Protein AF-0000000087571497 (afdb_homodimer)

Foldseek 3Di:
DPPPPVVLVVVLLVVVLPVPPLPPCCPLQVPADQQFQKDWDFQALVVVDVRCDPSNLSLVCSRSVHDPVDVVRSSVVSLVQSVVQQVVQEDEPCVQQVPDDLQVLCQQQQHHPLNPFFCDPVRPTPNVVSLVSLVCCVVPRLWWHAYDDDLCLAQSDSVPPDPPPPPVVPPPPCVVPPPPPPPPPPVPDDDNSDDDPPCSPFFPLQKKKFKFAFFQFLPDPVQVNVHTRPVPRVRGFAPWDKDFAKAWLCLASSRVVDPTDMGGDDPLVVLDDDLTDRMAMEMAGFFPRCSDQSNRRVSSQCSCRSRNVPCNNGNGGGHDVSHGRMHRLSNGTQMQWHFYKGKDWTKMKGWHQDPVPGIHIHMGTPTIDIDQAQFDVGDSIPLRNQVRCVVVVRHPPVSSVSSCLRNVHSDRSRSVVSNQVVVVVVVDHRDD/DPPPPVVLLVVQLVVVLPVPPLPPCCPLQVPADQQFQKDWDFQALVVCDVRCDPSNLSLVCSRSVHDPVDVVRSSVVSLVQSVVQQVVQEDEPCVQQVPDDLQVLCQQQQHHPLNPFFCDPVRPGPNVVSLVSLVCCVVPRLWWHAYDDDLCQAQSDSVPPDPPPPPVVPPPPCVVPPPPPPPPVPVPDDDRSVVPDPVSDFFPLQKKKFKFAFFQFLCPPVQPNVHTRPPPSVRGFAPWDKDFAKAWLCLASHRVVDPTDMGGDDPLVVLDDDLTDRMAMEMAGFFPRCSDQSNRRVSSQCSCRSRNCPCNNGNGTGHDVSHGRMHRLSNGTQMQWHFYKGKDWTKMKGWHQDPVPGIHIHMGTDTIDIDQAQFDVGDSIPLRNQVRCVVVVRGPPVSSVSSCLRNVHSDRSRSVVSNQVVVVVVVDHRDD

Nearest PDB structures (foldseek):
  3nb3-assembly1_A  TM=6.782E-01  e=9.490E+00  Escherichia coli K-12
  4ggz-assembly4_D  TM=5.032E-01  e=7.504E+00  Bradyrhizobium diazoefficiens USDA 110
  7lhd-assembly1_FD  TM=5.065E-01  e=7.504E+00  Qubevirus durum
  2qre-assembly3_A  TM=5.067E-01  e=6.869E+00  Schizosaccharomyces pombe
  2qrd-assembly3_C  TM=5.110E-01  e=6.480E+00  Schizosaccharomyces pombe

Organism: Thalassiosira oceanica (NCBI:txid159749)

Radius of gyration: 32.83 Å; Cα contacts (8 Å, |Δi|>4): 1790; chains: 2; bounding box: 62×120×59 Å

Structure (mmCIF, N/CA/C/O backbone):
data_AF-0000000087571497-model_v1
#
loop_
_entity.id
_entity.type
_entity.pdbx_description
1 polymer 'Uncharacterized protein'
#
loop_
_atom_site.group_PDB
_atom_site.id
_atom_site.type_symbol
_atom_site.label_atom_id
_atom_site.label_alt_id
_atom_site.label_comp_id
_atom_site.label_asym_id
_atom_site.label_entity_id
_atom_site.label_seq_id
_atom_site.pdbx_PDB_ins_code
_atom_site.Cartn_x
_atom_site.Cartn_y
_atom_site.Cartn_z
_atom_site.occupancy
_atom_site.B_iso_or_equiv
_atom_site.auth_seq_id
_atom_site.auth_comp_id
_atom_site.auth_asym_id
_atom_site.auth_atom_id
_atom_site.pdbx_PDB_model_num
ATOM 1 N N . MET A 1 1 ? 14.43 23.641 -7.27 1 20.31 1 MET A N 1
ATOM 2 C CA . MET A 1 1 ? 14.625 25.078 -7.434 1 20.31 1 MET A CA 1
ATOM 3 C C . MET A 1 1 ? 13.539 25.859 -6.695 1 20.31 1 MET A C 1
ATOM 5 O O . MET A 1 1 ? 12.383 25.891 -7.125 1 20.31 1 MET A O 1
ATOM 9 N N . PRO A 1 2 ? 13.516 25.781 -5.34 1 26.34 2 PRO A N 1
ATOM 10 C CA . PRO A 1 2 ? 12.594 26.125 -4.258 1 26.34 2 PRO A CA 1
ATOM 11 C C . PRO A 1 2 ? 12.32 27.625 -4.172 1 26.34 2 PRO A C 1
ATOM 13 O O . PRO A 1 2 ? 11.609 28.078 -3.27 1 26.34 2 PRO A O 1
ATOM 16 N N . THR A 1 3 ? 13.031 28.438 -4.945 1 25.39 3 THR A N 1
ATOM 17 C CA . THR A 1 3 ? 13.273 29.859 -4.715 1 25.39 3 THR A CA 1
ATOM 18 C C . THR A 1 3 ? 12.047 30.688 -5.098 1 25.39 3 THR A C 1
ATOM 20 O O . THR A 1 3 ? 11.969 31.875 -4.777 1 25.39 3 THR A O 1
ATOM 23 N N . MET A 1 4 ? 11.117 30.062 -5.82 1 26.62 4 MET A N 1
ATOM 24 C CA . MET A 1 4 ? 10.328 31.047 -6.562 1 26.62 4 MET A CA 1
ATOM 25 C C . MET A 1 4 ? 9.141 31.531 -5.73 1 26.62 4 MET A C 1
ATOM 27 O O . MET A 1 4 ? 8.461 32.469 -6.113 1 26.62 4 MET A O 1
ATOM 31 N N . LYS A 1 5 ? 8.766 30.578 -4.891 1 30.86 5 LYS A N 1
ATOM 32 C CA . LYS A 1 5 ? 7.488 31.016 -4.336 1 30.86 5 LYS A CA 1
ATOM 33 C C . LYS A 1 5 ? 7.664 32.188 -3.398 1 30.86 5 LYS A C 1
ATOM 35 O O . LYS A 1 5 ? 6.746 33 -3.221 1 30.86 5 LYS A O 1
ATOM 40 N N . SER A 1 6 ? 8.719 32.062 -2.713 1 29.47 6 SER A N 1
ATOM 41 C CA . SER A 1 6 ? 8.969 33.188 -1.795 1 29.47 6 SER A CA 1
ATOM 42 C C . SER A 1 6 ? 9.164 34.469 -2.549 1 29.47 6 SER A C 1
ATOM 44 O O . SER A 1 6 ? 8.938 35.562 -1.998 1 29.47 6 SER A O 1
ATOM 46 N N . ALA A 1 7 ? 9.523 34.25 -3.797 1 30.38 7 ALA A N 1
ATOM 47 C CA . ALA A 1 7 ? 9.883 35.438 -4.566 1 30.38 7 ALA A CA 1
ATOM 48 C C . ALA A 1 7 ? 8.641 36.188 -5.066 1 30.38 7 ALA A C 1
ATOM 50 O O . ALA A 1 7 ? 8.656 37.406 -5.211 1 30.38 7 ALA A O 1
ATOM 51 N N . ALA A 1 8 ? 7.562 35.375 -5.199 1 30.72 8 ALA A N 1
ATOM 52 C CA . ALA A 1 8 ? 6.449 36.062 -5.855 1 30.72 8 ALA A CA 1
ATOM 53 C C . ALA A 1 8 ? 5.688 36.938 -4.867 1 30.72 8 ALA A C 1
ATOM 55 O O . ALA A 1 8 ? 5.23 38.031 -5.223 1 30.72 8 ALA A O 1
ATOM 56 N N . LEU A 1 9 ? 5.488 36.406 -3.605 1 32.19 9 LEU A N 1
ATOM 57 C CA . LEU A 1 9 ? 4.871 37.281 -2.627 1 32.19 9 LEU A CA 1
ATOM 58 C C . LEU A 1 9 ? 5.75 38.531 -2.381 1 32.19 9 LEU A C 1
ATOM 60 O O . LEU A 1 9 ? 5.242 39.625 -2.197 1 32.19 9 LEU A O 1
ATOM 64 N N . PHE A 1 10 ? 7.012 38.281 -2.533 1 33.03 10 PHE A N 1
ATOM 65 C CA . PHE A 1 10 ? 7.934 39.406 -2.482 1 33.03 10 PHE A CA 1
ATOM 66 C C . PHE A 1 10 ? 7.645 40.375 -3.609 1 33.03 10 PHE A C 1
ATOM 68 O O . PHE A 1 10 ? 7.758 4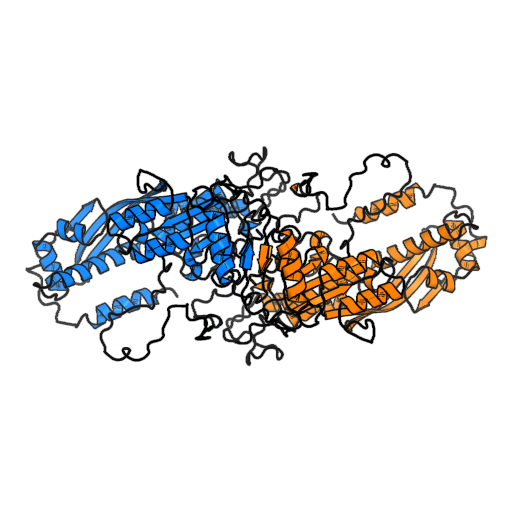1.594 -3.424 1 33.03 10 PHE A O 1
ATOM 75 N N . ALA A 1 11 ? 7.191 39.781 -4.695 1 35.03 11 ALA A N 1
ATOM 76 C CA . ALA A 1 11 ? 7.043 40.656 -5.867 1 35.03 11 ALA A CA 1
ATOM 77 C C . ALA A 1 11 ? 5.762 41.469 -5.777 1 35.03 11 ALA A C 1
ATOM 79 O O . ALA A 1 11 ? 5.734 42.625 -6.199 1 35.03 11 ALA A O 1
ATOM 80 N N . ILE A 1 12 ? 4.703 40.844 -5.273 1 34.69 12 ILE A N 1
ATOM 81 C CA . ILE A 1 12 ? 3.482 41.656 -5.23 1 34.69 12 ILE A CA 1
ATOM 82 C C . ILE A 1 12 ? 3.627 42.75 -4.188 1 34.69 12 ILE A C 1
ATOM 84 O O . ILE A 1 12 ? 3.232 43.906 -4.43 1 34.69 12 ILE A O 1
ATOM 88 N N . VAL A 1 13 ? 4.133 42.312 -2.969 1 34.03 13 VAL A N 1
ATOM 89 C CA . VAL A 1 13 ? 4.414 43.375 -2.01 1 34.03 13 VAL A CA 1
ATOM 90 C C . VAL A 1 13 ? 5.496 44.281 -2.568 1 34.03 13 VAL A C 1
ATOM 92 O O . VAL A 1 13 ? 5.43 45.5 -2.393 1 34.03 13 VAL A O 1
ATOM 95 N N . GLN A 1 14 ? 6.328 43.625 -3.385 1 34.47 14 GLN A N 1
ATOM 96 C CA . GLN A 1 14 ? 7.301 44.5 -4.02 1 34.47 14 GLN A CA 1
ATOM 97 C C . GLN A 1 14 ? 6.637 45.406 -5.07 1 34.47 14 GLN A C 1
ATOM 99 O O . GLN A 1 14 ? 7.012 46.562 -5.238 1 34.47 14 GLN A O 1
ATOM 104 N N . SER A 1 15 ? 5.758 44.75 -5.766 1 34.84 15 SER A N 1
ATOM 105 C CA . SER A 1 15 ? 5.254 45.562 -6.855 1 34.84 15 SER A CA 1
ATOM 106 C C . SER A 1 15 ? 4.371 46.688 -6.332 1 34.84 15 SER A C 1
ATOM 108 O O . SER A 1 15 ? 4.215 47.719 -6.988 1 34.84 15 SER A O 1
ATOM 110 N N . SER A 1 16 ? 3.391 46.281 -5.473 1 33.12 16 SER A N 1
ATOM 111 C CA . SER A 1 16 ? 2.664 47.438 -4.977 1 33.12 16 SER A CA 1
ATOM 112 C C . SER A 1 16 ? 3.551 48.312 -4.086 1 33.12 16 SER A C 1
ATOM 114 O O . SER A 1 16 ? 3.082 49.281 -3.502 1 33.12 16 SER A O 1
ATOM 116 N N . LEU A 1 17 ? 4.641 47.688 -3.629 1 34.22 17 LEU A N 1
ATOM 117 C CA . LEU A 1 17 ? 5.664 48.625 -3.148 1 34.22 17 LEU A CA 1
ATOM 118 C C . LEU A 1 17 ? 6 49.656 -4.211 1 34.22 17 LEU A C 1
ATOM 120 O O . LEU A 1 17 ? 6.664 49.344 -5.203 1 34.22 17 LEU A O 1
ATOM 124 N N . VAL A 1 18 ? 4.961 50.312 -4.703 1 31.94 18 VAL A N 1
ATOM 125 C CA . VAL A 1 18 ? 5.238 51.562 -5.414 1 31.94 18 VAL A CA 1
ATOM 126 C C . VAL A 1 18 ? 6.578 52.125 -4.957 1 31.94 18 VAL A C 1
ATOM 128 O O . VAL A 1 18 ? 6.855 52.188 -3.756 1 31.94 18 VAL A O 1
ATOM 131 N N . SER A 1 19 ? 7.574 52 -5.73 1 35.56 19 SER A N 1
ATOM 132 C CA . SER A 1 19 ? 8.781 52.812 -5.605 1 35.56 19 SER A CA 1
ATOM 133 C C . SER A 1 19 ? 8.477 54.156 -4.949 1 35.56 19 SER A C 1
ATOM 135 O O . SER A 1 19 ? 8.359 55.188 -5.637 1 35.56 19 SER A O 1
ATOM 137 N N . HIS A 1 20 ? 7.324 54.344 -4.309 1 35.5 20 HIS A N 1
ATOM 138 C CA . HIS A 1 20 ? 7.32 55.688 -3.771 1 35.5 20 HIS A CA 1
ATOM 139 C C . HIS A 1 20 ? 8.617 55.969 -3.018 1 35.5 20 HIS A C 1
ATOM 141 O O . HIS A 1 20 ? 9.18 55.094 -2.369 1 35.5 20 HIS A O 1
ATOM 147 N N . ALA A 1 21 ? 9.258 56.938 -3.443 1 37.16 21 ALA A N 1
ATOM 148 C CA . ALA A 1 21 ? 10.438 57.562 -2.84 1 37.16 21 ALA A CA 1
ATOM 149 C C . ALA A 1 21 ? 10.461 57.344 -1.332 1 37.16 21 ALA A C 1
ATOM 151 O O . ALA A 1 21 ? 9.477 57.594 -0.641 1 37.16 21 ALA A O 1
ATOM 152 N N . LEU A 1 22 ? 10.891 56.156 -0.77 1 46.53 22 LEU A N 1
ATOM 153 C CA . LEU A 1 22 ? 11.211 56.062 0.652 1 46.53 22 LEU A CA 1
ATOM 154 C C . LEU A 1 22 ? 11.484 57.469 1.218 1 46.53 22 LEU A C 1
ATOM 156 O O . LEU A 1 22 ? 12.414 58.156 0.772 1 46.53 22 LEU A O 1
ATOM 160 N N . GLY A 1 23 ? 10.5 58.281 1.251 1 49.78 23 GLY A N 1
ATOM 161 C CA . GLY A 1 23 ? 10.805 59.594 1.846 1 49.78 23 GLY A CA 1
ATOM 162 C C . GLY A 1 23 ? 11.828 59.5 2.961 1 49.78 23 GLY A C 1
ATOM 163 O O . GLY A 1 23 ? 12.172 58.406 3.418 1 49.78 23 GLY A O 1
ATOM 164 N N . ASP A 1 24 ? 12.547 60.469 3.281 1 66.75 24 ASP A N 1
ATOM 165 C CA . ASP A 1 24 ? 13.461 60.656 4.406 1 66.75 24 ASP A CA 1
ATOM 166 C C . ASP A 1 24 ? 12.781 60.344 5.73 1 66.75 24 ASP A C 1
ATOM 168 O O . ASP A 1 24 ? 11.898 61.094 6.176 1 66.75 24 ASP A O 1
ATOM 172 N N . CYS A 1 25 ? 12.781 59 6.164 1 81.25 25 CYS A N 1
ATOM 173 C CA . CYS A 1 25 ? 12.172 58.562 7.414 1 81.25 25 CYS A CA 1
ATOM 174 C C . CYS A 1 25 ? 13.164 58.625 8.562 1 81.25 25 CYS A C 1
ATOM 176 O O . CYS A 1 25 ? 13.078 57.875 9.523 1 81.25 25 CYS A O 1
ATOM 178 N N . THR A 1 26 ? 14.078 59.469 8.352 1 82.38 26 THR A N 1
ATOM 179 C CA . THR A 1 26 ? 15.133 59.594 9.352 1 82.38 26 THR A CA 1
ATOM 180 C C . THR A 1 26 ? 14.57 60.031 10.695 1 82.38 26 THR A C 1
ATOM 182 O O . THR A 1 26 ? 15.008 59.562 11.742 1 82.38 26 THR A O 1
ATOM 185 N N . THR A 1 27 ? 13.656 60.906 10.641 1 84.25 27 THR A N 1
ATOM 186 C CA . THR A 1 27 ? 13.07 61.438 11.867 1 84.25 27 THR A CA 1
ATOM 187 C C . THR A 1 27 ? 12.188 60.375 12.531 1 84.25 27 THR A C 1
ATOM 189 O O . THR A 1 27 ? 12.273 60.156 13.742 1 84.25 27 THR A O 1
ATOM 192 N N . GLU A 1 28 ? 11.375 59.75 11.789 1 83.56 28 GLU A N 1
ATOM 193 C CA . GLU A 1 28 ? 10.438 58.781 12.312 1 83.56 28 GLU A CA 1
ATOM 194 C C . GLU A 1 28 ? 11.156 57.531 12.844 1 83.56 28 GLU A C 1
ATOM 196 O O . GLU A 1 28 ? 10.68 56.875 13.758 1 83.56 28 GLU A O 1
ATOM 201 N N . CYS A 1 29 ? 12.367 57.344 12.312 1 89.69 29 CYS A N 1
ATOM 202 C CA . CYS A 1 29 ? 13.047 56.125 12.664 1 89.69 29 CYS A CA 1
ATOM 203 C C . CYS A 1 29 ? 14.203 56.375 13.625 1 89.69 29 CYS A C 1
ATOM 205 O O . CYS A 1 29 ? 14.977 55.469 13.93 1 89.69 29 CYS A O 1
ATOM 207 N N . ALA A 1 30 ? 14.305 57.5 14.062 1 85.62 30 ALA A N 1
ATOM 208 C CA . ALA A 1 30 ? 15.422 57.938 14.906 1 85.62 30 ALA A CA 1
ATOM 209 C C . ALA A 1 30 ? 15.391 57.188 16.25 1 85.62 30 ALA A C 1
ATOM 211 O O . ALA A 1 30 ? 16.438 57 16.875 1 85.62 30 ALA A O 1
ATOM 212 N N . THR A 1 31 ? 14.234 56.812 16.609 1 86.06 31 THR A N 1
ATOM 213 C CA . THR A 1 31 ? 14.078 56.219 17.938 1 86.06 31 THR A CA 1
ATOM 214 C C . THR A 1 31 ? 14.344 54.719 17.891 1 86.06 31 THR A C 1
ATOM 216 O O . THR A 1 31 ? 14.383 54.062 18.938 1 86.06 31 THR A O 1
ATOM 219 N N . PHE A 1 32 ? 14.484 54.188 16.734 1 90.75 32 PHE A N 1
ATOM 220 C CA . PHE A 1 32 ? 14.773 52.75 16.625 1 90.75 32 PHE A CA 1
ATOM 221 C C . PHE A 1 32 ? 16.125 52.438 17.25 1 90.75 32 PHE A C 1
ATOM 223 O O . PHE A 1 32 ? 17.156 52.969 16.828 1 90.75 32 PHE A O 1
ATOM 230 N N . PRO A 1 33 ? 16.141 51.625 18.266 1 91.25 33 PRO A N 1
ATOM 231 C CA . PRO A 1 33 ? 17.422 51.344 18.906 1 91.25 33 PRO A CA 1
ATOM 232 C C . PRO A 1 33 ? 18.422 50.688 17.938 1 91.25 33 PRO A C 1
ATOM 234 O O . PRO A 1 33 ? 18.031 49.844 17.109 1 91.25 33 PRO A O 1
ATOM 237 N N . ALA A 1 34 ? 19.719 51 18.109 1 88.69 34 ALA A N 1
ATOM 238 C CA . ALA A 1 34 ? 20.766 50.469 17.266 1 88.69 34 ALA A CA 1
ATOM 239 C C . ALA A 1 34 ? 20.859 48.938 17.406 1 88.69 34 ALA A C 1
ATOM 241 O O . ALA A 1 34 ? 21.234 48.25 16.469 1 88.69 34 ALA A O 1
ATOM 242 N N . THR A 1 35 ? 20.484 48.406 18.562 1 92.25 35 THR A N 1
ATOM 243 C CA . THR A 1 35 ? 20.562 46.969 18.828 1 92.25 35 THR A CA 1
ATOM 244 C C . THR A 1 35 ? 19.266 46.25 18.438 1 92.25 35 THR A C 1
ATOM 246 O O . THR A 1 35 ? 19.156 45.031 18.531 1 92.25 35 THR A O 1
ATOM 249 N N . GLY A 1 36 ? 18.344 47 17.922 1 94.56 36 GLY A N 1
ATOM 250 C CA . GLY A 1 36 ? 17.047 46.469 17.578 1 94.56 36 GLY A CA 1
ATOM 251 C C . GLY A 1 36 ? 16.094 46.375 18.766 1 94.56 36 GLY A C 1
ATOM 252 O O . GLY A 1 36 ? 16.516 46.594 19.906 1 94.56 36 GLY A O 1
ATOM 253 N N . VAL A 1 37 ? 14.844 46.281 18.484 1 96.06 37 VAL A N 1
ATOM 254 C CA . VAL A 1 37 ? 13.844 46 19.5 1 96.06 37 VAL A CA 1
ATOM 255 C C . VAL A 1 37 ? 13.758 44.5 19.734 1 96.06 37 VAL A C 1
ATOM 257 O O . VAL A 1 37 ? 13.344 43.75 18.844 1 96.06 37 VAL A O 1
ATOM 260 N N . LYS A 1 38 ? 14.156 44.062 20.984 1 96.94 38 LYS A N 1
ATOM 261 C CA . LYS A 1 38 ? 14.203 42.656 21.297 1 96.94 38 LYS A CA 1
ATOM 262 C C . LYS A 1 38 ? 13.203 42.312 22.391 1 96.94 38 LYS A C 1
ATOM 264 O O . LYS A 1 38 ? 13.047 43.062 23.359 1 96.94 38 LYS A O 1
ATOM 269 N N . TYR A 1 39 ? 12.539 41.25 22.25 1 97.06 39 TYR A N 1
ATOM 270 C CA . TYR A 1 39 ? 11.672 40.75 23.312 1 97.06 39 TYR A CA 1
ATOM 271 C C . TYR A 1 39 ? 11.602 39.219 23.266 1 97.06 39 TYR A C 1
ATOM 273 O O . TYR A 1 39 ? 11.875 38.594 22.234 1 97.06 39 TYR A O 1
ATOM 281 N N . SER A 1 40 ? 11.234 38.656 24.453 1 97.12 40 SER A N 1
ATOM 282 C CA . SER A 1 40 ? 10.992 37.219 24.547 1 97.12 40 SER A CA 1
ATOM 283 C C . SER A 1 40 ? 9.57 36.875 24.109 1 97.12 40 SER A C 1
ATOM 285 O O . SER A 1 40 ? 8.609 37.5 24.547 1 97.12 40 SER A O 1
ATOM 287 N N . GLY A 1 41 ? 9.508 35.969 23.188 1 96 41 GLY A N 1
ATOM 288 C CA . GLY A 1 41 ? 8.203 35.531 22.734 1 96 41 GLY A CA 1
ATOM 289 C C . GLY A 1 41 ? 8.07 35.469 21.234 1 96 41 GLY A C 1
ATOM 290 O O . GLY A 1 41 ? 8.984 35.875 20.5 1 96 41 GLY A O 1
ATOM 291 N N . ARG A 1 42 ? 6.945 35.031 20.828 1 95.12 42 ARG A N 1
ATOM 292 C CA . ARG A 1 42 ? 6.637 34.781 19.422 1 95.12 42 ARG A CA 1
ATOM 293 C C . ARG A 1 42 ? 6.445 36.094 18.672 1 95.12 42 ARG A C 1
ATOM 295 O O . ARG A 1 42 ? 5.945 37.062 19.219 1 95.12 42 ARG A O 1
ATOM 302 N N . CYS A 1 43 ? 6.895 36 17.438 1 96.94 43 CYS A N 1
ATOM 303 C CA . CYS A 1 43 ? 6.605 37.125 16.547 1 96.94 43 CYS A CA 1
ATOM 304 C C . CYS A 1 43 ? 5.16 37.062 16.062 1 96.94 43 CYS A C 1
ATOM 306 O O . CYS A 1 43 ? 4.844 36.375 15.086 1 96.94 43 CYS A O 1
ATOM 308 N N . THR A 1 44 ? 4.289 37.75 16.766 1 95.25 44 THR A N 1
ATOM 309 C CA . THR A 1 44 ? 2.898 37.906 16.375 1 95.25 44 THR A CA 1
ATOM 310 C C . THR A 1 44 ? 2.588 39.406 16.156 1 95.25 44 THR A C 1
ATOM 312 O O . THR A 1 44 ? 3.32 40.281 16.625 1 95.25 44 THR A O 1
ATOM 315 N N . VAL A 1 45 ? 1.495 39.594 15.5 1 93.81 45 VAL A N 1
ATOM 316 C CA . VAL A 1 45 ? 1.135 41 15.203 1 93.81 45 VAL A CA 1
ATOM 317 C C . VAL A 1 45 ? 0.866 41.75 16.5 1 93.81 45 VAL A C 1
ATOM 319 O O . VAL A 1 45 ? 1.389 42.844 16.703 1 93.81 45 VAL A O 1
ATOM 322 N N . ASP A 1 46 ? 0.128 41.125 17.344 1 92.88 46 ASP A N 1
ATOM 323 C CA . ASP A 1 46 ? -0.249 41.781 18.594 1 92.88 46 ASP A CA 1
ATOM 324 C C . ASP A 1 46 ? 0.979 42.094 19.453 1 92.88 46 ASP A C 1
ATOM 326 O O . ASP A 1 46 ? 1.149 43.188 19.938 1 92.88 46 ASP A O 1
ATOM 330 N N . LYS A 1 47 ? 1.77 41.125 19.594 1 95.19 47 LYS A N 1
ATOM 331 C CA . LYS A 1 47 ? 2.932 41.312 20.453 1 95.19 47 LYS A CA 1
ATOM 332 C C . LYS A 1 47 ? 3.943 42.25 19.828 1 95.19 47 LYS A C 1
ATOM 334 O O . LYS A 1 47 ? 4.516 43.094 20.531 1 95.19 47 LYS A O 1
ATOM 339 N N . ALA A 1 48 ? 4.215 42.094 18.609 1 95.62 48 ALA A N 1
ATOM 340 C CA . ALA A 1 48 ? 5.117 43 17.906 1 95.62 48 ALA A CA 1
ATOM 341 C C . ALA A 1 48 ? 4.648 44.438 18.031 1 95.62 48 ALA A C 1
ATOM 343 O O . ALA A 1 48 ? 5.453 45.344 18.266 1 95.62 48 ALA A O 1
ATOM 344 N N . THR A 1 49 ? 3.355 44.625 17.844 1 94.19 49 THR A N 1
ATOM 345 C CA . THR A 1 49 ? 2.791 45.969 17.953 1 94.19 49 THR A CA 1
ATOM 346 C C . THR A 1 49 ? 3.049 46.531 19.344 1 94.19 49 THR A C 1
ATOM 348 O O . THR A 1 49 ? 3.461 47.688 19.484 1 94.19 49 THR A O 1
ATOM 351 N N . ALA A 1 50 ? 2.818 45.719 20.312 1 94.94 50 ALA A N 1
ATOM 352 C CA . ALA A 1 50 ? 2.982 46.156 21.688 1 94.94 50 ALA A CA 1
ATOM 353 C C . ALA A 1 50 ? 4.441 46.469 22 1 94.94 50 ALA A C 1
ATOM 355 O O . ALA A 1 50 ? 4.742 47.469 22.672 1 94.94 50 ALA A O 1
ATOM 356 N N . GLU A 1 51 ? 5.391 45.719 21.531 1 95 51 GLU A N 1
ATOM 357 C CA . GLU A 1 51 ? 6.805 45.844 21.875 1 95 51 GLU A CA 1
ATOM 358 C C . GLU A 1 51 ? 7.473 46.938 21.078 1 95 51 GLU A C 1
ATOM 360 O O . GLU A 1 51 ? 8.375 47.625 21.578 1 95 51 GLU A O 1
ATOM 365 N N . LEU A 1 52 ? 7.121 47.125 19.891 1 93.94 52 LEU A N 1
ATOM 366 C CA . LEU A 1 52 ? 7.652 48.219 19.078 1 93.94 52 LEU A CA 1
ATOM 367 C C . LEU A 1 52 ? 7.156 49.562 19.578 1 93.94 52 LEU A C 1
ATOM 369 O O . LEU A 1 52 ? 7.91 50.531 19.594 1 93.94 52 LEU A O 1
ATOM 373 N N . GLY A 1 53 ? 5.938 49.562 19.969 1 90.5 53 GLY A N 1
ATOM 374 C CA . GLY A 1 53 ? 5.348 50.812 20.438 1 90.5 53 GLY A CA 1
ATOM 375 C C . GLY A 1 53 ? 5.02 51.781 19.297 1 90.5 53 GLY A C 1
ATOM 376 O O . GLY A 1 53 ? 5.387 51.531 18.156 1 90.5 53 GLY A O 1
ATOM 377 N N . THR A 1 54 ? 4.383 52.844 19.672 1 86.94 54 THR A N 1
ATOM 378 C CA . THR A 1 54 ? 3.908 53.812 18.703 1 86.94 54 THR A CA 1
ATOM 379 C C . THR A 1 54 ? 5.078 54.469 17.969 1 86.94 54 THR A C 1
ATOM 381 O O . THR A 1 54 ? 5 54.75 16.766 1 86.94 54 THR A O 1
ATOM 384 N N . GLU A 1 55 ? 6.129 54.656 18.672 1 85.56 55 GLU A N 1
ATOM 385 C CA . GLU A 1 55 ? 7.266 55.375 18.125 1 85.56 55 GLU A CA 1
ATOM 386 C C . GLU A 1 55 ? 7.965 54.562 17.031 1 85.56 55 GLU A C 1
ATOM 388 O O . GLU A 1 55 ? 8.203 55.062 15.93 1 85.56 55 GLU A O 1
ATOM 393 N N . ASN A 1 56 ? 8.219 53.406 17.375 1 89.38 56 ASN A N 1
ATOM 394 C CA . ASN A 1 56 ? 8.93 52.562 16.406 1 89.38 56 ASN A CA 1
ATOM 395 C C . ASN A 1 56 ? 8.008 52.125 15.281 1 89.38 56 ASN A C 1
ATOM 397 O O . ASN A 1 56 ? 8.461 51.875 14.164 1 89.38 56 ASN A O 1
ATOM 401 N N . LEU A 1 57 ? 6.715 52 15.516 1 89.81 57 LEU A N 1
ATOM 402 C CA . LEU A 1 57 ? 5.738 51.688 14.484 1 89.81 57 LEU A CA 1
ATOM 403 C C . LEU A 1 57 ? 5.66 52.781 13.438 1 89.81 57 LEU A C 1
ATOM 405 O O . LEU A 1 57 ? 5.406 52.531 12.266 1 89.81 57 LEU A O 1
ATOM 409 N N . ALA A 1 58 ? 5.879 53.969 13.922 1 85.75 58 ALA A N 1
ATOM 410 C CA . ALA A 1 58 ? 5.891 55.094 13 1 85.75 58 ALA A CA 1
ATOM 411 C C . ALA A 1 58 ? 6.988 54.938 11.953 1 85.75 58 ALA A C 1
ATOM 413 O O . ALA A 1 58 ? 6.812 55.344 10.797 1 85.75 58 ALA A O 1
ATOM 414 N N . CYS A 1 59 ? 8.094 54.438 12.469 1 88.44 59 CYS A N 1
ATOM 415 C CA . CYS A 1 59 ? 9.18 54.156 11.539 1 88.44 59 CYS A CA 1
ATOM 416 C C . CYS A 1 59 ? 8.734 53.156 10.461 1 88.44 59 CYS A C 1
ATOM 418 O O . CYS A 1 59 ? 8.977 53.375 9.273 1 88.44 59 CYS A O 1
ATOM 420 N N . LEU A 1 60 ? 8.102 52.125 10.906 1 86.69 60 LEU A N 1
ATOM 421 C CA . LEU A 1 60 ? 7.598 51.125 9.992 1 86.69 60 LEU A CA 1
ATOM 422 C C . LEU A 1 60 ? 6.613 51.719 8.992 1 86.69 60 LEU A C 1
ATOM 424 O O . LEU A 1 60 ? 6.703 51.469 7.793 1 86.69 60 LEU A O 1
ATOM 428 N N . VAL A 1 61 ? 5.711 52.531 9.438 1 84.44 61 VAL A N 1
ATOM 429 C CA . VAL A 1 61 ? 4.68 53.156 8.633 1 84.44 61 VAL A CA 1
ATOM 430 C C . VAL A 1 61 ? 5.332 54.094 7.598 1 84.44 61 VAL A C 1
ATOM 432 O O . VAL A 1 61 ? 4.922 54.094 6.434 1 84.44 61 VAL A O 1
ATOM 435 N N . CYS A 1 62 ? 6.285 54.75 8.047 1 84.81 62 CYS A N 1
ATOM 436 C CA . CYS A 1 62 ? 6.98 55.688 7.164 1 84.81 62 CYS A CA 1
ATOM 437 C C . CYS A 1 62 ? 7.742 54.938 6.078 1 84.81 62 CYS A C 1
ATOM 439 O O . CYS A 1 62 ? 7.621 55.25 4.895 1 84.81 62 CYS A O 1
ATOM 441 N N . LYS A 1 63 ? 8.43 54 6.523 1 84 63 LYS A N 1
ATOM 442 C CA . LYS A 1 63 ? 9.312 53.281 5.605 1 84 63 LYS A CA 1
ATOM 443 C C . LYS A 1 63 ? 8.516 52.531 4.539 1 84 63 LYS A C 1
ATOM 445 O O . LYS A 1 63 ? 8.961 52.406 3.396 1 84 63 LYS A O 1
ATOM 450 N N . TYR A 1 64 ? 7.406 52.062 4.906 1 81.69 64 TYR A N 1
ATOM 451 C CA . TYR A 1 64 ? 6.605 51.281 3.967 1 81.69 64 TYR A CA 1
ATOM 452 C C . TYR A 1 64 ? 5.484 52.125 3.375 1 81.69 64 TYR A C 1
ATOM 454 O O . TYR A 1 64 ? 4.598 51.594 2.697 1 81.69 64 TYR A O 1
ATOM 462 N N . ASN A 1 65 ? 5.527 53.438 3.656 1 79.69 65 ASN A N 1
ATOM 463 C CA . ASN A 1 65 ? 4.578 54.406 3.123 1 79.69 65 ASN A CA 1
ATOM 464 C C . ASN A 1 65 ? 3.137 53.969 3.375 1 79.69 65 ASN A C 1
ATOM 466 O O . ASN A 1 65 ? 2.324 53.938 2.449 1 79.69 65 ASN A O 1
ATOM 470 N N . LEU A 1 66 ? 2.969 53.594 4.598 1 79 66 LEU A N 1
ATOM 471 C CA . LEU A 1 66 ? 1.637 53.125 4.969 1 79 66 LEU A CA 1
ATOM 472 C C . LEU A 1 66 ? 0.746 54.281 5.379 1 79 66 LEU A C 1
ATOM 474 O O . LEU A 1 66 ? 1.243 55.375 5.727 1 79 66 LEU A O 1
ATOM 478 N N . ASP A 1 67 ? -0.49 54 5.098 1 76.44 67 ASP A N 1
ATOM 479 C CA . ASP A 1 67 ? -1.431 54.969 5.656 1 76.44 67 ASP A CA 1
ATOM 480 C C . ASP A 1 67 ? -1.426 54.906 7.184 1 76.44 67 ASP A C 1
ATOM 482 O O . ASP A 1 67 ? -1.818 53.906 7.781 1 76.44 67 ASP A O 1
ATOM 486 N N . SER A 1 68 ? -0.944 56 7.766 1 74.5 68 SER A N 1
ATOM 487 C CA . SER A 1 68 ? -0.774 56.062 9.211 1 74.5 68 SER A CA 1
ATOM 488 C C . SER A 1 68 ? -2.109 55.906 9.93 1 74.5 68 SER A C 1
ATOM 490 O O . SER A 1 68 ? -2.146 55.562 11.125 1 74.5 68 SER A O 1
ATOM 492 N N . THR A 1 69 ? -3.111 56.094 9.266 1 72.44 69 THR A N 1
ATOM 493 C CA . THR A 1 69 ? -4.426 56.031 9.898 1 72.44 69 THR A CA 1
ATOM 494 C C . THR A 1 69 ? -5.016 54.625 9.766 1 72.44 69 THR A C 1
ATOM 496 O O . THR A 1 69 ? -5.98 54.281 10.453 1 72.44 69 THR A O 1
ATOM 499 N N . ASP A 1 70 ? -4.434 53.969 8.914 1 75.5 70 ASP A N 1
ATOM 500 C CA . ASP A 1 70 ? -4.941 52.625 8.68 1 75.5 70 ASP A CA 1
ATOM 501 C C . ASP A 1 70 ? -4.094 51.594 9.414 1 75.5 70 ASP A C 1
ATOM 503 O O . ASP A 1 70 ? -3.012 51.219 8.945 1 75.5 70 ASP A O 1
ATOM 507 N N . THR A 1 71 ? -4.566 51.156 10.523 1 79.44 71 THR A N 1
ATOM 508 C CA . THR A 1 71 ? -3.859 50.188 11.352 1 79.44 71 THR A CA 1
ATOM 509 C C . THR A 1 71 ? -3.715 48.844 10.625 1 79.44 71 THR A C 1
ATOM 511 O O . THR A 1 71 ? -2.822 48.062 10.938 1 79.44 71 THR A O 1
ATOM 514 N N . LYS A 1 72 ? -4.605 48.625 9.703 1 82.88 72 LYS A N 1
ATOM 515 C CA . LYS A 1 72 ? -4.586 47.344 8.984 1 82.88 72 LYS A CA 1
ATOM 516 C C . LYS A 1 72 ? -3.34 47.25 8.109 1 82.88 72 LYS A C 1
ATOM 518 O O . LYS A 1 72 ? -2.803 46.125 7.934 1 82.88 72 LYS A O 1
ATOM 523 N N . ASP A 1 73 ? -2.902 48.281 7.648 1 81.81 73 ASP A N 1
ATOM 524 C CA . ASP A 1 73 ? -1.716 48.281 6.797 1 81.81 73 ASP A CA 1
ATOM 525 C C . ASP A 1 73 ? -0.467 47.906 7.602 1 81.81 73 ASP A C 1
ATOM 527 O O . ASP A 1 73 ? 0.344 47.094 7.164 1 81.81 73 ASP A O 1
ATOM 531 N N . ALA A 1 74 ? -0.36 48.562 8.711 1 85.56 74 ALA A N 1
ATOM 532 C CA . ALA A 1 74 ? 0.781 48.281 9.57 1 85.56 74 ALA A CA 1
ATOM 533 C C . ALA A 1 74 ? 0.763 46.812 10.023 1 85.56 74 ALA A C 1
ATOM 535 O O . ALA A 1 74 ? 1.808 46.156 10.086 1 85.56 74 ALA A O 1
ATOM 536 N N . GLU A 1 75 ? -0.448 46.375 10.312 1 89 75 GLU A N 1
ATOM 537 C CA . GLU A 1 75 ? -0.607 44.969 10.719 1 89 75 GLU A CA 1
ATOM 538 C C . GLU A 1 75 ? -0.167 44.031 9.609 1 89 75 GLU A C 1
ATOM 540 O O . GLU A 1 75 ? 0.485 43.031 9.875 1 89 75 GLU A O 1
ATOM 545 N N . GLY A 1 76 ? -0.526 44.312 8.43 1 89.81 76 GLY A N 1
ATOM 546 C CA . GLY A 1 76 ? -0.125 43.5 7.285 1 89.81 76 GLY A CA 1
ATOM 547 C C . GLY A 1 76 ? 1.381 43.406 7.117 1 89.81 76 GLY A C 1
ATOM 548 O O . GLY A 1 76 ? 1.918 42.344 6.848 1 89.81 76 GLY A O 1
ATOM 549 N N . VAL A 1 77 ? 1.982 44.5 7.281 1 88.88 77 VAL A N 1
ATOM 550 C CA . VAL A 1 77 ? 3.436 44.531 7.145 1 88.88 77 VAL A CA 1
ATOM 551 C C . VAL A 1 77 ? 4.078 43.719 8.266 1 88.88 77 VAL A C 1
ATOM 553 O O . VAL A 1 77 ? 5.012 42.969 8.023 1 88.88 77 VAL A O 1
ATOM 556 N N . LEU A 1 78 ? 3.631 43.906 9.469 1 92.81 78 LEU A N 1
ATOM 557 C CA . LEU A 1 78 ? 4.16 43.156 10.594 1 92.81 78 LEU A CA 1
ATOM 558 C C . LEU A 1 78 ? 3.984 41.656 10.367 1 92.81 78 LEU A C 1
ATOM 560 O O . LEU A 1 78 ? 4.883 40.875 10.672 1 92.81 78 LEU A O 1
ATOM 564 N N . ARG A 1 79 ? 2.834 41.312 9.891 1 93.5 79 ARG A N 1
ATOM 565 C CA . ARG A 1 79 ? 2.574 39.906 9.57 1 93.5 79 ARG A CA 1
ATOM 566 C C . ARG A 1 79 ? 3.596 39.375 8.57 1 93.5 79 ARG A C 1
ATOM 568 O O . ARG A 1 79 ? 4.121 38.281 8.742 1 93.5 79 ARG A O 1
ATOM 575 N N . ALA A 1 80 ? 3.852 40.094 7.602 1 91.94 80 ALA A N 1
ATOM 576 C CA . ALA A 1 80 ? 4.812 39.688 6.574 1 91.94 80 ALA A CA 1
ATOM 577 C C . ALA A 1 80 ? 6.219 39.562 7.156 1 91.94 80 ALA A C 1
ATOM 579 O O . ALA A 1 80 ? 6.941 38.594 6.859 1 91.94 80 ALA A O 1
ATOM 580 N N . LEU A 1 81 ? 6.578 40.562 7.957 1 93.19 81 LEU A N 1
ATOM 581 C CA . LEU A 1 81 ? 7.902 40.531 8.57 1 93.19 81 LEU A CA 1
ATOM 582 C C . LEU A 1 81 ? 8.07 39.312 9.461 1 93.19 81 LEU A C 1
ATOM 584 O O . LEU A 1 81 ? 9.109 38.656 9.438 1 93.19 81 LEU A O 1
ATOM 588 N N . CYS A 1 82 ? 7.066 39.031 10.242 1 95.81 82 CYS A N 1
ATOM 589 C CA . CYS A 1 82 ? 7.105 37.875 11.109 1 95.81 82 CYS A CA 1
ATOM 590 C C . CYS A 1 82 ? 7.156 36.594 10.281 1 95.81 82 CYS A C 1
ATOM 592 O O . CYS A 1 82 ? 7.926 35.688 10.586 1 95.81 82 CYS A O 1
ATOM 594 N N . GLY A 1 83 ? 6.332 36.531 9.266 1 94.5 83 GLY A N 1
ATOM 595 C CA . GLY A 1 83 ? 6.363 35.375 8.359 1 94.5 83 GLY A CA 1
ATOM 596 C C . GLY A 1 83 ? 7.738 35.125 7.762 1 94.5 83 GLY A C 1
ATOM 597 O O . GLY A 1 83 ? 8.219 34 7.758 1 94.5 83 GLY A O 1
ATOM 598 N N . ASP A 1 84 ? 8.375 36.156 7.363 1 92.62 84 ASP A N 1
ATOM 599 C CA . ASP A 1 84 ? 9.711 36.062 6.781 1 92.62 84 ASP A CA 1
ATOM 600 C C . ASP A 1 84 ? 10.727 35.562 7.809 1 92.62 84 ASP A C 1
ATOM 602 O O . ASP A 1 84 ? 11.648 34.812 7.465 1 92.62 84 ASP A O 1
ATOM 606 N N . ALA A 1 85 ? 10.555 36.094 8.953 1 95.81 85 ALA A N 1
ATOM 607 C CA . ALA A 1 85 ? 11.469 35.688 10.023 1 95.81 85 ALA A CA 1
ATOM 608 C C . ALA A 1 85 ? 11.414 34.188 10.258 1 95.81 85 ALA A C 1
ATOM 610 O O . ALA A 1 85 ? 12.445 33.531 10.445 1 95.81 85 ALA A O 1
ATOM 611 N N . TYR A 1 86 ? 10.227 33.625 10.258 1 96.25 86 TYR A N 1
ATOM 612 C CA . TYR A 1 86 ? 10.086 32.188 10.438 1 96.25 86 TYR A CA 1
ATOM 613 C C . TYR A 1 86 ? 10.562 31.438 9.195 1 96.25 86 TYR A C 1
ATOM 615 O O . TYR A 1 86 ? 11.203 30.391 9.312 1 96.25 86 TYR A O 1
ATOM 623 N N . ALA A 1 87 ? 10.25 31.906 8.031 1 93.31 87 ALA A N 1
ATOM 624 C CA . ALA A 1 87 ? 10.688 31.281 6.785 1 93.31 87 ALA A CA 1
ATOM 625 C C . ALA A 1 87 ? 12.211 31.188 6.727 1 93.31 87 ALA A C 1
ATOM 627 O O . ALA A 1 87 ? 12.75 30.234 6.168 1 93.31 87 ALA A O 1
ATOM 628 N N . ALA A 1 88 ? 12.852 32.125 7.293 1 93.06 88 ALA A N 1
ATOM 629 C CA . ALA A 1 88 ? 14.312 32.156 7.293 1 93.06 88 ALA A CA 1
ATOM 630 C C . ALA A 1 88 ? 14.883 31.016 8.133 1 93.06 88 ALA A C 1
ATOM 632 O O . ALA A 1 88 ? 16.062 30.688 8.023 1 93.06 88 ALA A O 1
ATOM 633 N N . ASN A 1 89 ? 14.109 30.406 8.977 1 94.5 89 ASN A N 1
ATOM 634 C CA . ASN A 1 89 ? 14.5 29.312 9.852 1 94.5 89 ASN A CA 1
ATOM 635 C C . ASN A 1 89 ? 14 27.969 9.328 1 94.5 89 ASN A C 1
ATOM 637 O O . ASN A 1 89 ? 13.969 26.984 10.062 1 94.5 89 ASN A O 1
ATOM 641 N N . GLU A 1 90 ? 13.711 27.812 8.141 1 94.75 90 GLU A N 1
ATOM 642 C CA . GLU A 1 90 ? 13 26.656 7.633 1 94.75 90 GLU A CA 1
ATOM 643 C C . GLU A 1 90 ? 13.961 25.531 7.273 1 94.75 90 GLU A C 1
ATOM 645 O O . GLU A 1 90 ? 15.031 25.766 6.715 1 94.75 90 GLU A O 1
ATOM 650 N N . PHE A 1 91 ? 13.625 24.344 7.668 1 95.5 91 PHE A N 1
ATOM 651 C CA . PHE A 1 91 ? 14.227 23.078 7.266 1 95.5 91 PHE A CA 1
ATOM 652 C C . PHE A 1 91 ? 13.289 22.297 6.352 1 95.5 91 PHE A C 1
ATOM 654 O O . PHE A 1 91 ? 12.148 22.016 6.723 1 95.5 91 PHE A O 1
ATOM 661 N N . SER A 1 92 ? 13.797 21.891 5.199 1 92.38 92 SER A N 1
ATOM 662 C CA . SER A 1 92 ? 12.945 21.219 4.227 1 92.38 92 SER A CA 1
ATOM 663 C C . SER A 1 92 ? 12.562 19.812 4.707 1 92.38 92 SER A C 1
ATOM 665 O O . SER A 1 92 ? 13.406 19.062 5.195 1 92.38 92 SER A O 1
ATOM 667 N N . PHE A 1 93 ? 11.312 19.516 4.457 1 91 93 PHE A N 1
ATOM 668 C CA . PHE A 1 93 ? 10.828 18.203 4.895 1 91 93 PHE A CA 1
ATOM 669 C C . PHE A 1 93 ? 11.547 17.094 4.145 1 91 93 PHE A C 1
ATOM 671 O O . PHE A 1 93 ? 11.852 16.047 4.719 1 91 93 PHE A O 1
ATOM 678 N N . SER A 1 94 ? 11.797 17.297 2.92 1 85.88 94 SER A N 1
ATOM 679 C CA . SER A 1 94 ? 12.383 16.281 2.045 1 85.88 94 SER A CA 1
ATOM 680 C C . SER A 1 94 ? 13.781 15.891 2.514 1 85.88 94 SER A C 1
ATOM 682 O O . SER A 1 94 ? 14.305 14.844 2.109 1 85.88 94 SER A O 1
ATOM 684 N N . LYS A 1 95 ? 14.383 16.641 3.297 1 90.81 95 LYS A N 1
ATOM 685 C CA . LYS A 1 95 ? 15.734 16.359 3.768 1 90.81 95 LYS A CA 1
ATOM 686 C C . LYS A 1 95 ? 15.727 15.359 4.918 1 90.81 95 LYS A C 1
ATOM 688 O O . LYS A 1 95 ? 16.766 14.828 5.297 1 90.81 95 LYS A O 1
ATOM 693 N N . ILE A 1 96 ?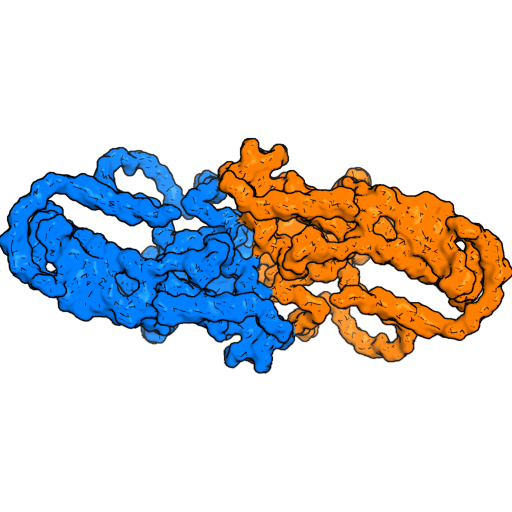 14.594 15.125 5.445 1 92.81 96 ILE A N 1
ATOM 694 C CA . ILE A 1 96 ? 14.508 14.234 6.598 1 92.81 96 ILE A CA 1
ATOM 695 C C . ILE A 1 96 ? 14.938 12.828 6.195 1 92.81 96 ILE A C 1
ATOM 697 O O . ILE A 1 96 ? 15.883 12.266 6.766 1 92.81 96 ILE A O 1
ATOM 701 N N . SER A 1 97 ? 14.32 12.289 5.199 1 87.12 97 SER A N 1
ATOM 702 C CA . SER A 1 97 ? 14.727 10.961 4.734 1 87.12 97 SER A CA 1
ATOM 703 C C . SER A 1 97 ? 15.898 11.055 3.766 1 87.12 97 SER A C 1
ATOM 705 O O . SER A 1 97 ? 16.688 10.109 3.643 1 87.12 97 SER A O 1
ATOM 707 N N . GLY A 1 98 ? 15.961 12.125 3.074 1 86.31 98 GLY A N 1
ATOM 708 C CA . GLY A 1 98 ? 16.984 12.312 2.053 1 86.31 98 GLY A CA 1
ATOM 709 C C . GLY A 1 98 ? 16.766 11.453 0.824 1 86.31 98 GLY A C 1
ATOM 710 O O . GLY A 1 98 ? 17.672 11.297 0.002 1 86.31 98 GLY A O 1
ATOM 711 N N . ARG A 1 99 ? 15.594 10.844 0.7 1 82.88 99 ARG A N 1
ATOM 712 C CA . ARG A 1 99 ? 15.398 9.859 -0.361 1 82.88 99 ARG A CA 1
ATOM 713 C C . ARG A 1 99 ? 14.352 10.344 -1.361 1 82.88 99 ARG A C 1
ATOM 715 O O . ARG A 1 99 ? 13.93 9.586 -2.242 1 82.88 99 ARG A O 1
ATOM 722 N N . GLY A 1 100 ? 13.914 11.531 -1.146 1 75.06 100 GLY A N 1
ATOM 723 C CA . GLY A 1 100 ? 13.023 12.141 -2.121 1 75.06 100 GLY A CA 1
ATOM 724 C C . GLY A 1 100 ? 11.562 12.062 -1.734 1 75.06 100 GLY A C 1
ATOM 725 O O . GLY A 1 100 ? 11.195 11.312 -0.82 1 75.06 100 GLY A O 1
ATOM 726 N N . ASP A 1 101 ? 10.758 12.766 -2.51 1 74.5 101 ASP A N 1
ATOM 727 C CA . ASP A 1 101 ? 9.336 12.93 -2.209 1 74.5 101 ASP A CA 1
ATOM 728 C C . ASP A 1 101 ? 8.57 11.625 -2.412 1 74.5 101 ASP A C 1
ATOM 730 O O . ASP A 1 101 ? 7.617 11.344 -1.684 1 74.5 101 ASP A O 1
ATOM 734 N N . GLN A 1 102 ? 8.984 10.859 -3.41 1 73.75 102 GLN A N 1
ATOM 735 C CA . GLN A 1 102 ? 8.312 9.586 -3.66 1 73.75 102 GLN A CA 1
ATOM 736 C C . GLN A 1 102 ? 8.469 8.641 -2.473 1 73.75 102 GLN A C 1
ATOM 738 O O . GLN A 1 102 ? 7.5 8 -2.053 1 73.75 102 GLN A O 1
ATOM 743 N N . PHE A 1 103 ? 9.656 8.609 -2.006 1 79.69 103 PHE A N 1
ATOM 744 C CA . PHE A 1 103 ? 9.93 7.773 -0.844 1 79.69 103 PHE A CA 1
ATOM 745 C C . PHE A 1 103 ? 9.094 8.219 0.351 1 79.69 103 PHE A C 1
ATOM 747 O O . PHE A 1 103 ? 8.492 7.383 1.038 1 79.69 103 PHE A O 1
ATOM 754 N N . ASP A 1 104 ? 8.984 9.508 0.522 1 84.31 104 ASP A N 1
ATOM 755 C CA . ASP A 1 104 ? 8.211 10.055 1.634 1 84.31 104 ASP A CA 1
ATOM 756 C C . ASP A 1 104 ? 6.727 9.75 1.47 1 84.31 104 ASP A C 1
ATOM 758 O O . ASP A 1 104 ? 6.051 9.391 2.436 1 84.31 104 ASP A O 1
ATOM 762 N N . ASN A 1 105 ? 6.316 9.875 0.315 1 83.12 105 ASN A N 1
ATOM 763 C CA . ASN A 1 105 ? 4.914 9.586 0.027 1 83.12 105 ASN A CA 1
ATOM 764 C C . ASN A 1 105 ? 4.586 8.117 0.263 1 83.12 105 ASN A C 1
ATOM 766 O O . ASN A 1 105 ? 3.506 7.793 0.761 1 83.12 105 ASN A O 1
ATOM 770 N N . GLU A 1 106 ? 5.457 7.258 -0.109 1 82.62 106 GLU A N 1
ATOM 771 C CA . GLU A 1 106 ? 5.27 5.832 0.137 1 82.62 106 GLU A CA 1
ATOM 772 C C . GLU A 1 106 ? 5.176 5.539 1.632 1 82.62 106 GLU A C 1
ATOM 774 O O . GLU A 1 106 ? 4.344 4.734 2.062 1 82.62 106 GLU A O 1
ATOM 779 N N . HIS A 1 107 ? 5.977 6.211 2.344 1 86.75 107 HIS A N 1
ATOM 780 C CA . HIS A 1 107 ? 5.926 6.059 3.793 1 86.75 107 HIS A CA 1
ATOM 781 C C . HIS A 1 107 ? 4.57 6.488 4.348 1 86.75 107 HIS A C 1
ATOM 783 O O . HIS A 1 107 ? 3.943 5.754 5.109 1 86.75 107 HIS A O 1
ATOM 789 N N . TYR A 1 108 ? 4.121 7.641 3.924 1 91.38 108 TYR A N 1
ATOM 790 C CA . TYR A 1 108 ? 2.867 8.164 4.449 1 91.38 108 TYR A CA 1
ATOM 791 C C . TYR A 1 108 ? 1.681 7.355 3.939 1 91.38 108 TYR A C 1
ATOM 793 O O . TYR A 1 108 ? 0.629 7.312 4.582 1 91.38 108 TYR A O 1
ATOM 801 N N . SER A 1 109 ? 1.892 6.688 2.883 1 87.69 109 SER A N 1
ATOM 802 C CA . SER A 1 109 ? 0.859 5.793 2.367 1 87.69 109 SER A CA 1
ATOM 803 C C . SER A 1 109 ? 0.776 4.512 3.191 1 87.69 109 SER A C 1
ATOM 805 O O . SER A 1 109 ? -0.229 3.801 3.143 1 87.69 109 SER A O 1
ATOM 807 N N . GLY A 1 110 ? 1.85 4.176 3.883 1 86.75 110 GLY A N 1
ATOM 808 C CA . GLY A 1 110 ? 1.886 2.998 4.734 1 86.75 110 GLY A CA 1
ATOM 809 C C . GLY A 1 110 ? 2.377 1.757 4.016 1 86.75 110 GLY A C 1
ATOM 810 O O . GLY A 1 110 ? 2.162 0.636 4.48 1 86.75 110 GLY A O 1
ATOM 811 N N . GLY A 1 111 ? 2.965 1.87 2.902 1 75.81 111 GLY A N 1
ATOM 812 C CA . GLY A 1 111 ? 3.371 0.71 2.125 1 75.81 111 GLY A CA 1
ATOM 813 C C . GLY A 1 111 ? 4.781 0.825 1.577 1 75.81 111 GLY A C 1
ATOM 814 O O . GLY A 1 111 ? 5.09 0.27 0.521 1 75.81 111 GLY A O 1
ATOM 815 N N . GLY A 1 112 ? 5.613 1.539 2.229 1 75.44 112 GLY A N 1
ATOM 816 C CA . GLY A 1 112 ? 6.988 1.694 1.787 1 75.44 112 GLY A CA 1
ATOM 817 C C . GLY A 1 112 ? 7.98 0.918 2.637 1 75.44 112 GLY A C 1
ATOM 818 O O . GLY A 1 112 ? 7.59 0.237 3.586 1 75.44 112 GLY A O 1
ATOM 819 N N . GLU A 1 113 ? 9.125 0.986 2.217 1 75.06 113 GLU A N 1
ATOM 820 C CA . GLU A 1 113 ? 10.242 0.299 2.861 1 75.06 113 GLU A CA 1
ATOM 821 C C . GLU A 1 113 ? 10.258 0.565 4.363 1 75.06 113 GLU A C 1
ATOM 823 O O . GLU A 1 113 ? 10.367 -0.366 5.164 1 75.06 113 GLU A O 1
ATOM 828 N N . TRP A 1 114 ? 10.008 1.82 4.766 1 81.38 114 TRP A N 1
ATOM 829 C CA . TRP A 1 114 ? 10.047 2.207 6.172 1 81.38 114 TRP A CA 1
ATOM 830 C C . TRP A 1 114 ? 8.906 1.552 6.945 1 81.38 114 TRP A C 1
ATOM 832 O O . TRP A 1 114 ? 9 1.362 8.164 1 81.38 114 TRP A O 1
ATOM 842 N N . ASN A 1 115 ? 7.914 1.274 6.254 1 81.81 115 ASN A N 1
ATOM 843 C CA . ASN A 1 115 ? 6.762 0.666 6.906 1 81.81 115 ASN A CA 1
ATOM 844 C C . ASN A 1 115 ? 6.938 -0.842 7.066 1 81.81 115 ASN A C 1
ATOM 846 O O . ASN A 1 115 ? 6.387 -1.44 7.992 1 81.81 115 ASN A O 1
ATOM 850 N N . TYR A 1 116 ? 7.773 -1.408 6.199 1 74.06 116 TYR A N 1
ATOM 851 C CA . TYR A 1 116 ? 7.859 -2.863 6.164 1 74.06 116 TYR A CA 1
ATOM 852 C C . TYR A 1 116 ? 9.156 -3.348 6.797 1 74.06 116 TYR A C 1
ATOM 854 O O . TYR A 1 116 ? 9.281 -4.516 7.168 1 74.06 116 TYR A O 1
ATOM 862 N N . GLU A 1 117 ? 10.094 -2.504 6.809 1 66.19 117 GLU A N 1
ATOM 863 C CA . GLU A 1 117 ? 11.414 -2.904 7.285 1 66.19 117 GLU A CA 1
ATOM 864 C C . GLU A 1 117 ? 11.375 -3.293 8.758 1 66.19 117 GLU A C 1
ATOM 866 O O . GLU A 1 117 ? 10.719 -2.627 9.562 1 66.19 117 GLU A O 1
ATOM 871 N N . ILE A 1 118 ? 11.906 -4.508 8.914 1 59.66 118 ILE A N 1
ATOM 872 C CA . ILE A 1 118 ? 12.031 -5.012 10.281 1 59.66 118 ILE A CA 1
ATOM 873 C C . ILE A 1 118 ? 13.5 -5.305 10.586 1 59.66 118 ILE A C 1
ATOM 875 O O . ILE A 1 118 ? 14.281 -5.586 9.672 1 59.66 118 ILE A O 1
ATOM 879 N N . GLU A 1 119 ? 13.898 -4.969 11.781 1 55.38 119 GLU A N 1
ATOM 880 C CA . GLU A 1 119 ? 15.242 -5.375 12.18 1 55.38 119 GLU A CA 1
ATOM 881 C C . GLU A 1 119 ? 15.406 -6.891 12.109 1 55.38 119 GLU A C 1
ATOM 883 O O . GLU A 1 119 ? 14.539 -7.637 12.562 1 55.38 119 GLU A O 1
ATOM 888 N N . THR A 1 120 ? 16.234 -7.309 11.141 1 50.5 120 THR A N 1
ATOM 889 C CA . THR A 1 120 ? 16.516 -8.734 11.039 1 50.5 120 THR A CA 1
ATOM 890 C C . THR A 1 120 ? 17.734 -9.109 11.883 1 50.5 120 THR A C 1
ATOM 892 O O . THR A 1 120 ? 18.484 -8.242 12.312 1 50.5 120 THR A O 1
ATOM 895 N N . ALA A 1 121 ? 17.719 -10.336 12.414 1 46.72 121 ALA A N 1
ATOM 896 C CA . ALA A 1 121 ? 18.812 -10.875 13.227 1 46.72 121 ALA A CA 1
ATOM 897 C C . ALA A 1 121 ? 20.156 -10.562 12.602 1 46.72 121 ALA A C 1
ATOM 899 O O . ALA A 1 121 ? 21.172 -10.492 13.297 1 46.72 121 ALA A O 1
ATOM 900 N N . THR A 1 122 ? 20.156 -10.648 11.344 1 48.12 122 THR A N 1
ATOM 901 C CA . THR A 1 122 ? 21.469 -10.508 10.719 1 48.12 122 THR A CA 1
ATOM 902 C C . THR A 1 122 ? 21.938 -9.062 10.766 1 48.12 122 THR A C 1
ATOM 904 O O . THR A 1 122 ? 23.078 -8.758 10.406 1 48.12 122 THR A O 1
ATOM 907 N N . GLY A 1 123 ? 21.281 -8.18 11.562 1 45.81 123 GLY A N 1
ATOM 908 C CA . GLY A 1 123 ? 21.703 -6.816 11.812 1 45.81 123 GLY A CA 1
ATOM 909 C C . GLY A 1 123 ? 21.672 -5.938 10.578 1 45.81 123 GLY A C 1
ATOM 910 O O . GLY A 1 123 ? 22.094 -4.781 10.617 1 45.81 123 GLY A O 1
ATOM 911 N N . GLU A 1 124 ? 21.688 -6.488 9.484 1 43.78 124 GLU A N 1
ATOM 912 C CA . GLU A 1 124 ? 21.75 -5.668 8.281 1 43.78 124 GLU A CA 1
ATOM 913 C C . GLU A 1 124 ? 20.469 -4.863 8.086 1 43.78 124 GLU A C 1
ATOM 915 O O . GLU A 1 124 ? 20.094 -4.555 6.957 1 43.78 124 GLU A O 1
ATOM 920 N N . ASP A 1 125 ? 19.797 -4.457 9.172 1 51.41 125 ASP A N 1
ATOM 921 C CA . ASP A 1 125 ? 18.469 -3.887 8.977 1 51.41 125 ASP A CA 1
ATOM 922 C C . ASP A 1 125 ? 18.547 -2.398 8.648 1 51.41 125 ASP A C 1
ATOM 924 O O . ASP A 1 125 ? 19.094 -1.616 9.422 1 51.41 125 ASP A O 1
ATOM 928 N N . ALA A 1 126 ? 18.25 -1.927 7.594 1 57 126 ALA A N 1
ATOM 929 C CA . ALA A 1 126 ? 18.141 -0.594 7.008 1 57 126 ALA A CA 1
ATOM 930 C C . ALA A 1 126 ? 17.312 0.329 7.902 1 57 126 ALA A C 1
ATOM 932 O O . ALA A 1 126 ? 17.594 1.53 7.98 1 57 126 ALA A O 1
ATOM 933 N N . LEU A 1 127 ? 16.578 -0.186 8.844 1 66.81 127 LEU A N 1
ATOM 934 C CA . LEU A 1 127 ? 15.75 0.685 9.672 1 66.81 127 LEU A CA 1
ATOM 935 C C . LEU A 1 127 ? 16.578 1.358 10.758 1 66.81 127 LEU A C 1
ATOM 937 O O . LEU A 1 127 ? 16.328 2.51 11.117 1 66.81 127 LEU A O 1
ATOM 941 N N . ASP A 1 128 ? 17.656 0.711 11.195 1 68.75 128 ASP A N 1
ATOM 942 C CA . ASP A 1 128 ? 18.516 1.335 12.195 1 68.75 128 ASP A CA 1
ATOM 943 C C . ASP A 1 128 ? 19.188 2.594 11.641 1 68.75 128 ASP A C 1
ATOM 945 O O . ASP A 1 128 ? 19.297 3.602 12.344 1 68.75 128 ASP A O 1
ATOM 949 N N . VAL A 1 129 ? 19.578 2.449 10.477 1 73.19 129 VAL A N 1
ATOM 950 C CA . VAL A 1 129 ? 20.219 3.588 9.844 1 73.19 129 VAL A CA 1
ATOM 951 C C . VAL A 1 129 ? 19.219 4.711 9.625 1 73.19 129 VAL A C 1
ATOM 953 O O . VAL A 1 129 ? 19.5 5.879 9.898 1 73.19 129 VAL A O 1
ATOM 956 N N . ASP A 1 130 ? 18.109 4.348 9.242 1 77.62 130 ASP A N 1
ATOM 957 C CA . ASP A 1 130 ? 17.078 5.336 8.992 1 77.62 130 ASP A CA 1
ATOM 958 C C . ASP A 1 130 ? 16.562 5.941 10.289 1 77.62 130 ASP A C 1
ATOM 960 O O . ASP A 1 130 ? 16.297 7.145 10.359 1 77.62 130 ASP A O 1
ATOM 964 N N . ALA A 1 131 ? 16.5 5.098 11.234 1 82.06 131 ALA A N 1
ATOM 965 C CA . ALA A 1 131 ? 16.078 5.586 12.547 1 82.06 131 ALA A CA 1
ATOM 966 C C . ALA A 1 131 ? 17.109 6.562 13.117 1 82.06 131 ALA A C 1
ATOM 968 O O . ALA A 1 131 ? 16.75 7.57 13.727 1 82.06 131 ALA A O 1
ATOM 969 N N . ALA A 1 132 ? 18.344 6.293 12.945 1 84.5 132 ALA A N 1
ATOM 970 C CA . ALA A 1 132 ? 19.406 7.188 13.414 1 84.5 132 ALA A CA 1
ATOM 971 C C . ALA A 1 132 ? 19.312 8.555 12.734 1 84.5 132 ALA A C 1
ATOM 973 O O . ALA A 1 132 ? 19.531 9.586 13.375 1 84.5 132 ALA A O 1
ATOM 974 N N . ARG A 1 133 ? 18.984 8.523 11.562 1 89.56 133 ARG A N 1
ATOM 975 C CA . ARG A 1 133 ? 18.812 9.773 10.828 1 89.56 133 ARG A CA 1
ATOM 976 C C . ARG A 1 133 ? 17.625 10.57 11.383 1 89.56 133 ARG A C 1
ATOM 978 O O . ARG A 1 133 ? 17.719 11.781 11.555 1 89.56 133 ARG A O 1
ATOM 985 N N . VAL A 1 134 ? 16.594 9.922 11.625 1 92.12 134 VAL A N 1
ATOM 986 C CA . VAL A 1 134 ? 15.422 10.57 12.188 1 92.12 134 VAL A CA 1
ATOM 987 C C . VAL A 1 134 ? 15.75 11.156 13.555 1 92.12 134 VAL A C 1
ATOM 989 O O . VAL A 1 134 ? 15.367 12.281 13.875 1 92.12 134 VAL A O 1
ATOM 992 N N . ASP A 1 135 ? 16.562 10.492 14.297 1 91.5 135 ASP A N 1
ATOM 993 C CA . ASP A 1 135 ? 17.016 10.977 15.594 1 91.5 135 ASP A CA 1
ATOM 994 C C . ASP A 1 135 ? 17.859 12.234 15.445 1 91.5 135 ASP A C 1
ATOM 996 O O . ASP A 1 135 ? 17.688 13.195 16.203 1 91.5 135 ASP A O 1
ATOM 1000 N N . GLU A 1 136 ? 18.656 12.211 14.516 1 94 136 GLU A N 1
ATOM 1001 C CA . GLU A 1 136 ? 19.5 13.375 14.266 1 94 136 GLU A CA 1
ATOM 1002 C C . GLU A 1 136 ? 18.656 14.602 13.906 1 94 136 GLU A C 1
ATOM 1004 O O . GLU A 1 136 ? 18.922 15.703 14.406 1 94 136 GLU A O 1
ATOM 1009 N N . VAL A 1 137 ? 17.719 14.352 13.055 1 96.5 137 VAL A N 1
ATOM 1010 C CA . VAL A 1 137 ? 16.859 15.453 12.648 1 96.5 137 VAL A CA 1
ATOM 1011 C C . VAL A 1 137 ? 16.078 15.977 13.859 1 96.5 137 VAL A C 1
ATOM 1013 O O . VAL A 1 137 ? 15.883 17.188 14 1 96.5 137 VAL A O 1
ATOM 1016 N N . PHE A 1 138 ? 15.656 15.109 14.75 1 96.94 138 PHE A N 1
ATOM 1017 C CA . PHE A 1 138 ? 14.93 15.523 15.938 1 96.94 138 PHE A CA 1
ATOM 1018 C C . PHE A 1 138 ? 15.789 16.422 16.812 1 96.94 138 PHE A C 1
ATOM 1020 O O . PHE A 1 138 ? 15.367 17.516 17.203 1 96.94 138 PHE A O 1
ATOM 1027 N N . TYR A 1 139 ? 17.031 16.078 17.047 1 95.25 139 TYR A N 1
ATOM 1028 C CA . TYR A 1 139 ? 17.859 16.734 18.047 1 95.25 139 TYR A CA 1
ATOM 1029 C C . TYR A 1 139 ? 18.5 18 17.484 1 95.25 139 TYR A C 1
ATOM 1031 O O . TYR A 1 139 ? 18.719 18.969 18.203 1 95.25 139 TYR A O 1
ATOM 1039 N N . TYR A 1 140 ? 18.672 17.984 16.188 1 95.12 140 TYR A N 1
ATOM 1040 C CA . TYR A 1 140 ? 19.469 19.094 15.656 1 95.12 140 TYR A CA 1
ATOM 1041 C C . TYR A 1 140 ? 18.625 20.031 14.82 1 95.12 140 TYR A C 1
ATOM 1043 O O . TYR A 1 140 ? 19 21.188 14.602 1 95.12 140 TYR A O 1
ATOM 1051 N N . GLU A 1 141 ? 17.484 19.609 14.359 1 96.81 141 GLU A N 1
ATOM 1052 C CA . GLU A 1 141 ? 16.688 20.453 13.477 1 96.81 141 GLU A CA 1
ATOM 1053 C C . GLU A 1 141 ? 15.289 20.703 14.055 1 96.81 141 GLU A C 1
ATOM 1055 O O . GLU A 1 141 ? 14.898 21.844 14.273 1 96.81 141 GLU A O 1
ATOM 1060 N N . ALA A 1 142 ? 14.555 19.656 14.414 1 97.94 142 ALA A N 1
ATOM 1061 C CA . ALA A 1 142 ? 13.125 19.719 14.734 1 97.94 142 ALA A CA 1
ATOM 1062 C C . ALA A 1 142 ? 12.891 20.547 15.992 1 97.94 142 ALA A C 1
ATOM 1064 O O . ALA A 1 142 ? 11.812 21.109 16.172 1 97.94 142 ALA A O 1
ATOM 1065 N N . GLN A 1 143 ? 13.875 20.688 16.891 1 97.19 143 GLN A N 1
ATOM 1066 C CA . GLN A 1 143 ? 13.703 21.406 18.141 1 97.19 143 GLN A CA 1
ATOM 1067 C C . GLN A 1 143 ? 14.203 22.844 18.016 1 97.19 143 GLN A C 1
ATOM 1069 O O . GLN A 1 143 ? 14.086 23.625 18.953 1 97.19 143 GLN A O 1
ATOM 1074 N N . ARG A 1 144 ? 14.719 23.203 16.781 1 96.5 144 ARG A N 1
ATOM 1075 C CA . ARG A 1 144 ? 15.406 24.484 16.703 1 96.5 144 ARG A CA 1
ATOM 1076 C C . ARG A 1 144 ? 15.047 25.219 15.406 1 96.5 144 ARG A C 1
ATOM 1078 O O . ARG A 1 144 ? 15.406 26.375 15.227 1 96.5 144 ARG A O 1
ATOM 1085 N N . LYS A 1 145 ? 14.352 24.516 14.602 1 97.62 145 LYS A N 1
ATOM 1086 C CA . LYS A 1 145 ? 13.984 25.094 13.312 1 97.62 145 LYS A CA 1
ATOM 1087 C C . LYS A 1 145 ? 12.516 24.828 12.984 1 97.62 145 LYS A C 1
ATOM 1089 O O . LYS A 1 145 ? 11.836 24.094 13.711 1 97.62 145 LYS A O 1
ATOM 1094 N N . VAL A 1 146 ? 12.078 25.562 12 1 97.69 146 VAL A N 1
ATOM 1095 C CA . VAL A 1 146 ? 10.766 25.312 11.414 1 97.69 146 VAL A CA 1
ATOM 1096 C C . VAL A 1 146 ? 10.891 24.25 10.32 1 97.69 146 VAL A C 1
ATOM 1098 O O . VAL A 1 146 ? 11.648 24.422 9.367 1 97.69 146 VAL A O 1
ATOM 1101 N N . ILE A 1 147 ? 10.164 23.156 10.523 1 96.94 147 ILE A N 1
ATOM 1102 C CA . ILE A 1 147 ? 10.125 22.172 9.453 1 96.94 147 ILE A CA 1
ATOM 1103 C C . ILE A 1 147 ? 8.969 22.484 8.508 1 96.94 147 ILE A C 1
ATOM 1105 O O . ILE A 1 147 ? 7.832 22.672 8.938 1 96.94 147 ILE A O 1
ATOM 1109 N N . GLU A 1 148 ? 9.32 22.484 7.293 1 93.19 148 GLU A N 1
ATOM 1110 C CA . GLU A 1 148 ? 8.32 22.719 6.254 1 93.19 148 GLU A CA 1
ATOM 1111 C C . GLU A 1 148 ? 7.238 21.641 6.273 1 93.19 148 GLU A C 1
ATOM 1113 O O . GLU A 1 148 ? 7.539 20.453 6.426 1 93.19 148 GLU A O 1
ATOM 1118 N N . PHE A 1 149 ? 5.98 22.109 6.195 1 93.19 149 PHE A N 1
ATOM 1119 C CA . PHE A 1 149 ? 4.891 21.141 6.047 1 93.19 149 PHE A CA 1
ATOM 1120 C C . PHE A 1 149 ? 4.828 20.609 4.625 1 93.19 149 PHE A C 1
ATOM 1122 O O . PHE A 1 149 ? 4.797 21.375 3.664 1 93.19 149 PHE A O 1
ATOM 1129 N N . PRO A 1 150 ? 4.852 19.297 4.41 1 89.12 150 PRO A N 1
ATOM 1130 C CA . PRO A 1 150 ? 4.883 18.766 3.041 1 89.12 150 PRO A CA 1
ATOM 1131 C C . PRO A 1 150 ? 3.553 18.953 2.309 1 89.12 150 PRO A C 1
ATOM 1133 O O . PRO A 1 150 ? 2.523 18.438 2.752 1 89.12 150 PRO A O 1
ATOM 1136 N N . ASP A 1 151 ? 3.572 19.547 1.197 1 76.44 151 ASP A N 1
ATOM 1137 C CA . ASP A 1 151 ? 2.383 19.859 0.415 1 76.44 151 ASP A CA 1
ATOM 1138 C C . ASP A 1 151 ? 1.732 18.594 -0.137 1 76.44 151 ASP A C 1
ATOM 1140 O O . ASP A 1 151 ? 0.525 18.562 -0.383 1 76.44 151 ASP A O 1
ATOM 1144 N N . TYR A 1 152 ? 2.543 17.594 -0.211 1 76.5 152 TYR A N 1
ATOM 1145 C CA . TYR A 1 152 ? 2.031 16.359 -0.799 1 76.5 152 TYR A CA 1
ATOM 1146 C C . TYR A 1 152 ? 1.2 15.586 0.212 1 76.5 152 TYR A C 1
ATOM 1148 O O . TYR A 1 152 ? 0.492 14.641 -0.153 1 76.5 152 TYR A O 1
ATOM 1156 N N . LEU A 1 153 ? 1.239 15.977 1.456 1 87.56 153 LEU A N 1
ATOM 1157 C CA . LEU A 1 153 ? 0.489 15.227 2.459 1 87.56 153 LEU A CA 1
ATOM 1158 C C . LEU A 1 153 ? -0.995 15.188 2.109 1 87.56 153 LEU A C 1
ATOM 1160 O O . LEU A 1 153 ? -1.693 14.234 2.457 1 87.56 153 LEU A O 1
ATOM 1164 N N . LYS A 1 154 ? -1.437 16.219 1.508 1 81.5 154 LYS A N 1
ATOM 1165 C CA . LYS A 1 154 ? -2.844 16.312 1.131 1 81.5 154 LYS A CA 1
ATOM 1166 C C . LYS A 1 154 ? -3.193 15.305 0.05 1 81.5 154 LYS A C 1
ATOM 1168 O O . LYS A 1 154 ? -4.348 14.891 -0.072 1 81.5 154 LYS A O 1
ATOM 1173 N N . SER A 1 155 ? -2.217 14.883 -0.675 1 71.25 155 SER A N 1
ATOM 1174 C CA . SER A 1 155 ? -2.459 13.969 -1.79 1 71.25 155 SER A CA 1
ATOM 1175 C C . SER A 1 155 ? -1.508 12.781 -1.748 1 71.25 155 SER A C 1
ATOM 1177 O O . SER A 1 155 ? -0.822 12.492 -2.73 1 71.25 155 SER A O 1
ATOM 1179 N N . VAL A 1 156 ? -1.605 12.227 -0.561 1 63.56 156 VAL A N 1
ATOM 1180 C CA . VAL A 1 156 ? -0.72 11.078 -0.421 1 63.56 156 VAL A CA 1
ATOM 1181 C C . VAL A 1 156 ? -1.056 10.039 -1.485 1 63.56 156 VAL A C 1
ATOM 1183 O O . VAL A 1 156 ? -2.018 9.281 -1.34 1 63.56 156 VAL A O 1
ATOM 1186 N N . ASN A 1 157 ? -0.695 10.25 -2.68 1 58.03 157 ASN A N 1
ATOM 1187 C CA . ASN A 1 157 ? -0.695 9.305 -3.791 1 58.03 157 ASN A CA 1
ATOM 1188 C C . ASN A 1 157 ? 0.69 9.18 -4.418 1 58.03 157 ASN A C 1
ATOM 1190 O O . ASN A 1 157 ? 1.174 10.102 -5.066 1 58.03 157 ASN A O 1
ATOM 1194 N N . PRO A 1 158 ? 1.321 8.133 -3.945 1 51.66 158 PRO A N 1
ATOM 1195 C CA . PRO A 1 158 ? 2.713 8.023 -4.391 1 51.66 158 PRO A CA 1
ATOM 1196 C C . PRO A 1 158 ? 2.879 8.297 -5.883 1 51.66 158 PRO A C 1
ATOM 1198 O O . PRO A 1 158 ? 3.998 8.508 -6.355 1 51.66 158 PRO A O 1
ATOM 1201 N N . PHE A 1 159 ? 1.856 8.18 -6.629 1 48.91 159 PHE A N 1
ATOM 1202 C CA . PHE A 1 159 ? 1.959 8.477 -8.055 1 48.91 159 PHE A CA 1
ATOM 1203 C C . PHE A 1 159 ? 2.051 9.977 -8.297 1 48.91 159 PHE A C 1
ATOM 1205 O O . PHE A 1 159 ? 2.561 10.422 -9.328 1 48.91 159 PHE A O 1
ATOM 1212 N N . THR A 1 160 ? 1.424 10.773 -7.41 1 45 160 THR A N 1
ATOM 1213 C CA . THR A 1 160 ? 1.257 12.188 -7.703 1 45 160 THR A CA 1
ATOM 1214 C C . THR A 1 160 ? 2.469 12.984 -7.23 1 45 160 THR A C 1
ATOM 1216 O O . THR A 1 160 ? 2.359 14.18 -6.945 1 45 160 THR A O 1
ATOM 1219 N N . ASN A 1 161 ? 3.531 12.469 -7.082 1 34.88 161 ASN A N 1
ATOM 1220 C CA . ASN A 1 161 ? 4.531 13.43 -6.621 1 34.88 161 ASN A CA 1
ATOM 1221 C C . ASN A 1 161 ? 4.422 14.75 -7.367 1 34.88 161 ASN A C 1
ATOM 1223 O O . ASN A 1 161 ? 5.258 15.641 -7.188 1 34.88 161 ASN A O 1
ATOM 1227 N N . SER A 1 162 ? 4.418 14.703 -8.617 1 32.94 162 SER A N 1
ATOM 1228 C CA . SER A 1 162 ? 4.949 15.922 -9.219 1 32.94 162 SER A CA 1
ATOM 1229 C C . SER A 1 162 ? 4.129 17.141 -8.82 1 32.94 162 SER A C 1
ATOM 1231 O O . SER A 1 162 ? 2.896 17.094 -8.797 1 32.94 162 SER A O 1
ATOM 1233 N N . ALA A 1 163 ? 4.734 18.156 -8.055 1 31 163 ALA A N 1
ATOM 1234 C CA . ALA A 1 163 ? 4.336 19.547 -7.871 1 31 163 ALA A CA 1
ATOM 1235 C C . ALA A 1 163 ? 3.27 19.953 -8.891 1 31 163 ALA A C 1
ATOM 1237 O O . ALA A 1 163 ? 2.66 21.016 -8.773 1 31 163 ALA A O 1
ATOM 1238 N N . GLU A 1 164 ? 3.363 19.516 -10.148 1 29.72 164 GLU A N 1
ATOM 1239 C CA . GLU A 1 164 ? 2.379 19.906 -11.156 1 29.72 164 GLU A CA 1
ATOM 1240 C C . GLU A 1 164 ? 1.1 19.094 -11.031 1 29.72 164 GLU A C 1
ATOM 1242 O O . GLU A 1 164 ? 1.147 17.906 -10.688 1 29.72 164 GLU A O 1
ATOM 1247 N N . ASN A 1 165 ? -0.098 19.766 -10.773 1 29.14 165 ASN A N 1
ATOM 1248 C CA . ASN A 1 165 ? -1.463 19.25 -10.758 1 29.14 165 ASN A CA 1
ATOM 1249 C C . ASN A 1 165 ? -1.586 17.969 -11.57 1 29.14 165 ASN A C 1
ATOM 1251 O O . ASN A 1 165 ? -1.476 18 -12.797 1 29.14 165 ASN A O 1
ATOM 1255 N N . GLY A 1 166 ? -1.013 17.094 -11.289 1 28.95 166 GLY A N 1
ATOM 1256 C CA . GLY A 1 166 ? -1.152 15.922 -12.148 1 28.95 166 GLY A CA 1
ATOM 1257 C C . GLY A 1 166 ? -2.59 15.641 -12.547 1 28.95 166 GLY A C 1
ATOM 1258 O O . GLY A 1 166 ? -3.521 16.188 -11.953 1 28.95 166 GLY A O 1
ATOM 1259 N N . PRO A 1 167 ? -2.764 15.07 -13.672 1 28.41 167 PRO A N 1
ATOM 1260 C CA . PRO A 1 167 ? -4.027 15.016 -14.414 1 28.41 167 PRO A CA 1
ATOM 1261 C C . PRO A 1 167 ? -5.164 14.406 -13.594 1 28.41 167 PRO A C 1
ATOM 1263 O O . PRO A 1 167 ? -6.305 14.359 -14.055 1 28.41 167 PRO A O 1
ATOM 1266 N N . PHE A 1 168 ? -4.75 13.586 -12.672 1 30.45 168 PHE A N 1
ATOM 1267 C CA . PHE A 1 168 ? -5.977 12.93 -12.234 1 30.45 168 PHE A CA 1
ATOM 1268 C C . PHE A 1 168 ? -6.832 13.883 -11.398 1 30.45 168 PHE A C 1
ATOM 1270 O O . PHE A 1 168 ? -7.762 13.453 -10.719 1 30.45 168 PHE A O 1
ATOM 1277 N N . SER A 1 169 ? -6.367 15 -11.188 1 28.61 169 SER A N 1
ATOM 1278 C CA . SER A 1 169 ? -7.27 15.961 -10.57 1 28.61 169 SER A CA 1
ATOM 1279 C C . SER A 1 169 ? -8.508 16.188 -11.43 1 28.61 169 SER A C 1
ATOM 1281 O O . SER A 1 169 ? -9.297 17.094 -11.156 1 28.61 169 SER A O 1
ATOM 1283 N N . ASP A 1 170 ? -8.406 15.672 -12.719 1 28.39 170 ASP A N 1
ATOM 1284 C CA . ASP A 1 170 ? -9.555 16.156 -13.484 1 28.39 170 ASP A CA 1
ATOM 1285 C C . ASP A 1 170 ? -10.844 15.469 -13.023 1 28.39 170 ASP A C 1
ATOM 1287 O O . ASP A 1 170 ? -11.82 15.406 -13.773 1 28.39 170 ASP A O 1
ATOM 1291 N N . THR A 1 171 ? -10.914 14.602 -12.211 1 29.22 171 THR A N 1
ATOM 1292 C CA . THR A 1 171 ? -12.344 14.359 -12.109 1 29.22 171 THR A CA 1
ATOM 1293 C C . THR A 1 171 ? -13.109 15.68 -11.969 1 29.22 171 THR A C 1
ATOM 1295 O O . THR A 1 171 ? -13.234 16.203 -10.867 1 29.22 171 THR A O 1
ATOM 1298 N N . ASN A 1 172 ? -13 16.562 -12.93 1 26.12 172 ASN A N 1
ATOM 1299 C CA . ASN A 1 172 ? -14.109 17.438 -13.281 1 26.12 172 ASN A CA 1
ATOM 1300 C C . ASN A 1 172 ? -15.391 16.656 -13.539 1 26.12 172 ASN A C 1
ATOM 1302 O O . ASN A 1 172 ? -16.234 17.078 -14.336 1 26.12 172 ASN A O 1
ATOM 1306 N N . ASP A 1 173 ? -15.484 15.375 -13.516 1 27.33 173 ASP A N 1
ATOM 1307 C CA . ASP A 1 173 ? -16.922 15.133 -13.609 1 27.33 173 ASP A CA 1
ATOM 1308 C C . ASP A 1 173 ? -17.688 16.031 -12.648 1 27.33 173 ASP A C 1
ATOM 1310 O O . ASP A 1 173 ? -17.484 15.969 -11.43 1 27.33 173 ASP A O 1
ATOM 1314 N N . PRO A 1 174 ? -18.312 17.188 -13.141 1 27.03 174 PRO A N 1
ATOM 1315 C CA . PRO A 1 174 ? -19.234 18.078 -12.422 1 27.03 174 PRO A CA 1
ATOM 1316 C C . PRO A 1 174 ? -20.094 17.312 -11.406 1 27.03 174 PRO A C 1
ATOM 1318 O O . PRO A 1 174 ? -20.719 17.938 -10.539 1 27.03 174 PRO A O 1
ATOM 1321 N N . ALA A 1 175 ? -20.609 16.234 -11.875 1 23.88 175 ALA A N 1
ATOM 1322 C CA . ALA A 1 175 ? -21.625 15.688 -10.977 1 23.88 175 ALA A CA 1
ATOM 1323 C C . ALA A 1 175 ? -21.047 15.453 -9.578 1 23.88 175 ALA A C 1
ATOM 1325 O O . ALA A 1 175 ? -21.781 15.539 -8.586 1 23.88 175 ALA A O 1
ATOM 1326 N N . ASN A 1 176 ? -20.094 14.461 -9.523 1 24.25 176 ASN A N 1
ATOM 1327 C CA . ASN A 1 176 ? -19.828 14.406 -8.094 1 24.25 176 ASN A CA 1
ATOM 1328 C C . ASN A 1 176 ? -18.969 15.578 -7.633 1 24.25 176 ASN A C 1
ATOM 1330 O O . ASN A 1 176 ? -17.797 15.695 -8.023 1 24.25 176 ASN A O 1
ATOM 1334 N N . GLY A 1 177 ? -19.469 16.844 -7.746 1 23.83 177 GLY A N 1
ATOM 1335 C CA . GLY A 1 177 ? -19.312 18.188 -7.219 1 23.83 177 GLY A CA 1
ATOM 1336 C C . GLY A 1 177 ? -18.438 18.234 -5.977 1 23.83 177 GLY A C 1
ATOM 1337 O O . GLY A 1 177 ? -18.297 19.297 -5.352 1 23.83 177 GLY A O 1
ATOM 1338 N N . HIS A 1 178 ? -18.422 17.25 -5.277 1 23.89 178 HIS A N 1
ATOM 1339 C CA . HIS A 1 178 ? -17.984 17.844 -4.02 1 23.89 178 HIS A CA 1
ATOM 1340 C C . HIS A 1 178 ? -16.547 18.328 -4.109 1 23.89 178 HIS A C 1
ATOM 1342 O O . HIS A 1 178 ? -15.93 18.641 -3.092 1 23.89 178 HIS A O 1
ATOM 1348 N N . GLY A 1 179 ? -15.727 18.016 -5.027 1 24.53 179 GLY A N 1
ATOM 1349 C CA . GLY A 1 179 ? -14.641 18.922 -4.66 1 24.53 179 GLY A CA 1
ATOM 1350 C C . GLY A 1 179 ? -14.961 20.375 -4.926 1 24.53 179 GLY A C 1
ATOM 1351 O O . GLY A 1 179 ? -15.688 20.703 -5.871 1 24.53 179 GLY A O 1
ATOM 1352 N N . LEU A 1 180 ? -15.008 21.297 -3.963 1 25.89 180 LEU A N 1
ATOM 1353 C CA . LEU A 1 180 ? -15.078 22.75 -3.768 1 25.89 180 LEU A CA 1
ATOM 1354 C C . LEU A 1 180 ? -14.234 23.469 -4.812 1 25.89 180 LEU A C 1
ATOM 1356 O O . LEU A 1 180 ? -14.117 24.703 -4.773 1 25.89 180 LEU A O 1
ATOM 1360 N N . TYR A 1 181 ? -13.375 22.844 -5.535 1 25.25 181 TYR A N 1
ATOM 1361 C CA . TYR A 1 181 ? -12.648 23.922 -6.195 1 25.25 181 TYR A CA 1
ATOM 1362 C C . TYR A 1 181 ? -13.422 24.453 -7.398 1 25.25 181 TYR A C 1
ATOM 1364 O O . TYR A 1 181 ? -13.633 23.719 -8.375 1 25.25 181 TYR A O 1
ATOM 1372 N N . SER A 1 182 ? -14.562 25.094 -7.355 1 24.77 182 SER A N 1
ATOM 1373 C CA . SER A 1 182 ? -15.141 25.906 -8.422 1 24.77 182 SER A CA 1
ATOM 1374 C C . SER A 1 182 ? -14.094 26.797 -9.078 1 24.77 182 SER A C 1
ATOM 1376 O O . SER A 1 182 ? -13.359 27.516 -8.398 1 24.77 182 SER A O 1
ATOM 1378 N N . ASP A 1 183 ? -13.711 26.531 -10.211 1 25.62 183 ASP A N 1
ATOM 1379 C CA . ASP A 1 183 ? -13.023 27.391 -11.172 1 25.62 183 ASP A CA 1
ATOM 1380 C C . ASP A 1 183 ? -13.828 28.656 -11.445 1 25.62 183 ASP A C 1
ATOM 1382 O O . ASP A 1 183 ? -14.711 28.672 -12.305 1 25.62 183 ASP A O 1
ATOM 1386 N N . SER A 1 184 ? -14.586 29.406 -10.672 1 24.94 184 SER A N 1
ATOM 1387 C CA . SER A 1 184 ? -15.094 30.656 -11.203 1 24.94 184 SER A CA 1
ATOM 1388 C C . SER A 1 184 ? -13.977 31.484 -11.836 1 24.94 184 SER A C 1
ATOM 1390 O O . SER A 1 184 ? -13.023 31.859 -11.164 1 24.94 184 SER A O 1
ATOM 1392 N N . THR A 1 185 ? -13.719 31.453 -13.18 1 24.78 185 THR A N 1
ATOM 1393 C CA . THR A 1 185 ? -13.031 32.25 -14.195 1 24.78 185 THR A CA 1
ATOM 1394 C C . THR A 1 185 ? -13.211 33.719 -13.938 1 24.78 185 THR A C 1
ATOM 1396 O O . THR A 1 185 ? -12.438 34.562 -14.438 1 24.78 185 THR A O 1
ATOM 1399 N N . GLU A 1 186 ? -14.547 34.312 -13.836 1 24.59 186 GLU A N 1
ATOM 1400 C CA . GLU A 1 186 ? -14.734 35.75 -14.047 1 24.59 186 GLU A CA 1
ATOM 1401 C C . GLU A 1 186 ? -13.727 36.562 -13.234 1 24.59 186 GLU A C 1
ATOM 1403 O O . GLU A 1 186 ? -13.211 37.562 -13.703 1 24.59 186 GLU A O 1
ATOM 1408 N N . GLU A 1 187 ? -13.859 36.688 -11.93 1 23.05 187 GLU A N 1
ATOM 1409 C CA . GLU A 1 187 ? -13.164 37.812 -11.305 1 23.05 187 GLU A CA 1
ATOM 1410 C C . GLU A 1 187 ? -11.648 37.625 -11.383 1 23.05 187 GLU A C 1
ATOM 1412 O O . GLU A 1 187 ? -11.031 37.125 -10.453 1 23.05 187 GLU A O 1
ATOM 1417 N N . ARG A 1 188 ? -11.109 36.969 -12.367 1 26.12 188 ARG A N 1
ATOM 1418 C CA . ARG A 1 188 ? -9.664 37 -12.586 1 26.12 188 ARG A CA 1
ATOM 1419 C C . ARG A 1 188 ? -9.195 38.406 -12.906 1 26.12 188 ARG A C 1
ATOM 1421 O O . ARG A 1 188 ? -8.047 38.625 -13.297 1 26.12 188 ARG A O 1
ATOM 1428 N N . ALA A 1 189 ? -9.992 39.281 -13.422 1 21.12 189 ALA A N 1
ATOM 1429 C CA . ALA A 1 189 ? -9.523 40.469 -14.148 1 21.12 189 ALA A CA 1
ATOM 1430 C C . ALA A 1 189 ? -8.695 41.375 -13.242 1 21.12 189 ALA A C 1
ATOM 1432 O O . ALA A 1 189 ? -7.844 42.125 -13.727 1 21.12 189 ALA A O 1
ATOM 1433 N N . ASN A 1 190 ? -9.281 42.062 -12.25 1 22.12 190 ASN A N 1
ATOM 1434 C CA . ASN A 1 190 ? -8.633 43.25 -11.695 1 22.12 190 ASN A CA 1
ATOM 1435 C C . ASN A 1 190 ? -7.266 42.906 -11.109 1 22.12 190 ASN A C 1
ATOM 1437 O O . ASN A 1 190 ? -7.02 41.781 -10.695 1 22.12 190 ASN A O 1
ATOM 1441 N N . GLY A 1 191 ? -6.074 43.812 -11.273 1 23.5 191 GLY A N 1
ATOM 1442 C CA . GLY A 1 191 ? -4.645 44 -11.094 1 23.5 191 GLY A CA 1
ATOM 1443 C C . GLY A 1 191 ? -4.125 43.469 -9.781 1 23.5 191 GLY A C 1
ATOM 1444 O O . GLY A 1 191 ? -2.961 43.688 -9.43 1 23.5 191 GLY A O 1
ATOM 1445 N N . ALA A 1 192 ? -4.844 43.844 -8.734 1 23.42 192 ALA A N 1
ATOM 1446 C CA . ALA A 1 192 ? -4.406 43.812 -7.336 1 23.42 192 ALA A CA 1
ATOM 1447 C C . ALA A 1 192 ? -3.922 42.438 -6.938 1 23.42 192 ALA A C 1
ATOM 1449 O O . ALA A 1 192 ? -4.609 41.438 -7.172 1 23.42 192 ALA A O 1
ATOM 1450 N N . ALA A 1 193 ? -2.613 42.188 -6.984 1 25.55 193 ALA A N 1
ATOM 1451 C CA . ALA A 1 193 ? -1.585 41.219 -6.605 1 25.55 193 ALA A CA 1
ATOM 1452 C C . ALA A 1 193 ? -2.004 40.406 -5.371 1 25.55 193 ALA A C 1
ATOM 1454 O O . ALA A 1 193 ? -1.177 39.75 -4.734 1 25.55 193 ALA A O 1
ATOM 1455 N N . ASP A 1 194 ? -2.924 40.906 -4.66 1 24.16 194 ASP A N 1
ATOM 1456 C CA . ASP A 1 194 ? -3.09 40.375 -3.305 1 24.16 194 ASP A CA 1
ATOM 1457 C C . ASP A 1 194 ? -3.258 38.844 -3.312 1 24.16 194 ASP A C 1
ATOM 1459 O O . ASP A 1 194 ? -3.205 38.219 -2.262 1 24.16 194 ASP A O 1
ATOM 1463 N N . LYS A 1 195 ? -4.223 38.594 -4.117 1 27.17 195 LYS A N 1
ATOM 1464 C CA . LYS A 1 195 ? -5.008 37.406 -3.773 1 27.17 195 LYS A CA 1
ATOM 1465 C C . LYS A 1 195 ? -4.133 36.156 -3.756 1 27.17 195 LYS A C 1
ATOM 1467 O O . LYS A 1 195 ? -3.043 36.156 -4.332 1 27.17 195 LYS A O 1
ATOM 1472 N N . PHE A 1 196 ? -4.953 34.969 -3.627 1 20.83 196 PHE A N 1
ATOM 1473 C CA . PHE A 1 196 ? -5.168 33.656 -3.031 1 20.83 196 PHE A CA 1
ATOM 1474 C C . PHE A 1 196 ? -4.508 32.562 -3.869 1 20.83 196 PHE A C 1
ATOM 1476 O O . PHE A 1 196 ? -4.797 32.438 -5.059 1 20.83 196 PHE A O 1
ATOM 1483 N N . PHE A 1 197 ? -3.275 32.25 -3.814 1 25 197 PHE A N 1
ATOM 1484 C CA . PHE A 1 197 ? -2.748 30.906 -3.908 1 25 197 PHE A CA 1
ATOM 1485 C C . PHE A 1 197 ? -3.875 29.891 -3.838 1 25 197 PHE A C 1
ATOM 1487 O O . PHE A 1 197 ? -4.695 29.922 -2.92 1 25 197 PHE A O 1
ATOM 1494 N N . PRO A 1 198 ? -4.48 29.594 -4.742 1 30.16 198 PRO A N 1
ATOM 1495 C CA . PRO A 1 198 ? -5.391 28.484 -4.445 1 30.16 198 PRO A CA 1
ATOM 1496 C C . PRO A 1 198 ? -4.973 27.688 -3.215 1 30.16 198 PRO A C 1
ATOM 1498 O O . PRO A 1 198 ? -3.777 27.562 -2.939 1 30.16 198 PRO A O 1
ATOM 1501 N N . ASP A 1 199 ? -5.559 27.797 -1.98 1 34.03 199 ASP A N 1
ATOM 1502 C CA . ASP A 1 199 ? -5.215 27.25 -0.67 1 34.03 199 ASP A CA 1
ATOM 1503 C C . ASP A 1 199 ? -4.465 25.938 -0.805 1 34.03 199 ASP A C 1
ATOM 1505 O O . ASP A 1 199 ? -5.07 24.859 -0.739 1 34.03 199 ASP A O 1
ATOM 1509 N N . LEU A 1 200 ? -3.824 25.672 -1.729 1 38.84 200 LEU A N 1
ATOM 1510 C CA . LEU A 1 200 ? -2.875 24.562 -1.784 1 38.84 200 LEU A CA 1
ATOM 1511 C C . LEU A 1 200 ? -2.273 24.297 -0.41 1 38.84 200 LEU A C 1
ATOM 1513 O O . LEU A 1 200 ? -1.461 23.375 -0.251 1 38.84 200 LEU A O 1
ATOM 1517 N N . ASP A 1 201 ? -2.178 25.344 0.468 1 52.31 201 ASP A N 1
ATOM 1518 C CA . ASP A 1 201 ? -1.429 25.375 1.721 1 52.31 201 ASP A CA 1
ATOM 1519 C C . ASP A 1 201 ? -2.104 24.516 2.789 1 52.31 201 ASP A C 1
ATOM 1521 O O . ASP A 1 201 ? -3.055 24.969 3.438 1 52.31 201 ASP A O 1
ATOM 1525 N N . GLY A 1 202 ? -1.859 23.359 2.789 1 73.69 202 GLY A N 1
ATOM 1526 C CA . GLY A 1 202 ? -2.018 22.406 3.875 1 73.69 202 GLY A CA 1
ATOM 1527 C C . GLY A 1 202 ? -3.322 21.641 3.807 1 73.69 202 GLY A C 1
ATOM 1528 O O . GLY A 1 202 ? -3.791 21.297 2.719 1 73.69 202 GLY A O 1
ATOM 1529 N N . CYS A 1 203 ? -3.9 21.312 4.77 1 90.56 203 CYS A N 1
ATOM 1530 C CA . CYS A 1 203 ? -5.113 20.531 4.965 1 90.56 203 CYS A CA 1
ATOM 1531 C C . CYS A 1 203 ? -6.34 21.422 5.02 1 90.56 203 CYS A C 1
ATOM 1533 O O . CYS A 1 203 ? -6.297 22.5 5.609 1 90.56 203 CYS A O 1
ATOM 1535 N N . ASP A 1 204 ? -7.477 21.094 4.367 1 87.5 204 ASP A N 1
ATOM 1536 C CA . ASP A 1 204 ? -8.711 21.875 4.34 1 87.5 204 ASP A CA 1
ATOM 1537 C C . ASP A 1 204 ? -9.25 22.094 5.75 1 87.5 204 ASP A C 1
ATOM 1539 O O . ASP A 1 204 ? -9.828 23.141 6.039 1 87.5 204 ASP A O 1
ATOM 1543 N N . ILE A 1 205 ? -9.023 21.172 6.59 1 92.81 205 ILE A N 1
ATOM 1544 C CA . ILE A 1 205 ? -9.594 21.172 7.93 1 92.81 205 ILE A CA 1
ATOM 1545 C C . ILE A 1 205 ? -8.57 21.688 8.93 1 92.81 205 ILE A C 1
ATOM 1547 O O . ILE A 1 205 ? -8.875 21.859 10.117 1 92.81 205 ILE A O 1
ATOM 1551 N N . ASN A 1 206 ? -7.391 21.969 8.578 1 95.81 206 ASN A N 1
ATOM 1552 C CA . ASN A 1 206 ? -6.285 22.344 9.453 1 95.81 206 ASN A CA 1
ATOM 1553 C C . ASN A 1 206 ? -5.992 21.266 10.484 1 95.81 206 ASN A C 1
ATOM 1555 O O . ASN A 1 206 ? -5.848 21.547 11.672 1 95.81 206 ASN A O 1
ATOM 1559 N N . ALA A 1 207 ? -6.023 20.109 10.016 1 97.31 207 ALA A N 1
ATOM 1560 C CA . ALA A 1 207 ? -5.691 18.953 10.852 1 97.31 207 ALA A CA 1
ATOM 1561 C C . ALA A 1 207 ? -5.121 17.812 10 1 97.31 207 ALA A C 1
ATOM 1563 O O . ALA A 1 207 ? -5.488 17.656 8.836 1 97.31 207 ALA A O 1
ATOM 1564 N N . ALA A 1 208 ? -4.254 17.125 10.578 1 97.25 208 ALA A N 1
ATOM 1565 C CA . ALA A 1 208 ? -3.691 15.898 10.016 1 97.25 208 ALA A CA 1
ATOM 1566 C C . ALA A 1 208 ? -3.494 14.836 11.094 1 97.25 208 ALA A C 1
ATOM 1568 O O . ALA A 1 208 ? -3.348 15.164 12.273 1 97.25 208 ALA A O 1
ATOM 1569 N N . TYR A 1 209 ? -3.635 13.602 10.734 1 96.94 209 TYR A N 1
ATOM 1570 C CA . TYR A 1 209 ? -3.295 12.562 11.703 1 96.94 209 TYR A CA 1
ATOM 1571 C C . TYR A 1 209 ? -2.879 11.273 10.992 1 96.94 209 TYR A C 1
ATOM 1573 O O . TYR A 1 209 ? -3.053 11.148 9.781 1 96.94 209 TYR A O 1
ATOM 1581 N N . CYS A 1 210 ? -2.229 10.5 11.711 1 96.94 210 CYS A N 1
ATOM 1582 C CA . CYS A 1 210 ? -1.815 9.156 11.305 1 96.94 210 CYS A CA 1
ATOM 1583 C C . CYS A 1 210 ? -2.637 8.094 12.023 1 96.94 210 CYS A C 1
ATOM 1585 O O . CYS A 1 210 ? -3.027 8.281 13.18 1 96.94 210 CYS A O 1
ATOM 1587 N N . CYS A 1 211 ? -2.953 7.023 11.383 1 95.44 211 CYS A N 1
ATOM 1588 C CA . CYS A 1 211 ? -3.492 5.812 11.992 1 95.44 211 CYS A CA 1
ATOM 1589 C C . CYS A 1 211 ? -2.623 4.602 11.664 1 95.44 211 CYS A C 1
ATOM 1591 O O . CYS A 1 211 ? -2.463 4.246 10.5 1 95.44 211 CYS A O 1
ATOM 1593 N N . PHE A 1 212 ? -2.143 4.062 12.711 1 90.81 212 PHE A N 1
ATOM 1594 C CA . PHE A 1 212 ? -1.245 2.92 12.594 1 90.81 212 PHE A CA 1
ATOM 1595 C C . PHE A 1 212 ? -1.969 1.625 12.938 1 90.81 212 PHE A C 1
ATOM 1597 O O . PHE A 1 212 ? -2.588 1.519 14 1 90.81 212 PHE A O 1
ATOM 1604 N N . ALA A 1 213 ? -1.83 0.637 12.094 1 86.25 213 ALA A N 1
ATOM 1605 C CA . ALA A 1 213 ? -2.57 -0.606 12.297 1 86.25 213 ALA A CA 1
ATOM 1606 C C . ALA A 1 213 ? -1.644 -1.728 12.758 1 86.25 213 ALA A C 1
ATOM 1608 O O . ALA A 1 213 ? -2.1 -2.834 13.055 1 86.25 213 ALA A O 1
ATOM 1609 N N . GLN A 1 214 ? -0.359 -1.456 12.812 1 79.38 214 GLN A N 1
ATOM 1610 C CA . GLN A 1 214 ? 0.588 -2.512 13.156 1 79.38 214 GLN A CA 1
ATOM 1611 C C . GLN A 1 214 ? 1.756 -1.957 13.969 1 79.38 214 GLN A C 1
ATOM 1613 O O . GLN A 1 214 ? 2.176 -0.816 13.758 1 79.38 214 GLN A O 1
ATOM 1618 N N . ASP A 1 215 ? 2.227 -2.721 14.867 1 78.38 215 ASP A N 1
ATOM 1619 C CA . ASP A 1 215 ? 3.455 -2.488 15.617 1 78.38 215 ASP A CA 1
ATOM 1620 C C . ASP A 1 215 ? 4.562 -3.436 15.164 1 78.38 215 ASP A C 1
ATOM 1622 O O . ASP A 1 215 ? 4.391 -4.656 15.188 1 78.38 215 ASP A O 1
ATOM 1626 N N . ARG A 1 216 ? 5.598 -2.76 14.562 1 67.62 216 ARG A N 1
ATOM 1627 C CA . ARG A 1 216 ? 6.695 -3.594 14.086 1 67.62 216 ARG A CA 1
ATOM 1628 C C . ARG A 1 216 ? 7.547 -4.098 15.242 1 67.62 216 ARG A C 1
ATOM 1630 O O . ARG A 1 216 ? 8.344 -5.02 15.078 1 67.62 216 ARG A O 1
ATOM 1637 N N . GLN A 1 217 ? 7.789 -3.129 16.344 1 55.22 217 GLN A N 1
ATOM 1638 C CA . GLN A 1 217 ? 8.75 -3.336 17.422 1 55.22 217 GLN A CA 1
ATOM 1639 C C . GLN A 1 217 ? 8.273 -4.41 18.391 1 55.22 217 GLN A C 1
ATOM 1641 O O . GLN A 1 217 ? 7.129 -4.367 18.859 1 55.22 217 GLN A O 1
ATOM 1646 N N . ALA A 1 218 ? 8.656 -5.535 18.266 1 45.72 218 ALA A N 1
ATOM 1647 C CA . ALA A 1 218 ? 8.422 -6.48 19.359 1 45.72 218 ALA A CA 1
ATOM 1648 C C . ALA A 1 218 ? 9.102 -6.012 20.641 1 45.72 218 ALA A C 1
ATOM 1650 O O . ALA A 1 218 ? 8.75 -6.469 21.734 1 45.72 218 ALA A O 1
ATOM 1651 N N . GLY A 1 219 ? 10.188 -5.176 20.578 1 41.06 219 GLY A N 1
ATOM 1652 C CA . GLY A 1 219 ? 10.922 -4.922 21.797 1 41.06 219 GLY A CA 1
ATOM 1653 C C . GLY A 1 219 ? 10.5 -3.641 22.5 1 41.06 219 GLY A C 1
ATOM 1654 O O . GLY A 1 219 ? 11.242 -3.111 23.328 1 41.06 219 GLY A O 1
ATOM 1655 N N . ASP A 1 220 ? 9.898 -2.85 21.812 1 41.69 220 ASP A N 1
ATOM 1656 C CA . ASP A 1 220 ? 9.578 -1.728 22.703 1 41.69 220 ASP A CA 1
ATOM 1657 C C . ASP A 1 220 ? 8.656 -2.164 23.844 1 41.69 220 ASP A C 1
ATOM 1659 O O . ASP A 1 220 ? 8.094 -3.262 23.797 1 41.69 220 ASP A O 1
ATOM 1663 N N . ASN A 1 221 ? 9.117 -1.665 24.922 1 40 221 ASN A N 1
ATOM 1664 C CA . ASN A 1 221 ? 8.359 -1.82 26.172 1 40 221 ASN A CA 1
ATOM 1665 C C . ASN A 1 221 ? 6.859 -1.697 25.938 1 40 221 ASN A C 1
ATOM 1667 O O . ASN A 1 221 ? 6.074 -1.729 26.875 1 40 221 ASN A O 1
ATOM 1671 N N . ASN A 1 222 ? 6.602 -1.204 24.922 1 39.84 222 ASN A N 1
ATOM 1672 C CA . ASN A 1 222 ? 5.145 -1.178 24.844 1 39.84 222 ASN A CA 1
ATOM 1673 C C . ASN A 1 222 ? 4.59 -2.49 24.297 1 39.84 222 ASN A C 1
ATOM 1675 O O . ASN A 1 222 ? 3.477 -2.891 24.641 1 39.84 222 ASN A O 1
ATOM 1679 N N . GLY A 1 223 ? 5.16 -2.979 23.125 1 40.84 223 GLY A N 1
ATOM 1680 C CA . GLY A 1 223 ? 4.645 -4.238 22.609 1 40.84 223 GLY A CA 1
ATOM 1681 C C . GLY A 1 223 ? 5.266 -5.453 23.266 1 40.84 223 GLY A C 1
ATOM 1682 O O . GLY A 1 223 ? 6.293 -5.344 23.953 1 40.84 223 GLY A O 1
ATOM 1683 N N . ASN A 1 224 ? 4.582 -6.355 23.719 1 43 224 ASN A N 1
ATOM 1684 C CA . ASN A 1 224 ? 4.836 -7.594 24.438 1 43 224 ASN A CA 1
ATOM 1685 C C . ASN A 1 224 ? 5.871 -8.461 23.734 1 43 224 ASN A C 1
ATOM 1687 O O . ASN A 1 224 ? 6.016 -9.641 24.047 1 43 224 ASN A O 1
ATOM 1691 N N . CYS A 1 225 ? 6.312 -7.996 22.703 1 45.5 225 CYS A N 1
ATOM 1692 C CA . CYS A 1 225 ? 7.293 -8.922 22.156 1 45.5 225 CYS A CA 1
ATOM 1693 C C . CYS A 1 225 ? 8.617 -8.82 22.906 1 45.5 225 CYS A C 1
ATOM 1695 O O . CYS A 1 225 ? 9.094 -7.715 23.188 1 45.5 225 CYS A O 1
ATOM 1697 N N . ALA A 1 226 ? 8.875 -9.789 23.797 1 44.5 226 ALA A N 1
ATOM 1698 C CA . ALA A 1 226 ? 10.039 -9.891 24.672 1 44.5 226 ALA A CA 1
ATOM 1699 C C . ALA A 1 226 ? 11.289 -9.352 24 1 44.5 226 ALA A C 1
ATOM 1701 O O . ALA A 1 226 ? 12.125 -8.703 24.641 1 44.5 226 ALA A O 1
ATOM 1702 N N . GLU A 1 227 ? 11.484 -9.805 22.859 1 44.34 227 GLU A N 1
ATOM 1703 C CA . GLU A 1 227 ? 12.641 -9.344 22.094 1 44.34 227 GLU A CA 1
ATOM 1704 C C . GLU A 1 227 ? 12.203 -8.578 20.844 1 44.34 227 GLU A C 1
ATOM 1706 O O . GLU A 1 227 ? 11.203 -8.922 20.219 1 44.34 227 GLU A O 1
ATOM 1711 N N . PRO A 1 228 ? 12.711 -7.387 20.828 1 41.31 228 PRO A N 1
ATOM 1712 C CA . PRO A 1 228 ? 12.477 -6.574 19.641 1 41.31 228 PRO A CA 1
ATOM 1713 C C . PRO A 1 228 ? 12.578 -7.383 18.344 1 41.31 228 PRO A C 1
ATOM 1715 O O . PRO A 1 228 ? 13.453 -8.242 18.219 1 41.31 228 PRO A O 1
ATOM 1718 N N . TYR A 1 229 ? 11.688 -7.312 17.469 1 40.94 229 TYR A N 1
ATOM 1719 C CA . TYR A 1 229 ? 11.781 -7.898 16.141 1 40.94 229 TYR A CA 1
ATOM 1720 C C . TYR A 1 229 ? 11.445 -9.383 16.172 1 40.94 229 TYR A C 1
ATOM 1722 O O . TYR A 1 229 ? 11.867 -10.141 15.289 1 40.94 229 TYR A O 1
ATOM 1730 N N . GLU A 1 230 ? 10.961 -9.695 17.375 1 42.03 230 GLU A N 1
ATOM 1731 C CA . GLU A 1 230 ? 10.625 -11.117 17.406 1 42.03 230 GLU A CA 1
ATOM 1732 C C . GLU A 1 230 ? 9.523 -11.453 16.406 1 42.03 230 GLU A C 1
ATOM 1734 O O . GLU A 1 230 ? 8.461 -10.828 16.422 1 42.03 230 GLU A O 1
ATOM 1739 N N . TYR A 1 231 ? 9.961 -11.945 15.406 1 42.09 231 TYR A N 1
ATOM 1740 C CA . TYR A 1 231 ? 9.086 -12.414 14.336 1 42.09 231 TYR A CA 1
ATOM 1741 C C . TYR A 1 231 ? 7.73 -12.844 14.883 1 42.09 231 TYR A C 1
ATOM 1743 O O . TYR A 1 231 ? 6.703 -12.664 14.227 1 42.09 231 TYR A O 1
ATOM 1751 N N . ASN A 1 232 ? 7.773 -13.469 16.141 1 38.88 232 ASN A N 1
ATOM 1752 C CA . ASN A 1 232 ? 6.578 -14.008 16.781 1 38.88 232 ASN A CA 1
ATOM 1753 C C . ASN A 1 232 ? 6.008 -13.039 17.812 1 38.88 232 ASN A C 1
ATOM 1755 O O . ASN A 1 232 ? 5.344 -13.461 18.766 1 38.88 232 ASN A O 1
ATOM 1759 N N . CYS A 1 233 ? 6.48 -11.914 17.531 1 45.16 233 CYS A N 1
ATOM 1760 C CA . CYS A 1 233 ? 5.895 -11.055 18.562 1 45.16 233 CYS A CA 1
ATOM 1761 C C . CYS A 1 233 ? 4.383 -10.977 18.406 1 45.16 233 CYS A C 1
ATOM 1763 O O . CYS A 1 233 ? 3.879 -10.602 17.344 1 45.16 233 CYS A O 1
ATOM 1765 N N . VAL A 1 234 ? 3.752 -11.617 19.219 1 40.97 234 VAL A N 1
ATOM 1766 C CA . VAL A 1 234 ? 2.305 -11.781 19.281 1 40.97 234 VAL A CA 1
ATOM 1767 C C . VAL A 1 234 ? 1.624 -10.414 19.297 1 40.97 234 VAL A C 1
ATOM 1769 O O . VAL A 1 234 ? 0.433 -10.305 19 1 40.97 234 VAL A O 1
ATOM 1772 N N . ASP A 1 235 ? 2.396 -9.438 19.922 1 44.41 235 ASP A N 1
ATOM 1773 C CA . ASP A 1 235 ? 1.577 -8.258 20.188 1 44.41 235 ASP A CA 1
ATOM 1774 C C . ASP A 1 235 ? 1.664 -7.258 19.031 1 44.41 235 ASP A C 1
ATOM 1776 O O . ASP A 1 235 ? 2.467 -6.324 19.062 1 44.41 235 ASP A O 1
ATOM 1780 N N . LYS A 1 236 ? 1.097 -7.582 17.875 1 58.19 236 LYS A N 1
ATOM 1781 C CA . LYS A 1 236 ? 1.07 -7.035 16.516 1 58.19 236 LYS A CA 1
ATOM 1782 C C . LYS A 1 236 ? 0.229 -5.762 16.453 1 58.19 236 LYS A C 1
ATOM 1784 O O . LYS A 1 236 ? 0.246 -5.051 15.445 1 58.19 236 LYS A O 1
ATOM 1789 N N . ASP A 1 237 ? -0.375 -5.434 17.688 1 63.97 237 ASP A N 1
ATOM 1790 C CA . ASP A 1 237 ? -1.253 -4.266 17.625 1 63.97 237 ASP A CA 1
ATOM 1791 C C . ASP A 1 237 ? -0.633 -3.08 18.359 1 63.97 237 ASP A C 1
ATOM 1793 O O . ASP A 1 237 ? -0.07 -3.238 19.453 1 63.97 237 ASP A O 1
ATOM 1797 N N . PRO A 1 238 ? -0.618 -1.932 17.75 1 74.44 238 PRO A N 1
ATOM 1798 C CA . PRO A 1 238 ? -0.227 -0.71 18.453 1 74.44 238 PRO A CA 1
ATOM 1799 C C . PRO A 1 238 ? -1.039 -0.482 19.719 1 74.44 238 PRO A C 1
ATOM 1801 O O . PRO A 1 238 ? -2.072 -1.126 19.922 1 74.44 238 PRO A O 1
ATOM 1804 N N . ALA A 1 239 ? -0.453 0.282 20.688 1 71.94 239 ALA A N 1
ATOM 1805 C CA . ALA A 1 239 ? -1.264 0.658 21.844 1 71.94 239 ALA A CA 1
ATOM 1806 C C . ALA A 1 239 ? -2.578 1.297 21.406 1 71.94 239 ALA A C 1
ATOM 1808 O O . ALA A 1 239 ? -2.58 2.354 20.781 1 71.94 239 ALA A O 1
ATOM 1809 N N . ASP A 1 240 ? -3.664 0.612 21.688 1 69.69 240 ASP A N 1
ATOM 1810 C CA . ASP A 1 240 ? -4.996 0.879 21.156 1 69.69 240 ASP A CA 1
ATOM 1811 C C . ASP A 1 240 ? -5.535 2.213 21.672 1 69.69 240 ASP A C 1
ATOM 1813 O O . ASP A 1 240 ? -5.461 2.504 22.859 1 69.69 240 ASP A O 1
ATOM 1817 N N . ASN A 1 241 ? -6.027 3.025 20.656 1 78.12 241 ASN A N 1
ATOM 1818 C CA . ASN A 1 241 ? -6.707 4.219 21.141 1 78.12 241 ASN A CA 1
ATOM 1819 C C . ASN A 1 241 ? -7.918 4.566 20.281 1 78.12 241 ASN A C 1
ATOM 1821 O O . ASN A 1 241 ? -8.648 5.512 20.578 1 78.12 241 ASN A O 1
ATOM 1825 N N . ALA A 1 242 ? -8.109 3.818 19.266 1 87.88 242 ALA A N 1
ATOM 1826 C CA . ALA A 1 242 ? -9.156 4.23 18.328 1 87.88 242 ALA A CA 1
ATOM 1827 C C . ALA A 1 242 ? -9.797 3.02 17.656 1 87.88 242 ALA A C 1
ATOM 1829 O O . ALA A 1 242 ? -9.172 1.966 17.531 1 87.88 242 ALA A O 1
ATOM 1830 N N . ASN A 1 243 ? -11.062 3.191 17.297 1 88.81 243 ASN A N 1
ATOM 1831 C CA . ASN A 1 243 ? -11.734 2.258 16.406 1 88.81 243 ASN A CA 1
ATOM 1832 C C . ASN A 1 243 ? -11.852 2.824 14.992 1 88.81 243 ASN A C 1
ATOM 1834 O O . ASN A 1 243 ? -12.203 3.994 14.812 1 88.81 243 ASN A O 1
ATOM 1838 N N . ILE A 1 244 ? -11.516 1.946 14.07 1 91.12 244 ILE A N 1
ATOM 1839 C CA . ILE A 1 244 ? -11.766 2.316 12.68 1 91.12 244 ILE A CA 1
ATOM 1840 C C . ILE A 1 244 ? -13.219 2.016 12.312 1 91.12 244 ILE A C 1
ATOM 1842 O O . ILE A 1 244 ? -13.688 0.89 12.5 1 91.12 244 ILE A O 1
ATOM 1846 N N . CYS A 1 245 ? -13.867 2.977 11.836 1 92.56 245 CYS A N 1
ATOM 1847 C CA . CYS A 1 245 ? -15.25 2.777 11.43 1 92.56 245 CYS A CA 1
ATOM 1848 C C . CYS A 1 245 ? -15.344 2.396 9.953 1 92.56 245 CYS A C 1
ATOM 1850 O O . CYS A 1 245 ? -15.648 1.25 9.625 1 92.56 245 CYS A O 1
ATOM 1852 N N . TYR A 1 246 ? -14.984 3.301 9.133 1 91.5 246 TYR A N 1
ATOM 1853 C CA . TYR A 1 246 ? -15.023 3.018 7.703 1 91.5 246 TYR A CA 1
ATOM 1854 C C . TYR A 1 246 ? -14.047 3.91 6.941 1 91.5 246 TYR A C 1
ATOM 1856 O O . TYR A 1 246 ? -13.539 4.891 7.488 1 91.5 246 TYR A O 1
ATOM 1864 N N . VAL A 1 247 ? -13.734 3.498 5.73 1 91.75 247 VAL A N 1
ATOM 1865 C CA . VAL A 1 247 ? -12.961 4.277 4.77 1 91.75 247 VAL A CA 1
ATOM 1866 C C . VAL A 1 247 ? -13.797 4.523 3.514 1 91.75 247 VAL A C 1
ATOM 1868 O O . VAL A 1 247 ? -14.297 3.578 2.898 1 91.75 247 VAL A O 1
ATOM 1871 N N . ASP A 1 248 ? -13.992 5.812 3.244 1 88.94 248 ASP A N 1
ATOM 1872 C CA . ASP A 1 248 ? -14.562 6.191 1.952 1 88.94 248 ASP A CA 1
ATOM 1873 C C . ASP A 1 248 ? -13.469 6.32 0.892 1 88.94 248 ASP A C 1
ATOM 1875 O O . ASP A 1 248 ? -12.688 7.27 0.912 1 88.94 248 ASP A O 1
ATOM 1879 N N . HIS A 1 249 ? -13.477 5.391 -0.047 1 84.81 249 HIS A N 1
ATOM 1880 C CA . HIS A 1 249 ? -12.391 5.332 -1.019 1 84.81 249 HIS A CA 1
ATOM 1881 C C . HIS A 1 249 ? -12.367 6.582 -1.894 1 84.81 249 HIS A C 1
ATOM 1883 O O . HIS A 1 249 ? -11.32 6.957 -2.416 1 84.81 249 HIS A O 1
ATOM 1889 N N . LYS A 1 250 ? -13.406 7.277 -2.045 1 78.5 250 LYS A N 1
ATOM 1890 C CA . LYS A 1 250 ? -13.469 8.492 -2.848 1 78.5 250 LYS A CA 1
ATOM 1891 C C . LYS A 1 250 ? -12.664 9.625 -2.199 1 78.5 250 LYS A C 1
ATOM 1893 O O . LYS A 1 250 ? -12.102 10.469 -2.895 1 78.5 250 LYS A O 1
ATOM 1898 N N . ARG A 1 251 ? -12.602 9.57 -0.962 1 80.44 251 ARG A N 1
ATOM 1899 C CA . ARG A 1 251 ? -11.93 10.625 -0.22 1 80.44 251 ARG A CA 1
ATOM 1900 C C . ARG A 1 251 ? -10.492 10.234 0.116 1 80.44 251 ARG A C 1
ATOM 1902 O O . ARG A 1 251 ? -9.664 11.094 0.419 1 80.44 251 ARG A O 1
ATOM 1909 N N . SER A 1 252 ? -10.32 8.945 0.141 1 78.94 252 SER A N 1
ATOM 1910 C CA . SER A 1 252 ? -8.992 8.445 0.495 1 78.94 252 SER A CA 1
ATOM 1911 C C . SER A 1 252 ? -8.031 8.539 -0.685 1 78.94 252 SER A C 1
ATOM 1913 O O . SER A 1 252 ? -8.211 7.855 -1.694 1 78.94 252 SER A O 1
ATOM 1915 N N . THR A 1 253 ? -6.973 9.266 -0.529 1 70.75 253 THR A N 1
ATOM 1916 C CA . THR A 1 253 ? -6.02 9.484 -1.614 1 70.75 253 THR A CA 1
ATOM 1917 C C . THR A 1 253 ? -5.316 8.18 -1.984 1 70.75 253 THR A C 1
ATOM 1919 O O . THR A 1 253 ? -4.867 8.016 -3.119 1 70.75 253 THR A O 1
ATOM 1922 N N . LYS A 1 254 ? -5.324 7.297 -1.099 1 75.62 254 LYS A N 1
ATOM 1923 C CA . LYS A 1 254 ? -4.668 6.016 -1.345 1 75.62 254 LYS A CA 1
ATOM 1924 C C . LYS A 1 254 ? -5.551 5.098 -2.186 1 75.62 254 LYS A C 1
ATOM 1926 O O . LYS A 1 254 ? -5.055 4.176 -2.836 1 75.62 254 LYS A O 1
ATOM 1931 N N . ALA A 1 255 ? -6.801 5.332 -2.145 1 73.62 255 ALA A N 1
ATOM 1932 C CA . ALA A 1 255 ? -7.738 4.387 -2.742 1 73.62 255 ALA A CA 1
ATOM 1933 C C . ALA A 1 255 ? -8.516 5.027 -3.885 1 73.62 255 ALA A C 1
ATOM 1935 O O . ALA A 1 255 ? -9.312 4.363 -4.555 1 73.62 255 ALA A O 1
ATOM 1936 N N . ASN A 1 256 ? -8.203 6.227 -4.207 1 65.56 256 ASN A N 1
ATOM 1937 C CA . ASN A 1 256 ? -9.062 6.949 -5.141 1 65.56 256 ASN A CA 1
ATOM 1938 C C . ASN A 1 256 ? -8.688 6.648 -6.59 1 65.56 256 ASN A C 1
ATOM 1940 O O . ASN A 1 256 ? -9.242 7.25 -7.516 1 65.56 256 ASN A O 1
ATOM 1944 N N . HIS A 1 257 ? -7.766 5.688 -6.766 1 69.88 257 HIS A N 1
ATOM 1945 C CA . HIS A 1 257 ? -7.422 5.254 -8.117 1 69.88 257 HIS A CA 1
ATOM 1946 C C . HIS A 1 257 ? -8.43 4.238 -8.641 1 69.88 257 HIS A C 1
ATOM 1948 O O . HIS A 1 257 ? -8.391 3.865 -9.812 1 69.88 257 HIS A O 1
ATOM 1954 N N . VAL A 1 258 ? -9.258 3.766 -7.766 1 71.62 258 VAL A N 1
ATOM 1955 C CA . VAL A 1 258 ? -10.367 2.914 -8.188 1 71.62 258 VAL A CA 1
ATOM 1956 C C . VAL A 1 258 ? -11.68 3.695 -8.109 1 71.62 258 VAL A C 1
ATOM 1958 O O . VAL A 1 258 ? -11.836 4.578 -7.258 1 71.62 258 VAL A O 1
ATOM 1961 N N . SER A 1 259 ? -12.477 3.367 -9.047 1 65.31 259 SER A N 1
ATOM 1962 C CA . SER A 1 259 ? -13.742 4.086 -9.094 1 65.31 259 SER A CA 1
ATOM 1963 C C . SER A 1 259 ? -14.656 3.666 -7.945 1 65.31 259 SER A C 1
ATOM 1965 O O . SER A 1 259 ? -15.125 2.525 -7.906 1 65.31 259 SER A O 1
ATOM 1967 N N . GLY A 1 260 ? -14.664 4.461 -6.91 1 67.94 260 GLY A N 1
ATOM 1968 C CA . GLY A 1 260 ? -15.617 4.273 -5.828 1 67.94 260 GLY A CA 1
ATOM 1969 C C . GLY A 1 260 ? -15.211 3.188 -4.852 1 67.94 260 GLY A C 1
ATOM 1970 O O . GLY A 1 260 ? -14.039 2.801 -4.801 1 67.94 260 GLY A O 1
ATOM 1971 N N . GLY A 1 261 ? -16.188 2.865 -3.938 1 80.06 261 GLY A N 1
ATOM 1972 C CA . GLY A 1 261 ? -16 1.82 -2.943 1 80.06 261 GLY A CA 1
ATOM 1973 C C . GLY A 1 261 ? -15.758 2.361 -1.546 1 80.06 261 GLY A C 1
ATOM 1974 O O . GLY A 1 261 ? -15.672 3.574 -1.351 1 80.06 261 GLY A O 1
ATOM 1975 N N . PHE A 1 262 ? -15.859 1.442 -0.728 1 87.81 262 PHE A N 1
ATOM 1976 C CA . PHE A 1 262 ? -15.633 1.764 0.676 1 87.81 262 PHE A CA 1
ATOM 1977 C C . PHE A 1 262 ? -15.227 0.52 1.457 1 87.81 262 PHE A C 1
ATOM 1979 O O . PHE A 1 262 ? -15.43 -0.604 0.994 1 87.81 262 PHE A O 1
ATOM 1986 N N . SER A 1 263 ? -14.617 0.799 2.531 1 88.75 263 SER A N 1
ATOM 1987 C CA . SER A 1 263 ? -14.273 -0.255 3.48 1 88.75 263 SER A CA 1
ATOM 1988 C C . SER A 1 263 ? -14.984 -0.046 4.816 1 88.75 263 SER A C 1
ATOM 1990 O O . SER A 1 263 ? -15.094 1.084 5.297 1 88.75 263 SER A O 1
ATOM 1992 N N . VAL A 1 264 ? -15.422 -1.159 5.379 1 89.12 264 VAL A N 1
ATOM 1993 C CA . VAL A 1 264 ? -16.062 -1.122 6.688 1 89.12 264 VAL A CA 1
ATOM 1994 C C . VAL A 1 264 ? -15.328 -2.051 7.648 1 89.12 264 VAL A C 1
ATOM 1996 O O . VAL A 1 264 ? -14.953 -3.168 7.281 1 89.12 264 VAL A O 1
ATOM 1999 N N . PHE A 1 265 ? -15.07 -1.655 8.883 1 84.19 265 PHE A N 1
ATOM 2000 C CA . PHE A 1 265 ? -14.312 -2.412 9.867 1 84.19 265 PHE A CA 1
ATOM 2001 C C . PHE A 1 265 ? -15.141 -2.664 11.117 1 84.19 265 PHE A C 1
ATOM 2003 O O . PHE A 1 265 ? -14.75 -3.453 11.977 1 84.19 265 PHE A O 1
ATOM 2010 N N . GLY A 1 266 ? -16.203 -2.225 11.344 1 72.56 266 GLY A N 1
ATOM 2011 C CA . GLY A 1 266 ? -17.031 -2.455 12.516 1 72.56 266 GLY A CA 1
ATOM 2012 C C . GLY A 1 266 ? -17.797 -3.76 12.453 1 72.56 266 GLY A C 1
ATOM 2013 O O . GLY A 1 266 ? -18.031 -4.297 11.367 1 72.56 266 GLY A O 1
ATOM 2014 N N . ASP A 1 267 ? -17.891 -4.457 13.625 1 72 267 ASP A N 1
ATOM 2015 C CA . ASP A 1 267 ? -18.734 -5.645 13.711 1 72 267 ASP A CA 1
ATOM 2016 C C . ASP A 1 267 ? -20.219 -5.266 13.68 1 72 267 ASP A C 1
ATOM 2018 O O . ASP A 1 267 ? -20.875 -5.211 14.727 1 72 267 ASP A O 1
ATOM 2022 N N . LEU A 1 268 ? -20.734 -5.051 12.539 1 71.31 268 LEU A N 1
ATOM 2023 C CA . LEU A 1 268 ? -22.109 -4.613 12.375 1 71.31 268 LEU A CA 1
ATOM 2024 C C . LEU A 1 268 ? -23.078 -5.758 12.664 1 71.31 268 LEU A C 1
ATOM 2026 O O . LEU A 1 268 ? -24.234 -5.523 13.023 1 71.31 268 LEU A O 1
ATOM 2030 N N . LYS A 1 269 ? -22.578 -6.961 12.492 1 71.69 269 LYS A N 1
ATOM 2031 C CA . LYS A 1 269 ? -23.438 -8.133 12.711 1 71.69 269 LYS A CA 1
ATOM 2032 C C . LYS A 1 269 ? -23.875 -8.227 14.164 1 71.69 269 LYS A C 1
ATOM 2034 O O . LYS A 1 269 ? -25.062 -8.422 14.445 1 71.69 269 LYS A O 1
ATOM 2039 N N . THR A 1 270 ? -22.984 -8.008 15 1 73.81 270 THR A N 1
ATOM 2040 C CA . THR A 1 270 ? -23.297 -8.125 16.422 1 73.81 270 THR A CA 1
ATOM 2041 C C . THR A 1 270 ? -23.547 -6.746 17.031 1 73.81 270 THR A C 1
ATOM 2043 O O . THR A 1 270 ? -24.125 -6.641 18.109 1 73.81 270 THR A O 1
ATOM 2046 N N . GLY A 1 271 ? -23.188 -5.754 16.344 1 71 271 GLY A N 1
ATOM 2047 C CA . GLY A 1 271 ? -23.281 -4.391 16.859 1 71 271 GLY A CA 1
ATOM 2048 C C . GLY A 1 271 ? -22.234 -4.066 17.906 1 71 271 GLY A C 1
ATOM 2049 O O . GLY A 1 271 ? -22.266 -2.982 18.484 1 71 271 GLY A O 1
ATOM 2050 N N . LYS A 1 272 ? -21.422 -5.055 18.125 1 73.12 272 LYS A N 1
ATOM 2051 C CA . LYS A 1 272 ? -20.391 -4.84 19.141 1 73.12 272 LYS A CA 1
ATOM 2052 C C . LYS A 1 272 ? -19.312 -3.902 18.609 1 73.12 272 LYS A C 1
ATOM 2054 O O . LYS A 1 272 ? -18.891 -4.008 17.469 1 73.12 272 LYS A O 1
ATOM 2059 N N . GLU A 1 273 ? -19.078 -2.836 19.359 1 72.88 273 GLU A N 1
ATOM 2060 C CA . GLU A 1 273 ? -18.016 -1.886 19.062 1 72.88 273 GLU A CA 1
ATOM 2061 C C . GLU A 1 273 ? -16.875 -2.004 20.062 1 72.88 273 GLU A C 1
ATOM 2063 O O . GLU A 1 273 ? -17.109 -2.072 21.281 1 72.88 273 GLU A O 1
ATOM 2068 N N . ASP A 1 274 ? -15.75 -2.406 19.484 1 60.66 274 ASP A N 1
ATOM 2069 C CA . ASP A 1 274 ? -14.594 -2.236 20.359 1 60.66 274 ASP A CA 1
ATOM 2070 C C . ASP A 1 274 ? -14.258 -0.759 20.547 1 60.66 274 ASP A C 1
ATOM 2072 O O . ASP A 1 274 ? -14.203 0.001 19.578 1 60.66 274 ASP A O 1
ATOM 2076 N N . ILE A 1 275 ? -14.375 -0.226 21.75 1 57.38 275 ILE A N 1
ATOM 2077 C CA . ILE A 1 275 ? -14.18 1.197 22 1 57.38 275 ILE A CA 1
ATOM 2078 C C . ILE A 1 275 ? -12.742 1.592 21.688 1 57.38 275 ILE A C 1
ATOM 2080 O O . ILE A 1 275 ? -12.484 2.707 21.219 1 57.38 275 ILE A O 1
ATOM 2084 N N . GLU A 1 276 ? -11.82 0.774 21.828 1 58.5 276 GLU A N 1
ATOM 2085 C CA . GLU A 1 276 ? -10.422 0.986 21.5 1 58.5 276 GLU A CA 1
ATOM 2086 C C . GLU A 1 276 ? -9.859 -0.197 20.703 1 58.5 276 GLU A C 1
ATOM 2088 O O . GLU A 1 276 ? -9.312 -1.135 21.297 1 58.5 276 GLU A O 1
ATOM 2093 N N . GLY A 1 277 ? -10.07 -0.088 19.484 1 64.25 277 GLY A N 1
ATOM 2094 C CA . GLY A 1 277 ? -9.656 -1.164 18.594 1 64.25 277 GLY A CA 1
ATOM 2095 C C . GLY A 1 277 ? -8.148 -1.228 18.391 1 64.25 277 GLY A C 1
ATOM 2096 O O . GLY A 1 277 ? -7.414 -0.408 18.953 1 64.25 277 GLY A O 1
ATOM 2097 N N . PRO A 1 278 ? -7.637 -2.184 17.766 1 73.94 278 PRO A N 1
ATOM 2098 C CA . PRO A 1 278 ? -6.211 -2.504 17.641 1 73.94 278 PRO A CA 1
ATOM 2099 C C . PRO A 1 278 ? -5.473 -1.555 16.703 1 73.94 278 PRO A C 1
ATOM 2101 O O . PRO A 1 278 ? -4.688 -1.999 15.859 1 73.94 278 PRO A O 1
ATOM 2104 N N . ILE A 1 279 ? -5.883 -0.249 16.75 1 86 279 ILE A N 1
ATOM 2105 C CA . ILE A 1 279 ? -5.152 0.752 15.977 1 86 279 ILE A CA 1
ATOM 2106 C C . ILE A 1 279 ? -4.797 1.936 16.875 1 86 279 ILE A C 1
ATOM 2108 O O . ILE A 1 279 ? -5.402 2.125 17.938 1 86 279 ILE A O 1
ATOM 2112 N N . HIS A 1 280 ? -3.791 2.633 16.438 1 92 280 HIS A N 1
ATOM 2113 C CA . HIS A 1 280 ? -3.396 3.871 17.109 1 92 280 HIS A CA 1
ATOM 2114 C C . HIS A 1 280 ? -3.428 5.051 16.141 1 92 280 HIS A C 1
ATOM 2116 O O . HIS A 1 280 ? -2.766 5.023 15.102 1 92 280 HIS A O 1
ATOM 2122 N N . CYS A 1 281 ? -4.27 6.035 16.5 1 96.12 281 CYS A N 1
ATOM 2123 C CA . CYS A 1 281 ? -4.305 7.258 15.719 1 96.12 281 CYS A CA 1
ATOM 2124 C C . CYS A 1 281 ? -3.736 8.43 16.5 1 96.12 281 CYS A C 1
ATOM 2126 O O . CYS A 1 281 ? -4.004 8.57 17.703 1 96.12 281 CYS A O 1
ATOM 2128 N N . HIS A 1 282 ? -2.904 9.227 15.844 1 97.81 282 HIS A N 1
ATOM 2129 C CA . HIS A 1 282 ? -2.248 10.375 16.469 1 97.81 282 HIS A CA 1
ATOM 2130 C C . HIS A 1 282 ? -2.113 11.531 15.477 1 97.81 282 HIS A C 1
ATOM 2132 O O . HIS A 1 282 ? -1.637 11.344 14.359 1 97.81 282 HIS A O 1
ATOM 2138 N N . GLY A 1 283 ? -2.564 12.734 15.914 1 97.81 283 GLY A N 1
ATOM 2139 C CA . GLY A 1 283 ? -2.594 13.805 14.93 1 97.81 283 GLY A CA 1
ATOM 2140 C C . GLY A 1 283 ? -2.221 15.156 15.508 1 97.81 283 GLY A C 1
ATOM 2141 O O . GLY A 1 283 ? -1.559 15.234 16.547 1 97.81 283 GLY A O 1
ATOM 2142 N N . LEU A 1 284 ? -2.389 16.203 14.727 1 97.62 284 LEU A N 1
ATOM 2143 C CA . LEU A 1 284 ? -2.137 17.609 15 1 97.62 284 LEU A CA 1
ATOM 2144 C C . LEU A 1 284 ? -3.246 18.484 14.422 1 97.62 284 LEU A C 1
ATOM 2146 O O . LEU A 1 284 ? -3.904 18.094 13.453 1 97.62 284 LEU A O 1
ATOM 2150 N N . VAL A 1 285 ? -3.469 19.516 15.078 1 97.94 285 VAL A N 1
ATOM 2151 C CA . VAL A 1 285 ? -4.43 20.531 14.641 1 97.94 285 VAL A CA 1
ATOM 2152 C C . VAL A 1 285 ? -3.846 21.922 14.859 1 97.94 285 VAL A C 1
ATOM 2154 O O . VAL A 1 285 ? -3.064 22.141 15.789 1 97.94 285 VAL A O 1
ATOM 2157 N N . TRP A 1 286 ? -4.152 22.828 13.953 1 96.88 286 TRP A N 1
ATOM 2158 C CA . TRP A 1 286 ? -3.584 24.156 14.055 1 96.88 286 TRP A CA 1
ATOM 2159 C C . TRP A 1 286 ? -4.633 25.219 13.734 1 96.88 286 TRP A C 1
ATOM 2161 O O . TRP A 1 286 ? -5.637 24.938 13.07 1 96.88 286 TRP A O 1
ATOM 2171 N N . GLY A 1 287 ? -4.422 26.406 14.203 1 95 287 GLY A N 1
ATOM 2172 C CA . GLY A 1 287 ? -5.336 27.516 14.016 1 95 287 GLY A CA 1
ATOM 2173 C C . GLY A 1 287 ? -5.223 28.156 12.641 1 95 287 GLY A C 1
ATOM 2174 O O . GLY A 1 287 ? -4.301 27.844 11.883 1 95 287 GLY A O 1
ATOM 2175 N N . ASP A 1 288 ? -6.148 29.094 12.375 1 93 288 ASP A N 1
ATOM 2176 C CA . ASP A 1 288 ? -6.25 29.766 11.086 1 93 288 ASP A CA 1
ATOM 2177 C C . ASP A 1 288 ? -5.137 30.781 10.906 1 93 288 ASP A C 1
ATOM 2179 O O . ASP A 1 288 ? -4.734 31.094 9.781 1 93 288 ASP A O 1
ATOM 2183 N N . ASP A 1 289 ? -4.645 31.312 11.992 1 92.31 289 ASP A N 1
ATOM 2184 C CA . ASP A 1 289 ? -3.592 32.344 11.938 1 92.31 289 ASP A CA 1
ATOM 2185 C C . ASP A 1 289 ? -2.229 31.688 11.68 1 92.31 289 ASP A C 1
ATOM 2187 O O . ASP A 1 289 ? -1.746 30.891 12.492 1 92.31 289 ASP A O 1
ATOM 2191 N N . GLU A 1 290 ? -1.621 32.062 10.664 1 91.56 290 GLU A N 1
ATOM 2192 C CA . GLU A 1 290 ? -0.377 31.469 10.195 1 91.56 290 GLU A CA 1
ATOM 2193 C C . GLU A 1 290 ? 0.77 31.734 11.164 1 91.56 290 GLU A C 1
ATOM 2195 O O . GLU A 1 290 ? 1.811 31.078 11.102 1 91.56 290 GLU A O 1
ATOM 2200 N N . LEU A 1 291 ? 0.575 32.719 12.055 1 94.25 291 LEU A N 1
ATOM 2201 C CA . LEU A 1 291 ? 1.667 33.094 12.945 1 94.25 291 LEU A CA 1
ATOM 2202 C C . LEU A 1 291 ? 1.51 32.438 14.305 1 94.25 291 LEU A C 1
ATOM 2204 O O . LEU A 1 291 ? 2.377 32.562 15.172 1 94.25 291 LEU A O 1
ATOM 2208 N N . GLN A 1 292 ? 0.424 31.656 14.469 1 92.31 292 GLN A N 1
ATOM 2209 C CA . GLN A 1 292 ? 0.277 30.875 15.695 1 92.31 292 GLN A CA 1
ATOM 2210 C C . GLN A 1 292 ? 1.244 29.688 15.711 1 92.31 292 GLN A C 1
ATOM 2212 O O . GLN A 1 292 ? 1.592 29.141 14.664 1 92.31 292 GLN A O 1
ATOM 2217 N N . ALA A 1 293 ? 1.607 29.312 16.922 1 93.81 293 ALA A N 1
ATOM 2218 C CA . ALA A 1 293 ? 2.656 28.312 17.078 1 93.81 293 ALA A CA 1
ATOM 2219 C C . ALA A 1 293 ? 2.289 27.016 16.375 1 93.81 293 ALA A C 1
ATOM 2221 O O . ALA A 1 293 ? 3.111 26.422 15.672 1 93.81 293 ALA A O 1
ATOM 2222 N N . ASP A 1 294 ? 1.073 26.609 16.594 1 93.38 294 ASP A N 1
ATOM 2223 C CA . ASP A 1 294 ? 0.652 25.328 16.031 1 93.38 294 ASP A CA 1
ATOM 2224 C C . ASP A 1 294 ? 0.667 25.375 14.508 1 93.38 294 ASP A C 1
ATOM 2226 O O . ASP A 1 294 ? 0.825 24.344 13.852 1 93.38 294 ASP A O 1
ATOM 2230 N N . ASN A 1 295 ? 0.454 26.469 13.945 1 94.88 295 ASN A N 1
ATOM 2231 C CA . ASN A 1 295 ? 0.485 26.609 12.492 1 94.88 295 ASN A CA 1
ATOM 2232 C C . ASN A 1 295 ? 1.912 26.75 11.969 1 94.88 295 ASN A C 1
ATOM 2234 O O . ASN A 1 295 ? 2.291 26.109 10.992 1 94.88 295 ASN A O 1
ATOM 2238 N N . VAL A 1 296 ? 2.719 27.562 12.57 1 96.06 296 VAL A N 1
ATOM 2239 C CA . VAL A 1 296 ? 4.105 27.766 12.172 1 96.06 296 VAL A CA 1
ATOM 2240 C C . VAL A 1 296 ? 4.855 26.438 12.195 1 96.06 296 VAL A C 1
ATOM 2242 O O . VAL A 1 296 ? 5.652 26.156 11.297 1 96.06 296 VAL A O 1
ATOM 2245 N N . TYR A 1 297 ? 4.582 25.625 13.172 1 97.19 297 TYR A N 1
ATOM 2246 C CA . TYR A 1 297 ? 5.391 24.438 13.414 1 97.19 297 TYR A CA 1
ATOM 2247 C C . TYR A 1 297 ? 4.613 23.172 13.086 1 97.19 297 TYR A C 1
ATOM 2249 O O . TYR A 1 297 ? 4.875 22.109 13.656 1 97.19 297 TYR A O 1
ATOM 2257 N N . LYS A 1 298 ? 3.609 23.234 12.258 1 96.88 298 LYS A N 1
ATOM 2258 C CA . LYS A 1 298 ? 2.82 22.047 11.906 1 96.88 298 LYS A CA 1
ATOM 2259 C C . LYS A 1 298 ? 3.688 21 11.227 1 96.88 298 LYS A C 1
ATOM 2261 O O . LYS A 1 298 ? 3.445 19.797 11.383 1 96.88 298 LYS A O 1
ATOM 2266 N N . GLY A 1 299 ? 4.676 21.406 10.508 1 96.81 299 GLY A N 1
ATOM 2267 C CA . GLY A 1 299 ? 5.625 20.453 9.953 1 96.81 299 GLY A CA 1
ATOM 2268 C C . GLY A 1 299 ? 6.438 19.734 11.016 1 96.81 299 GLY A C 1
ATOM 2269 O O . GLY A 1 299 ? 6.699 18.531 10.898 1 96.81 299 GLY A O 1
ATOM 2270 N N . ASN A 1 300 ? 6.859 20.469 12.047 1 98.25 300 ASN A N 1
ATOM 2271 C CA . ASN A 1 300 ? 7.559 19.859 13.18 1 98.25 300 ASN A CA 1
ATOM 2272 C C . ASN A 1 300 ? 6.691 18.812 13.875 1 98.25 300 ASN A C 1
ATOM 2274 O O . ASN A 1 300 ? 7.172 17.734 14.227 1 98.25 300 ASN A O 1
ATOM 2278 N N . LEU A 1 301 ? 5.484 19.188 14.031 1 98.12 301 LEU A N 1
ATOM 2279 C CA . LEU A 1 301 ? 4.543 18.281 14.688 1 98.12 301 LEU A CA 1
ATOM 2280 C C . LEU A 1 301 ? 4.344 17.016 13.875 1 98.12 301 LEU A C 1
ATOM 2282 O O . LEU A 1 301 ? 4.348 15.906 14.422 1 98.12 301 LEU A O 1
ATOM 2286 N N . LEU A 1 302 ? 4.145 17.172 12.609 1 97.62 302 LEU A N 1
ATOM 2287 C CA . LEU A 1 302 ? 3.982 16.016 11.734 1 97.62 302 LEU A CA 1
ATOM 2288 C C . LEU A 1 302 ? 5.195 15.094 11.812 1 97.62 302 LEU A C 1
ATOM 2290 O O . LEU A 1 302 ? 5.055 13.875 11.938 1 97.62 302 LEU A O 1
ATOM 2294 N N . PHE A 1 303 ? 6.352 15.711 11.703 1 97.44 303 PHE A N 1
ATOM 2295 C CA . PHE A 1 303 ? 7.598 14.961 11.812 1 97.44 303 PHE A CA 1
ATOM 2296 C C . PHE A 1 303 ? 7.648 14.188 13.125 1 97.44 303 PHE A C 1
ATOM 2298 O O . PHE A 1 303 ? 7.934 12.992 13.141 1 97.44 303 PHE A O 1
ATOM 2305 N N . TYR A 1 304 ? 7.367 14.812 14.156 1 97.94 304 TYR A N 1
ATOM 2306 C CA . TYR A 1 304 ? 7.438 14.195 15.477 1 97.94 304 TYR A CA 1
ATOM 2307 C C . TYR A 1 304 ? 6.477 13.016 15.578 1 97.94 304 TYR A C 1
ATOM 2309 O O . TYR A 1 304 ? 6.875 11.922 15.977 1 97.94 304 TYR A O 1
ATOM 2317 N N . VAL A 1 305 ? 5.27 13.203 15.172 1 97.19 305 VAL A N 1
ATOM 2318 C CA . VAL A 1 305 ? 4.219 12.195 15.336 1 97.19 305 VAL A CA 1
ATOM 2319 C C . VAL A 1 305 ? 4.48 11.016 14.406 1 97.19 305 VAL A C 1
ATOM 2321 O O . VAL A 1 305 ? 4.457 9.859 14.836 1 97.19 305 VAL A O 1
ATOM 2324 N N . SER A 1 306 ? 4.777 11.234 13.219 1 95.88 306 SER A N 1
ATOM 2325 C CA . SER A 1 306 ? 4.793 10.195 12.195 1 95.88 306 SER A CA 1
ATOM 2326 C C . SER A 1 306 ? 6.125 9.461 12.18 1 95.88 306 SER A C 1
ATOM 2328 O O . SER A 1 306 ? 6.168 8.242 11.961 1 95.88 306 SER A O 1
ATOM 2330 N N . MET A 1 307 ? 7.207 10.18 12.375 1 93.44 307 MET A N 1
ATOM 2331 C CA . MET A 1 307 ? 8.516 9.578 12.133 1 93.44 307 MET A CA 1
ATOM 2332 C C . MET A 1 307 ? 9.266 9.359 13.438 1 93.44 307 MET A C 1
ATOM 2334 O O . MET A 1 307 ? 9.727 8.25 13.719 1 93.44 307 MET A O 1
ATOM 2338 N N . TYR A 1 308 ? 9.352 10.328 14.234 1 93.12 308 TYR A N 1
ATOM 2339 C CA . TYR A 1 308 ? 10.18 10.195 15.422 1 93.12 308 TYR A CA 1
ATOM 2340 C C . TYR A 1 308 ? 9.484 9.359 16.484 1 93.12 308 TYR A C 1
ATOM 2342 O O . TYR A 1 308 ? 9.977 8.305 16.875 1 93.12 308 TYR A O 1
ATOM 2350 N N . ASP A 1 309 ? 8.344 9.766 16.922 1 93.25 309 ASP A N 1
ATOM 2351 C CA . ASP A 1 309 ? 7.676 9.141 18.062 1 93.25 309 ASP A CA 1
ATOM 2352 C C . ASP A 1 309 ? 7.156 7.754 17.688 1 93.25 309 ASP A C 1
ATOM 2354 O O . ASP A 1 309 ? 7.355 6.793 18.438 1 93.25 309 ASP A O 1
ATOM 2358 N N . HIS A 1 310 ? 6.5 7.668 16.516 1 89.94 310 HIS A N 1
ATOM 2359 C CA . HIS A 1 310 ? 5.762 6.434 16.266 1 89.94 310 HIS A CA 1
ATOM 2360 C C . HIS A 1 310 ? 6.586 5.461 15.43 1 89.94 310 HIS A C 1
ATOM 2362 O O . HIS A 1 310 ? 6.676 4.277 15.766 1 89.94 310 HIS A O 1
ATOM 2368 N N . MET A 1 311 ? 7.168 5.922 14.43 1 86.19 311 MET A N 1
ATOM 2369 C CA . MET A 1 311 ? 7.934 4.977 13.625 1 86.19 311 MET A CA 1
ATOM 2370 C C . MET A 1 311 ? 9.188 4.52 14.359 1 86.19 311 MET A C 1
ATOM 2372 O O . MET A 1 311 ? 9.461 3.32 14.445 1 86.19 311 MET A O 1
ATOM 2376 N N . THR A 1 312 ? 9.977 5.477 14.914 1 83.75 312 THR A N 1
ATOM 2377 C CA . THR A 1 312 ? 11.289 5.141 15.461 1 83.75 312 THR A CA 1
ATOM 2378 C C . THR A 1 312 ? 11.172 4.699 16.922 1 83.75 312 THR A C 1
ATOM 2380 O O . THR A 1 312 ? 11.734 3.676 17.312 1 83.75 312 THR A O 1
ATOM 2383 N N . GLN A 1 313 ? 10.461 5.441 17.719 1 83.69 313 GLN A N 1
ATOM 2384 C CA . GLN A 1 313 ? 10.453 5.18 19.156 1 83.69 313 GLN A CA 1
ATOM 2385 C C . GLN A 1 313 ? 9.5 4.039 19.5 1 83.69 313 GLN A C 1
ATOM 2387 O O . GLN A 1 313 ? 9.773 3.246 20.406 1 83.69 313 GLN A O 1
ATOM 2392 N N . ARG A 1 314 ? 8.398 3.906 18.734 1 81.81 314 ARG A N 1
ATOM 2393 C CA . ARG A 1 314 ? 7.375 2.947 19.125 1 81.81 314 ARG A CA 1
ATOM 2394 C C . ARG A 1 314 ? 7.273 1.804 18.125 1 81.81 314 ARG A C 1
ATOM 2396 O O . ARG A 1 314 ? 6.77 0.728 18.453 1 81.81 314 ARG A O 1
ATOM 2403 N N . GLY A 1 315 ? 7.578 2.121 16.859 1 81.38 315 GLY A N 1
ATOM 2404 C CA . GLY A 1 315 ? 7.539 1.097 15.828 1 81.38 315 GLY A CA 1
ATOM 2405 C C . GLY A 1 315 ? 6.18 0.965 15.172 1 81.38 315 GLY A C 1
ATOM 2406 O O . GLY A 1 315 ? 5.867 -0.07 14.578 1 81.38 315 GLY A O 1
ATOM 2407 N N . TYR A 1 316 ? 5.32 1.981 15.328 1 85 316 TYR A N 1
ATOM 2408 C CA . TYR A 1 316 ? 3.988 1.948 14.734 1 85 316 TYR A CA 1
ATOM 2409 C C . TYR A 1 316 ? 4.055 2.246 13.242 1 85 316 TYR A C 1
ATOM 2411 O O . TYR A 1 316 ? 4.641 3.25 12.828 1 85 316 TYR A O 1
ATOM 2419 N N . VAL A 1 317 ? 3.455 1.274 12.539 1 82.25 317 VAL A N 1
ATOM 2420 C CA . VAL A 1 317 ? 3.543 1.421 11.086 1 82.25 317 VAL A CA 1
ATOM 2421 C C . VAL A 1 317 ? 2.289 0.843 10.43 1 82.25 317 VAL A C 1
ATOM 2423 O O . VAL A 1 317 ? 1.347 0.448 11.125 1 82.25 317 VAL A O 1
ATOM 2426 N N . ARG A 1 318 ? 2.195 1.012 9.172 1 85.56 318 ARG A N 1
ATOM 2427 C CA . ARG A 1 318 ? 1.25 0.403 8.242 1 85.56 318 ARG A CA 1
ATOM 2428 C C . ARG A 1 318 ? -0.089 1.133 8.266 1 85.56 318 ARG A C 1
ATOM 2430 O O . ARG A 1 318 ? -0.557 1.548 9.328 1 85.56 318 ARG A O 1
ATOM 2437 N N . ASN A 1 319 ? -0.579 1.12 7.164 1 89.12 319 ASN A N 1
ATOM 2438 C CA . ASN A 1 319 ? -1.857 1.796 6.969 1 89.12 319 ASN A CA 1
ATOM 2439 C C . ASN A 1 319 ? -3.033 0.848 7.191 1 89.12 319 ASN A C 1
ATOM 2441 O O . ASN A 1 319 ? -2.848 -0.367 7.281 1 89.12 319 ASN A O 1
ATOM 2445 N N . ILE A 1 320 ? -4.211 1.42 7.348 1 88.62 320 ILE A N 1
ATOM 2446 C CA . ILE A 1 320 ? -5.488 0.723 7.238 1 88.62 320 ILE A CA 1
ATOM 2447 C C . ILE A 1 320 ? -5.82 0.48 5.77 1 88.62 320 ILE A C 1
ATOM 2449 O O . ILE A 1 320 ? -5.629 1.363 4.93 1 88.62 320 ILE A O 1
ATOM 2453 N N . PRO A 1 321 ? -6.34 -0.72 5.477 1 84.88 321 PRO A N 1
ATOM 2454 C CA . PRO A 1 321 ? -6.676 -0.989 4.074 1 84.88 321 PRO A CA 1
ATOM 2455 C C . PRO A 1 321 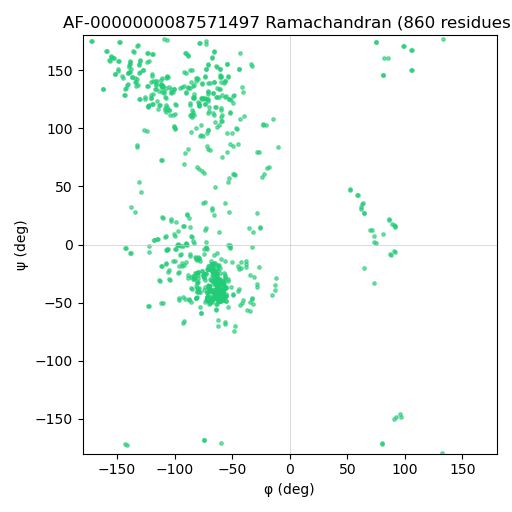? -7.566 0.091 3.461 1 84.88 321 PRO A C 1
ATOM 2457 O O . PRO A 1 321 ? -8.625 0.41 4.012 1 84.88 321 PRO A O 1
ATOM 2460 N N . GLY A 1 322 ? -7.039 0.638 2.311 1 85.94 322 GLY A N 1
ATOM 2461 C CA . GLY A 1 322 ? -7.797 1.651 1.597 1 85.94 322 GLY A CA 1
ATOM 2462 C C . GLY A 1 322 ? -7.488 3.062 2.055 1 85.94 322 GLY A C 1
ATOM 2463 O O . GLY A 1 322 ? -7.984 4.031 1.477 1 85.94 322 GLY A O 1
ATOM 2464 N N . ALA A 1 323 ? -6.719 3.174 3.031 1 90.88 323 ALA A N 1
ATOM 2465 C CA . ALA A 1 323 ? -6.414 4.496 3.568 1 90.88 323 ALA A CA 1
ATOM 2466 C C . ALA A 1 323 ? -4.91 4.715 3.674 1 90.88 323 ALA A C 1
ATOM 2468 O O . ALA A 1 323 ? -4.148 3.762 3.859 1 90.88 323 ALA A O 1
ATOM 2469 N N . PRO A 1 324 ? -4.504 5.984 3.533 1 91.81 324 PRO A N 1
ATOM 2470 C CA . PRO A 1 324 ? -3.105 6.254 3.875 1 91.81 324 PRO A CA 1
ATOM 2471 C C . PRO A 1 324 ? -2.822 6.098 5.367 1 91.81 324 PRO A C 1
ATOM 2473 O O . PRO A 1 324 ? -3.754 6.07 6.176 1 91.81 324 PRO A O 1
ATOM 2476 N N . MET A 1 325 ? -1.562 5.934 5.688 1 93.38 325 MET A N 1
ATOM 2477 C CA . MET A 1 325 ? -1.168 5.863 7.09 1 93.38 325 MET A CA 1
ATOM 2478 C C . MET A 1 325 ? -1.275 7.23 7.754 1 93.38 325 MET A C 1
ATOM 2480 O O . MET A 1 325 ? -1.775 7.344 8.875 1 93.38 325 MET A O 1
ATOM 2484 N N . CYS A 1 326 ? -0.777 8.25 7.047 1 95.88 326 CYS A N 1
ATOM 2485 C CA . CYS A 1 326 ? -0.87 9.641 7.488 1 95.88 326 CYS A CA 1
ATOM 2486 C C . CYS A 1 326 ? -1.333 10.539 6.355 1 95.88 326 CYS A C 1
ATOM 2488 O O . CYS A 1 326 ? -0.907 10.375 5.211 1 95.88 326 CYS A O 1
ATOM 2490 N N . SER A 1 327 ? -2.199 11.516 6.648 1 95.38 327 SER A N 1
ATOM 2491 C CA . SER A 1 327 ? -2.662 12.5 5.672 1 95.38 327 SER A CA 1
ATOM 2492 C C . SER A 1 327 ? -3.49 13.594 6.34 1 95.38 327 SER A C 1
ATOM 2494 O O . SER A 1 327 ? -3.621 13.617 7.566 1 95.38 327 SER A O 1
ATOM 2496 N N . CYS A 1 328 ? -3.83 14.547 5.512 1 95 328 CYS A N 1
ATOM 2497 C CA . CYS A 1 328 ? -4.828 15.5 5.984 1 95 328 CYS A CA 1
ATOM 2498 C C . CYS A 1 328 ? -6.078 14.781 6.477 1 95 3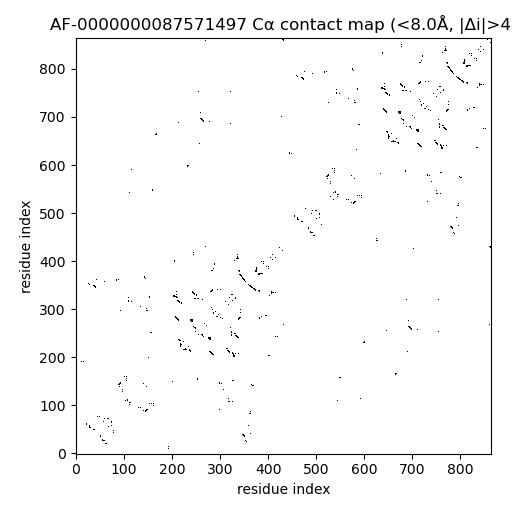28 CYS A C 1
ATOM 2500 O O . CYS A 1 328 ? -6.492 13.773 5.895 1 95 328 CYS A O 1
ATOM 2502 N N . ALA A 1 329 ? -6.688 15.289 7.488 1 95.69 329 ALA A N 1
ATOM 2503 C CA . ALA A 1 329 ? -7.797 14.625 8.172 1 95.69 329 ALA A CA 1
ATOM 2504 C C . ALA A 1 329 ? -8.93 14.305 7.203 1 95.69 329 ALA A C 1
ATOM 2506 O O . ALA A 1 329 ? -9.57 13.258 7.316 1 95.69 329 ALA A O 1
ATOM 2507 N N . GLU A 1 330 ? -9.188 15.148 6.254 1 91.62 330 GLU A N 1
ATOM 2508 C CA . GLU A 1 330 ? -10.305 14.961 5.328 1 91.62 330 GLU A CA 1
ATOM 2509 C C . GLU A 1 330 ? -10.094 13.727 4.453 1 91.62 330 GLU A C 1
ATOM 2511 O O . GLU A 1 330 ? -11.039 13.203 3.867 1 91.62 330 GLU A O 1
ATOM 2516 N N . ASN A 1 331 ? -8.867 13.227 4.406 1 91.25 331 ASN A N 1
ATOM 2517 C CA . ASN A 1 331 ? -8.547 12.078 3.564 1 91.25 331 ASN A CA 1
ATOM 2518 C C . ASN A 1 331 ? -8.359 10.812 4.391 1 91.25 331 ASN A C 1
ATOM 2520 O O . ASN A 1 331 ? -8.117 9.734 3.84 1 91.25 331 ASN A O 1
ATOM 2524 N N . MET A 1 332 ? -8.422 10.93 5.641 1 94.38 332 MET A N 1
ATOM 2525 C CA . MET A 1 332 ? -8.133 9.828 6.559 1 94.38 332 MET A CA 1
ATOM 2526 C C . MET A 1 332 ? -9.391 9 6.828 1 94.38 332 MET A C 1
ATOM 2528 O O . MET A 1 332 ? -10.508 9.461 6.574 1 94.38 332 MET A O 1
ATOM 2532 N N . PRO A 1 333 ? -9.266 7.789 7.332 1 93.5 333 PRO A N 1
ATOM 2533 C CA . PRO A 1 333 ? -10.438 7.008 7.734 1 93.5 333 PRO A CA 1
ATOM 2534 C C . PRO A 1 333 ? -11.25 7.688 8.836 1 93.5 333 PRO A C 1
ATOM 2536 O O . PRO A 1 333 ? -10.711 8.477 9.609 1 93.5 333 PRO A O 1
ATOM 2539 N N . VAL A 1 334 ? -12.531 7.379 8.789 1 94.19 334 VAL A N 1
ATOM 2540 C CA . VAL A 1 334 ? -13.383 7.789 9.898 1 94.19 334 VAL A CA 1
ATOM 2541 C C . VAL A 1 334 ? -13.109 6.91 11.117 1 94.19 334 VAL A C 1
ATOM 2543 O O . VAL A 1 334 ? -13.227 5.684 11.039 1 94.19 334 VAL A O 1
ATOM 2546 N N . VAL A 1 335 ? -12.719 7.492 12.164 1 94.56 335 VAL A N 1
ATOM 2547 C CA . VAL A 1 335 ? -12.352 6.773 13.375 1 94.56 335 VAL A CA 1
ATOM 2548 C C . VAL A 1 335 ? -13.047 7.406 14.586 1 94.56 335 VAL A C 1
ATOM 2550 O O . VAL A 1 335 ? -13.68 8.453 14.461 1 94.56 335 VAL A O 1
ATOM 2553 N N . THR A 1 336 ? -12.93 6.734 15.703 1 93.19 336 THR A N 1
ATOM 2554 C CA . THR A 1 336 ? -13.594 7.227 16.906 1 93.19 336 THR A CA 1
ATOM 2555 C C . THR A 1 336 ? -12.797 8.367 17.531 1 93.19 336 THR A C 1
ATOM 2557 O O . THR A 1 336 ? -13.367 9.359 17.984 1 93.19 336 THR A O 1
ATOM 2560 N N . ARG A 1 337 ? -11.477 8.234 17.547 1 94.5 337 ARG A N 1
ATOM 2561 C CA . ARG A 1 337 ? -10.664 9.266 18.188 1 94.5 337 ARG A CA 1
ATOM 2562 C C . ARG A 1 337 ? -9.227 9.227 17.672 1 94.5 337 ARG A C 1
ATOM 2564 O O . ARG A 1 337 ? -8.828 8.258 17.016 1 94.5 337 ARG A O 1
ATOM 2571 N N . SER A 1 338 ? -8.508 10.219 17.953 1 96.19 338 SER A N 1
ATOM 2572 C CA . SER A 1 338 ? -7.07 10.375 17.734 1 96.19 338 SER A CA 1
ATOM 2573 C C . SER A 1 338 ? -6.418 11.148 18.875 1 96.19 338 SER A C 1
ATOM 2575 O O . SER A 1 338 ? -6.965 12.148 19.344 1 96.19 338 SER A O 1
ATOM 2577 N N . ASP A 1 339 ? -5.277 10.602 19.344 1 96.62 339 ASP A N 1
ATOM 2578 C CA . ASP A 1 339 ? -4.457 11.414 20.234 1 96.62 339 ASP A CA 1
ATOM 2579 C C . ASP A 1 339 ? -3.887 12.625 19.5 1 96.62 339 ASP A C 1
ATOM 2581 O O . ASP A 1 339 ? -3.953 12.711 18.281 1 96.62 339 ASP A O 1
ATOM 2585 N N . CYS A 1 340 ? -3.387 13.547 20.312 1 97.69 340 CYS A N 1
ATOM 2586 C CA . CYS A 1 340 ? -2.938 14.812 19.734 1 97.69 340 CYS A CA 1
ATOM 2587 C C . CYS A 1 340 ? -1.658 15.297 20.406 1 97.69 340 CYS A C 1
ATOM 2589 O O . CYS A 1 340 ? -1.505 15.156 21.625 1 97.69 340 CYS A O 1
ATOM 2591 N N . THR A 1 341 ? -0.75 15.789 19.578 1 98.06 341 THR A N 1
ATOM 2592 C CA . THR A 1 341 ? 0.456 16.453 20.047 1 98.06 341 THR A CA 1
ATOM 2593 C C . THR A 1 341 ? 0.422 17.938 19.703 1 98.06 341 THR A C 1
ATOM 2595 O O . THR A 1 341 ? 0.005 18.312 18.609 1 98.06 341 THR A O 1
ATOM 2598 N N . GLN A 1 342 ? 0.834 18.766 20.641 1 97.25 342 GLN A N 1
ATOM 2599 C CA . GLN A 1 342 ? 0.964 20.203 20.438 1 97.25 342 GLN A CA 1
ATOM 2600 C C . GLN A 1 342 ? 2.381 20.672 20.75 1 97.25 342 GLN A C 1
ATOM 2602 O O . GLN A 1 342 ? 3.178 19.938 21.312 1 97.25 342 GLN A O 1
ATOM 2607 N N . ILE A 1 343 ? 2.699 21.875 20.312 1 96.19 343 ILE A N 1
ATOM 2608 C CA . ILE A 1 343 ? 4.055 22.391 20.469 1 96.19 343 ILE A CA 1
ATOM 2609 C C . ILE A 1 343 ? 4.055 23.531 21.484 1 96.19 343 ILE A C 1
ATOM 2611 O O . ILE A 1 343 ? 3.137 24.359 21.516 1 96.19 343 ILE A O 1
ATOM 2615 N N . ALA A 1 344 ? 5 23.547 22.359 1 95.88 344 ALA A N 1
ATOM 2616 C CA . ALA A 1 344 ? 5.395 24.703 23.172 1 95.88 344 ALA A CA 1
ATOM 2617 C C . ALA A 1 344 ? 6.723 25.281 22.703 1 95.88 344 ALA A C 1
ATOM 2619 O O . ALA A 1 344 ? 7.746 24.594 22.719 1 95.88 344 ALA A O 1
ATOM 2620 N N . ALA A 1 345 ? 6.621 26.547 22.328 1 96.56 345 ALA A N 1
ATOM 2621 C CA . ALA A 1 345 ? 7.797 27.141 21.719 1 96.56 345 ALA A CA 1
ATOM 2622 C C . ALA A 1 345 ? 8.383 28.234 22.609 1 96.56 345 ALA A C 1
ATOM 2624 O O . ALA A 1 345 ? 7.641 29.047 23.172 1 96.56 345 ALA A O 1
ATOM 2625 N N . SER A 1 346 ? 9.664 28.203 22.828 1 96.75 346 SER A N 1
ATOM 2626 C CA . SER A 1 346 ? 10.445 29.281 23.406 1 96.75 346 SER A CA 1
ATOM 2627 C C . SER A 1 346 ? 11.281 30 22.344 1 96.75 346 SER A C 1
ATOM 2629 O O . SER A 1 346 ? 12.156 29.391 21.734 1 96.75 346 SER A O 1
ATOM 2631 N N . GLU A 1 347 ? 10.93 31.266 22.172 1 97.31 347 GLU A N 1
ATOM 2632 C CA . GLU A 1 347 ? 11.547 32.031 21.078 1 97.31 347 GLU A CA 1
ATOM 2633 C C . GLU A 1 347 ? 11.883 33.438 21.516 1 97.31 347 GLU A C 1
ATOM 2635 O O . GLU A 1 347 ? 11.328 33.938 22.5 1 97.31 347 GLU A O 1
ATOM 2640 N N . ASP A 1 348 ? 12.883 34.031 20.828 1 97.69 348 ASP A N 1
ATOM 2641 C CA . ASP A 1 348 ? 13.172 35.469 20.906 1 97.69 348 ASP A CA 1
ATOM 2642 C C . ASP A 1 348 ? 12.969 36.156 19.562 1 97.69 348 ASP A C 1
ATOM 2644 O O . ASP A 1 348 ? 13.336 35.594 18.516 1 97.69 348 ASP A O 1
ATOM 2648 N N . THR A 1 349 ? 12.281 37.281 19.656 1 97.88 349 THR A N 1
ATOM 2649 C CA . THR A 1 349 ? 12.055 38.062 18.453 1 97.88 349 THR A CA 1
ATOM 2650 C C . THR A 1 349 ? 12.836 39.375 18.5 1 97.88 349 THR A C 1
ATOM 2652 O O . THR A 1 349 ? 12.906 40.031 19.547 1 97.88 349 THR A O 1
ATOM 2655 N N . THR A 1 350 ? 13.484 39.75 17.328 1 97.62 350 THR A N 1
ATOM 2656 C CA . THR A 1 350 ? 14.211 41 17.203 1 97.62 350 THR A CA 1
ATOM 2657 C C . THR A 1 350 ? 13.789 41.75 15.93 1 97.62 350 THR A C 1
ATOM 2659 O O . THR A 1 350 ? 13.77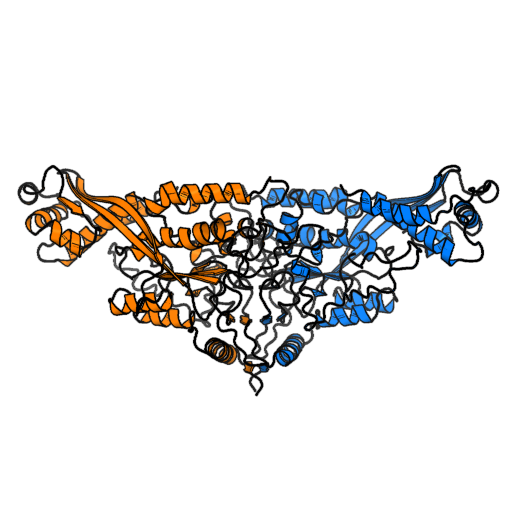3 41.156 14.844 1 97.62 350 THR A O 1
ATOM 2662 N N . PHE A 1 351 ? 13.375 42.969 16.141 1 96.38 351 PHE A N 1
ATOM 2663 C CA . PHE A 1 351 ? 13.195 43.844 15.008 1 96.38 351 PHE A CA 1
ATOM 2664 C C . PHE A 1 351 ? 14.383 44.781 14.867 1 96.38 351 PHE A C 1
ATOM 2666 O O . PHE A 1 351 ? 14.828 45.406 15.852 1 96.38 351 PHE A O 1
ATOM 2673 N N . THR A 1 352 ? 14.883 44.906 13.656 1 94.81 352 THR A N 1
ATOM 2674 C CA . THR A 1 352 ? 15.992 45.812 13.375 1 94.81 352 THR A CA 1
ATOM 2675 C C . THR A 1 352 ? 15.617 46.812 12.273 1 94.81 352 THR A C 1
ATOM 2677 O O . THR A 1 352 ? 14.648 46.594 11.539 1 94.81 352 THR A O 1
ATOM 2680 N N . TYR A 1 353 ? 16.281 47.906 12.234 1 92 353 TYR A N 1
ATOM 2681 C CA . TYR A 1 353 ? 16.109 48.906 11.211 1 92 353 TYR A CA 1
ATOM 2682 C C . TYR A 1 353 ? 17.438 49.25 10.531 1 92 353 TYR A C 1
ATOM 2684 O O . TYR A 1 353 ? 18.453 49.438 11.211 1 92 353 TYR A O 1
ATOM 2692 N N . ASP A 1 354 ? 17.375 49.156 9.281 1 87.44 354 ASP A N 1
ATOM 2693 C CA . ASP A 1 354 ? 18.438 49.625 8.406 1 87.44 354 ASP A CA 1
ATOM 2694 C C . ASP A 1 354 ? 17.938 50.688 7.449 1 87.44 354 ASP A C 1
ATOM 2696 O O . ASP A 1 354 ? 16.891 50.531 6.82 1 87.44 354 ASP A O 1
ATOM 2700 N N . ALA A 1 355 ? 18.641 51.812 7.402 1 82.12 355 ALA A N 1
ATOM 2701 C CA . ALA A 1 355 ? 18.188 52.938 6.609 1 82.12 355 ALA A CA 1
ATOM 2702 C C . ALA A 1 355 ? 17.969 52.562 5.152 1 82.12 355 ALA A C 1
ATOM 2704 O O . ALA A 1 355 ? 17.125 53.125 4.465 1 82.12 355 ALA A O 1
ATOM 2705 N N . THR A 1 356 ? 18.719 51.594 4.777 1 81.88 356 THR A N 1
ATOM 2706 C CA . THR A 1 356 ? 18.672 51.188 3.379 1 81.88 356 THR A CA 1
ATOM 2707 C C . THR A 1 356 ? 17.641 50.062 3.182 1 81.88 356 THR A C 1
ATOM 2709 O O . THR A 1 356 ? 16.828 50.125 2.256 1 81.88 356 THR A O 1
ATOM 2712 N N . GLU A 1 357 ? 17.625 49.062 4.047 1 80.5 357 GLU A N 1
ATOM 2713 C CA . GLU A 1 357 ? 16.812 47.875 3.857 1 80.5 357 GLU A CA 1
ATOM 2714 C C . GLU A 1 357 ? 15.461 48 4.551 1 80.5 357 GLU A C 1
ATOM 2716 O O . GLU A 1 357 ? 14.516 47.281 4.223 1 80.5 357 GLU A O 1
ATOM 2721 N N . GLY A 1 358 ? 15.406 48.938 5.492 1 86.81 358 GLY A N 1
ATOM 2722 C CA . GLY A 1 358 ? 14.172 49.125 6.23 1 86.81 358 GLY A CA 1
ATOM 2723 C C . GLY A 1 358 ? 14.109 48.312 7.508 1 86.81 358 GLY A C 1
ATOM 2724 O O . GLY A 1 358 ? 15.117 48.156 8.203 1 86.81 358 GLY A O 1
ATOM 2725 N N . VAL A 1 359 ? 12.922 47.938 7.844 1 90.38 359 VAL A N 1
ATOM 2726 C CA . VAL A 1 359 ? 12.711 47.188 9.07 1 90.38 359 VAL A CA 1
ATOM 2727 C C . VAL A 1 359 ? 12.688 45.688 8.742 1 90.38 359 VAL A C 1
ATOM 2729 O O . VAL A 1 359 ? 12.086 45.25 7.758 1 90.38 359 VAL A O 1
ATOM 2732 N N . ALA A 1 360 ? 13.398 44.906 9.57 1 93.12 360 ALA A N 1
ATOM 2733 C CA . ALA A 1 360 ? 13.43 43.469 9.438 1 93.12 360 ALA A CA 1
ATOM 2734 C C . ALA A 1 360 ? 13.148 42.781 10.773 1 93.12 360 ALA A C 1
ATOM 2736 O O . ALA A 1 360 ? 13.422 43.344 11.836 1 93.12 360 ALA A O 1
ATOM 2737 N N . ALA A 1 361 ? 12.547 41.656 10.648 1 96.06 361 ALA A N 1
ATOM 2738 C CA . ALA A 1 361 ? 12.312 40.812 11.828 1 96.06 361 ALA A CA 1
ATOM 2739 C C . ALA A 1 361 ? 13.148 39.531 11.781 1 96.06 361 ALA A C 1
ATOM 2741 O O . ALA A 1 361 ? 13.398 39 10.703 1 96.06 361 ALA A O 1
ATOM 2742 N N . SER A 1 362 ? 13.633 39.125 12.898 1 97.06 362 SER A N 1
ATOM 2743 C CA . SER A 1 362 ? 14.289 37.844 13.062 1 97.06 362 SER A CA 1
ATOM 2744 C C . SER A 1 362 ? 13.781 37.094 14.297 1 97.06 362 SER A C 1
ATOM 2746 O O . SER A 1 362 ? 13.469 37.719 15.312 1 97.0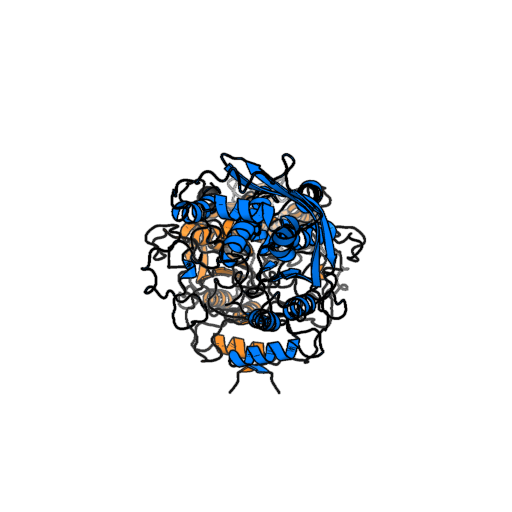6 362 SER A O 1
ATOM 2748 N N . VAL A 1 363 ? 13.68 35.812 14.141 1 97.88 363 VAL A N 1
ATOM 2749 C CA . VAL A 1 363 ? 13.25 34.969 15.25 1 97.88 363 VAL A CA 1
ATOM 2750 C C . VAL A 1 363 ? 14.344 33.938 15.578 1 97.88 363 VAL A C 1
ATOM 2752 O O . VAL A 1 363 ? 14.883 33.281 14.68 1 97.88 363 VAL A O 1
ATOM 2755 N N . TYR A 1 364 ? 14.75 33.906 16.828 1 97.69 364 TYR A N 1
ATOM 2756 C CA . TYR A 1 364 ? 15.625 32.875 17.344 1 97.69 364 TYR A CA 1
ATOM 2757 C C . TYR A 1 364 ? 14.828 31.812 18.109 1 97.69 364 TYR A C 1
ATOM 2759 O O . TYR A 1 364 ? 14.289 32.094 19.188 1 97.69 364 TYR A O 1
ATOM 2767 N N . ILE A 1 365 ? 14.766 30.641 17.578 1 97.62 365 ILE A N 1
ATOM 2768 C CA . ILE A 1 365 ? 14.047 29.547 18.203 1 97.62 365 ILE A CA 1
ATOM 2769 C C . ILE A 1 365 ? 14.953 28.859 19.234 1 97.62 365 ILE A C 1
ATOM 2771 O O . ILE A 1 365 ? 15.914 28.188 18.859 1 97.62 365 ILE A O 1
ATOM 2775 N N . LYS A 1 366 ? 14.648 29.016 20.5 1 96.31 366 LYS A N 1
ATOM 2776 C CA . LYS A 1 366 ? 15.469 28.469 21.578 1 96.31 366 LYS A CA 1
ATOM 2777 C C . LYS A 1 366 ? 15.188 26.984 21.797 1 96.31 366 LYS A C 1
ATOM 2779 O O . LYS A 1 366 ? 16.125 26.188 21.953 1 96.31 366 LYS A O 1
ATOM 2784 N N . ASP A 1 367 ? 13.891 26.719 21.812 1 96.19 367 ASP A N 1
ATOM 2785 C CA . ASP A 1 367 ? 13.477 25.359 22.109 1 96.19 367 ASP A CA 1
ATOM 2786 C C . ASP A 1 367 ? 12.039 25.109 21.672 1 96.19 367 ASP A C 1
ATOM 2788 O O . ASP A 1 367 ? 11.172 25.969 21.844 1 96.19 367 ASP A O 1
ATOM 2792 N N . LEU A 1 368 ? 11.844 23.984 21.016 1 97.75 368 LEU A N 1
ATOM 2793 C CA . LEU A 1 368 ? 10.508 23.484 20.719 1 97.75 368 LEU A CA 1
ATOM 2794 C C . LEU A 1 368 ? 10.242 22.188 21.469 1 97.75 368 LEU A C 1
ATOM 2796 O O . LEU A 1 368 ? 10.961 21.188 21.281 1 97.75 368 LEU A O 1
ATOM 2800 N N . ASN A 1 369 ? 9.25 22.234 22.281 1 97.31 369 ASN A N 1
ATOM 2801 C CA . ASN A 1 369 ? 8.852 21.047 23.031 1 97.31 369 ASN A CA 1
ATOM 2802 C C . ASN A 1 369 ? 7.555 20.453 22.5 1 97.31 369 ASN A C 1
ATOM 2804 O O . ASN A 1 369 ? 6.598 21.172 22.219 1 97.31 369 ASN A O 1
ATOM 2808 N N . PHE A 1 370 ? 7.559 19.156 22.359 1 97.62 370 PHE A N 1
ATOM 2809 C CA . PHE A 1 370 ? 6.398 18.391 21.906 1 97.62 370 PHE A CA 1
ATOM 2810 C C . PHE A 1 370 ? 5.652 17.781 23.094 1 97.62 370 PHE A C 1
ATOM 2812 O O . PHE A 1 370 ? 6.227 17.016 23.859 1 97.62 370 PHE A O 1
ATOM 2819 N N . ASN A 1 371 ? 4.391 18.156 23.219 1 96.81 371 ASN A N 1
ATOM 2820 C CA . ASN A 1 371 ? 3.598 17.734 24.375 1 96.81 371 ASN A CA 1
ATOM 2821 C C . ASN A 1 371 ? 2.246 17.172 23.938 1 96.81 371 ASN A C 1
ATOM 2823 O O . ASN A 1 371 ? 1.743 17.5 22.859 1 96.81 371 ASN A O 1
ATOM 2827 N N . ALA A 1 372 ? 1.734 16.312 24.844 1 96.69 372 ALA A N 1
ATOM 2828 C CA . ALA A 1 372 ? 0.338 15.93 24.656 1 96.69 372 ALA A CA 1
ATOM 2829 C C . ALA A 1 372 ? -0.566 17.156 24.625 1 96.69 372 ALA A C 1
ATOM 2831 O O . ALA A 1 372 ? -0.376 18.094 25.406 1 96.69 372 ALA A O 1
ATOM 2832 N N . CYS A 1 373 ? -1.532 17.141 23.781 1 97.31 373 CYS A N 1
ATOM 2833 C CA . CYS A 1 373 ? -2.461 18.266 23.656 1 97.31 373 CYS A CA 1
ATOM 2834 C C . CYS A 1 373 ? -3.195 18.5 24.969 1 97.31 373 CYS A C 1
ATOM 2836 O O . CYS A 1 373 ? -3.447 17.562 25.719 1 97.31 373 CYS A O 1
ATOM 2838 N N . GLN A 1 374 ? -3.418 19.781 25.203 1 94.25 374 GLN A N 1
ATOM 2839 C CA . GLN A 1 374 ? -4.27 20.188 26.297 1 94.25 374 GLN A CA 1
ATOM 2840 C C . GLN A 1 374 ? -5.578 20.797 25.797 1 94.25 374 GLN A C 1
ATOM 2842 O O . GLN A 1 374 ? -5.816 21.984 25.938 1 94.25 374 GLN A O 1
ATOM 2847 N N . GLY A 1 375 ? -6.465 19.938 25.266 1 95.75 375 GLY A N 1
ATOM 2848 C CA . GLY A 1 375 ? -7.766 20.391 24.797 1 95.75 375 GLY A CA 1
ATOM 2849 C C . GLY A 1 375 ? -8.734 20.703 25.922 1 95.75 375 GLY A C 1
ATOM 2850 O O . GLY A 1 375 ? -8.32 20.969 27.047 1 95.75 375 GLY A O 1
ATOM 2851 N N . VAL A 1 376 ? -9.977 20.875 25.594 1 96.06 376 VAL A N 1
ATOM 2852 C CA . VAL A 1 376 ? -11.023 21.125 26.578 1 96.06 376 VAL A CA 1
ATOM 2853 C C . VAL A 1 376 ? -10.93 20.094 27.703 1 96.06 376 VAL A C 1
ATOM 2855 O O . VAL A 1 376 ? -10.781 18.906 27.438 1 96.06 376 VAL A O 1
ATOM 2858 N N . ASN A 1 377 ? -10.883 20.562 29 1 93.38 377 ASN A N 1
ATOM 2859 C CA . ASN A 1 377 ? -10.773 19.75 30.203 1 93.38 377 ASN A CA 1
ATOM 2860 C C . ASN A 1 377 ? -9.445 19 30.25 1 93.38 377 ASN A C 1
ATOM 2862 O O . ASN A 1 377 ? -9.383 17.859 30.734 1 93.38 377 ASN A O 1
ATOM 2866 N N . ALA A 1 378 ? -8.461 19.516 29.641 1 93.06 378 ALA A N 1
ATOM 2867 C CA . ALA A 1 378 ? -7.102 18.984 29.609 1 93.06 378 ALA A CA 1
ATOM 2868 C C . ALA A 1 378 ? -7.07 17.609 28.953 1 93.06 378 ALA A C 1
ATOM 2870 O O . ALA A 1 378 ? -6.301 16.734 29.344 1 93.06 378 ALA A O 1
ATOM 2871 N N . ASN A 1 379 ? -7.953 17.422 28.016 1 93.44 379 ASN A N 1
ATOM 2872 C CA . ASN A 1 379 ? -8.039 16.172 27.266 1 93.44 379 ASN A CA 1
ATOM 2873 C C . ASN A 1 379 ? -7.055 16.156 26.109 1 93.44 379 ASN A C 1
ATOM 2875 O O . ASN A 1 379 ? -6.898 17.156 25.391 1 93.44 379 ASN A O 1
ATOM 2879 N N . ASN A 1 380 ? -6.363 15.031 25.922 1 95.06 380 ASN A N 1
ATOM 2880 C CA . ASN A 1 380 ? -5.305 14.969 24.906 1 95.06 380 ASN A CA 1
ATOM 2881 C C . ASN A 1 380 ? -5.84 14.484 23.562 1 95.06 380 ASN A C 1
ATOM 2883 O O . ASN A 1 380 ? -5.066 14.164 22.672 1 95.06 380 ASN A O 1
ATOM 2887 N N . ASN A 1 381 ? -7.168 14.516 23.406 1 95.62 381 ASN A N 1
ATOM 2888 C CA . ASN A 1 381 ? -7.789 14.133 22.156 1 95.62 381 ASN A CA 1
ATOM 2889 C C . ASN A 1 381 ? -7.711 15.258 21.125 1 95.62 381 ASN A C 1
ATOM 2891 O O . ASN A 1 381 ? -7.895 16.422 21.469 1 95.62 381 ASN A O 1
ATOM 2895 N N . LEU A 1 382 ? -7.496 14.836 19.891 1 97.88 382 LEU A N 1
ATOM 2896 C CA . LEU A 1 382 ? -7.414 15.789 18.781 1 97.88 382 LEU A CA 1
ATOM 2897 C C . LEU A 1 382 ? -8.695 16.609 18.672 1 97.88 382 LEU A C 1
ATOM 2899 O O . LEU A 1 382 ? -8.656 17.812 18.469 1 97.88 382 LEU A O 1
ATOM 2903 N N . GLU A 1 383 ? -9.805 15.977 18.859 1 96.44 383 GLU A N 1
ATOM 2904 C CA . GLU A 1 383 ? -11.086 16.656 18.766 1 96.44 383 GLU A CA 1
ATOM 2905 C C . GLU A 1 383 ? -11.227 17.719 19.875 1 96.44 383 GLU A C 1
ATOM 2907 O O . GLU A 1 383 ? -11.75 18.797 19.625 1 96.44 383 GLU A O 1
ATOM 2912 N N . GLU A 1 384 ? -10.805 17.391 21.016 1 97.38 384 GLU A N 1
ATOM 2913 C CA . GLU A 1 384 ? -10.906 18.344 22.125 1 97.38 384 GLU A CA 1
ATOM 2914 C C . GLU A 1 384 ? -9.945 19.516 21.953 1 97.38 384 GLU A C 1
ATOM 2916 O O . GLU A 1 384 ? -10.25 20.641 22.344 1 97.38 384 GLU A O 1
ATOM 2921 N N . ARG A 1 385 ? -8.805 19.234 21.406 1 97.94 385 ARG A N 1
ATOM 2922 C CA . ARG A 1 385 ? -7.887 20.312 21.094 1 97.94 385 ARG A CA 1
ATOM 2923 C C . ARG A 1 385 ? -8.484 21.25 20.047 1 97.94 385 ARG A C 1
ATOM 2925 O O . ARG A 1 385 ? -8.391 22.469 20.172 1 97.94 385 ARG A O 1
ATOM 2932 N N . ALA A 1 386 ? -9.102 20.688 19.047 1 97.88 386 ALA A N 1
ATOM 2933 C CA . ALA A 1 386 ? -9.758 21.484 18.031 1 97.88 386 ALA A CA 1
ATOM 2934 C C . ALA A 1 386 ? -10.875 22.328 18.625 1 97.88 386 ALA A C 1
ATOM 2936 O O . ALA A 1 386 ? -11.047 23.5 18.266 1 97.88 386 ALA A O 1
ATOM 2937 N N . LYS A 1 387 ? -11.547 21.75 19.484 1 97.62 387 LYS A N 1
ATOM 2938 C CA . LYS A 1 387 ? -12.602 22.484 20.172 1 97.62 387 LYS A CA 1
ATOM 2939 C C . LYS A 1 387 ? -12.039 23.656 20.969 1 97.62 387 LYS A C 1
ATOM 2941 O O . LYS A 1 387 ? -12.609 24.75 20.969 1 97.62 387 LYS A O 1
ATOM 2946 N N . GLN A 1 388 ? -10.992 23.422 21.656 1 97.94 388 GLN A N 1
ATOM 2947 C CA . GLN A 1 388 ? -10.336 24.484 22.406 1 97.94 388 GLN A CA 1
ATOM 2948 C C . GLN A 1 388 ? -9.914 25.625 21.484 1 97.94 388 GLN A C 1
ATOM 2950 O O . GLN A 1 388 ? -10.094 26.797 21.812 1 97.94 388 GLN A O 1
ATOM 2955 N N . LEU A 1 389 ? -9.391 25.297 20.359 1 97.25 389 LEU A N 1
ATOM 2956 C CA . LEU A 1 389 ? -8.977 26.312 19.406 1 97.25 389 LEU A CA 1
ATOM 2957 C C . LEU A 1 389 ? -10.18 27.094 18.891 1 97.25 389 LEU A C 1
ATOM 2959 O O . LEU A 1 389 ? -10.102 28.312 18.688 1 97.25 389 LEU A O 1
ATOM 2963 N N . GLU A 1 390 ? -11.242 26.391 18.656 1 97.06 390 GLU A N 1
ATOM 2964 C CA . GLU A 1 390 ? -12.477 27.078 18.266 1 97.06 390 GLU A CA 1
ATOM 2965 C C . GLU A 1 390 ? -12.945 28.047 19.344 1 97.06 390 GLU A C 1
ATOM 2967 O O . GLU A 1 390 ? -13.273 29.203 19.047 1 97.06 390 GLU A O 1
ATOM 2972 N N . GLU A 1 391 ? -12.984 27.594 20.547 1 97.31 391 GLU A N 1
ATOM 2973 C CA . GLU A 1 391 ? -13.406 28.438 21.672 1 97.31 391 GLU A CA 1
ATOM 2974 C C . GLU A 1 391 ? -12.492 29.641 21.828 1 97.31 391 GLU A C 1
ATOM 2976 O O . GLU A 1 391 ? -12.945 30.719 22.25 1 97.31 391 GLU A O 1
ATOM 2981 N N . ASP A 1 392 ? -11.297 29.484 21.484 1 95.88 392 ASP A N 1
ATOM 2982 C CA . ASP A 1 392 ? -10.32 30.562 21.531 1 95.88 392 ASP A CA 1
ATOM 2983 C C . ASP A 1 392 ? -10.398 31.438 20.281 1 95.88 392 ASP A C 1
ATOM 2985 O O . ASP A 1 392 ? -9.586 32.344 20.109 1 95.88 392 ASP A O 1
ATOM 2989 N N . ASN A 1 393 ? -11.32 31.094 19.406 1 96.12 393 ASN A N 1
ATOM 2990 C CA . ASN A 1 393 ? -11.531 31.812 18.141 1 96.12 393 ASN A CA 1
ATOM 2991 C C . ASN A 1 393 ? -10.305 31.719 17.234 1 96.12 393 ASN A C 1
ATOM 2993 O O . ASN A 1 393 ? -9.961 32.688 16.547 1 96.12 393 ASN A O 1
ATOM 2997 N N . LYS A 1 394 ? -9.672 30.594 17.297 1 95.69 394 LYS A N 1
ATOM 2998 C CA . LYS A 1 394 ? -8.477 30.375 16.5 1 95.69 394 LYS A CA 1
ATOM 2999 C C . LYS A 1 394 ? -8.75 29.406 15.352 1 95.69 394 LYS A C 1
ATOM 3001 O O . LYS A 1 394 ? -7.945 29.281 14.422 1 95.69 394 LYS A O 1
ATOM 3006 N N . LEU A 1 395 ? -9.797 28.719 15.445 1 96.25 395 LEU A N 1
ATOM 3007 C CA . LEU A 1 395 ? -10.266 27.797 14.422 1 96.25 395 LEU A CA 1
ATOM 3008 C C . LEU A 1 395 ? -11.75 28.016 14.133 1 96.25 395 LEU A C 1
ATOM 3010 O O . LEU A 1 395 ? -12.555 28.141 15.062 1 96.25 395 LEU A O 1
ATOM 3014 N N . SER A 1 396 ? -12.094 28 12.883 1 95.5 396 SER A N 1
ATOM 3015 C CA . SER A 1 396 ? -13.484 28.266 12.531 1 95.5 396 SER A CA 1
ATOM 3016 C C . SER A 1 396 ? -14.391 27.109 12.93 1 95.5 396 SER A C 1
ATOM 3018 O O . SER A 1 396 ? -13.945 25.953 12.977 1 95.5 396 SER A O 1
ATOM 3020 N N . SER A 1 397 ? -15.617 27.422 13.141 1 95.88 397 SER A N 1
ATOM 3021 C CA . SER A 1 397 ? -16.594 26.406 13.492 1 95.88 397 SER A CA 1
ATOM 3022 C C . SER A 1 397 ? -16.812 25.438 12.344 1 95.88 397 SER A C 1
ATOM 3024 O O . SER A 1 397 ? -17.109 24.25 12.578 1 95.88 397 SER A O 1
ATOM 3026 N N . GLU A 1 398 ? -16.688 25.891 11.148 1 94 398 GLU A N 1
ATOM 3027 C CA . GLU A 1 398 ? -16.844 25.047 9.969 1 94 398 GLU A CA 1
ATOM 3028 C C . GLU A 1 398 ? -15.781 23.969 9.922 1 94 398 GLU A C 1
ATOM 3030 O O . GLU A 1 398 ? -16.094 22.797 9.664 1 94 398 GLU A O 1
ATOM 3035 N N . LYS A 1 399 ? -14.609 24.312 10.203 1 94.94 399 LYS A N 1
ATOM 3036 C CA . LYS A 1 399 ? -13.516 23.359 10.195 1 94.94 399 LYS A CA 1
ATOM 3037 C C . LYS A 1 399 ? -13.656 22.359 11.328 1 94.94 399 LYS A C 1
ATOM 3039 O O . LYS A 1 399 ? -13.43 21.156 11.141 1 94.94 399 LYS A O 1
ATOM 3044 N N . ARG A 1 400 ? -14.055 22.844 12.438 1 96.62 400 ARG A N 1
ATOM 3045 C CA . ARG A 1 400 ? -14.312 21.969 13.57 1 96.62 400 ARG A CA 1
ATOM 3046 C C . ARG A 1 400 ? -15.414 20.953 13.242 1 96.62 400 ARG A C 1
ATOM 3048 O O . ARG A 1 400 ? -15.281 19.766 13.531 1 96.62 400 ARG A O 1
ATOM 3055 N N . ALA A 1 401 ? -16.422 21.438 12.664 1 95.5 401 ALA A N 1
ATOM 3056 C CA . ALA A 1 401 ? -17.531 20.562 12.281 1 95.5 401 ALA A CA 1
ATOM 3057 C C . ALA A 1 401 ? -17.094 19.516 11.258 1 95.5 401 ALA A C 1
ATOM 3059 O O . ALA A 1 401 ? -17.516 18.359 11.312 1 95.5 401 ALA A O 1
ATOM 3060 N N . ALA A 1 402 ? -16.297 19.938 10.352 1 95.06 402 ALA A N 1
ATOM 3061 C CA . ALA A 1 402 ? -15.766 19.016 9.352 1 95.06 402 ALA A CA 1
ATOM 3062 C C . ALA A 1 402 ? -14.914 17.938 10 1 95.06 402 ALA A C 1
ATOM 3064 O O . ALA A 1 402 ? -14.984 16.766 9.617 1 95.06 402 ALA A O 1
ATOM 3065 N N . LEU A 1 403 ? -14.102 18.328 10.922 1 97.25 403 LEU A N 1
ATOM 3066 C CA . LEU A 1 403 ? -13.266 17.359 11.641 1 97.25 403 LEU A CA 1
ATOM 3067 C C . LEU A 1 403 ? -14.125 16.344 12.375 1 97.25 403 LEU A C 1
ATOM 3069 O O . LEU A 1 403 ? -13.781 15.156 12.422 1 97.25 403 LEU A O 1
ATOM 3073 N N . GLN A 1 404 ? -15.242 16.703 12.852 1 95.38 404 GLN A N 1
ATOM 3074 C CA . GLN A 1 404 ? -16.141 15.828 13.602 1 95.38 404 GLN A CA 1
ATOM 3075 C C . GLN A 1 404 ? -16.766 14.781 12.695 1 95.38 404 GLN A C 1
ATOM 3077 O O . GLN A 1 404 ? -17.344 13.797 13.18 1 95.38 404 GLN A O 1
ATOM 3082 N N . GLN A 1 405 ? -16.719 15.039 11.461 1 93.44 405 GLN A N 1
ATOM 3083 C CA . GLN A 1 405 ? -17.234 14.055 10.523 1 93.44 405 GLN A CA 1
ATOM 3084 C C . GLN A 1 405 ? -16.281 12.867 10.375 1 93.44 405 GLN A C 1
ATOM 3086 O O . GLN A 1 405 ? -16.703 11.773 10 1 93.44 405 GLN A O 1
ATOM 3091 N N . VAL A 1 406 ? -15 13.117 10.641 1 95.62 406 VAL A N 1
ATOM 3092 C CA . VAL A 1 406 ? -14.031 12.047 10.469 1 95.62 406 VAL A CA 1
ATOM 3093 C C . VAL A 1 406 ? -13.617 11.5 11.828 1 95.62 406 VAL A C 1
ATOM 3095 O O . VAL A 1 406 ? -13.18 10.352 11.938 1 95.62 406 VAL A O 1
ATOM 3098 N N . LEU A 1 407 ? -13.625 12.281 12.828 1 96.5 407 LEU A N 1
ATOM 3099 C CA . LEU A 1 407 ? -13.492 11.859 14.219 1 96.5 407 LEU A CA 1
ATOM 3100 C C . LEU A 1 407 ? -14.852 11.82 14.906 1 96.5 407 LEU A C 1
ATOM 3102 O O . LEU A 1 407 ? -15.32 12.844 15.414 1 96.5 407 LEU A O 1
ATOM 3106 N N . VAL A 1 408 ? -15.414 10.672 15.078 1 94.25 408 VAL A N 1
ATOM 3107 C CA . VAL A 1 408 ? -16.844 10.602 15.367 1 94.25 408 VAL A CA 1
ATOM 3108 C C . VAL A 1 408 ? -17.062 10.508 16.875 1 94.25 408 VAL A C 1
ATOM 3110 O O . VAL A 1 408 ? -18.188 10.602 17.359 1 94.25 408 VAL A O 1
ATOM 3113 N N . GLY A 1 409 ? -16.062 10.32 17.641 1 91.31 409 GLY A N 1
ATOM 3114 C CA . GLY A 1 409 ? -16.172 10.281 19.094 1 91.31 409 GLY A CA 1
ATOM 3115 C C . GLY A 1 409 ? -16.047 8.875 19.656 1 91.31 409 GLY A C 1
ATOM 3116 O O . GLY A 1 409 ? -16.438 7.902 19.016 1 91.31 409 GLY A O 1
ATOM 3117 N N . SER A 1 410 ? -15.547 8.742 20.859 1 85.44 410 SER A N 1
ATOM 3118 C CA . SER A 1 410 ? -15.234 7.461 21.484 1 85.44 410 SER A CA 1
ATOM 3119 C C . SER A 1 410 ? -16.438 6.914 22.266 1 85.44 410 SER A C 1
ATOM 3121 O O . SER A 1 410 ? -16.328 5.867 22.906 1 85.44 410 SER A O 1
ATOM 3123 N N . GLY A 1 411 ? -17.484 7.531 22.297 1 83.31 411 GLY A N 1
ATOM 3124 C CA . GLY A 1 411 ? -18.656 7.035 23 1 83.31 411 GLY A CA 1
ATOM 3125 C C . GLY A 1 411 ? -19.203 5.75 22.406 1 83.31 411 GLY A C 1
ATOM 3126 O O . GLY A 1 411 ? -19.047 5.484 21.219 1 83.31 411 GLY A O 1
ATOM 3127 N N . ALA A 1 412 ? -19.875 4.988 23.266 1 85.25 412 ALA A N 1
ATOM 3128 C CA . ALA A 1 412 ? -20.469 3.723 22.844 1 85.25 412 ALA A CA 1
ATOM 3129 C C . ALA A 1 412 ? -21.422 3.928 21.672 1 85.25 412 ALA A C 1
ATOM 3131 O O . ALA A 1 412 ? -22.25 4.836 21.688 1 85.25 412 ALA A O 1
ATOM 3132 N N . GLY A 1 413 ? -21.156 3.139 20.625 1 87.31 413 GLY A N 1
ATOM 3133 C CA . GLY A 1 413 ? -22.078 3.111 19.484 1 87.31 413 GLY A CA 1
ATOM 3134 C C . GLY A 1 413 ? -21.766 4.164 18.438 1 87.31 413 GLY A C 1
ATOM 3135 O O . GLY A 1 413 ? -22.391 4.203 17.391 1 87.31 413 GLY A O 1
ATOM 3136 N N . LYS A 1 414 ? -20.906 5.047 18.703 1 89.81 414 LYS A N 1
ATOM 3137 C CA . LYS A 1 414 ? -20.641 6.152 17.781 1 89.81 414 LYS A CA 1
ATOM 3138 C C . LYS A 1 414 ? -20.078 5.645 16.453 1 89.81 414 LYS A C 1
ATOM 3140 O O . LYS A 1 414 ? -20.484 6.117 15.391 1 89.81 414 LYS A O 1
ATOM 3145 N N . CYS A 1 415 ? -19.188 4.797 16.562 1 91.69 415 CYS A N 1
ATOM 3146 C CA . CYS A 1 415 ? -18.625 4.223 15.344 1 91.69 415 CYS A CA 1
ATOM 3147 C C . CYS A 1 415 ? -19.703 3.508 14.531 1 91.69 415 CYS A C 1
ATOM 3149 O O . CYS A 1 415 ? -19.844 3.746 13.328 1 91.69 415 CYS A O 1
ATOM 3151 N N . ASN A 1 416 ? -20.484 2.697 15.188 1 89.56 416 ASN A N 1
ATOM 3152 C CA . ASN A 1 416 ? -21.562 1.993 14.5 1 89.56 416 ASN A CA 1
ATOM 3153 C C . ASN A 1 416 ? -22.562 2.967 13.875 1 89.56 416 ASN A C 1
ATOM 3155 O O . ASN A 1 416 ? -23.031 2.748 12.75 1 89.56 416 ASN A O 1
ATOM 3159 N N . ALA A 1 417 ? -22.859 3.943 14.586 1 90.81 417 ALA A N 1
ATOM 3160 C CA . ALA A 1 417 ? -23.781 4.953 14.07 1 90.81 417 ALA A CA 1
ATOM 3161 C C . ALA A 1 417 ? -23.203 5.625 12.82 1 90.81 417 ALA A C 1
ATOM 3163 O O . ALA A 1 417 ? -23.938 5.895 11.867 1 90.81 417 ALA A O 1
ATOM 3164 N N . ALA A 1 418 ? -21.969 5.938 12.867 1 92.62 418 ALA A N 1
ATOM 3165 C CA . ALA A 1 418 ? -21.312 6.539 11.719 1 92.62 418 ALA A CA 1
ATOM 3166 C C . ALA A 1 418 ? -21.359 5.609 10.508 1 92.62 418 ALA A C 1
ATOM 3168 O O . ALA A 1 418 ? -21.641 6.047 9.391 1 92.62 418 ALA A O 1
ATOM 3169 N N . ILE A 1 419 ? -21.062 4.359 10.711 1 90.94 419 ILE A N 1
ATOM 3170 C CA . ILE A 1 419 ? -21.078 3.363 9.648 1 90.94 419 ILE A CA 1
ATOM 3171 C C . ILE A 1 419 ? -22.484 3.273 9.047 1 90.94 419 ILE A C 1
ATOM 3173 O O . ILE A 1 419 ? -22.656 3.311 7.828 1 90.94 419 ILE A O 1
ATOM 3177 N N . GLU A 1 420 ? -23.469 3.162 9.922 1 89.5 420 GLU A N 1
ATOM 3178 C CA . GLU A 1 420 ? -24.859 3.037 9.461 1 89.5 420 GLU A CA 1
ATOM 3179 C C . GLU A 1 420 ? -25.266 4.25 8.633 1 89.5 420 GLU A C 1
ATOM 3181 O O . GLU A 1 420 ? -25.922 4.109 7.598 1 89.5 420 GLU A O 1
ATOM 3186 N N . LYS A 1 421 ? -24.922 5.34 9.125 1 90.69 421 LYS A N 1
ATOM 3187 C CA . LYS A 1 421 ? -25.234 6.566 8.391 1 90.69 421 LYS A CA 1
ATOM 3188 C C . LYS A 1 421 ? -24.578 6.559 7.016 1 90.69 421 LYS A C 1
ATOM 3190 O O . LYS A 1 421 ? -25.219 6.895 6.016 1 90.69 421 LYS A O 1
ATOM 3195 N N . PHE A 1 422 ? -23.422 6.234 6.953 1 91.25 422 PHE A N 1
ATOM 3196 C CA . PHE A 1 422 ? -22.672 6.188 5.703 1 91.25 422 PHE A CA 1
ATOM 3197 C C . PHE A 1 422 ? -23.25 5.148 4.758 1 91.25 422 PHE A C 1
ATOM 3199 O O . PHE A 1 422 ? -23.484 5.434 3.578 1 91.25 422 PHE A O 1
ATOM 3206 N N . LEU A 1 423 ? -23.422 3.951 5.262 1 89.12 423 LEU A N 1
ATOM 3207 C CA . LEU A 1 423 ? -24.016 2.891 4.457 1 89.12 423 LEU A CA 1
ATOM 3208 C C . LEU A 1 423 ? -25.375 3.316 3.906 1 89.12 423 LEU A C 1
ATOM 3210 O O . LEU A 1 423 ? -25.719 2.975 2.773 1 89.12 423 LEU A O 1
ATOM 3214 N N . GLY A 1 424 ? -26.078 4.039 4.688 1 86.75 424 GLY A N 1
ATOM 3215 C CA . GLY A 1 424 ? -27.344 4.59 4.215 1 86.75 424 GLY A CA 1
ATOM 3216 C C . GLY A 1 424 ? -27.188 5.445 2.973 1 86.75 424 GLY A C 1
ATOM 3217 O O . GLY A 1 424 ? -28.031 5.398 2.074 1 86.75 424 GLY A O 1
ATOM 3218 N N . THR A 1 425 ? -26.125 6.168 2.916 1 86.5 425 THR A N 1
ATOM 3219 C CA . THR A 1 425 ? -25.891 7.004 1.746 1 86.5 425 THR A CA 1
ATOM 3220 C C . THR A 1 425 ? -25.531 6.145 0.535 1 86.5 425 THR A C 1
ATOM 3222 O O . THR A 1 425 ? -25.625 6.602 -0.606 1 86.5 425 THR A O 1
ATOM 3225 N N . GLN A 1 426 ? -25.062 4.922 0.811 1 82.75 426 GLN A N 1
ATOM 3226 C CA . GLN A 1 426 ? -24.688 4.004 -0.256 1 82.75 426 GLN A CA 1
ATOM 3227 C C . GLN A 1 426 ? -25.844 3.094 -0.641 1 82.75 426 GLN A C 1
ATOM 3229 O O . GLN A 1 426 ? -25.688 2.191 -1.466 1 82.75 426 GLN A O 1
ATOM 3234 N N . GLY A 1 427 ? -26.938 3.219 0.003 1 79.88 427 GLY A N 1
ATOM 3235 C CA . GLY A 1 427 ? -28.109 2.426 -0.302 1 79.88 427 GLY A CA 1
ATOM 3236 C C . GLY A 1 427 ? -28.125 1.085 0.407 1 79.88 427 GLY A C 1
ATOM 3237 O O . GLY A 1 427 ? -28.719 0.123 -0.087 1 79.88 427 GLY A O 1
ATOM 3238 N N . ILE A 1 428 ? -27.359 0.986 1.487 1 83.75 428 ILE A N 1
ATOM 3239 C CA . ILE A 1 428 ? -27.219 -0.244 2.258 1 83.75 428 ILE A CA 1
ATOM 3240 C C . ILE A 1 428 ? -27.688 -0.012 3.691 1 83.75 428 ILE A C 1
ATOM 3242 O O . ILE A 1 428 ? -27.609 1.108 4.203 1 83.75 428 ILE A O 1
ATOM 3246 N N . GLN A 1 429 ? -28.234 -1.034 4.242 1 78 429 GLN A N 1
ATOM 3247 C CA . GLN A 1 429 ? -28.688 -0.94 5.629 1 78 429 GLN A CA 1
ATOM 3248 C C . GLN A 1 429 ? -28.359 -2.221 6.395 1 78 429 GLN A C 1
ATOM 3250 O O . GLN A 1 429 ? -28.188 -3.283 5.793 1 78 429 GLN A O 1
ATOM 3255 N N . ARG A 1 430 ? -28.203 -2.031 7.688 1 76.81 430 ARG A N 1
ATOM 3256 C CA . ARG A 1 430 ? -28.047 -3.191 8.562 1 76.81 430 ARG A CA 1
ATOM 3257 C C . ARG A 1 430 ? -29.328 -4.027 8.594 1 76.81 430 ARG A C 1
ATOM 3259 O O . ARG A 1 430 ? -30.422 -3.484 8.586 1 76.81 430 ARG A O 1
ATOM 3266 N N . THR A 1 431 ? -28.922 -5.355 8.586 1 72.31 431 THR A N 1
ATOM 3267 C CA . THR A 1 431 ? -30.078 -6.242 8.68 1 72.31 431 THR A CA 1
ATOM 3268 C C . THR A 1 431 ? -30.703 -6.18 10.078 1 72.31 431 THR A C 1
ATOM 3270 O O . THR A 1 431 ? -30 -6 11.07 1 72.31 431 THR A O 1
ATOM 3273 N N . SER A 1 432 ? -32.062 -6.016 10.164 1 58.81 432 SER A N 1
ATOM 3274 C CA . SER A 1 432 ? -32.812 -5.996 11.43 1 58.81 432 SER A CA 1
ATOM 3275 C C . SER A 1 432 ? -32.594 -7.297 12.195 1 58.81 432 SER A C 1
ATOM 3277 O O . SER A 1 432 ? -32.469 -8.367 11.602 1 58.81 432 SER A O 1
ATOM 3279 N N . MET B 1 1 ? 21.297 -19.922 0.419 1 20.42 1 MET B N 1
ATOM 3280 C CA . MET B 1 1 ? 21.781 -21.297 0.564 1 20.42 1 MET B CA 1
ATOM 3281 C C . MET B 1 1 ? 20.703 -22.312 0.193 1 20.42 1 MET B C 1
ATOM 3283 O O . MET B 1 1 ? 19.781 -22.547 0.974 1 20.42 1 MET B O 1
ATOM 3287 N N . PRO B 1 2 ? 20.172 -22.234 -1.047 1 26.19 2 PRO B N 1
ATOM 3288 C CA . PRO B 1 2 ? 18.984 -22.734 -1.746 1 26.19 2 PRO B CA 1
ATOM 3289 C C . PRO B 1 2 ? 18.969 -24.25 -1.882 1 26.19 2 PRO B C 1
ATOM 3291 O O . PRO B 1 2 ? 18.047 -24.812 -2.465 1 26.19 2 PRO B O 1
ATOM 3294 N N . THR B 1 3 ? 20.109 -24.906 -1.526 1 24.67 3 THR B N 1
ATOM 3295 C CA . THR B 1 3 ? 20.5 -26.234 -1.998 1 24.67 3 THR B CA 1
ATOM 3296 C C . THR B 1 3 ? 19.734 -27.328 -1.245 1 24.67 3 THR B C 1
ATOM 3298 O O . THR B 1 3 ? 19.812 -28.5 -1.585 1 24.67 3 THR B O 1
ATOM 3301 N N . MET B 1 4 ? 19.062 -26.938 -0.152 1 26.44 4 MET B N 1
ATOM 3302 C CA . MET B 1 4 ? 18.859 -28.062 0.756 1 26.44 4 MET B CA 1
ATOM 3303 C C . MET B 1 4 ? 17.578 -28.812 0.427 1 26.44 4 MET B C 1
ATOM 3305 O O . MET B 1 4 ? 17.297 -29.859 0.994 1 26.44 4 MET B O 1
ATOM 3309 N N . LYS B 1 5 ? 16.719 -27.984 -0.162 1 30.47 5 LYS B N 1
ATOM 3310 C CA . LYS B 1 5 ? 15.43 -28.672 -0.207 1 30.47 5 LYS B CA 1
ATOM 3311 C C . LYS B 1 5 ? 15.453 -29.828 -1.192 1 30.47 5 LYS B C 1
ATOM 3313 O O . LYS B 1 5 ? 14.688 -30.781 -1.053 1 30.47 5 LYS B O 1
ATOM 3318 N N . SER B 1 6 ? 16.172 -29.547 -2.213 1 29.22 6 SER B N 1
ATOM 3319 C CA . SER B 1 6 ? 16.266 -30.609 -3.203 1 29.22 6 SER B CA 1
ATOM 3320 C C . SER B 1 6 ? 16.953 -31.844 -2.619 1 29.22 6 SER B C 1
ATOM 3322 O O . SER B 1 6 ? 16.75 -32.969 -3.107 1 29.22 6 SER B O 1
ATOM 3324 N N . ALA B 1 7 ? 17.672 -31.547 -1.56 1 30.31 7 ALA B N 1
ATOM 3325 C CA . ALA B 1 7 ? 18.5 -32.625 -1.041 1 30.31 7 ALA B CA 1
ATOM 3326 C C . ALA B 1 7 ? 17.688 -33.594 -0.179 1 30.31 7 ALA B C 1
ATOM 3328 O O . ALA B 1 7 ? 18.031 -34.75 -0.066 1 30.31 7 ALA B O 1
ATOM 3329 N N . ALA B 1 8 ? 16.578 -32.969 0.349 1 30.61 8 ALA B N 1
ATOM 3330 C CA . ALA B 1 8 ? 15.953 -33.844 1.337 1 30.61 8 ALA B CA 1
ATOM 3331 C C . ALA B 1 8 ? 15.078 -34.906 0.662 1 30.61 8 ALA B C 1
ATOM 3333 O O . ALA B 1 8 ? 15.023 -36.062 1.104 1 30.61 8 ALA B O 1
ATOM 3334 N N . LEU B 1 9 ? 14.305 -34.5 -0.415 1 31.78 9 LEU B N 1
ATOM 3335 C CA . LEU B 1 9 ? 13.562 -35.531 -1.133 1 31.78 9 LEU B CA 1
ATOM 3336 C C . LEU B 1 9 ? 14.5 -36.562 -1.727 1 31.78 9 LEU B C 1
ATOM 3338 O O . LEU B 1 9 ? 14.172 -37.75 -1.77 1 31.78 9 LEU B O 1
ATOM 3342 N N . PHE B 1 10 ? 15.641 -36.062 -2.027 1 33.03 10 PHE B N 1
ATOM 3343 C CA . PHE B 1 10 ? 16.703 -36.969 -2.449 1 33.03 10 PHE B CA 1
ATOM 3344 C C . PHE B 1 10 ? 17.031 -37.938 -1.337 1 33.03 10 PHE B C 1
ATOM 3346 O O . PHE B 1 10 ? 17.344 -39.125 -1.602 1 33.03 10 PHE B O 1
ATOM 3353 N N . ALA B 1 11 ? 16.875 -37.438 -0.13 1 35.06 11 ALA B N 1
ATOM 3354 C CA . ALA B 1 11 ? 17.344 -38.281 0.975 1 35.06 11 ALA B CA 1
ATOM 3355 C C . ALA B 1 11 ? 16.312 -39.344 1.309 1 35.06 11 ALA B C 1
ATOM 3357 O O . ALA B 1 11 ? 16.672 -40.469 1.662 1 35.06 11 ALA B O 1
ATOM 3358 N N . ILE B 1 12 ? 15.023 -38.969 1.231 1 34.25 12 ILE B N 1
ATOM 3359 C CA . ILE B 1 12 ? 14.07 -40 1.62 1 34.25 12 ILE B CA 1
ATOM 3360 C C . ILE B 1 12 ? 14.023 -41.094 0.556 1 34.25 12 ILE B C 1
ATOM 3362 O O . ILE B 1 12 ? 13.992 -42.281 0.879 1 34.25 12 ILE B O 1
ATOM 3366 N N . VAL B 1 13 ? 13.898 -40.625 -0.752 1 33.84 13 VAL B N 1
ATOM 3367 C CA . VAL B 1 13 ? 14.008 -41.656 -1.781 1 33.84 13 VAL B CA 1
ATOM 3368 C C . VAL B 1 13 ? 15.383 -42.312 -1.705 1 33.84 13 VAL B C 1
ATOM 3370 O O . VAL B 1 13 ? 15.508 -43.531 -1.896 1 33.84 13 VAL B O 1
ATOM 3373 N N . GLN B 1 14 ? 16.312 -41.469 -1.245 1 34.47 14 GLN B N 1
ATOM 3374 C CA . GLN B 1 14 ? 17.594 -42.125 -1.039 1 34.47 14 GLN B CA 1
ATOM 3375 C C . GLN B 1 14 ? 17.562 -43.094 0.141 1 34.47 14 GLN B C 1
ATOM 3377 O O . GLN B 1 14 ? 18.203 -44.125 0.11 1 34.47 14 GLN B O 1
ATOM 3382 N N . SER B 1 15 ? 16.844 -42.594 1.123 1 34.91 15 SER B N 1
ATOM 3383 C CA . SER B 1 15 ? 16.953 -43.469 2.289 1 34.91 15 SER B CA 1
ATOM 3384 C C . SER B 1 15 ? 16.156 -44.75 2.092 1 34.91 15 SER B C 1
ATOM 3386 O O . SER B 1 15 ? 16.438 -45.781 2.736 1 34.91 15 SER B O 1
ATOM 3388 N N . SER B 1 16 ? 14.875 -44.531 1.669 1 33.5 16 SER B N 1
ATOM 3389 C CA . SER B 1 16 ? 14.242 -45.844 1.446 1 33.5 16 SER B CA 1
ATOM 3390 C C . SER B 1 16 ? 14.898 -46.562 0.283 1 33.5 16 SER B C 1
ATOM 3392 O O . SER B 1 16 ? 14.453 -47.656 -0.101 1 33.5 16 SER B O 1
ATOM 3394 N N . LEU B 1 17 ? 15.586 -45.781 -0.551 1 34.16 17 LEU B N 1
ATOM 3395 C CA . LEU B 1 17 ? 16.531 -46.531 -1.388 1 34.16 17 LEU B CA 1
ATOM 3396 C C . LEU B 1 17 ? 17.438 -47.406 -0.539 1 34.16 17 LEU B C 1
ATOM 3398 O O . LEU B 1 17 ? 18.312 -46.906 0.179 1 34.16 17 LEU B O 1
ATOM 3402 N N . VAL B 1 18 ? 16.781 -48.281 0.256 1 32.16 18 VAL B N 1
ATOM 3403 C CA . VAL B 1 18 ? 17.547 -49.406 0.806 1 32.16 18 VAL B CA 1
ATOM 3404 C C . VAL B 1 18 ? 18.766 -49.688 -0.077 1 32.16 18 VAL B C 1
ATOM 3406 O O . VAL B 1 18 ? 18.641 -49.719 -1.304 1 32.16 18 VAL B O 1
ATOM 3409 N N . SER B 1 19 ? 19.875 -49.281 0.357 1 35.59 19 SER B N 1
ATOM 3410 C CA . SER B 1 19 ? 21.109 -49.844 -0.17 1 35.59 19 SER B CA 1
ATOM 3411 C C . SER B 1 19 ? 20.906 -51.25 -0.717 1 35.59 19 SER B C 1
ATOM 3413 O O . SER B 1 19 ? 21.375 -52.219 -0.126 1 35.59 19 SER B O 1
ATOM 3415 N N . HIS B 1 20 ? 19.656 -51.688 -0.937 1 35.69 20 HIS B N 1
ATOM 3416 C CA . HIS B 1 20 ? 19.781 -53.031 -1.454 1 35.69 20 HIS B CA 1
ATOM 3417 C C . HIS B 1 20 ? 20.75 -53.094 -2.627 1 35.69 20 HIS B C 1
ATOM 3419 O O . HIS B 1 20 ? 20.812 -52.156 -3.43 1 35.69 20 HIS B O 1
ATOM 3425 N N . ALA B 1 21 ? 21.688 -53.906 -2.486 1 37.44 21 ALA B N 1
ATOM 3426 C CA . ALA B 1 21 ? 22.688 -54.281 -3.475 1 37.44 21 ALA B CA 1
ATOM 3427 C C . ALA B 1 21 ? 22.156 -54.156 -4.895 1 37.44 21 ALA B C 1
ATOM 3429 O O . ALA B 1 21 ? 21.078 -54.656 -5.207 1 37.44 21 ALA B O 1
ATOM 3430 N N . LEU B 1 22 ? 22.078 -52.938 -5.547 1 46.94 22 LEU B N 1
ATOM 3431 C CA . LEU B 1 22 ? 21.875 -52.844 -6.988 1 46.94 22 LEU B CA 1
ATOM 3432 C C . LEU B 1 22 ? 22.219 -54.188 -7.656 1 46.94 22 LEU B C 1
ATOM 3434 O O . LEU B 1 22 ? 23.359 -54.656 -7.562 1 46.94 22 LEU B O 1
ATOM 3438 N N . GLY B 1 23 ? 21.469 -55.188 -7.387 1 50.16 23 GLY B N 1
ATOM 3439 C CA . GLY B 1 23 ? 21.812 -56.438 -8.094 1 50.16 23 GLY B CA 1
ATOM 3440 C C . GLY B 1 23 ? 22.375 -56.188 -9.484 1 50.16 23 GLY B C 1
ATOM 3441 O O . GLY B 1 23 ? 22.297 -55.062 -9.992 1 50.16 23 GLY B O 1
ATOM 3442 N N . ASP B 1 24 ? 23.141 -56.969 -10.047 1 66.56 24 ASP B N 1
ATOM 3443 C CA . ASP B 1 24 ? 23.656 -57.031 -11.414 1 66.56 24 ASP B CA 1
ATOM 3444 C C . ASP B 1 24 ? 22.516 -56.906 -12.43 1 66.56 24 ASP B C 1
ATOM 3446 O O . ASP B 1 24 ? 21.719 -57.844 -12.57 1 66.56 24 ASP B O 1
ATOM 3450 N N . CYS B 1 25 ? 22.062 -55.625 -12.805 1 80.94 25 CYS B N 1
ATOM 3451 C CA . CYS B 1 25 ? 21 -55.406 -13.766 1 80.94 25 CYS B CA 1
ATOM 3452 C C . CYS B 1 25 ? 21.547 -55.312 -15.18 1 80.94 25 CYS B C 1
ATOM 3454 O O . CYS B 1 25 ? 20.969 -54.625 -16.031 1 80.94 25 CYS B O 1
ATOM 3456 N N . THR B 1 26 ? 22.641 -55.938 -15.336 1 81.69 26 THR B N 1
ATOM 3457 C CA . THR B 1 26 ? 23.312 -55.875 -16.625 1 81.69 26 THR B CA 1
ATOM 3458 C C . THR B 1 26 ? 22.438 -56.469 -17.719 1 81.69 26 THR B C 1
ATOM 3460 O O . THR B 1 26 ? 22.391 -55.969 -18.844 1 81.69 26 THR B O 1
ATOM 3463 N N . THR B 1 27 ? 21.797 -57.5 -17.391 1 83.75 27 THR B N 1
ATOM 3464 C CA . THR B 1 27 ? 20.969 -58.188 -18.375 1 83.75 27 THR B CA 1
ATOM 3465 C C . THR B 1 27 ? 19.719 -57.375 -18.672 1 83.75 27 THR B C 1
ATOM 3467 O O . THR B 1 27 ? 19.359 -57.188 -19.844 1 83.75 27 THR B O 1
ATOM 3470 N N . GLU B 1 28 ? 19.094 -56.938 -17.672 1 83.06 28 GLU B N 1
ATOM 3471 C CA . GLU B 1 28 ? 17.844 -56.188 -17.812 1 83.06 28 GLU B CA 1
ATOM 3472 C C . GLU B 1 28 ? 18.062 -54.844 -18.516 1 83.06 28 GLU B C 1
ATOM 3474 O O . GLU B 1 28 ? 17.172 -54.344 -19.188 1 83.06 28 GLU B O 1
ATOM 3479 N N . CYS B 1 29 ? 19.297 -54.406 -18.422 1 89.62 29 CYS B N 1
ATOM 3480 C CA . CYS B 1 29 ? 19.547 -53.062 -18.938 1 89.62 29 CYS B CA 1
ATOM 3481 C C . CYS B 1 29 ? 20.344 -53.094 -20.234 1 89.62 29 CYS B C 1
ATOM 3483 O O . CYS B 1 29 ? 20.781 -52.062 -20.734 1 89.62 29 CYS B O 1
ATOM 3485 N N . ALA B 1 30 ? 20.562 -54.219 -20.734 1 85.5 30 ALA B N 1
ATOM 3486 C CA . ALA B 1 30 ? 21.375 -54.406 -21.922 1 85.5 30 ALA B CA 1
ATOM 3487 C C . ALA B 1 30 ? 20.75 -53.75 -23.141 1 85.5 30 ALA B C 1
ATOM 3489 O O . ALA B 1 30 ? 21.453 -53.375 -24.078 1 85.5 30 ALA B O 1
ATOM 3490 N N . THR B 1 31 ? 19.469 -53.625 -23.078 1 85.94 31 THR B N 1
ATOM 3491 C CA . THR B 1 31 ? 18.75 -53.125 -24.25 1 85.94 31 THR B CA 1
ATOM 3492 C C . THR B 1 31 ? 18.703 -51.594 -24.25 1 85.94 31 THR B C 1
ATOM 3494 O O . THR B 1 31 ? 18.25 -51 -25.219 1 85.94 31 THR B O 1
ATOM 3497 N N . PHE B 1 32 ? 19.109 -51 -23.172 1 90.75 32 PHE B N 1
ATOM 3498 C CA . PHE B 1 32 ? 19.109 -49.562 -23.141 1 90.75 32 PHE B CA 1
ATOM 3499 C C . PHE B 1 32 ? 20.094 -48.969 -24.141 1 90.75 32 PHE B C 1
ATOM 3501 O O . PHE B 1 32 ? 21.281 -49.281 -24.109 1 90.75 32 PHE B O 1
ATOM 3508 N N . PRO B 1 33 ? 19.609 -48.219 -25.094 1 91.31 33 PRO B N 1
ATOM 3509 C CA . PRO B 1 33 ? 20.531 -47.688 -26.094 1 91.31 33 PRO B CA 1
ATOM 3510 C C . PRO B 1 33 ? 21.625 -46.812 -25.484 1 91.31 33 PRO B C 1
ATOM 3512 O O . PRO B 1 33 ? 21.375 -46.062 -24.547 1 91.31 33 PRO B O 1
ATOM 3515 N N . ALA B 1 34 ? 22.844 -46.875 -26.078 1 88.88 34 ALA B N 1
ATOM 3516 C CA . ALA B 1 34 ? 23.969 -46.094 -25.594 1 88.88 34 ALA B CA 1
ATOM 3517 C C . ALA B 1 34 ? 23.688 -44.594 -25.719 1 88.88 34 ALA B C 1
ATOM 3519 O O . ALA B 1 34 ? 24.203 -43.781 -24.922 1 88.88 34 ALA B O 1
ATOM 3520 N N . THR B 1 35 ? 22.859 -44.188 -26.672 1 92.25 35 THR B N 1
ATOM 3521 C CA . THR B 1 35 ? 22.531 -42.781 -26.906 1 92.25 35 THR B CA 1
ATOM 3522 C C . THR B 1 35 ? 21.328 -42.344 -26.078 1 92.25 35 THR B C 1
ATOM 3524 O O . THR B 1 35 ? 20.938 -41.188 -26.094 1 92.25 35 THR B O 1
ATOM 3527 N N . GLY B 1 36 ? 20.781 -43.25 -25.328 1 94.44 36 GLY B N 1
ATOM 3528 C CA . GLY B 1 36 ? 19.578 -42.969 -24.547 1 94.44 36 GLY B CA 1
ATOM 3529 C C . GLY B 1 36 ? 18.297 -43.156 -25.359 1 94.44 36 GLY B C 1
ATOM 3530 O O . GLY B 1 36 ? 18.344 -43.281 -26.578 1 94.44 36 GLY B O 1
ATOM 3531 N N . VAL B 1 37 ? 17.234 -43.312 -24.656 1 96.12 37 VAL B N 1
ATOM 3532 C CA . VAL B 1 37 ? 15.906 -43.281 -25.281 1 96.12 37 VAL B CA 1
ATOM 3533 C C . VAL B 1 37 ? 15.43 -41.812 -25.406 1 96.12 37 VAL B C 1
ATOM 3535 O O . VAL B 1 37 ? 15.203 -41.156 -24.406 1 96.12 37 VAL B O 1
ATOM 3538 N N . LYS B 1 38 ? 15.289 -41.406 -26.703 1 97 38 LYS B N 1
ATOM 3539 C CA . LYS B 1 38 ? 14.922 -40 -26.969 1 97 38 LYS B CA 1
ATOM 3540 C C . LYS B 1 38 ? 13.562 -39.906 -27.656 1 97 38 LYS B C 1
ATOM 3542 O O . LYS B 1 38 ? 13.25 -40.719 -28.531 1 97 38 LYS B O 1
ATOM 3547 N N . TYR B 1 39 ? 12.766 -39 -27.25 1 97 39 TYR B N 1
ATOM 3548 C CA . TYR B 1 39 ? 11.516 -38.719 -27.938 1 97 39 TYR B CA 1
ATOM 3549 C C . TYR B 1 39 ? 11.141 -37.25 -27.828 1 97 39 TYR B C 1
ATOM 3551 O O . TYR B 1 39 ? 11.609 -36.562 -26.922 1 97 39 TYR B O 1
ATOM 3559 N N . SER B 1 40 ? 10.289 -36.844 -28.812 1 97.06 40 SER B N 1
ATOM 3560 C CA . SER B 1 40 ? 9.734 -35.5 -28.766 1 97.06 40 SER B CA 1
ATOM 3561 C C . SER B 1 40 ? 8.5 -35.438 -27.859 1 97.06 40 SER B C 1
ATOM 3563 O O . SER B 1 40 ? 7.598 -36.25 -27.984 1 97.06 40 SER B O 1
ATOM 3565 N N . GLY B 1 41 ? 8.547 -34.531 -26.938 1 95.88 41 GLY B N 1
ATOM 3566 C CA . GLY B 1 41 ? 7.398 -34.312 -26.078 1 95.88 41 GLY B CA 1
ATOM 3567 C C . GLY B 1 41 ? 7.762 -34.25 -24.609 1 95.88 41 GLY B C 1
ATOM 3568 O O . GLY B 1 41 ? 8.922 -34.406 -24.234 1 95.88 41 GLY B O 1
ATOM 3569 N N . ARG B 1 42 ? 6.754 -34.062 -23.812 1 94.94 42 ARG B N 1
ATOM 3570 C CA . ARG B 1 42 ? 6.883 -33.844 -22.375 1 94.94 42 ARG B CA 1
ATOM 3571 C C . ARG B 1 42 ? 7.246 -35.125 -21.641 1 94.94 42 ARG B C 1
ATOM 3573 O O . ARG B 1 42 ? 6.816 -36.219 -22.047 1 94.94 42 ARG B O 1
ATOM 3580 N N . CYS B 1 43 ? 8.055 -34.906 -20.641 1 96.81 43 CYS B N 1
ATOM 3581 C CA . CYS B 1 43 ? 8.328 -36.031 -19.75 1 96.81 43 CYS B CA 1
ATOM 3582 C C . CYS B 1 43 ? 7.148 -36.25 -18.812 1 96.81 43 CYS B C 1
ATOM 3584 O O . CYS B 1 43 ? 7.035 -35.625 -17.766 1 96.81 43 CYS B O 1
ATOM 3586 N N . THR B 1 44 ? 6.258 -37.156 -19.219 1 95.31 44 THR B N 1
ATOM 3587 C CA . THR B 1 44 ? 5.148 -37.594 -18.391 1 95.31 44 THR B CA 1
ATOM 3588 C C . THR B 1 44 ? 5.238 -39.094 -18.141 1 95.31 44 THR B C 1
ATOM 3590 O O . THR B 1 44 ? 5.941 -39.812 -18.875 1 95.31 44 THR B O 1
ATOM 3593 N N . VAL B 1 45 ? 4.48 -39.5 -17.156 1 93.81 45 VAL B N 1
ATOM 3594 C CA . VAL B 1 45 ? 4.531 -40.906 -16.812 1 93.81 45 VAL B CA 1
ATOM 3595 C C . VAL B 1 45 ? 4.016 -41.75 -17.984 1 93.81 45 VAL B C 1
ATOM 3597 O O . VAL B 1 45 ? 4.664 -42.719 -18.406 1 93.81 45 VAL B O 1
ATOM 3600 N N . ASP B 1 46 ? 2.932 -41.312 -18.531 1 92.75 46 ASP B N 1
ATOM 3601 C CA . ASP B 1 46 ? 2.312 -42.094 -19.609 1 92.75 46 ASP B CA 1
ATOM 3602 C C . ASP B 1 46 ? 3.223 -42.125 -20.828 1 92.75 46 ASP B C 1
ATOM 3604 O O . ASP B 1 46 ? 3.461 -43.219 -21.391 1 92.75 46 ASP B O 1
ATOM 3608 N N . LYS B 1 47 ? 3.715 -41.031 -21.203 1 95.12 47 LYS B N 1
ATOM 3609 C CA . LYS B 1 47 ? 4.535 -40.969 -22.406 1 95.12 47 LYS B CA 1
ATOM 3610 C C . LYS B 1 47 ? 5.871 -41.688 -22.188 1 95.12 47 LYS B C 1
ATOM 3612 O O . LYS B 1 47 ? 6.336 -42.438 -23.062 1 95.12 47 LYS B O 1
ATOM 3617 N N . ALA B 1 48 ? 6.488 -41.469 -21.125 1 95.62 48 ALA B N 1
ATOM 3618 C CA . ALA B 1 48 ? 7.742 -42.125 -20.781 1 95.62 48 ALA B CA 1
ATOM 3619 C C . ALA B 1 48 ? 7.574 -43.656 -20.797 1 95.62 48 ALA B C 1
ATOM 3621 O O . ALA B 1 48 ? 8.422 -44.375 -21.344 1 95.62 48 ALA B O 1
ATOM 3622 N N . THR B 1 49 ? 6.477 -44.094 -20.188 1 94.25 49 THR B N 1
ATOM 3623 C CA . THR B 1 49 ? 6.199 -45.5 -20.172 1 94.25 49 THR B CA 1
ATOM 3624 C C . THR B 1 49 ? 6.094 -46.062 -21.594 1 94.25 49 THR B C 1
ATOM 3626 O O . THR B 1 49 ? 6.676 -47.094 -21.906 1 94.25 49 THR B O 1
ATOM 3629 N N . ALA B 1 50 ? 5.395 -45.344 -22.391 1 94.94 50 ALA B N 1
ATOM 3630 C CA . ALA B 1 50 ? 5.176 -45.781 -23.766 1 94.94 50 ALA B CA 1
ATOM 3631 C C . ALA B 1 50 ? 6.484 -45.812 -24.562 1 94.94 50 ALA B C 1
ATOM 3633 O O . ALA B 1 50 ? 6.742 -46.719 -25.328 1 94.94 50 ALA B O 1
ATOM 3634 N N . GLU B 1 51 ? 7.352 -44.812 -24.391 1 94.88 51 GLU B N 1
ATOM 3635 C CA . GLU B 1 51 ? 8.562 -44.656 -25.188 1 94.88 51 GLU B CA 1
ATOM 3636 C C . GLU B 1 51 ? 9.68 -45.594 -24.703 1 94.88 51 GLU B C 1
ATOM 3638 O O . GLU B 1 51 ? 10.477 -46.062 -25.5 1 94.88 51 GLU B O 1
ATOM 3643 N N . LEU B 1 52 ? 9.789 -45.781 -23.453 1 94.06 52 LEU B N 1
ATOM 3644 C CA . LEU B 1 52 ? 10.773 -46.688 -22.906 1 94.06 52 LEU B CA 1
ATOM 3645 C C . LEU B 1 52 ? 10.438 -48.125 -23.281 1 94.06 52 LEU B C 1
ATOM 3647 O O . LEU B 1 52 ? 11.328 -48.938 -23.609 1 94.06 52 LEU B O 1
ATOM 3651 N N . GLY B 1 53 ? 9.195 -48.406 -23.25 1 90.38 53 GLY B N 1
ATOM 3652 C CA . GLY B 1 53 ? 8.758 -49.781 -23.547 1 90.38 53 GLY B CA 1
ATOM 3653 C C . GLY B 1 53 ? 9.031 -50.75 -22.406 1 90.38 53 GLY B C 1
ATOM 3654 O O . GLY B 1 53 ? 9.703 -50.406 -21.438 1 90.38 53 GLY B O 1
ATOM 3655 N N . THR B 1 54 ? 8.547 -51.938 -22.594 1 86.75 54 THR B N 1
ATOM 3656 C CA . THR B 1 54 ? 8.633 -52.969 -21.562 1 86.75 54 THR B CA 1
ATOM 3657 C C . THR B 1 54 ? 10.094 -53.312 -21.281 1 86.75 54 THR B C 1
ATOM 3659 O O . THR B 1 54 ? 10.477 -53.531 -20.125 1 86.75 54 THR B O 1
ATOM 3662 N N . GLU B 1 55 ? 10.875 -53.312 -22.297 1 85.56 55 GLU B N 1
ATOM 3663 C CA . GLU B 1 55 ? 12.258 -53.781 -22.156 1 85.56 55 GLU B CA 1
ATOM 3664 C C . GLU B 1 55 ? 13.078 -52.781 -21.344 1 85.56 55 GLU B C 1
ATOM 3666 O O . GLU B 1 55 ? 13.781 -53.188 -20.406 1 85.56 55 GLU B O 1
ATOM 3671 N N . ASN B 1 56 ? 12.953 -51.594 -21.688 1 89.31 56 ASN B N 1
ATOM 3672 C CA . ASN B 1 56 ? 13.75 -50.594 -20.984 1 89.31 56 ASN B CA 1
ATOM 3673 C C . ASN B 1 56 ? 13.18 -50.312 -19.594 1 89.31 56 ASN B C 1
ATOM 3675 O O . ASN B 1 56 ? 13.914 -49.938 -18.688 1 89.31 56 ASN B O 1
ATOM 3679 N N . LEU B 1 57 ? 11.875 -50.5 -19.391 1 89.81 57 LEU B N 1
ATOM 3680 C CA . LEU B 1 57 ? 11.25 -50.344 -18.078 1 89.81 57 LEU B CA 1
ATOM 3681 C C . LEU B 1 57 ? 11.758 -51.406 -17.109 1 89.81 57 LEU B C 1
ATOM 3683 O O . LEU B 1 57 ? 11.852 -51.156 -15.914 1 89.81 57 LEU B O 1
ATOM 3687 N N . ALA B 1 58 ? 12.07 -52.5 -17.688 1 85.75 58 ALA B N 1
ATOM 3688 C CA . ALA B 1 58 ? 12.625 -53.594 -16.859 1 85.75 58 ALA B CA 1
ATOM 3689 C C . ALA B 1 58 ? 13.945 -53.156 -16.234 1 85.75 58 ALA B C 1
ATOM 3691 O O . ALA B 1 58 ? 14.25 -53.562 -15.102 1 85.75 58 ALA B O 1
ATOM 3692 N N . CYS B 1 59 ? 14.68 -52.469 -17.078 1 88.25 59 CYS B N 1
ATOM 3693 C CA . CYS B 1 59 ? 15.93 -51.938 -16.531 1 88.25 59 CYS B CA 1
ATOM 3694 C C . CYS B 1 59 ? 15.664 -51.031 -15.344 1 88.25 59 CYS B C 1
ATOM 3696 O O . CYS B 1 59 ? 16.328 -51.156 -14.312 1 88.25 59 CYS B O 1
ATOM 3698 N N . LEU B 1 60 ? 14.711 -50.156 -15.5 1 86.62 60 LEU B N 1
ATOM 3699 C CA . LEU B 1 60 ? 14.336 -49.219 -14.438 1 86.62 60 LEU B CA 1
ATOM 3700 C C . LEU B 1 60 ? 13.891 -50 -13.195 1 86.62 60 LEU B C 1
ATOM 3702 O O . LEU B 1 60 ? 14.328 -49.688 -12.078 1 86.62 60 LEU B O 1
ATOM 3706 N N . VAL B 1 61 ? 13.086 -51 -13.344 1 84.19 61 VAL B N 1
ATOM 3707 C CA . VAL B 1 61 ? 12.539 -51.812 -12.258 1 84.19 61 VAL B CA 1
ATOM 3708 C C . VAL B 1 61 ? 13.68 -52.531 -11.531 1 84.19 61 VAL B C 1
ATOM 3710 O O . VAL B 1 61 ? 13.703 -52.594 -10.305 1 84.19 61 VAL B O 1
ATOM 3713 N N . CYS B 1 62 ? 14.555 -53 -12.305 1 84.62 62 CYS B N 1
ATOM 3714 C CA . CYS B 1 62 ? 15.688 -53.719 -11.742 1 84.62 62 CYS B CA 1
ATOM 3715 C C . CYS B 1 62 ? 16.594 -52.781 -10.938 1 84.62 62 CYS B C 1
ATOM 3717 O O . CYS B 1 62 ? 16.938 -53.094 -9.797 1 84.62 62 CYS B O 1
ATOM 3719 N N . LYS B 1 63 ? 16.875 -51.719 -11.547 1 84.31 63 LYS B N 1
ATOM 3720 C CA . LYS B 1 63 ? 17.844 -50.812 -10.953 1 84.31 63 LYS B CA 1
ATOM 3721 C C . LYS B 1 63 ? 17.297 -50.219 -9.656 1 84.31 63 LYS B C 1
ATOM 3723 O O . LYS B 1 63 ? 18.062 -49.969 -8.719 1 84.31 63 LYS B O 1
ATOM 3728 N N . TYR B 1 64 ? 16.062 -50 -9.609 1 81.62 64 TYR B N 1
ATOM 3729 C CA . TYR B 1 64 ? 15.461 -49.375 -8.43 1 81.62 64 TYR B CA 1
ATOM 3730 C C . TYR B 1 64 ? 14.812 -50.438 -7.531 1 81.62 64 TYR B C 1
ATOM 3732 O O . TYR B 1 64 ? 14.109 -50.094 -6.578 1 81.62 64 TYR B O 1
ATOM 3740 N N . ASN B 1 65 ? 15.031 -51.688 -7.875 1 79.88 65 ASN B N 1
ATOM 3741 C CA . ASN B 1 65 ? 14.539 -52.844 -7.098 1 79.88 65 ASN B CA 1
ATOM 3742 C C . ASN B 1 65 ? 13.039 -52.75 -6.84 1 79.88 65 ASN B C 1
ATOM 3744 O O . ASN B 1 65 ? 12.594 -52.844 -5.699 1 79.88 65 ASN B O 1
ATOM 3748 N N . LEU B 1 66 ? 12.391 -52.438 -7.906 1 79.06 66 LEU B N 1
ATOM 3749 C CA . LEU B 1 66 ? 10.945 -52.281 -7.797 1 79.06 66 LEU B CA 1
ATOM 3750 C C . LEU B 1 66 ? 10.234 -53.625 -7.934 1 79.06 66 LEU B C 1
ATOM 3752 O O . LEU B 1 66 ? 10.797 -54.562 -8.477 1 79.06 66 LEU B O 1
ATOM 3756 N N . ASP B 1 67 ? 9.117 -53.594 -7.234 1 76 67 ASP B N 1
ATOM 3757 C CA . ASP B 1 67 ? 8.266 -54.75 -7.492 1 76 67 ASP B CA 1
ATOM 3758 C C . ASP B 1 67 ? 7.758 -54.75 -8.93 1 76 67 ASP B C 1
ATOM 3760 O O . ASP B 1 67 ? 6.984 -53.875 -9.32 1 76 67 ASP B O 1
ATOM 3764 N N . SER B 1 68 ? 8.242 -55.688 -9.695 1 74.12 68 SER B N 1
ATOM 3765 C CA . SER B 1 68 ? 7.93 -55.75 -11.117 1 74.12 68 SER B CA 1
ATOM 3766 C C . SER B 1 68 ? 6.43 -55.906 -11.352 1 74.12 68 SER B C 1
ATOM 3768 O O . SER B 1 68 ? 5.941 -55.656 -12.453 1 74.12 68 SER B O 1
ATOM 3770 N N . THR B 1 69 ? 5.781 -56.344 -10.398 1 72.56 69 THR B N 1
ATOM 3771 C CA . THR B 1 69 ? 4.348 -56.562 -10.562 1 72.56 69 THR B CA 1
ATOM 3772 C C . THR B 1 69 ? 3.551 -55.312 -10.18 1 72.56 69 THR B C 1
ATOM 3774 O O . THR B 1 69 ? 2.361 -55.219 -10.484 1 72.56 69 THR B O 1
ATOM 3777 N N . ASP B 1 70 ? 4.23 -54.531 -9.555 1 75.38 70 ASP B N 1
ATOM 3778 C CA . ASP B 1 70 ? 3.551 -53.312 -9.109 1 75.38 70 ASP B CA 1
ATOM 3779 C C . ASP B 1 70 ? 3.867 -52.125 -10.031 1 75.38 70 ASP B C 1
ATOM 3781 O O . ASP B 1 70 ? 4.938 -51.531 -9.93 1 75.38 70 ASP B O 1
ATOM 3785 N N . THR B 1 71 ? 2.982 -51.844 -10.898 1 79.62 71 THR B N 1
ATOM 3786 C CA . THR B 1 71 ? 3.15 -50.75 -11.875 1 79.62 71 THR B CA 1
ATOM 3787 C C . THR B 1 71 ? 3.25 -49.406 -11.188 1 79.62 71 THR B C 1
ATOM 3789 O O . THR B 1 71 ? 3.814 -48.469 -11.742 1 79.62 71 THR B O 1
ATOM 3792 N N . LYS B 1 72 ? 2.668 -49.344 -10.016 1 82.94 72 LYS B N 1
ATOM 3793 C CA . LYS B 1 72 ? 2.666 -48.094 -9.289 1 82.94 72 LYS B CA 1
ATOM 3794 C C . LYS B 1 72 ? 4.082 -47.688 -8.883 1 82.94 72 LYS B C 1
ATOM 3796 O O . LYS B 1 72 ? 4.41 -46.5 -8.852 1 82.94 72 LYS B O 1
ATOM 3801 N N . ASP B 1 73 ? 4.852 -48.562 -8.625 1 81.69 73 ASP B N 1
ATOM 3802 C CA . ASP B 1 73 ? 6.227 -48.312 -8.227 1 81.69 73 ASP B CA 1
ATOM 3803 C C . ASP B 1 73 ? 7.035 -47.719 -9.383 1 81.69 73 ASP B C 1
ATOM 3805 O O . ASP B 1 73 ? 7.75 -46.719 -9.211 1 81.69 73 ASP B O 1
ATOM 3809 N N . ALA B 1 74 ? 6.902 -48.375 -10.484 1 85.56 74 ALA B N 1
ATOM 3810 C CA . ALA B 1 74 ? 7.605 -47.875 -11.664 1 85.56 74 ALA B CA 1
ATOM 3811 C C . ALA B 1 74 ? 7.137 -46.469 -12.039 1 85.56 74 ALA B C 1
ATOM 3813 O O . ALA B 1 74 ? 7.941 -45.625 -12.406 1 85.56 74 ALA B O 1
ATOM 3814 N N . GLU B 1 75 ? 5.82 -46.312 -11.883 1 89.25 75 GLU B N 1
ATOM 3815 C CA . GLU B 1 75 ? 5.25 -45 -12.164 1 89.25 75 GLU B CA 1
ATOM 3816 C C . GLU B 1 75 ? 5.824 -43.938 -11.227 1 89.25 75 GLU B C 1
ATOM 3818 O O . GLU B 1 75 ? 6.133 -42.812 -11.656 1 89.25 75 GLU B O 1
ATOM 3823 N N . GLY B 1 76 ? 5.949 -44.25 -10.008 1 89.81 76 GLY B N 1
ATOM 3824 C CA . GLY B 1 76 ? 6.527 -43.312 -9.039 1 89.81 76 GLY B CA 1
ATOM 3825 C C . GLY B 1 76 ? 7.953 -42.906 -9.375 1 89.81 76 GLY B C 1
ATOM 3826 O O . GLY B 1 76 ? 8.312 -41.75 -9.258 1 89.81 76 GLY B O 1
ATOM 3827 N N . VAL B 1 77 ? 8.672 -43.875 -9.766 1 89 77 VAL B N 1
ATOM 3828 C CA . VAL B 1 77 ? 10.062 -43.594 -10.117 1 89 77 VAL B CA 1
ATOM 3829 C C . VAL B 1 77 ? 10.117 -42.719 -11.352 1 89 77 VAL B C 1
ATOM 3831 O O . VAL B 1 77 ? 10.891 -41.75 -11.398 1 89 77 VAL B O 1
ATOM 3834 N N . LEU B 1 78 ? 9.352 -43.031 -12.352 1 92.75 78 LEU B N 1
ATOM 3835 C CA . LEU B 1 78 ? 9.312 -42.219 -13.555 1 92.75 78 LEU B CA 1
ATOM 3836 C C . LEU B 1 78 ? 8.906 -40.781 -13.227 1 92.75 78 LEU B C 1
ATOM 3838 O O . LEU B 1 78 ? 9.477 -39.844 -13.781 1 92.75 78 LEU B O 1
ATOM 3842 N N . ARG B 1 79 ? 7.949 -40.656 -12.391 1 93.25 79 ARG B N 1
ATOM 3843 C CA . ARG B 1 79 ? 7.523 -39.344 -11.945 1 93.25 79 ARG B CA 1
ATOM 3844 C C . ARG B 1 79 ? 8.68 -38.562 -11.32 1 93.25 79 ARG B C 1
ATOM 3846 O O . ARG B 1 79 ? 8.883 -37.406 -11.617 1 93.25 79 ARG B O 1
ATOM 3853 N N . ALA B 1 80 ? 9.375 -39.188 -10.523 1 92 80 ALA B N 1
ATOM 3854 C CA . ALA B 1 80 ? 10.516 -38.562 -9.859 1 92 80 ALA B CA 1
ATOM 3855 C C . ALA B 1 80 ? 11.594 -38.156 -10.867 1 92 80 ALA B C 1
ATOM 3857 O O . ALA B 1 80 ? 12.156 -37.062 -10.789 1 92 80 ALA B O 1
ATOM 3858 N N . LEU B 1 81 ? 11.867 -39.094 -11.773 1 93.19 81 LEU B N 1
ATOM 3859 C CA . LEU B 1 81 ? 12.875 -38.812 -12.789 1 93.19 81 LEU B CA 1
ATOM 3860 C C . LEU B 1 81 ? 12.484 -37.625 -13.641 1 93.19 81 LEU B C 1
ATOM 3862 O O . LEU B 1 81 ? 13.32 -36.75 -13.922 1 93.19 81 LEU B O 1
ATOM 3866 N N . CYS B 1 82 ? 11.234 -37.594 -14.039 1 95.69 82 CYS B N 1
ATOM 3867 C CA . CYS B 1 82 ? 10.742 -36.469 -14.82 1 95.69 82 CYS B CA 1
ATOM 3868 C C . CYS B 1 82 ? 10.797 -35.156 -14.008 1 95.69 82 CYS B C 1
ATOM 3870 O O . CYS B 1 82 ? 11.211 -34.125 -14.516 1 95.69 82 CYS B O 1
ATOM 3872 N N . GLY B 1 83 ? 10.367 -35.25 -12.766 1 94.5 83 GLY B N 1
ATOM 3873 C CA . GLY B 1 83 ? 10.461 -34.094 -11.883 1 94.5 83 GLY B CA 1
ATOM 3874 C C . GLY B 1 83 ? 11.867 -33.531 -11.766 1 94.5 83 GLY B C 1
ATOM 3875 O O . GLY B 1 83 ? 12.078 -32.312 -11.875 1 94.5 83 GLY B O 1
ATOM 3876 N N . ASP B 1 84 ? 12.797 -34.406 -11.625 1 92.75 84 ASP B N 1
ATOM 3877 C CA . ASP B 1 84 ? 14.203 -34 -11.523 1 92.75 84 ASP B CA 1
ATOM 3878 C C . ASP B 1 84 ? 14.68 -33.344 -12.805 1 92.75 84 ASP B C 1
ATOM 3880 O O . ASP B 1 84 ? 15.484 -32.406 -12.758 1 92.75 84 ASP B O 1
ATOM 3884 N N . ALA B 1 85 ? 14.258 -33.906 -13.852 1 95.88 85 ALA B N 1
ATOM 3885 C CA . ALA B 1 85 ? 14.656 -33.375 -15.148 1 95.88 85 ALA B CA 1
ATOM 3886 C C . ALA B 1 85 ? 14.203 -31.906 -15.289 1 95.88 85 ALA B C 1
ATOM 3888 O O . ALA B 1 85 ? 14.953 -31.062 -15.789 1 95.88 85 ALA B O 1
ATOM 3889 N N . TYR B 1 86 ? 13 -31.625 -14.875 1 96.31 86 TYR B N 1
ATOM 3890 C CA . TYR B 1 86 ? 12.508 -30.25 -14.938 1 96.31 86 TYR B CA 1
ATOM 3891 C C . TYR B 1 86 ? 13.195 -29.375 -13.898 1 96.31 86 TYR B C 1
ATOM 3893 O O . TYR B 1 86 ? 13.531 -28.219 -14.172 1 96.31 86 TYR B O 1
ATOM 3901 N N . ALA B 1 87 ? 13.406 -29.875 -12.719 1 93.12 87 ALA B N 1
ATOM 3902 C CA . ALA B 1 87 ? 14.086 -29.141 -11.664 1 93.12 87 ALA B CA 1
ATOM 3903 C C . ALA B 1 87 ? 15.484 -28.703 -12.109 1 93.12 87 ALA B C 1
ATOM 3905 O O . ALA B 1 87 ? 15.969 -27.641 -11.727 1 93.12 87 ALA B O 1
ATOM 3906 N N . ALA B 1 88 ? 16.078 -29.5 -12.891 1 93.19 88 ALA B N 1
ATOM 3907 C CA . ALA B 1 88 ? 17.438 -29.234 -13.383 1 93.19 88 ALA B CA 1
ATOM 3908 C C . ALA B 1 88 ? 17.438 -28.016 -14.312 1 93.19 88 ALA B C 1
ATOM 3910 O O . ALA B 1 88 ? 18.5 -27.453 -14.594 1 93.19 88 ALA B O 1
ATOM 3911 N N . ASN B 1 89 ? 16.312 -27.625 -14.82 1 94.25 89 ASN B N 1
ATOM 3912 C CA . ASN B 1 89 ? 16.156 -26.5 -15.734 1 94.25 89 ASN B CA 1
ATOM 3913 C C . ASN B 1 89 ? 15.586 -25.266 -15.016 1 94.25 89 ASN B C 1
ATOM 3915 O O . ASN B 1 89 ? 15.125 -24.328 -15.656 1 94.25 89 ASN B O 1
ATOM 3919 N N . GLU B 1 90 ? 15.664 -25.156 -13.789 1 94.69 90 GLU B N 1
ATOM 3920 C CA . GLU B 1 90 ? 14.938 -24.156 -13.031 1 94.69 90 GLU B CA 1
ATOM 3921 C C . GLU B 1 90 ? 15.711 -22.844 -12.961 1 94.69 90 GLU B C 1
ATOM 3923 O O . GLU B 1 90 ? 16.938 -22.844 -12.797 1 94.69 90 GLU B O 1
ATOM 3928 N N . PHE B 1 91 ? 15.016 -21.766 -13.195 1 95.5 91 PHE B N 1
ATOM 3929 C CA . PHE B 1 91 ? 15.438 -20.391 -12.977 1 95.5 91 PHE B CA 1
ATOM 3930 C C . PHE B 1 91 ? 14.711 -19.781 -11.781 1 95.5 91 PHE B C 1
ATOM 3932 O O . PHE B 1 91 ? 13.477 -19.766 -11.742 1 95.5 91 PHE B O 1
ATOM 3939 N N . SER B 1 92 ? 15.484 -19.25 -10.828 1 92.62 92 SER B N 1
ATOM 3940 C CA . SER B 1 92 ? 14.875 -18.719 -9.617 1 92.62 92 SER B CA 1
ATOM 3941 C C . SER B 1 92 ? 14.07 -17.453 -9.898 1 92.62 92 SER B C 1
ATOM 3943 O O . SER B 1 92 ? 14.547 -16.562 -10.609 1 92.62 92 SER B O 1
ATOM 3945 N N . PHE B 1 93 ? 12.938 -17.406 -9.25 1 91.25 93 PHE B N 1
ATOM 3946 C CA . PHE B 1 93 ? 12.078 -16.234 -9.461 1 91.25 93 PHE B CA 1
ATOM 3947 C C . PHE B 1 93 ? 12.758 -14.969 -8.961 1 91.25 93 PHE B C 1
ATOM 3949 O O . PHE B 1 93 ? 12.633 -13.914 -9.57 1 91.25 93 PHE B O 1
ATOM 3956 N N . SER B 1 94 ? 13.438 -15.062 -7.895 1 86.44 94 SER B N 1
ATOM 3957 C CA . SER B 1 94 ? 14.055 -13.922 -7.23 1 86.44 94 SER B CA 1
ATOM 3958 C C . SER B 1 94 ? 15.102 -13.258 -8.117 1 86.44 94 SER B C 1
ATOM 3960 O O . SER B 1 94 ? 15.5 -12.117 -7.879 1 86.44 94 SER B O 1
ATOM 3962 N N . LYS B 1 95 ? 15.555 -13.922 -9.078 1 91.12 95 LYS B N 1
ATOM 3963 C CA . LYS B 1 95 ? 16.594 -13.383 -9.961 1 91.12 95 LYS B CA 1
ATOM 3964 C C . LYS B 1 95 ? 15.984 -12.438 -11 1 91.12 95 LYS B C 1
ATOM 3966 O O . LYS B 1 95 ? 16.719 -11.711 -11.68 1 91.12 95 LYS B O 1
ATOM 3971 N N . ILE B 1 96 ? 14.734 -12.469 -11.117 1 93.06 96 ILE B N 1
ATOM 3972 C CA . ILE B 1 96 ? 14.086 -11.656 -12.141 1 93.06 96 ILE B CA 1
ATOM 3973 C C . ILE B 1 96 ? 14.312 -10.172 -11.844 1 93.06 96 ILE B C 1
ATOM 3975 O O . ILE B 1 96 ? 14.883 -9.453 -12.672 1 93.06 96 ILE B O 1
ATOM 3979 N N . SER B 1 97 ? 13.945 -9.727 -10.695 1 87.31 97 SER B N 1
ATOM 3980 C CA . SER B 1 97 ? 14.188 -8.336 -10.336 1 87.31 97 SER B CA 1
ATOM 3981 C C . SER B 1 97 ? 15.609 -8.141 -9.812 1 87.31 97 SER B C 1
ATOM 3983 O O . SER B 1 97 ? 16.172 -7.055 -9.922 1 87.31 97 SER B O 1
ATOM 3985 N N . GLY B 1 98 ? 16.141 -9.141 -9.227 1 86.19 98 GLY B N 1
ATOM 3986 C CA . GLY B 1 98 ? 17.453 -9.086 -8.602 1 86.19 98 GLY B CA 1
ATOM 3987 C C . GLY B 1 98 ? 17.484 -8.242 -7.344 1 86.19 98 GLY B C 1
ATOM 3988 O O . GLY B 1 98 ? 18.562 -7.852 -6.875 1 86.19 98 GLY B O 1
ATOM 3989 N N . ARG B 1 99 ? 16.312 -7.883 -6.816 1 83.19 99 ARG B N 1
ATOM 3990 C CA . ARG B 1 99 ? 16.266 -6.926 -5.715 1 83.19 99 ARG B CA 1
ATOM 3991 C C . ARG B 1 99 ? 15.742 -7.582 -4.441 1 83.19 99 ARG B C 1
ATOM 3993 O O . ARG B 1 99 ? 15.477 -6.898 -3.451 1 83.19 99 ARG B O 1
ATOM 4000 N N . GLY B 1 100 ? 15.531 -8.867 -4.539 1 75.25 100 GLY B N 1
ATOM 4001 C CA . GLY B 1 100 ? 15.164 -9.617 -3.348 1 75.25 100 GLY B CA 1
ATOM 4002 C C . GLY B 1 100 ? 13.672 -9.859 -3.232 1 75.25 100 GLY B C 1
ATOM 4003 O O . GLY B 1 100 ? 12.875 -9.25 -3.953 1 75.25 100 GLY B O 1
ATOM 4004 N N . ASP B 1 101 ? 13.328 -10.688 -2.264 1 74.94 101 ASP B N 1
ATOM 4005 C CA . ASP B 1 101 ? 11.961 -11.172 -2.092 1 74.94 101 ASP B CA 1
ATOM 4006 C C . ASP B 1 101 ? 11.047 -10.055 -1.597 1 74.94 101 ASP B C 1
ATOM 4008 O O . ASP B 1 101 ? 9.867 -10 -1.959 1 74.94 101 ASP B O 1
ATOM 4012 N N . GLN B 1 102 ? 11.594 -9.18 -0.779 1 73.88 102 GLN B N 1
ATOM 4013 C CA . GLN B 1 102 ? 10.789 -8.078 -0.272 1 73.88 102 GLN B CA 1
ATOM 4014 C C . GLN B 1 102 ? 10.336 -7.156 -1.405 1 73.88 102 GLN B C 1
ATOM 4016 O O . GLN B 1 102 ? 9.172 -6.758 -1.464 1 73.88 102 GLN B O 1
ATOM 4021 N N . PHE B 1 103 ? 11.273 -6.891 -2.236 1 79.81 103 PHE B N 1
ATOM 4022 C CA . PHE B 1 103 ? 10.969 -6.055 -3.393 1 79.81 103 PHE B CA 1
ATOM 4023 C C . PHE B 1 103 ? 9.898 -6.703 -4.262 1 79.81 103 PHE B C 1
ATOM 4025 O O . PHE B 1 103 ? 8.945 -6.043 -4.68 1 79.81 103 PHE B O 1
ATOM 4032 N N . ASP B 1 104 ? 10.016 -7.996 -4.43 1 84.5 104 ASP B N 1
ATOM 4033 C CA . ASP B 1 104 ? 9.055 -8.727 -5.25 1 84.5 104 ASP B CA 1
ATOM 4034 C C . ASP B 1 104 ? 7.676 -8.75 -4.59 1 84.5 104 ASP B C 1
ATOM 4036 O O . ASP B 1 104 ? 6.66 -8.57 -5.266 1 84.5 104 ASP B O 1
ATOM 4040 N N . ASN B 1 105 ? 7.711 -8.914 -3.371 1 83.38 105 ASN B N 1
ATOM 4041 C CA . ASN B 1 105 ? 6.457 -8.922 -2.625 1 83.38 105 ASN B CA 1
ATOM 4042 C C . ASN B 1 105 ? 5.758 -7.57 -2.689 1 83.38 105 ASN B C 1
ATOM 4044 O O . ASN B 1 105 ? 4.531 -7.504 -2.795 1 83.38 105 ASN B O 1
ATOM 4048 N N . GLU B 1 106 ? 6.496 -6.535 -2.592 1 82.69 106 GLU B N 1
ATOM 4049 C CA . GLU B 1 106 ? 5.938 -5.191 -2.711 1 82.69 106 GLU B CA 1
ATOM 4050 C C . GLU B 1 106 ? 5.305 -4.977 -4.082 1 82.69 106 GLU B C 1
ATOM 4052 O O . GLU B 1 106 ? 4.227 -4.387 -4.188 1 82.69 106 GLU B O 1
ATOM 4057 N N . HIS B 1 107 ? 5.941 -5.477 -5.043 1 86.88 107 HIS B N 1
ATOM 4058 C CA . HIS B 1 107 ? 5.387 -5.391 -6.391 1 86.88 107 HIS B CA 1
ATOM 4059 C C . HIS B 1 107 ? 4.051 -6.117 -6.484 1 86.88 107 HIS B C 1
ATOM 4061 O O . HIS B 1 107 ? 3.064 -5.559 -6.969 1 86.88 107 HIS B O 1
ATOM 4067 N N . TYR B 1 108 ? 4.02 -7.324 -5.961 1 91.69 108 TYR B N 1
ATOM 4068 C CA . TYR B 1 108 ? 2.805 -8.125 -6.066 1 91.69 108 TYR B CA 1
ATOM 4069 C C . TYR B 1 108 ? 1.708 -7.566 -5.168 1 91.69 108 TYR B C 1
ATOM 4071 O O . TYR B 1 108 ? 0.52 -7.77 -5.426 1 91.69 108 TYR B O 1
ATOM 4079 N N . SER B 1 109 ? 2.111 -6.828 -4.219 1 87.81 109 SER B N 1
ATOM 4080 C CA . SER B 1 109 ? 1.141 -6.156 -3.363 1 87.81 109 SER B CA 1
ATOM 4081 C C . SER B 1 109 ? 0.522 -4.953 -4.066 1 87.81 109 SER B C 1
ATOM 4083 O O . SER B 1 109 ? -0.541 -4.473 -3.668 1 87.81 109 SER B O 1
ATOM 4085 N N . GLY B 1 110 ? 1.207 -4.426 -5.047 1 86.94 110 GLY B N 1
ATOM 4086 C CA . GLY B 1 110 ? 0.7 -3.311 -5.832 1 86.94 110 GLY B CA 1
ATOM 4087 C C . GLY B 1 110 ? 1.109 -1.957 -5.277 1 86.94 110 GLY B C 1
ATOM 4088 O O . GLY B 1 110 ? 0.499 -0.937 -5.605 1 86.94 110 GLY B O 1
ATOM 4089 N N . GLY B 1 111 ? 2.045 -1.882 -4.434 1 76.62 111 GLY B N 1
ATOM 4090 C CA . GLY B 1 111 ? 2.432 -0.629 -3.805 1 76.62 111 GLY B CA 1
ATOM 4091 C C . GLY B 1 111 ? 3.936 -0.451 -3.705 1 76.62 111 GLY B C 1
ATOM 4092 O O . GLY B 1 111 ? 4.434 0.122 -2.736 1 76.62 111 GLY B O 1
ATOM 4093 N N . GLY B 1 112 ? 4.648 -0.951 -4.621 1 75.88 112 GLY B N 1
ATOM 4094 C CA . GLY B 1 112 ? 6.098 -0.798 -4.637 1 75.88 112 GLY B CA 1
ATOM 4095 C C . GLY B 1 112 ? 6.59 0.125 -5.734 1 75.88 112 GLY B C 1
ATOM 4096 O O . GLY B 1 112 ? 5.789 0.685 -6.488 1 75.88 112 GLY B O 1
ATOM 4097 N N . GLU B 1 113 ? 7.789 0.304 -5.719 1 75.56 113 GLU B N 1
ATOM 4098 C CA . GLU B 1 113 ? 8.477 1.182 -6.66 1 75.56 113 GLU B CA 1
ATOM 4099 C C . GLU B 1 113 ? 8.055 0.887 -8.094 1 75.56 113 GLU B C 1
ATOM 4101 O O . GLU B 1 113 ? 7.688 1.799 -8.844 1 75.56 113 GLU B O 1
ATOM 4106 N N . TRP B 1 114 ? 7.969 -0.416 -8.461 1 81.5 114 TRP B N 1
ATOM 4107 C CA . TRP B 1 114 ? 7.625 -0.822 -9.82 1 81.5 114 TRP B CA 1
ATOM 4108 C C . TRP B 1 114 ? 6.184 -0.447 -10.156 1 81.5 114 TRP B C 1
ATOM 4110 O O . TRP B 1 114 ? 5.836 -0.264 -11.328 1 81.5 114 TRP B O 1
ATOM 4120 N N . ASN B 1 115 ? 5.438 -0.378 -9.164 1 82 115 ASN B N 1
ATOM 4121 C CA . ASN B 1 115 ? 4.035 -0.048 -9.383 1 82 115 ASN B CA 1
ATOM 4122 C C . ASN B 1 115 ? 3.828 1.456 -9.539 1 82 115 ASN B C 1
ATOM 4124 O O . ASN B 1 115 ? 2.891 1.894 -10.211 1 82 115 ASN B O 1
ATOM 4128 N N . TYR B 1 116 ? 4.758 2.213 -8.969 1 74.25 116 TYR B N 1
ATOM 4129 C CA . TYR B 1 116 ? 4.543 3.656 -8.914 1 74.25 116 TYR B CA 1
ATOM 4130 C C . TYR B 1 116 ? 5.422 4.375 -9.93 1 74.25 116 TYR B C 1
ATOM 4132 O O . TYR B 1 116 ? 5.176 5.535 -10.266 1 74.25 116 TYR B O 1
ATOM 4140 N N . GLU B 1 117 ? 6.441 3.734 -10.312 1 66.31 117 GLU B N 1
ATOM 4141 C CA . GLU B 1 117 ? 7.406 4.379 -11.195 1 66.31 117 GLU B CA 1
ATOM 4142 C C . GLU B 1 117 ? 6.777 4.734 -12.539 1 66.31 117 GLU B C 1
ATOM 4144 O O . GLU B 1 117 ? 6.004 3.953 -13.094 1 66.31 117 GLU B O 1
ATOM 4149 N N . ILE B 1 118 ? 6.977 6.02 -12.797 1 60.09 118 ILE B N 1
ATOM 4150 C CA . ILE B 1 118 ? 6.527 6.52 -14.094 1 60.09 118 ILE B CA 1
ATOM 4151 C C . ILE B 1 118 ? 7.719 7.055 -14.883 1 60.09 118 ILE B C 1
ATOM 4153 O O . ILE B 1 118 ? 8.727 7.465 -14.297 1 60.09 118 ILE B O 1
ATOM 4157 N N . GLU B 1 119 ? 7.73 6.805 -16.141 1 55.69 119 GLU B N 1
ATOM 4158 C CA . GLU B 1 119 ? 8.758 7.426 -16.984 1 55.69 119 GLU B CA 1
ATOM 4159 C C . GLU B 1 119 ? 8.672 8.945 -16.922 1 55.69 119 GLU B C 1
ATOM 4161 O O . GLU B 1 119 ? 7.582 9.516 -17.047 1 55.69 119 GLU B O 1
ATOM 4166 N N . THR B 1 120 ? 9.695 9.531 -16.266 1 51.75 120 THR B N 1
ATOM 4167 C CA . THR B 1 120 ? 9.727 10.992 -16.219 1 51.75 120 THR B CA 1
ATOM 4168 C C . THR B 1 120 ? 10.539 11.562 -17.375 1 51.75 120 THR B C 1
ATOM 4170 O O . THR B 1 120 ? 11.273 10.836 -18.031 1 51.75 120 THR B O 1
ATOM 4173 N N . ALA B 1 121 ? 10.148 12.766 -17.859 1 46.5 121 ALA B N 1
ATOM 4174 C CA . ALA B 1 121 ? 10.805 13.477 -18.953 1 46.5 121 ALA B CA 1
ATOM 4175 C C . ALA B 1 121 ? 12.32 13.461 -18.781 1 46.5 121 ALA B C 1
ATOM 4177 O O . ALA B 1 121 ? 13.062 13.586 -19.766 1 46.5 121 ALA B O 1
ATOM 4178 N N . THR B 1 122 ? 12.734 13.625 -17.562 1 47.53 122 THR B N 1
ATOM 4179 C CA . THR B 1 122 ? 14.172 13.812 -17.422 1 47.53 122 THR B CA 1
ATOM 4180 C C . THR B 1 122 ? 14.922 12.5 -17.656 1 47.53 122 THR B C 1
ATOM 4182 O O . THR B 1 122 ? 16.156 12.477 -17.688 1 47.53 122 THR B O 1
ATOM 4185 N N . GLY B 1 123 ? 14.344 11.469 -18.203 1 45.12 123 GLY B N 1
ATOM 4186 C CA . GLY B 1 123 ? 14.984 10.258 -18.688 1 45.12 123 GLY B CA 1
ATOM 4187 C C . GLY B 1 123 ? 15.469 9.352 -17.578 1 45.12 123 GLY B C 1
ATOM 4188 O O . GLY B 1 123 ? 16.016 8.273 -17.828 1 45.12 123 GLY B O 1
ATOM 4189 N N . GLU B 1 124 ? 15.883 9.891 -16.5 1 44.72 124 GLU B N 1
ATOM 4190 C CA . GLU B 1 124 ? 16.453 8.992 -15.508 1 44.72 124 GLU B CA 1
ATOM 4191 C C . GLU B 1 124 ? 15.414 8.023 -14.961 1 44.72 124 GLU B C 1
ATOM 4193 O O . GLU B 1 124 ? 14.906 8.211 -13.852 1 44.72 124 GLU B O 1
ATOM 4198 N N . ASP B 1 125 ? 14.625 7.336 -15.875 1 51.44 125 ASP B N 1
ATOM 4199 C CA . ASP B 1 125 ? 13.406 6.629 -15.492 1 51.44 125 ASP B CA 1
ATOM 4200 C C . ASP B 1 125 ? 13.719 5.207 -15.023 1 51.44 125 ASP B C 1
ATOM 4202 O O . ASP B 1 125 ? 14.148 4.367 -15.82 1 51.44 125 ASP B O 1
ATOM 4206 N N . ALA B 1 126 ? 13.844 4.891 -13.914 1 57.5 126 ALA B N 1
ATOM 4207 C CA . ALA B 1 126 ? 14.062 3.611 -13.234 1 57.5 126 ALA B CA 1
ATOM 4208 C C . ALA B 1 126 ? 13.188 2.518 -13.844 1 57.5 126 ALA B C 1
ATOM 4210 O O . ALA B 1 126 ? 13.633 1.379 -14.008 1 57.5 126 ALA B O 1
ATOM 4211 N N . LEU B 1 127 ? 12.148 2.879 -14.523 1 67.06 127 LEU B N 1
ATOM 4212 C CA . LEU B 1 127 ? 11.266 1.851 -15.062 1 67.06 127 LEU B CA 1
ATOM 4213 C C . LEU B 1 127 ? 11.812 1.303 -16.375 1 67.06 127 LEU B C 1
ATOM 4215 O O . LEU B 1 127 ? 11.672 0.113 -16.672 1 67.06 127 LEU B O 1
ATOM 4219 N N . ASP B 1 128 ? 12.562 2.115 -17.125 1 68.81 128 ASP B N 1
ATOM 4220 C CA . ASP B 1 128 ? 13.156 1.638 -18.375 1 68.81 128 ASP B CA 1
ATOM 4221 C C . ASP B 1 128 ? 14.203 0.564 -18.094 1 68.81 128 ASP B C 1
ATOM 4223 O O . ASP B 1 128 ? 14.281 -0.431 -18.828 1 68.81 128 ASP B O 1
ATOM 4227 N N . VAL B 1 129 ? 14.938 0.819 -17.094 1 73.44 129 VAL B N 1
ATOM 4228 C CA . VAL B 1 129 ? 15.984 -0.132 -16.75 1 73.44 129 VAL B CA 1
ATOM 4229 C C . VAL B 1 129 ? 15.359 -1.43 -16.234 1 73.44 129 VAL B C 1
ATOM 4231 O O . VAL B 1 129 ? 15.773 -2.521 -16.641 1 73.44 129 VAL B O 1
ATOM 4234 N N . ASP B 1 130 ? 14.398 -1.287 -15.508 1 77.94 130 ASP B N 1
ATOM 4235 C CA . ASP B 1 130 ? 13.727 -2.459 -14.953 1 77.94 130 ASP B CA 1
ATOM 4236 C C . ASP B 1 130 ? 12.953 -3.213 -16.031 1 77.94 130 ASP B C 1
ATOM 4238 O O . ASP B 1 130 ? 12.938 -4.445 -16.047 1 77.94 130 ASP B O 1
ATOM 4242 N N . ALA B 1 131 ? 12.414 -2.457 -16.891 1 82.25 131 ALA B N 1
ATOM 4243 C CA . ALA B 1 131 ? 11.703 -3.074 -18.016 1 82.25 131 ALA B CA 1
ATOM 4244 C C . ALA B 1 131 ? 12.672 -3.838 -18.922 1 82.25 131 ALA B C 1
ATOM 4246 O O . ALA B 1 131 ? 12.344 -4.922 -19.406 1 82.25 131 ALA B O 1
ATOM 4247 N N . ALA B 1 132 ? 13.812 -3.301 -19.141 1 84.38 132 ALA B N 1
ATOM 4248 C CA . ALA B 1 132 ? 14.82 -3.969 -19.969 1 84.38 132 ALA B CA 1
ATOM 4249 C C . ALA B 1 132 ? 15.25 -5.293 -19.344 1 84.38 132 ALA B C 1
ATOM 4251 O O . ALA B 1 132 ? 15.461 -6.281 -20.047 1 84.38 132 ALA B O 1
ATOM 4252 N N . ARG B 1 133 ? 15.336 -5.273 -18.125 1 89.88 133 ARG B N 1
ATOM 4253 C CA . ARG B 1 133 ? 15.688 -6.5 -17.406 1 89.88 133 ARG B CA 1
ATOM 4254 C C . ARG B 1 133 ? 14.586 -7.551 -17.562 1 89.88 133 ARG B C 1
ATOM 4256 O O . ARG B 1 133 ? 14.875 -8.727 -17.812 1 89.88 133 ARG B O 1
ATOM 4263 N N . VAL B 1 134 ? 13.406 -7.16 -17.438 1 92.12 134 VAL B N 1
ATOM 4264 C CA . VAL B 1 134 ? 12.281 -8.078 -17.594 1 92.12 134 VAL B CA 1
ATOM 4265 C C . VAL B 1 134 ? 12.266 -8.633 -19.016 1 92.12 134 VAL B C 1
ATOM 4267 O O . VAL B 1 134 ? 12.039 -9.828 -19.219 1 92.12 134 VAL B O 1
ATOM 4270 N N . ASP B 1 135 ? 12.617 -7.84 -19.953 1 91.75 135 ASP B N 1
ATOM 4271 C CA . ASP B 1 135 ? 12.703 -8.273 -21.344 1 91.75 135 ASP B CA 1
ATOM 4272 C C . ASP B 1 135 ? 13.805 -9.32 -21.531 1 91.75 135 ASP B C 1
ATOM 4274 O O . ASP B 1 135 ? 13.602 -10.32 -22.219 1 91.75 135 ASP B O 1
ATOM 4278 N N . GLU B 1 136 ? 14.844 -9.086 -20.906 1 94.06 136 GLU B N 1
ATOM 4279 C CA . GLU B 1 136 ? 15.953 -10.031 -20.984 1 94.06 136 GLU B CA 1
ATOM 4280 C C . GLU B 1 136 ? 15.562 -11.391 -20.406 1 94.06 136 GLU B C 1
ATOM 4282 O O . GLU B 1 136 ? 15.859 -12.43 -21 1 94.06 136 GLU B O 1
ATOM 4287 N N . VAL B 1 137 ? 14.922 -11.312 -19.281 1 96.62 137 VAL B N 1
ATOM 4288 C CA . VAL B 1 137 ? 14.492 -12.555 -18.641 1 96.62 137 VAL B CA 1
ATOM 4289 C C . VAL B 1 137 ? 13.492 -13.281 -19.547 1 96.62 137 VAL B C 1
ATOM 4291 O O . VAL B 1 137 ? 13.516 -14.508 -19.641 1 96.62 137 VAL B O 1
ATOM 4294 N N . PHE B 1 138 ? 12.633 -12.555 -20.234 1 97 138 PHE B N 1
ATOM 4295 C CA . PHE B 1 138 ? 11.656 -13.164 -21.125 1 97 138 PHE B CA 1
ATOM 4296 C C . PHE B 1 138 ? 12.352 -13.898 -22.266 1 97 138 PHE B C 1
ATOM 4298 O O . PHE B 1 138 ? 12.078 -15.07 -22.516 1 97 138 PHE B O 1
ATOM 4305 N N . TYR B 1 139 ? 13.336 -13.305 -22.891 1 95.19 139 TYR B N 1
ATOM 4306 C CA . TYR B 1 139 ? 13.922 -13.82 -24.125 1 95.19 139 TYR B CA 1
ATOM 4307 C C . TYR B 1 139 ? 14.961 -14.891 -23.828 1 95.19 139 TYR B C 1
ATOM 4309 O O . TYR B 1 139 ? 15.133 -15.828 -24.609 1 95.19 139 TYR B O 1
ATOM 4317 N N . TYR B 1 140 ? 15.547 -14.781 -22.656 1 95 140 TYR B N 1
ATOM 4318 C CA . TYR B 1 140 ? 16.703 -15.664 -22.453 1 95 140 TYR B CA 1
ATOM 4319 C C . TYR B 1 140 ? 16.391 -16.734 -21.422 1 95 140 TYR B C 1
ATOM 4321 O O . TYR B 1 140 ? 17.062 -17.766 -21.359 1 95 140 TYR B O 1
ATOM 4329 N N . GLU B 1 141 ? 15.383 -16.547 -20.609 1 96.75 141 GLU B N 1
ATOM 4330 C CA . GLU B 1 141 ? 15.117 -17.5 -19.547 1 96.75 141 GLU B CA 1
ATOM 4331 C C . GLU B 1 141 ? 13.703 -18.062 -19.641 1 96.75 141 GLU B C 1
ATOM 4333 O O . GLU B 1 141 ? 13.508 -19.266 -19.766 1 96.75 141 GLU B O 1
ATOM 4338 N N . ALA B 1 142 ? 12.664 -17.203 -19.703 1 97.88 142 ALA B N 1
ATOM 4339 C CA . ALA B 1 142 ? 11.266 -17.578 -19.547 1 97.88 142 ALA B CA 1
ATOM 4340 C C . ALA B 1 142 ? 10.805 -18.469 -20.688 1 97.88 142 ALA B C 1
ATOM 4342 O O . ALA B 1 142 ? 9.867 -19.266 -20.531 1 97.88 142 ALA B O 1
ATOM 4343 N N . GLN B 1 143 ? 11.461 -18.422 -21.859 1 97.06 143 GLN B N 1
ATOM 4344 C CA . GLN B 1 143 ? 11.047 -19.219 -23.016 1 97.06 143 GLN B CA 1
ATOM 4345 C C . GLN B 1 143 ? 11.852 -20.516 -23.109 1 97.06 143 GLN B C 1
ATOM 4347 O O . GLN B 1 143 ? 11.602 -21.328 -24 1 97.06 143 GLN B O 1
ATOM 4352 N N . ARG B 1 144 ? 12.805 -20.703 -22.141 1 96.44 144 ARG B N 1
ATOM 4353 C CA . ARG B 1 144 ? 13.742 -21.812 -22.328 1 96.44 144 ARG B CA 1
ATOM 4354 C C . ARG B 1 144 ? 13.984 -22.562 -21.016 1 96.44 144 ARG B C 1
ATOM 4356 O O . ARG B 1 144 ? 14.602 -23.625 -21.016 1 96.44 144 ARG B O 1
ATOM 4363 N N . LYS B 1 145 ? 13.445 -22 -20 1 97.5 145 LYS B N 1
ATOM 4364 C CA . LYS B 1 145 ? 13.656 -22.609 -18.688 1 97.5 145 LYS B CA 1
ATOM 4365 C C . LYS B 1 145 ? 12.352 -22.641 -17.891 1 97.5 145 LYS B C 1
ATOM 4367 O O . LYS B 1 145 ? 11.336 -22.094 -18.312 1 97.5 145 LYS B O 1
ATOM 4372 N N . VAL B 1 146 ? 12.438 -23.422 -16.844 1 97.62 146 VAL B N 1
ATOM 4373 C CA . VAL B 1 146 ? 11.367 -23.422 -15.852 1 97.62 146 VAL B CA 1
ATOM 4374 C C . VAL B 1 146 ? 11.625 -22.328 -14.82 1 97.62 146 VAL B C 1
ATOM 4376 O O . VAL B 1 146 ? 12.68 -22.297 -14.188 1 97.62 146 VAL B O 1
ATOM 4379 N N . ILE B 1 147 ? 10.648 -21.422 -14.719 1 96.88 147 ILE B N 1
ATOM 4380 C CA . ILE B 1 147 ? 10.758 -20.438 -13.656 1 96.88 147 ILE B CA 1
ATOM 4381 C C . ILE B 1 147 ? 10.078 -20.953 -12.391 1 96.88 147 ILE B C 1
ATOM 4383 O O . ILE B 1 147 ? 8.922 -21.391 -12.438 1 96.88 147 ILE B O 1
ATOM 4387 N N . GLU B 1 148 ? 10.797 -20.859 -11.359 1 93.19 148 GLU B N 1
ATOM 4388 C CA . GLU B 1 148 ? 10.266 -21.266 -10.062 1 93.19 148 GLU B CA 1
ATOM 4389 C C . GLU B 1 148 ? 9.039 -20.438 -9.68 1 93.19 148 GLU B C 1
ATOM 4391 O O . GLU B 1 148 ? 9.031 -19.219 -9.867 1 93.19 148 GLU B O 1
ATOM 4396 N N . PHE B 1 149 ? 8 -21.141 -9.219 1 93.25 149 PHE B N 1
ATOM 4397 C CA . PHE B 1 149 ? 6.848 -20.422 -8.695 1 93.25 149 PHE B CA 1
ATOM 4398 C C . PHE B 1 149 ? 7.148 -19.859 -7.309 1 93.25 149 PHE B C 1
ATOM 4400 O O . PHE B 1 149 ? 7.605 -20.578 -6.422 1 93.25 149 PHE B O 1
ATOM 4407 N N . PRO B 1 150 ? 6.957 -18.547 -7.074 1 89.31 150 PRO B N 1
ATOM 4408 C CA . PRO B 1 150 ? 7.324 -17.969 -5.777 1 89.31 150 PRO B CA 1
ATOM 4409 C C . PRO B 1 150 ? 6.383 -18.406 -4.656 1 89.31 150 PRO B C 1
ATOM 4411 O O . PRO B 1 150 ? 5.184 -18.125 -4.707 1 89.31 150 PRO B O 1
ATOM 4414 N N . ASP B 1 151 ? 6.887 -18.969 -3.639 1 76.31 151 ASP B N 1
ATOM 4415 C CA . ASP B 1 151 ? 6.113 -19.5 -2.523 1 76.31 151 ASP B CA 1
ATOM 4416 C C . ASP B 1 151 ? 5.441 -18.391 -1.73 1 76.31 151 ASP B C 1
ATOM 4418 O O . ASP B 1 151 ? 4.41 -18.609 -1.094 1 76.31 151 ASP B O 1
ATOM 4422 N N . TYR B 1 152 ? 6.02 -17.25 -1.899 1 76.44 152 TYR B N 1
ATOM 4423 C CA . TYR B 1 152 ? 5.484 -16.125 -1.127 1 76.44 152 TYR B CA 1
ATOM 4424 C C . TYR B 1 152 ? 4.219 -15.578 -1.771 1 76.44 152 TYR B C 1
ATOM 4426 O O . TYR B 1 152 ? 3.488 -14.797 -1.153 1 76.44 152 TYR B O 1
ATOM 4434 N N . LEU B 1 153 ? 3.916 -15.984 -2.977 1 87.44 153 LEU B N 1
ATOM 4435 C CA . LEU B 1 153 ? 2.74 -15.445 -3.648 1 87.44 153 LEU B CA 1
ATOM 4436 C C . LEU B 1 153 ? 1.479 -15.703 -2.828 1 87.44 153 LEU B C 1
ATOM 4438 O O . LEU B 1 153 ? 0.533 -14.906 -2.873 1 87.44 153 LEU B O 1
ATOM 4442 N N . LYS B 1 154 ? 1.477 -16.797 -2.168 1 80.69 154 LYS B N 1
ATOM 4443 C CA . LYS B 1 154 ? 0.322 -17.172 -1.357 1 80.69 154 LYS B CA 1
ATOM 4444 C C . LYS B 1 154 ? 0.143 -16.219 -0.177 1 80.69 154 LYS B C 1
ATOM 4446 O O . LYS B 1 154 ? -0.964 -16.062 0.343 1 80.69 154 LYS B O 1
ATOM 4451 N N . SER B 1 155 ? 1.212 -15.578 0.208 1 71.12 155 SER B N 1
ATOM 4452 C CA . SER B 1 155 ? 1.172 -14.734 1.395 1 71.12 155 SER B CA 1
ATOM 4453 C C . SER B 1 155 ? 1.735 -13.344 1.102 1 71.12 155 SER B C 1
ATOM 4455 O O . SER B 1 155 ? 2.547 -12.82 1.87 1 71.12 155 SER B O 1
ATOM 4457 N N . VAL B 1 156 ? 1.222 -12.938 -0.046 1 66.12 156 VAL B N 1
ATOM 4458 C CA . VAL B 1 156 ? 1.717 -11.609 -0.415 1 66.12 156 VAL B CA 1
ATOM 4459 C C . VAL B 1 156 ? 1.46 -10.625 0.723 1 66.12 156 VAL B C 1
ATOM 4461 O O . VAL B 1 156 ? 0.326 -10.188 0.924 1 66.12 156 VAL B O 1
ATOM 4464 N N . ASN B 1 157 ? 2.254 -10.633 1.7 1 58.06 157 ASN B N 1
ATOM 4465 C CA . ASN B 1 157 ? 2.373 -9.648 2.771 1 58.06 157 ASN B CA 1
ATOM 4466 C C . ASN B 1 157 ? 3.807 -9.156 2.918 1 58.06 157 ASN B C 1
ATOM 4468 O O . ASN B 1 157 ? 4.688 -9.898 3.346 1 58.06 157 ASN B O 1
ATOM 4472 N N . PRO B 1 158 ? 3.992 -8.016 2.316 1 49.34 158 PRO B N 1
ATOM 4473 C CA . PRO B 1 158 ? 5.387 -7.57 2.295 1 49.34 158 PRO B CA 1
ATOM 4474 C C . PRO B 1 158 ? 6.082 -7.742 3.645 1 49.34 158 PRO B C 1
ATOM 4476 O O . PRO B 1 158 ? 7.312 -7.68 3.723 1 49.34 158 PRO B O 1
ATOM 4479 N N . PHE B 1 159 ? 5.359 -7.883 4.668 1 47.94 159 PHE B N 1
ATOM 4480 C CA . PHE B 1 159 ? 5.988 -8.07 5.969 1 47.94 159 PHE B CA 1
ATOM 4481 C C . PHE B 1 159 ? 6.449 -9.508 6.148 1 47.94 159 PHE B C 1
ATOM 4483 O O . PHE B 1 159 ? 7.379 -9.781 6.91 1 47.94 159 PHE B O 1
ATOM 4490 N N . THR B 1 160 ? 5.715 -10.492 5.547 1 45.25 160 THR B N 1
ATOM 4491 C CA . THR B 1 160 ? 5.918 -11.898 5.891 1 45.25 160 THR B CA 1
ATOM 4492 C C . THR B 1 160 ? 7.035 -12.508 5.047 1 45.25 160 THR B C 1
ATOM 4494 O O . THR B 1 160 ? 7.16 -13.727 4.957 1 45.25 160 THR B O 1
ATOM 4497 N N . ASN B 1 161 ? 7.797 -11.867 4.43 1 35.06 161 ASN B N 1
ATOM 4498 C CA . ASN B 1 161 ? 8.688 -12.68 3.604 1 35.06 161 ASN B CA 1
ATOM 4499 C C . ASN B 1 161 ? 9.344 -13.789 4.418 1 35.06 161 ASN B C 1
ATOM 4501 O O . ASN B 1 161 ? 10.312 -14.406 3.967 1 35.06 161 ASN B O 1
ATOM 4505 N N . SER B 1 162 ? 9.68 -13.594 5.586 1 32.59 162 SER B N 1
ATOM 4506 C CA . SER B 1 162 ? 10.664 -14.617 5.922 1 32.59 162 SER B CA 1
ATOM 4507 C C . SER B 1 162 ? 10.078 -16.016 5.762 1 32.59 162 SER B C 1
ATOM 4509 O O . SER B 1 162 ? 8.938 -16.266 6.141 1 32.59 162 SER B O 1
ATOM 4511 N N . ALA B 1 163 ? 10.617 -16.906 4.82 1 30.94 163 ALA B N 1
ATOM 4512 C CA . ALA B 1 163 ? 10.5 -18.359 4.684 1 30.94 163 ALA B CA 1
ATOM 4513 C C . ALA B 1 163 ? 9.961 -19 5.961 1 30.94 163 ALA B C 1
ATOM 4515 O O . ALA B 1 163 ? 9.578 -20.172 5.969 1 30.94 163 ALA B O 1
ATOM 4516 N N . GLU B 1 164 ? 10.414 -18.609 7.156 1 29.31 164 GLU B N 1
ATOM 4517 C CA . GLU B 1 164 ? 9.938 -19.266 8.375 1 29.31 164 GLU B CA 1
ATOM 4518 C C . GLU B 1 164 ? 8.508 -18.844 8.703 1 29.31 164 GLU B C 1
ATOM 4520 O O . GLU B 1 164 ? 8.117 -17.703 8.438 1 29.31 164 GLU B O 1
ATOM 4525 N N . ASN B 1 165 ? 7.547 -19.844 8.883 1 28.44 165 ASN B N 1
ATOM 4526 C CA . ASN B 1 165 ? 6.168 -19.719 9.344 1 28.44 165 ASN B CA 1
ATOM 4527 C C . ASN B 1 165 ? 5.965 -18.469 10.172 1 28.44 165 ASN B C 1
ATOM 4529 O O . ASN B 1 165 ? 6.445 -18.375 11.305 1 28.44 165 ASN B O 1
ATOM 4533 N N . GLY B 1 166 ? 6.184 -17.5 9.766 1 28 166 GLY B N 1
ATOM 4534 C CA . GLY B 1 166 ? 6.008 -16.375 10.672 1 28 166 GLY B CA 1
ATOM 4535 C C . GLY B 1 166 ? 4.727 -16.453 11.484 1 28 166 GLY B C 1
ATOM 4536 O O . GLY B 1 166 ? 3.822 -17.234 11.148 1 28 166 GLY B O 1
ATOM 4537 N N . PRO B 1 167 ? 4.754 -15.898 12.641 1 27.89 167 PRO B N 1
ATOM 4538 C CA . PRO B 1 167 ? 3.809 -16.141 13.734 1 27.89 167 PRO B CA 1
ATOM 4539 C C . PRO B 1 167 ? 2.361 -15.867 13.336 1 27.89 167 PRO B C 1
ATOM 4541 O O . PRO B 1 167 ? 1.444 -16.094 14.133 1 27.89 167 PRO B O 1
ATOM 4544 N N . PHE B 1 168 ? 2.244 -15.023 12.352 1 29.73 168 PHE B N 1
ATOM 4545 C CA . PHE B 1 168 ? 0.818 -14.727 12.383 1 29.73 168 PHE B CA 1
ATOM 4546 C C . PHE B 1 168 ? 0.007 -15.906 11.859 1 29.73 168 PHE B C 1
ATOM 4548 O O . PHE B 1 168 ? -1.152 -15.742 11.469 1 29.73 168 PHE B O 1
ATOM 4555 N N . SER B 1 169 ? 0.62 -16.922 11.531 1 27.72 169 SER B N 1
ATOM 4556 C CA . SER B 1 169 ? -0.191 -18.094 11.266 1 27.72 169 SER B CA 1
ATOM 4557 C C . SER B 1 169 ? -1.066 -18.453 12.461 1 27.72 169 SER B C 1
ATOM 4559 O O . SER B 1 169 ? -1.729 -19.484 12.469 1 27.72 169 SER B O 1
ATOM 4561 N N . ASP B 1 170 ? -0.68 -17.797 13.633 1 27.88 170 ASP B N 1
ATOM 4562 C CA . ASP B 1 170 ? -1.411 -18.406 14.742 1 27.88 170 ASP B CA 1
ATOM 4563 C C . ASP B 1 170 ? -2.873 -17.953 14.742 1 27.88 170 ASP B C 1
ATOM 4565 O O . ASP B 1 170 ? -3.543 -18.016 15.781 1 27.88 170 ASP B O 1
ATOM 4569 N N . THR B 1 171 ? -3.369 -17.172 14.008 1 28.92 171 THR B N 1
ATOM 4570 C CA . THR B 1 171 ? -4.77 -17.172 14.406 1 28.92 171 THR B CA 1
ATOM 4571 C C . THR B 1 171 ? -5.305 -18.594 14.492 1 28.92 171 THR B C 1
ATOM 4573 O O . THR B 1 171 ? -5.688 -19.188 13.484 1 28.92 171 THR B O 1
ATOM 4576 N N . ASN B 1 172 ? -4.742 -19.422 15.352 1 25.98 172 ASN B N 1
ATOM 4577 C CA . ASN B 1 172 ? -5.516 -20.453 16.016 1 25.98 172 ASN B CA 1
ATOM 4578 C C . ASN B 1 172 ? -6.762 -19.891 16.688 1 25.98 172 ASN B C 1
ATOM 4580 O O . ASN B 1 172 ? -7.039 -20.188 17.859 1 25.98 172 ASN B O 1
ATOM 4584 N N . ASP B 1 173 ? -7.105 -18.656 16.719 1 27.14 173 ASP B N 1
ATOM 4585 C CA . ASP B 1 173 ? -8.461 -18.688 17.25 1 27.14 173 ASP B CA 1
ATOM 4586 C C . ASP B 1 173 ? -9.297 -19.766 16.578 1 27.14 173 ASP B C 1
ATOM 4588 O O . ASP B 1 173 ? -9.508 -19.719 15.359 1 27.14 173 ASP B O 1
ATOM 4592 N N . PRO B 1 174 ? -9.492 -21 17.219 1 27.12 174 PRO B N 1
ATOM 4593 C CA . PRO B 1 174 ? -10.398 -22.078 16.812 1 27.12 174 PRO B CA 1
ATOM 4594 C C . PRO B 1 174 ? -11.664 -21.547 16.141 1 27.12 174 PRO B C 1
ATOM 4596 O O . PRO B 1 174 ? -12.391 -22.328 15.508 1 27.12 174 PRO B O 1
ATOM 4599 N N . ALA B 1 175 ? -12.219 -20.594 16.766 1 24.14 175 ALA B N 1
ATOM 4600 C CA . ALA B 1 175 ? -13.562 -20.328 16.25 1 24.14 175 ALA B CA 1
ATOM 4601 C C . ALA B 1 175 ? -13.523 -20.047 14.75 1 24.14 175 ALA B C 1
ATOM 4603 O O . ALA B 1 175 ? -14.492 -20.328 14.039 1 24.14 175 ALA B O 1
ATOM 4604 N N . ASN B 1 176 ? -12.906 -18.875 14.414 1 24 176 ASN B N 1
ATOM 4605 C CA . ASN B 1 176 ? -13.156 -18.859 12.984 1 24 176 ASN B CA 1
ATOM 4606 C C . ASN B 1 176 ? -12.258 -19.859 12.242 1 24 176 ASN B C 1
ATOM 4608 O O . ASN B 1 176 ? -11.047 -19.672 12.18 1 24 176 ASN B O 1
ATOM 4612 N N . GLY B 1 177 ? -12.367 -21.188 12.539 1 23.33 177 GLY B N 1
ATOM 4613 C CA . GLY B 1 177 ? -12.102 -22.516 11.984 1 23.33 177 GLY B CA 1
ATOM 4614 C C . GLY B 1 177 ? -11.789 -22.484 10.5 1 23.33 177 GLY B C 1
ATOM 4615 O O . GLY B 1 177 ? -11.609 -23.531 9.875 1 23.33 177 GLY B O 1
ATOM 4616 N N . HIS B 1 178 ? -12.375 -21.641 9.82 1 23.33 178 HIS B N 1
ATOM 4617 C CA . HIS B 1 178 ? -12.375 -22.281 8.508 1 23.33 178 HIS B CA 1
ATOM 4618 C C . HIS B 1 178 ? -10.961 -22.391 7.953 1 23.33 178 HIS B C 1
ATOM 4620 O O . HIS B 1 178 ? -10.773 -22.812 6.809 1 23.33 178 HIS B O 1
ATOM 4626 N N . GLY B 1 179 ? -9.984 -21.703 8.234 1 23.58 179 GLY B N 1
ATOM 4627 C CA . GLY B 1 179 ? -9.078 -22.391 7.328 1 23.58 179 GLY B CA 1
ATOM 4628 C C . GLY B 1 179 ? -8.727 -23.797 7.789 1 23.58 179 GLY B C 1
ATOM 4629 O O . GLY B 1 179 ? -8.844 -24.109 8.977 1 23.58 179 GLY B O 1
ATOM 4630 N N . LEU B 1 180 ? -8.805 -24.859 6.941 1 25.61 180 LEU B N 1
ATOM 4631 C CA . LEU B 1 180 ? -8.609 -26.297 6.789 1 25.61 180 LEU B CA 1
ATOM 4632 C C . LEU B 1 180 ? -7.312 -26.734 7.457 1 25.61 180 LEU B C 1
ATOM 4634 O O . LEU B 1 180 ? -6.934 -27.906 7.375 1 25.61 180 LEU B O 1
ATOM 4638 N N . TYR B 1 181 ? -6.426 -25.875 7.793 1 24.75 181 TYR B N 1
ATOM 4639 C CA . TYR B 1 181 ? -5.293 -26.75 8.078 1 24.75 181 TYR B CA 1
ATOM 4640 C C . TYR B 1 181 ? -5.43 -27.391 9.453 1 24.75 181 TYR B C 1
ATOM 4642 O O . TYR B 1 181 ? -5.465 -26.703 10.469 1 24.75 181 TYR B O 1
ATOM 4650 N N . SER B 1 182 ? -6.387 -28.25 9.781 1 24.12 182 SER B N 1
ATOM 4651 C CA . SER B 1 182 ? -6.352 -29.109 10.953 1 24.12 182 SER B CA 1
ATOM 4652 C C . SER B 1 182 ? -4.949 -29.672 11.18 1 24.12 182 SER B C 1
ATOM 4654 O O . SER B 1 182 ? -4.32 -30.188 10.25 1 24.12 182 SER B O 1
ATOM 4656 N N . ASP B 1 183 ? -4.352 -29.25 12.156 1 25.06 183 ASP B N 1
ATOM 4657 C CA . ASP B 1 183 ? -3.195 -29.859 12.805 1 25.06 183 ASP B CA 1
ATOM 4658 C C . ASP B 1 183 ? -3.471 -31.328 13.156 1 25.06 183 ASP B C 1
ATOM 4660 O O . ASP B 1 183 ? -3.994 -31.609 14.234 1 25.06 183 ASP B O 1
ATOM 4664 N N . SER B 1 184 ? -4.285 -32.188 12.57 1 24.75 184 SER B N 1
ATOM 4665 C CA . SER B 1 184 ? -4.238 -33.531 13.109 1 24.75 184 SER B CA 1
ATOM 4666 C C . SER B 1 184 ? -2.803 -34 13.32 1 24.75 184 SER B C 1
ATOM 4668 O O . SER B 1 184 ? -2.039 -34.125 12.359 1 24.75 184 SER B O 1
ATOM 4670 N N . THR B 1 185 ? -2.152 -33.719 14.461 1 24.5 185 THR B N 1
ATOM 4671 C CA . THR B 1 185 ? -0.981 -34.25 15.148 1 24.5 185 THR B CA 1
ATOM 4672 C C . THR B 1 185 ? -0.855 -35.75 14.938 1 24.5 185 THR B C 1
ATOM 4674 O O . THR B 1 185 ? 0.232 -36.312 15.086 1 24.5 185 THR B O 1
ATOM 4677 N N . GLU B 1 186 ? -1.995 -36.562 15.344 1 24.34 186 GLU B N 1
ATOM 4678 C CA . GLU B 1 186 ? -1.766 -38 15.57 1 24.34 186 GLU B CA 1
ATOM 4679 C C . GLU B 1 186 ? -0.974 -38.625 14.422 1 24.34 186 GLU B C 1
ATOM 4681 O O . GLU B 1 186 ? -0.124 -39.5 14.648 1 24.34 186 GLU B O 1
ATOM 4686 N N . GLU B 1 187 ? -1.583 -38.75 13.273 1 22.62 187 GLU B N 1
ATOM 4687 C CA . GLU B 1 187 ? -0.929 -39.719 12.375 1 22.62 187 GLU B CA 1
ATOM 4688 C C . GLU B 1 187 ? 0.45 -39.219 11.953 1 22.62 187 GLU B C 1
ATOM 4690 O O . GLU B 1 187 ? 0.593 -38.594 10.906 1 22.62 187 GLU B O 1
ATOM 4695 N N . ARG B 1 188 ? 1.078 -38.375 12.766 1 25.52 188 ARG B N 1
ATOM 4696 C CA . ARG B 1 188 ? 2.482 -38.062 12.523 1 25.52 188 ARG B CA 1
ATOM 4697 C C . ARG B 1 188 ? 3.34 -39.312 12.57 1 25.52 188 ARG B C 1
ATOM 4699 O O . ARG B 1 188 ? 4.566 -39.25 12.484 1 25.52 188 ARG B O 1
ATOM 4706 N N . ALA B 1 189 ? 3.107 -40.25 13.375 1 20.81 189 ALA B N 1
ATOM 4707 C CA . ALA B 1 189 ? 4.062 -41.25 13.867 1 20.81 189 ALA B CA 1
ATOM 4708 C C . ALA B 1 189 ? 4.598 -42.094 12.719 1 20.81 189 ALA B C 1
ATOM 4710 O O . ALA B 1 189 ? 5.637 -42.75 12.859 1 20.81 189 ALA B O 1
ATOM 4711 N N . ASN B 1 190 ? 3.766 -42.875 12.055 1 21.84 190 ASN B N 1
ATOM 4712 C CA . ASN B 1 190 ? 4.414 -43.938 11.32 1 21.84 190 ASN B CA 1
ATOM 4713 C C . ASN B 1 190 ? 5.445 -43.406 10.328 1 21.84 190 ASN B C 1
ATOM 4715 O O . ASN B 1 190 ? 5.324 -42.281 9.859 1 21.84 190 ASN B O 1
ATOM 4719 N N . GLY B 1 191 ? 6.758 -44.062 10.133 1 23.06 191 GLY B N 1
ATOM 4720 C CA . GLY B 1 191 ? 8.102 -43.938 9.586 1 23.06 191 GLY B CA 1
ATOM 4721 C C . GLY B 1 191 ? 8.133 -43.281 8.227 1 23.06 191 GLY B C 1
ATOM 4722 O O . GLY B 1 191 ? 9.195 -43.156 7.613 1 23.06 191 GLY B O 1
ATOM 4723 N N . ALA B 1 192 ? 7.305 -43.812 7.387 1 23.72 192 ALA B N 1
ATOM 4724 C CA . ALA B 1 192 ? 7.504 -43.812 5.941 1 23.72 192 ALA B CA 1
ATOM 4725 C C . ALA B 1 192 ? 7.621 -42.375 5.43 1 23.72 192 ALA B C 1
ATOM 4727 O O . ALA B 1 192 ? 7.031 -41.438 6 1 23.72 192 ALA B O 1
ATOM 4728 N N . ALA B 1 193 ? 8.703 -42.094 4.652 1 25.34 193 ALA B N 1
ATOM 4729 C CA . ALA B 1 193 ? 9.391 -41.094 3.83 1 25.34 193 ALA B CA 1
ATOM 4730 C C . ALA B 1 193 ? 8.391 -40.188 3.131 1 25.34 193 ALA B C 1
ATOM 4732 O O . ALA B 1 193 ? 8.711 -39.594 2.105 1 25.34 193 ALA B O 1
ATOM 4733 N N . ASP B 1 194 ? 7.145 -40.469 3.336 1 24.77 194 ASP B N 1
ATOM 4734 C CA . ASP B 1 194 ? 6.199 -39.656 2.553 1 24.77 194 ASP B CA 1
ATOM 4735 C C . ASP B 1 194 ? 6.312 -38.188 2.896 1 24.77 194 ASP B C 1
ATOM 4737 O O . ASP B 1 194 ? 5.543 -37.656 3.711 1 24.77 194 ASP B O 1
ATOM 4741 N N . LYS B 1 195 ? 7.336 -37.938 3.609 1 29.45 195 LYS B N 1
ATOM 4742 C CA . LYS B 1 195 ? 7.84 -36.594 3.873 1 29.45 195 LYS B CA 1
ATOM 4743 C C . LYS B 1 195 ? 7.574 -35.656 2.689 1 29.45 195 LYS B C 1
ATOM 4745 O O . LYS B 1 195 ? 8.508 -35.125 2.1 1 29.45 195 LYS B O 1
ATOM 4750 N N . PHE B 1 196 ? 6.816 -36.188 1.898 1 23.05 196 PHE B N 1
ATOM 4751 C CA . PHE B 1 196 ? 6.434 -35.281 0.825 1 23.05 196 PHE B CA 1
ATOM 4752 C C . PHE B 1 196 ? 6.102 -33.875 1.379 1 23.05 196 PHE B C 1
ATOM 4754 O O . PHE B 1 196 ? 5.797 -33.75 2.564 1 23.05 196 PHE B O 1
ATOM 4761 N N . PHE B 1 197 ? 6.039 -32.875 0.476 1 26.36 197 PHE B N 1
ATOM 4762 C CA . PHE B 1 197 ? 5.844 -31.438 0.439 1 26.36 197 PHE B CA 1
ATOM 4763 C C . PHE B 1 197 ? 4.637 -31.031 1.276 1 26.36 197 PHE B C 1
ATOM 4765 O O . PHE B 1 197 ? 3.514 -31.453 1.001 1 26.36 197 PHE B O 1
ATOM 4772 N N . PRO B 1 198 ? 4.633 -31.266 2.438 1 29.94 198 PRO B N 1
ATOM 4773 C CA . PRO B 1 198 ? 3.459 -30.562 2.957 1 29.94 198 PRO B CA 1
ATOM 4774 C C . PRO B 1 198 ? 2.895 -29.547 1.968 1 29.94 198 PRO B C 1
ATOM 4776 O O . PRO B 1 198 ? 3.643 -28.969 1.169 1 29.94 198 PRO B O 1
ATOM 4779 N N . ASP B 1 199 ? 1.807 -29.703 1.331 1 34.53 199 ASP B N 1
ATOM 4780 C CA . ASP B 1 199 ? 1.21 -28.938 0.245 1 34.53 199 ASP B CA 1
ATOM 4781 C C . ASP B 1 199 ? 1.507 -27.453 0.402 1 34.53 199 ASP B C 1
ATOM 4783 O O . ASP B 1 199 ? 0.643 -26.672 0.827 1 34.53 199 ASP B O 1
ATOM 4787 N N . LEU B 1 200 ? 2.33 -27.016 1.132 1 39.5 200 LEU B N 1
ATOM 4788 C CA . LEU B 1 200 ? 2.863 -25.656 1.145 1 39.5 200 LEU B CA 1
ATOM 4789 C C . LEU B 1 200 ? 2.936 -25.078 -0.269 1 39.5 200 LEU B C 1
ATOM 4791 O O . LEU B 1 200 ? 3.328 -23.922 -0.459 1 39.5 200 LEU B O 1
ATOM 4795 N N . ASP B 1 201 ? 3.062 -25.906 -1.3 1 52.31 201 ASP B N 1
ATOM 4796 C CA . ASP B 1 201 ? 3.396 -25.656 -2.699 1 52.31 201 ASP B CA 1
ATOM 4797 C C . ASP B 1 201 ? 2.217 -25.047 -3.449 1 52.31 201 ASP B C 1
ATOM 4799 O O . ASP B 1 201 ? 1.24 -25.734 -3.75 1 52.31 201 ASP B O 1
ATOM 4803 N N . GLY B 1 202 ? 2.146 -23.906 -3.52 1 73.12 202 GLY B N 1
ATOM 4804 C CA . GLY B 1 202 ? 1.431 -23.047 -4.461 1 73.12 202 GLY B CA 1
ATOM 4805 C C . GLY B 1 202 ? 0.089 -22.578 -3.934 1 73.12 202 GLY B C 1
ATOM 4806 O O . GLY B 1 202 ? -0.061 -22.328 -2.734 1 73.12 202 GLY B O 1
ATOM 4807 N N . CYS B 1 203 ? -0.794 -22.375 -4.605 1 90.62 203 CYS B N 1
ATOM 4808 C CA . CYS B 1 203 ? -2.143 -21.875 -4.359 1 90.62 203 CYS B CA 1
ATOM 4809 C C . CYS B 1 203 ? -3.1 -23.016 -4.039 1 90.62 203 CYS B C 1
ATOM 4811 O O . CYS B 1 203 ? -3.021 -24.078 -4.645 1 90.62 203 CYS B O 1
ATOM 4813 N N . ASP B 1 204 ? -3.975 -22.906 -3.027 1 87.38 204 ASP B N 1
ATOM 4814 C CA . ASP B 1 204 ? -4.938 -23.922 -2.621 1 87.38 204 ASP B CA 1
ATOM 4815 C C . ASP B 1 204 ? -5.855 -24.312 -3.781 1 87.38 204 ASP B C 1
ATOM 4817 O O . ASP B 1 204 ? -6.273 -25.469 -3.895 1 87.38 204 ASP B O 1
ATOM 4821 N N . ILE B 1 205 ? -6.109 -23.375 -4.621 1 92.88 205 ILE B N 1
ATOM 4822 C CA . ILE B 1 205 ? -7.082 -23.547 -5.695 1 92.88 205 ILE B CA 1
ATOM 4823 C C . ILE B 1 205 ? -6.363 -23.875 -7 1 92.88 205 ILE B C 1
ATOM 4825 O O . ILE B 1 205 ? -7.004 -24.125 -8.023 1 92.88 205 ILE B O 1
ATOM 4829 N N . ASN B 1 206 ? -5.113 -23.891 -7.07 1 95.75 206 ASN B N 1
ATOM 4830 C CA . ASN B 1 206 ? -4.305 -24.062 -8.273 1 95.75 206 ASN B CA 1
ATOM 4831 C C . ASN B 1 206 ? -4.602 -22.969 -9.297 1 95.75 206 ASN B C 1
ATOM 4833 O O . ASN B 1 206 ? -4.793 -23.266 -10.484 1 95.75 206 ASN B O 1
ATOM 4837 N N . ALA B 1 207 ? -4.715 -21.828 -8.805 1 97.25 207 ALA B N 1
ATOM 4838 C CA . ALA B 1 207 ? -4.918 -20.672 -9.656 1 97.25 207 ALA B CA 1
ATOM 4839 C C . ALA B 1 207 ? -4.359 -19.406 -9.008 1 97.25 207 ALA B C 1
ATOM 4841 O O . ALA B 1 207 ? -4.352 -19.281 -7.781 1 97.25 207 ALA B O 1
ATOM 4842 N N . ALA B 1 208 ? -3.896 -18.562 -9.805 1 97.19 208 ALA B N 1
ATOM 4843 C CA . ALA B 1 208 ? -3.449 -17.234 -9.422 1 97.19 208 ALA B CA 1
ATOM 4844 C C . ALA B 1 208 ? -3.848 -16.203 -10.461 1 97.19 208 ALA B C 1
ATOM 4846 O O . ALA B 1 208 ? -4.039 -16.531 -11.633 1 97.19 208 ALA B O 1
ATOM 4847 N N . TYR B 1 209 ? -4.121 -15.008 -10.039 1 96.94 209 TYR B N 1
ATOM 4848 C CA . TYR B 1 209 ? -4.344 -13.953 -11.023 1 96.94 209 TYR B CA 1
ATOM 4849 C C . TYR B 1 209 ? -3.994 -12.586 -10.453 1 96.94 209 TYR B C 1
ATOM 4851 O O . TYR B 1 209 ? -3.775 -12.445 -9.25 1 96.94 209 TYR B O 1
ATOM 4859 N N . CYS B 1 210 ? -3.797 -11.719 -11.32 1 96.94 210 CYS B N 1
ATOM 4860 C CA . CYS B 1 210 ? -3.564 -10.305 -11.023 1 96.94 210 CYS B CA 1
ATOM 4861 C C . CYS B 1 210 ? -4.781 -9.469 -11.391 1 96.94 210 CYS B C 1
ATOM 4863 O O . CYS B 1 210 ? -5.484 -9.766 -12.359 1 96.94 210 CYS B O 1
ATOM 4865 N N . CYS B 1 211 ? -5.09 -8.469 -10.641 1 95.44 211 CYS B N 1
ATOM 4866 C CA . CYS B 1 211 ? -6.043 -7.418 -10.992 1 95.44 211 CYS B CA 1
ATOM 4867 C C . CYS B 1 211 ? -5.391 -6.043 -10.922 1 95.44 211 CYS B C 1
ATOM 4869 O O . CYS B 1 211 ? -4.941 -5.617 -9.859 1 95.44 211 CYS B O 1
ATOM 4871 N N . PHE B 1 212 ? -5.391 -5.453 -12.055 1 90.88 212 PHE B N 1
ATOM 4872 C CA . PHE B 1 212 ? -4.762 -4.145 -12.188 1 90.88 212 PHE B CA 1
ATOM 4873 C C . PHE B 1 212 ? -5.812 -3.043 -12.234 1 90.88 212 PHE B C 1
ATOM 4875 O O . PHE B 1 212 ? -6.762 -3.109 -13.016 1 90.88 212 PHE B O 1
ATOM 4882 N N . ALA B 1 213 ? -5.621 -2.023 -11.43 1 86.25 213 ALA B N 1
ATOM 4883 C CA . ALA B 1 213 ? -6.629 -0.969 -11.328 1 86.25 213 ALA B CA 1
ATOM 4884 C C . ALA B 1 213 ? -6.164 0.301 -12.031 1 86.25 213 ALA B C 1
ATOM 4886 O O . ALA B 1 213 ? -6.922 1.269 -12.148 1 86.25 213 ALA B O 1
ATOM 4887 N N . GLN B 1 214 ? -4.934 0.288 -12.508 1 79.5 214 GLN B N 1
ATOM 4888 C CA . GLN B 1 214 ? -4.398 1.507 -13.102 1 79.5 214 GLN B CA 1
ATOM 4889 C C . GLN B 1 214 ? -3.475 1.186 -14.273 1 79.5 214 GLN B C 1
ATOM 4891 O O . GLN B 1 214 ? -2.773 0.172 -14.258 1 79.5 214 GLN B O 1
ATOM 4896 N N . ASP B 1 215 ? -3.521 1.971 -15.242 1 78.5 215 ASP B N 1
ATOM 4897 C CA . ASP B 1 215 ? -2.594 1.982 -16.375 1 78.5 215 ASP B CA 1
ATOM 4898 C C . ASP B 1 215 ? -1.61 3.146 -16.25 1 78.5 215 ASP B C 1
ATOM 4900 O O . ASP B 1 215 ? -2.02 4.305 -16.172 1 78.5 215 ASP B O 1
ATOM 4904 N N . ARG B 1 216 ? -0.31 2.684 -16 1 67.75 216 ARG B N 1
ATOM 4905 C CA . ARG B 1 216 ? 0.692 3.734 -15.859 1 67.75 216 ARG B CA 1
ATOM 4906 C C . ARG B 1 216 ? 1.032 4.352 -17.219 1 67.75 216 ARG B C 1
ATOM 4908 O O . ARG B 1 216 ? 1.728 5.367 -17.281 1 67.75 216 ARG B O 1
ATOM 4915 N N . GLN B 1 217 ? 1.049 3.4 -18.344 1 54.91 217 GLN B N 1
ATOM 4916 C CA . GLN B 1 217 ? 1.572 3.719 -19.672 1 54.91 217 GLN B CA 1
ATOM 4917 C C . GLN B 1 217 ? 0.831 4.902 -20.281 1 54.91 217 GLN B C 1
ATOM 4919 O O . GLN B 1 217 ? -0.401 4.941 -20.281 1 54.91 217 GLN B O 1
ATOM 4924 N N . ALA B 1 218 ? 1.53 5.922 -20.266 1 44.84 218 ALA B N 1
ATOM 4925 C CA . ALA B 1 218 ? 1.145 7.027 -21.141 1 44.84 218 ALA B CA 1
ATOM 4926 C C . ALA B 1 218 ? 1.203 6.613 -22.609 1 44.84 218 ALA B C 1
ATOM 4928 O O . ALA B 1 218 ? 0.453 7.137 -23.438 1 44.84 218 ALA B O 1
ATOM 4929 N N . GLY B 1 219 ? 2.363 5.906 -23.078 1 39.59 219 GLY B N 1
ATOM 4930 C CA . GLY B 1 219 ? 2.662 5.715 -24.484 1 39.59 219 GLY B CA 1
ATOM 4931 C C . GLY B 1 219 ? 1.984 4.496 -25.078 1 39.59 219 GLY B C 1
ATOM 4932 O O . GLY B 1 219 ? 2.359 4.035 -26.156 1 39.59 219 GLY B O 1
ATOM 4933 N N . ASP B 1 220 ? 1.734 3.543 -24.281 1 40.69 220 ASP B N 1
ATOM 4934 C CA . ASP B 1 220 ? 1.282 2.406 -25.078 1 40.69 220 ASP B CA 1
ATOM 4935 C C . ASP B 1 220 ? 0.007 2.748 -25.844 1 40.69 220 ASP B C 1
ATOM 4937 O O . ASP B 1 220 ? -0.686 3.711 -25.516 1 40.69 220 ASP B O 1
ATOM 4941 N N . ASN B 1 221 ? 0.2 2.488 -27.078 1 38.47 221 ASN B N 1
ATOM 4942 C CA . ASN B 1 221 ? -0.907 2.457 -28.031 1 38.47 221 ASN B CA 1
ATOM 4943 C C . ASN B 1 221 ? -2.162 1.853 -27.406 1 38.47 221 ASN B C 1
ATOM 4945 O O . ASN B 1 221 ? -3.164 1.647 -28.094 1 38.47 221 ASN B O 1
ATOM 4949 N N . ASN B 1 222 ? -1.903 1.236 -26.484 1 39.19 222 ASN B N 1
ATOM 4950 C CA . ASN B 1 222 ? -3.193 0.725 -26.031 1 39.19 222 ASN B CA 1
ATOM 4951 C C . ASN B 1 222 ? -3.988 1.791 -25.281 1 39.19 222 ASN B C 1
ATOM 4953 O O . ASN B 1 222 ? -5.219 1.762 -25.281 1 39.19 222 ASN B O 1
ATOM 4957 N N . GLY B 1 223 ? -3.332 2.408 -24.219 1 40.12 223 GLY B N 1
ATOM 4958 C CA . GLY B 1 223 ? -4.086 3.471 -23.578 1 40.12 223 GLY B CA 1
ATOM 4959 C C . GLY B 1 223 ? -4.004 4.793 -24.312 1 40.12 223 GLY B C 1
ATOM 4960 O O . GLY B 1 223 ? -3.209 4.945 -25.25 1 40.12 223 GLY B O 1
ATOM 4961 N N . ASN B 1 224 ? -4.996 5.559 -24.375 1 42.38 224 ASN B N 1
ATOM 4962 C CA . ASN B 1 224 ? -5.309 6.805 -25.062 1 42.38 224 ASN B CA 1
ATOM 4963 C C . ASN B 1 224 ? -4.27 7.883 -24.781 1 42.38 224 ASN B C 1
ATOM 4965 O O . ASN B 1 224 ? -4.48 9.055 -25.094 1 42.38 224 ASN B O 1
ATOM 4969 N N . CYS B 1 225 ? -3.369 7.527 -24.031 1 44.94 225 CYS B N 1
ATOM 4970 C CA . CYS B 1 225 ? -2.49 8.68 -23.844 1 44.94 225 CYS B CA 1
ATOM 4971 C C . CYS B 1 225 ? -1.529 8.828 -25.016 1 44.94 225 CYS B C 1
ATOM 4973 O O . CYS B 1 225 ? -0.978 7.836 -25.5 1 44.94 225 CYS B O 1
ATOM 4975 N N . ALA B 1 226 ? -1.821 9.734 -25.953 1 44.19 226 ALA B N 1
ATOM 4976 C CA . ALA B 1 226 ? -1.08 10.047 -27.156 1 44.19 226 ALA B CA 1
ATOM 4977 C C . ALA B 1 226 ? 0.419 9.859 -26.953 1 44.19 226 ALA B C 1
ATOM 4979 O O . ALA B 1 226 ? 1.118 9.383 -27.859 1 44.19 226 ALA B O 1
ATOM 4980 N N . GLU B 1 227 ? 0.872 10.445 -25.953 1 43.84 227 GLU B N 1
ATOM 4981 C CA . GLU B 1 227 ? 2.291 10.289 -25.656 1 43.84 227 GLU B CA 1
ATOM 4982 C C . GLU B 1 227 ? 2.49 9.492 -24.359 1 43.84 227 GLU B C 1
ATOM 4984 O O . GLU B 1 227 ? 1.756 9.68 -23.391 1 43.84 227 GLU B O 1
ATOM 4989 N N . PRO B 1 228 ? 3.168 8.43 -24.625 1 39.69 228 PRO B N 1
ATOM 4990 C CA . PRO B 1 228 ? 3.514 7.598 -23.469 1 39.69 228 PRO B CA 1
ATOM 4991 C C . PRO B 1 228 ? 3.939 8.422 -22.266 1 39.69 228 PRO B C 1
ATOM 4993 O O . PRO B 1 228 ? 4.648 9.422 -22.406 1 39.69 228 PRO B O 1
ATOM 4996 N N . TYR B 1 229 ? 3.473 8.125 -21.078 1 40.19 229 TYR B N 1
ATOM 4997 C CA . TYR B 1 229 ? 3.924 8.68 -19.812 1 40.19 229 TYR B CA 1
ATOM 4998 C C . TYR B 1 229 ? 3.455 10.125 -19.641 1 40.19 229 TYR B C 1
ATOM 5000 O O . TYR B 1 229 ? 4.07 10.898 -18.922 1 40.19 229 TYR B O 1
ATOM 5008 N N . GLU B 1 230 ? 2.621 10.453 -20.625 1 41.34 230 GLU B N 1
ATOM 5009 C CA . GLU B 1 230 ? 2.115 11.812 -20.469 1 41.34 230 GLU B CA 1
ATOM 5010 C C . GLU B 1 230 ? 1.355 11.969 -19.156 1 41.34 230 GLU B C 1
ATOM 5012 O O . GLU B 1 230 ? 0.487 11.156 -18.844 1 41.34 230 GLU B O 1
ATOM 5017 N N . TYR B 1 231 ? 2.033 12.609 -18.359 1 42.41 231 TYR B N 1
ATOM 5018 C CA . TYR B 1 231 ? 1.48 12.961 -17.047 1 42.41 231 TYR B CA 1
ATOM 5019 C C . TYR B 1 231 ? -0.037 13.094 -17.125 1 42.41 231 TYR B C 1
ATOM 5021 O O . TYR B 1 231 ? -0.739 12.766 -16.156 1 42.41 231 TYR B O 1
ATOM 5029 N N . ASN B 1 232 ? -0.51 13.609 -18.344 1 38.25 232 ASN B N 1
ATOM 5030 C CA . ASN B 1 232 ? -1.929 13.883 -18.562 1 38.25 232 ASN B CA 1
ATOM 5031 C C . ASN B 1 232 ? -2.619 12.734 -19.281 1 38.25 232 ASN B C 1
ATOM 5033 O O . ASN B 1 232 ? -3.658 12.93 -19.922 1 38.25 232 ASN B O 1
ATOM 5037 N N . CYS B 1 233 ? -1.827 11.758 -19.281 1 44.31 233 CYS B N 1
ATOM 5038 C CA . CYS B 1 233 ? -2.561 10.719 -20 1 44.31 233 CYS B CA 1
ATOM 5039 C C . CYS B 1 233 ? -3.85 10.359 -19.266 1 44.31 233 CYS B C 1
ATOM 5041 O O . CYS B 1 233 ? -3.816 9.961 -18.109 1 44.31 233 CYS B O 1
ATOM 5043 N N . VAL B 1 234 ? -4.848 10.82 -19.734 1 41.25 234 VAL B N 1
ATOM 5044 C CA . VAL B 1 234 ? -6.223 10.742 -19.25 1 41.25 234 VAL B CA 1
ATOM 5045 C C . VAL B 1 234 ? -6.609 9.289 -19.031 1 41.25 234 VAL B C 1
ATOM 5047 O O . VAL B 1 234 ? -7.566 8.992 -18.312 1 41.25 234 VAL B O 1
ATOM 5050 N N . ASP B 1 235 ? -5.965 8.367 -19.859 1 45.09 235 ASP B N 1
ATOM 5051 C CA . ASP B 1 235 ? -6.652 7.082 -19.828 1 45.09 235 ASP B CA 1
ATOM 5052 C C . ASP B 1 235 ? -6.082 6.184 -18.734 1 45.09 235 ASP B C 1
ATOM 5054 O O . ASP B 1 235 ? -5.105 5.461 -18.969 1 45.09 235 ASP B O 1
ATOM 5058 N N . LYS B 1 236 ? -6.449 6.387 -17.453 1 58.62 236 LYS B N 1
ATOM 5059 C CA . LYS B 1 236 ? -6.035 5.895 -16.141 1 58.62 236 LYS B CA 1
ATOM 5060 C C . LYS B 1 236 ? -6.531 4.469 -15.914 1 58.62 236 LYS B C 1
ATOM 5062 O O . LYS B 1 236 ? -6.012 3.762 -15.047 1 58.62 236 LYS B O 1
ATOM 5067 N N . ASP B 1 237 ? -7.391 4.023 -16.891 1 64.19 237 ASP B N 1
ATOM 5068 C CA . ASP B 1 237 ? -7.949 2.703 -16.625 1 64.19 237 ASP B CA 1
ATOM 5069 C C . ASP B 1 237 ? -7.371 1.654 -17.578 1 64.19 237 ASP B C 1
ATOM 5071 O O . ASP B 1 237 ? -7.238 1.9 -18.781 1 64.19 237 ASP B O 1
ATOM 5075 N N . PRO B 1 238 ? -6.91 0.541 -17.062 1 74.56 238 PRO B N 1
ATOM 5076 C CA . PRO B 1 238 ? -6.523 -0.586 -17.906 1 74.56 238 PRO B CA 1
ATOM 5077 C C . PRO B 1 238 ? -7.645 -1.021 -18.859 1 74.56 238 PRO B C 1
ATOM 5079 O O . PRO B 1 238 ? -8.797 -0.615 -18.672 1 74.56 238 PRO B O 1
ATOM 5082 N N . ALA B 1 239 ? -7.262 -1.673 -20 1 71.94 239 ALA B N 1
ATOM 5083 C CA . ALA B 1 239 ? -8.312 -2.25 -20.828 1 71.94 239 ALA B CA 1
ATOM 5084 C C . ALA B 1 239 ? -9.234 -3.143 -20 1 71.94 239 ALA B C 1
ATOM 5086 O O . ALA B 1 239 ? -8.805 -4.16 -19.453 1 71.94 239 ALA B O 1
ATOM 5087 N N . ASP B 1 240 ? -10.477 -2.693 -19.875 1 69.81 240 ASP B N 1
ATOM 5088 C CA . ASP B 1 240 ? -11.461 -3.215 -18.938 1 69.81 240 ASP B CA 1
ATOM 5089 C C . ASP B 1 240 ? -11.859 -4.648 -19.281 1 69.81 240 ASP B C 1
ATOM 5091 O O . ASP B 1 240 ? -12.117 -4.953 -20.453 1 69.81 240 ASP B O 1
ATOM 5095 N N . ASN B 1 241 ? -11.805 -5.516 -18.203 1 77.81 241 ASN B N 1
ATOM 5096 C CA . ASN B 1 241 ? -12.344 -6.84 -18.484 1 77.81 241 ASN B CA 1
ATOM 5097 C C . ASN B 1 241 ? -13.109 -7.398 -17.281 1 77.81 241 ASN B C 1
ATOM 5099 O O . ASN B 1 241 ? -13.695 -8.477 -17.359 1 77.81 241 ASN B O 1
ATOM 5103 N N . ALA B 1 242 ? -13.109 -6.676 -16.234 1 87.75 242 ALA B N 1
ATOM 5104 C CA . ALA B 1 242 ? -13.68 -7.266 -15.023 1 87.75 242 ALA B CA 1
ATOM 5105 C C . ALA B 1 242 ? -14.297 -6.195 -14.133 1 87.75 242 ALA B C 1
ATOM 5107 O O . ALA B 1 242 ? -13.867 -5.039 -14.148 1 87.75 242 ALA B O 1
ATOM 5108 N N . ASN B 1 243 ? -15.328 -6.598 -13.406 1 88.69 243 ASN B N 1
ATOM 5109 C CA . ASN B 1 243 ? -15.844 -5.797 -12.297 1 88.69 243 ASN B CA 1
ATOM 5110 C C . ASN B 1 243 ? -15.359 -6.328 -10.953 1 88.69 243 ASN B C 1
ATOM 5112 O O . ASN B 1 243 ? -15.359 -7.535 -10.719 1 88.69 243 ASN B O 1
ATOM 5116 N N . ILE B 1 244 ? -14.93 -5.359 -10.172 1 91 244 ILE B N 1
ATOM 5117 C CA . ILE B 1 244 ? -14.609 -5.723 -8.797 1 91 244 ILE B CA 1
ATOM 5118 C C . ILE B 1 244 ? -15.883 -5.723 -7.957 1 91 244 ILE B C 1
ATOM 5120 O O . ILE B 1 244 ? -16.625 -4.734 -7.934 1 91 244 ILE B O 1
ATOM 5124 N N . CYS B 1 245 ? -16.109 -6.781 -7.312 1 92.56 245 CYS B N 1
ATOM 5125 C CA . CYS B 1 245 ? -17.281 -6.871 -6.465 1 92.56 245 CYS B CA 1
ATOM 5126 C C . CYS B 1 245 ? -16.953 -6.465 -5.031 1 92.56 245 CYS B C 1
ATOM 5128 O O . CYS B 1 245 ? -17.391 -5.402 -4.57 1 92.56 245 CYS B O 1
ATOM 5130 N N . TYR B 1 246 ? -16.172 -7.246 -4.41 1 91.56 246 TYR B N 1
ATOM 5131 C CA . TYR B 1 246 ? -15.797 -6.926 -3.039 1 91.56 246 TYR B CA 1
ATOM 5132 C C . TYR B 1 246 ? -14.461 -7.566 -2.676 1 91.56 246 TYR B C 1
ATOM 5134 O O . TYR B 1 246 ? -13.969 -8.445 -3.393 1 91.56 246 TYR B O 1
ATOM 5142 N N . VAL B 1 247 ? -13.852 -7.055 -1.634 1 91.62 247 VAL B N 1
ATOM 5143 C CA . VAL B 1 247 ? -12.656 -7.625 -1.008 1 91.62 247 VAL B CA 1
ATOM 5144 C C . VAL B 1 247 ? -12.969 -7.996 0.441 1 91.62 247 VAL B C 1
ATOM 5146 O O . VAL B 1 247 ? -13.422 -7.156 1.221 1 91.62 247 VAL B O 1
ATOM 5149 N N . ASP B 1 248 ? -12.789 -9.289 0.727 1 89 248 ASP B N 1
ATOM 5150 C CA . ASP B 1 248 ? -12.805 -9.727 2.117 1 89 248 ASP B CA 1
ATOM 5151 C C . ASP B 1 248 ? -11.422 -9.594 2.754 1 89 248 ASP B C 1
ATOM 5153 O O . ASP B 1 248 ? -10.508 -10.359 2.439 1 89 248 ASP B O 1
ATOM 5157 N N . HIS B 1 249 ? -11.328 -8.664 3.674 1 84.69 249 HIS B N 1
ATOM 5158 C CA . HIS B 1 249 ? -10.016 -8.352 4.238 1 84.69 249 HIS B CA 1
ATOM 5159 C C . HIS B 1 249 ? -9.453 -9.539 5.004 1 84.69 249 HIS B C 1
ATOM 5161 O O . HIS B 1 249 ? -8.234 -9.68 5.125 1 84.69 249 HIS B O 1
ATOM 5167 N N . LYS B 1 250 ? -10.211 -10.422 5.469 1 78.94 250 LYS B N 1
ATOM 5168 C CA . LYS B 1 250 ? -9.758 -11.602 6.199 1 78.94 250 LYS B CA 1
ATOM 5169 C C . LYS B 1 250 ? -9 -12.555 5.281 1 78.94 250 LYS B C 1
ATOM 5171 O O . LYS B 1 250 ? -8.07 -13.242 5.719 1 78.94 250 LYS B O 1
ATOM 5176 N N . ARG B 1 251 ? -9.367 -12.539 4.086 1 80.56 251 ARG B N 1
ATOM 5177 C CA . ARG B 1 251 ? -8.766 -13.461 3.125 1 80.56 251 ARG B CA 1
ATOM 5178 C C . ARG B 1 251 ? -7.629 -12.789 2.361 1 80.56 251 ARG B C 1
ATOM 5180 O O . ARG B 1 251 ? -6.781 -13.461 1.772 1 80.56 251 ARG B O 1
ATOM 5187 N N . SER B 1 252 ? -7.734 -11.492 2.326 1 80.25 252 SER B N 1
ATOM 5188 C CA . SER B 1 252 ? -6.734 -10.742 1.575 1 80.25 252 SER B CA 1
ATOM 5189 C C . SER B 1 252 ? -5.441 -10.602 2.369 1 80.25 252 SER B C 1
ATOM 5191 O O . SER B 1 252 ? -5.414 -9.938 3.408 1 80.25 252 SER B O 1
ATOM 5193 N N . THR B 1 253 ? -4.375 -11.102 1.849 1 71.44 253 THR B N 1
ATOM 5194 C CA . THR B 1 253 ? -3.094 -11.078 2.549 1 71.44 253 THR B CA 1
ATOM 5195 C C . THR B 1 253 ? -2.588 -9.648 2.705 1 71.44 253 THR B C 1
ATOM 5197 O O . THR B 1 253 ? -1.825 -9.352 3.627 1 71.44 253 THR B O 1
ATOM 5200 N N . LYS B 1 254 ? -3.07 -8.812 1.896 1 75.94 254 LYS B N 1
ATOM 5201 C CA . LYS B 1 254 ? -2.654 -7.418 1.959 1 75.94 254 LYS B CA 1
ATOM 5202 C C . LYS B 1 254 ? -3.381 -6.676 3.076 1 75.94 254 LYS B C 1
ATOM 5204 O O . LYS B 1 254 ? -2.9 -5.648 3.564 1 75.94 254 LYS B O 1
ATOM 5209 N N . ALA B 1 255 ? -4.496 -7.156 3.457 1 74.25 255 ALA B N 1
ATOM 5210 C CA . ALA B 1 255 ? -5.359 -6.402 4.363 1 74.25 255 ALA B CA 1
ATOM 5211 C C . ALA B 1 255 ? -5.566 -7.148 5.676 1 74.25 255 ALA B C 1
ATOM 5213 O O . ALA B 1 255 ? -6.207 -6.637 6.594 1 74.25 255 ALA B O 1
ATOM 5214 N N . ASN B 1 256 ? -4.926 -8.242 5.84 1 66.12 256 ASN B N 1
ATOM 5215 C CA . ASN B 1 256 ? -5.258 -9.094 6.977 1 66.12 256 ASN B CA 1
ATOM 5216 C C . ASN B 1 256 ? -4.508 -8.664 8.234 1 66.12 256 ASN B C 1
ATOM 5218 O O . ASN B 1 256 ? -4.59 -9.336 9.266 1 66.12 256 ASN B O 1
ATOM 5222 N N . HIS B 1 257 ? -3.789 -7.531 8.133 1 70.06 257 HIS B N 1
ATOM 5223 C CA . HIS B 1 257 ? -3.119 -6.988 9.312 1 70.06 257 HIS B CA 1
ATOM 5224 C C . HIS B 1 257 ? -4.086 -6.184 10.172 1 70.06 257 HIS B C 1
ATOM 5226 O O . HIS B 1 257 ? -3.738 -5.773 11.281 1 70.06 257 HIS B O 1
ATOM 5232 N N . VAL B 1 258 ? -5.23 -5.91 9.625 1 71.69 258 VAL B N 1
ATOM 5233 C CA . VAL B 1 258 ? -6.285 -5.281 10.422 1 71.69 258 VAL B CA 1
ATOM 5234 C C . VAL B 1 258 ? -7.359 -6.309 10.758 1 71.69 258 VAL B C 1
ATOM 5236 O O . VAL B 1 258 ? -7.605 -7.238 9.984 1 71.69 258 VAL B O 1
ATOM 5239 N N . SER B 1 259 ? -7.844 -6.117 11.914 1 65 259 SER B N 1
ATOM 5240 C CA . SER B 1 259 ? -8.852 -7.07 12.352 1 65 259 SER B CA 1
ATOM 5241 C C . SER B 1 259 ? -10.156 -6.891 11.586 1 65 259 SER B C 1
ATOM 5243 O O . SER B 1 259 ? -10.828 -5.863 11.719 1 65 259 SER B O 1
ATOM 5245 N N . GLY B 1 260 ? -10.352 -7.695 10.594 1 66.5 260 GLY B N 1
ATOM 5246 C CA . GLY B 1 260 ? -11.617 -7.75 9.891 1 66.5 260 GLY B CA 1
ATOM 5247 C C . GLY B 1 260 ? -11.789 -6.641 8.867 1 66.5 260 GLY B C 1
ATOM 5248 O O . GLY B 1 260 ? -10.805 -6.012 8.461 1 66.5 260 GLY B O 1
ATOM 5249 N N . GLY B 1 261 ? -13.047 -6.57 8.32 1 79.69 261 GLY B N 1
ATOM 5250 C CA . GLY B 1 261 ? -13.422 -5.551 7.359 1 79.69 261 GLY B CA 1
ATOM 5251 C C . GLY B 1 261 ? -13.547 -6.082 5.945 1 79.69 261 GLY B C 1
ATOM 5252 O O . GLY B 1 261 ? -13.273 -7.258 5.691 1 79.69 261 GLY B O 1
ATOM 5253 N N . PHE B 1 262 ? -14.102 -5.246 5.242 1 87.69 262 PHE B N 1
ATOM 5254 C CA . PHE B 1 262 ? -14.297 -5.566 3.832 1 87.69 262 PHE B CA 1
ATOM 5255 C C . PHE B 1 262 ? -14.438 -4.293 3.004 1 87.69 262 PHE B C 1
ATOM 5257 O O . PHE B 1 262 ? -14.711 -3.221 3.545 1 87.69 262 PHE B O 1
ATOM 5264 N N . SER B 1 263 ? -14.156 -4.477 1.784 1 88.88 263 SER B N 1
ATOM 5265 C CA . SER B 1 263 ? -14.383 -3.414 0.811 1 88.88 263 SER B CA 1
ATOM 5266 C C . SER B 1 263 ? -15.438 -3.814 -0.213 1 88.88 263 SER B C 1
ATOM 5268 O O . SER B 1 263 ? -15.469 -4.961 -0.667 1 88.88 263 SER B O 1
ATOM 5270 N N . VAL B 1 264 ? -16.266 -2.848 -0.549 1 89.5 264 VAL B N 1
ATOM 5271 C CA . VAL B 1 264 ? -17.281 -3.07 -1.566 1 89.5 264 VAL B CA 1
ATOM 5272 C C . VAL B 1 264 ? -17.125 -2.041 -2.686 1 89.5 264 VAL B C 1
ATOM 5274 O O . VAL B 1 264 ? -16.906 -0.859 -2.424 1 89.5 264 VAL B O 1
ATOM 5277 N N . PHE B 1 265 ? -17.219 -2.404 -3.98 1 84.19 265 PHE B N 1
ATOM 5278 C CA . PHE B 1 265 ? -17.016 -1.536 -5.133 1 84.19 265 PHE B CA 1
ATOM 5279 C C . PHE B 1 265 ? -18.25 -1.519 -6.031 1 84.19 265 PHE B C 1
ATOM 5281 O O . PHE B 1 265 ? -18.328 -0.706 -6.953 1 84.19 265 PHE B O 1
ATOM 5288 N N . GLY B 1 266 ? -19.234 -2.109 -5.875 1 73.12 266 GLY B N 1
ATOM 5289 C CA . GLY B 1 266 ? -20.422 -2.113 -6.695 1 73.12 266 GLY B CA 1
ATOM 5290 C C . GLY B 1 266 ? -21.391 -0.995 -6.348 1 73.12 266 GLY B C 1
ATOM 5291 O O . GLY B 1 266 ? -21.344 -0.45 -5.242 1 73.12 266 GLY B O 1
ATOM 5292 N N . ASP B 1 267 ? -22 -0.376 -7.422 1 72.62 267 ASP B N 1
ATOM 5293 C CA . ASP B 1 267 ? -23.062 0.604 -7.188 1 72.62 267 ASP B CA 1
ATOM 5294 C C . ASP B 1 267 ? -24.328 -0.069 -6.652 1 72.62 267 ASP B C 1
ATOM 5296 O O . ASP B 1 267 ? -25.266 -0.329 -7.41 1 72.62 267 ASP B O 1
ATOM 5300 N N . LEU B 1 268 ? -24.344 -0.312 -5.422 1 71.56 268 LEU B N 1
ATOM 5301 C CA . LEU B 1 268 ? -25.453 -1.02 -4.789 1 71.56 268 LEU B CA 1
ATOM 5302 C C . LEU B 1 268 ? -26.688 -0.124 -4.691 1 71.56 268 LEU B C 1
ATOM 5304 O O . LEU B 1 268 ? -27.812 -0.618 -4.629 1 71.56 268 LEU B O 1
ATOM 5308 N N . LYS B 1 269 ? -26.438 1.158 -4.688 1 71.94 269 LYS B N 1
ATOM 5309 C CA . LYS B 1 269 ? -27.547 2.105 -4.574 1 71.94 269 LYS B CA 1
ATOM 5310 C C . LYS B 1 269 ? -28.469 2.018 -5.785 1 71.94 269 LYS B C 1
ATOM 5312 O O . LYS B 1 269 ? -29.688 1.939 -5.637 1 71.94 269 LYS B O 1
ATOM 5317 N N . THR B 1 270 ? -27.891 1.936 -6.887 1 74.31 270 THR B N 1
ATOM 5318 C CA . THR B 1 270 ? -28.688 1.908 -8.109 1 74.31 270 THR B CA 1
ATOM 5319 C C . THR B 1 270 ? -28.812 0.484 -8.641 1 74.31 270 THR B C 1
ATOM 5321 O O . THR B 1 270 ? -29.688 0.198 -9.469 1 74.31 270 THR B O 1
ATOM 5324 N N . GLY B 1 271 ? -28.016 -0.369 -8.148 1 71.12 271 GLY B N 1
ATOM 5325 C CA . GLY B 1 271 ? -27.969 -1.739 -8.633 1 71.12 271 GLY B CA 1
ATOM 5326 C C . GLY B 1 271 ? -27.281 -1.872 -9.984 1 71.12 271 GLY B C 1
ATOM 5327 O O . GLY B 1 271 ? -27.266 -2.957 -10.57 1 71.12 271 GLY B O 1
ATOM 5328 N N . LYS B 1 272 ? -26.844 -0.756 -10.453 1 73.75 272 LYS B N 1
ATOM 5329 C CA . LYS B 1 272 ? -26.203 -0.781 -11.758 1 73.75 272 LYS B CA 1
ATOM 5330 C C . LYS B 1 272 ? -24.828 -1.44 -11.672 1 73.75 272 LYS B C 1
ATOM 5332 O O . LYS B 1 272 ? -24.062 -1.196 -10.727 1 73.75 272 LYS B O 1
ATOM 5337 N N . GLU B 1 273 ? -24.641 -2.451 -12.508 1 73.69 273 GLU B N 1
ATOM 5338 C CA . GLU B 1 273 ? -23.359 -3.141 -12.617 1 73.69 273 GLU B CA 1
ATOM 5339 C C . GLU B 1 273 ? -22.656 -2.814 -13.938 1 73.69 273 GLU B C 1
ATOM 5341 O O . GLU B 1 273 ? -23.297 -2.828 -14.992 1 73.69 273 GLU B O 1
ATOM 5346 N N . ASP B 1 274 ? -21.5 -2.193 -13.727 1 60.84 274 ASP B N 1
ATOM 5347 C CA . ASP B 1 274 ? -20.688 -2.135 -14.945 1 60.84 274 ASP B CA 1
ATOM 5348 C C . ASP B 1 274 ? -20.141 -3.514 -15.312 1 60.84 274 ASP B C 1
ATOM 5350 O O . ASP B 1 274 ? -19.625 -4.23 -14.453 1 60.84 274 ASP B O 1
ATOM 5354 N N . ILE B 1 275 ? -20.547 -4.141 -16.422 1 57.91 275 ILE B N 1
ATOM 5355 C CA . ILE B 1 275 ? -20.172 -5.5 -16.781 1 57.91 275 ILE B CA 1
ATOM 5356 C C . ILE B 1 275 ? -18.656 -5.574 -16.969 1 57.91 275 ILE B C 1
ATOM 5358 O O . ILE B 1 275 ? -18.031 -6.594 -16.656 1 57.91 275 ILE B O 1
ATOM 5362 N N . GLU B 1 276 ? -18 -4.613 -17.391 1 58.66 276 GLU B N 1
ATOM 5363 C CA . GLU B 1 276 ? -16.562 -4.52 -17.547 1 58.66 276 GLU B CA 1
ATOM 5364 C C . GLU B 1 276 ? -16.016 -3.215 -16.969 1 58.66 276 GLU B C 1
ATOM 5366 O O . GLU B 1 276 ? -15.891 -2.217 -17.672 1 58.66 276 GLU B O 1
ATOM 5371 N N . GLY B 1 277 ? -15.82 -3.328 -15.727 1 64.31 277 GLY B N 1
ATOM 5372 C CA . GLY B 1 277 ? -15.391 -2.148 -14.992 1 64.31 277 GLY B CA 1
ATOM 5373 C C . GLY B 1 277 ? -13.953 -1.764 -15.281 1 64.31 277 GLY B C 1
ATOM 5374 O O . GLY B 1 277 ? -13.273 -2.414 -16.078 1 64.31 277 GLY B O 1
ATOM 5375 N N . PRO B 1 278 ? -13.477 -0.717 -14.781 1 73.62 278 PRO B N 1
ATOM 5376 C CA . PRO B 1 278 ? -12.195 -0.081 -15.102 1 73.62 278 PRO B CA 1
ATOM 5377 C C . PRO B 1 278 ? -11 -0.815 -14.5 1 73.62 278 PRO B C 1
ATOM 5379 O O . PRO B 1 278 ? -10.102 -0.182 -13.953 1 73.62 278 PRO B O 1
ATOM 5382 N N . ILE B 1 279 ? -11.094 -2.178 -14.461 1 86.06 279 ILE B N 1
ATOM 5383 C CA . ILE B 1 279 ? -9.945 -2.963 -14.023 1 86.06 279 ILE B CA 1
ATOM 5384 C C . ILE B 1 279 ? -9.664 -4.074 -15.023 1 86.06 279 ILE B C 1
ATOM 5386 O O . ILE B 1 279 ? -10.531 -4.422 -15.836 1 86.06 279 ILE B O 1
ATOM 5390 N N . HIS B 1 280 ? -8.453 -4.543 -14.969 1 92 280 HIS B N 1
ATOM 5391 C CA . HIS B 1 280 ? -8.047 -5.688 -15.773 1 92 280 HIS B CA 1
ATOM 5392 C C . HIS B 1 280 ? -7.504 -6.812 -14.898 1 92 280 HIS B C 1
ATOM 5394 O O . HIS B 1 280 ? -6.555 -6.613 -14.141 1 92 280 HIS B O 1
ATOM 5400 N N . CYS B 1 281 ? -8.203 -7.961 -15 1 96.12 281 CYS B N 1
ATOM 5401 C CA . CYS B 1 281 ? -7.719 -9.133 -14.281 1 96.12 281 CYS B CA 1
ATOM 5402 C C . CYS B 1 281 ? -7.211 -10.195 -15.258 1 96.12 281 CYS B C 1
ATOM 5404 O O . CYS B 1 281 ? -7.828 -10.438 -16.297 1 96.12 281 CYS B O 1
ATOM 5406 N N . HIS B 1 282 ? -6.051 -10.766 -14.945 1 97.75 282 HIS B N 1
ATOM 5407 C CA . HIS B 1 282 ? -5.414 -11.773 -15.781 1 97.75 282 HIS B CA 1
ATOM 5408 C C . HIS B 1 282 ? -4.727 -12.844 -14.938 1 97.75 282 HIS B C 1
ATOM 5410 O O . HIS B 1 282 ? -3.959 -12.523 -14.031 1 97.75 282 HIS B O 1
ATOM 5416 N N . GLY B 1 283 ? -5.047 -14.133 -15.242 1 97.75 283 GLY B N 1
ATOM 5417 C CA . GLY B 1 283 ? -4.531 -15.148 -14.336 1 97.75 283 GLY B CA 1
ATOM 5418 C C . GLY B 1 283 ? -4.082 -16.406 -15.055 1 97.75 283 GLY B C 1
ATOM 5419 O O . GLY B 1 283 ? -3.803 -16.375 -16.25 1 97.75 283 GLY B O 1
ATOM 5420 N N . LEU B 1 284 ? -3.752 -17.422 -14.305 1 97.56 284 LEU B N 1
ATOM 5421 C CA . LEU B 1 284 ? -3.311 -18.75 -14.695 1 97.56 284 LEU B CA 1
ATOM 5422 C C . LEU B 1 284 ? -3.953 -19.812 -13.82 1 97.56 284 LEU B C 1
ATOM 5424 O O . LEU B 1 284 ? -4.324 -19.547 -12.672 1 97.56 284 LEU B O 1
ATOM 5428 N N . VAL B 1 285 ? -4.16 -20.922 -14.398 1 97.88 285 VAL B N 1
ATOM 5429 C CA . VAL B 1 285 ? -4.688 -22.094 -13.711 1 97.88 285 VAL B CA 1
ATOM 5430 C C . VAL B 1 285 ? -3.924 -23.328 -14.156 1 97.88 285 VAL B C 1
ATOM 5432 O O . VAL B 1 285 ? -3.469 -23.422 -15.297 1 97.88 285 VAL B O 1
ATOM 5435 N N . TRP B 1 286 ? -3.719 -24.25 -13.234 1 96.88 286 TRP B N 1
ATOM 5436 C CA . TRP B 1 286 ? -2.949 -25.438 -13.562 1 96.88 286 TRP B CA 1
ATOM 5437 C C . TRP B 1 286 ? -3.588 -26.688 -12.945 1 96.88 286 TRP B C 1
ATOM 5439 O O . TRP B 1 286 ? -4.359 -26.578 -11.992 1 96.88 286 TRP B O 1
ATOM 5449 N N . GLY B 1 287 ? -3.307 -27.812 -13.508 1 94.88 287 GLY B N 1
ATOM 5450 C CA . GLY B 1 287 ? -3.85 -29.094 -13.07 1 94.88 287 GLY B CA 1
ATOM 5451 C C . GLY B 1 287 ? -3.156 -29.641 -11.836 1 94.88 287 GLY B C 1
ATOM 5452 O O . GLY B 1 287 ? -2.119 -29.125 -11.422 1 94.88 287 GLY B O 1
ATOM 5453 N N . ASP B 1 288 ? -3.701 -30.734 -11.312 1 92.88 288 ASP B N 1
ATOM 5454 C CA . ASP B 1 288 ? -3.225 -31.359 -10.086 1 92.88 288 ASP B CA 1
ATOM 5455 C C . ASP B 1 288 ? -1.925 -32.125 -10.328 1 92.88 288 ASP B C 1
ATOM 5457 O O . ASP B 1 288 ? -1.115 -32.281 -9.406 1 92.88 288 ASP B O 1
ATOM 5461 N N . ASP B 1 289 ? -1.73 -32.562 -11.531 1 92.31 289 ASP B N 1
ATOM 5462 C CA . ASP B 1 289 ? -0.532 -33.344 -11.859 1 92.31 289 ASP B CA 1
ATOM 5463 C C . ASP B 1 289 ? 0.671 -32.406 -12.047 1 92.31 289 ASP B C 1
ATOM 5465 O O . ASP B 1 289 ? 0.676 -31.562 -12.945 1 92.31 289 ASP B O 1
ATOM 5469 N N . GLU B 1 290 ? 1.638 -32.625 -11.312 1 91.62 290 GLU B N 1
ATOM 5470 C CA . GLU B 1 290 ? 2.811 -31.75 -11.266 1 91.62 290 GLU B CA 1
ATOM 5471 C C . GLU B 1 290 ? 3.598 -31.812 -12.57 1 91.62 290 GLU B C 1
ATOM 5473 O O . GLU B 1 290 ? 4.441 -30.953 -12.836 1 91.62 290 GLU B O 1
ATOM 5478 N N . LEU B 1 291 ? 3.33 -32.875 -13.375 1 94.12 291 LEU B N 1
ATOM 5479 C CA . LEU B 1 291 ? 4.113 -33.031 -14.594 1 94.12 291 LEU B CA 1
ATOM 5480 C C . LEU B 1 291 ? 3.379 -32.469 -15.797 1 94.12 291 LEU B C 1
ATOM 5482 O O . LEU B 1 291 ? 3.918 -32.438 -16.906 1 94.12 291 LEU B O 1
ATOM 5486 N N . GLN B 1 292 ? 2.174 -31.938 -15.555 1 92.12 292 GLN B N 1
ATOM 5487 C CA . GLN B 1 292 ? 1.47 -31.234 -16.625 1 92.12 292 GLN B CA 1
ATOM 5488 C C . GLN B 1 292 ? 2.104 -29.891 -16.922 1 92.12 292 GLN B C 1
ATOM 5490 O O . GLN B 1 292 ? 2.652 -29.25 -16.031 1 92.12 292 GLN B O 1
ATOM 5495 N N . ALA B 1 293 ? 1.961 -29.484 -18.172 1 93.69 293 ALA B N 1
ATOM 5496 C CA . ALA B 1 293 ? 2.664 -28.297 -18.641 1 93.69 293 ALA B CA 1
ATOM 5497 C C . ALA B 1 293 ? 2.283 -27.078 -17.797 1 93.69 293 ALA B C 1
ATOM 5499 O O . ALA B 1 293 ? 3.15 -26.297 -17.391 1 93.69 293 ALA B O 1
ATOM 5500 N N . ASP B 1 294 ? 1.007 -26.953 -17.594 1 93 294 ASP B N 1
ATOM 5501 C CA . ASP B 1 294 ? 0.532 -25.781 -16.875 1 93 294 ASP B CA 1
ATOM 5502 C C . ASP B 1 294 ? 1.059 -25.766 -15.438 1 93 294 ASP B C 1
ATOM 5504 O O . ASP B 1 294 ? 1.205 -24.688 -14.844 1 93 294 ASP B O 1
ATOM 5508 N N . ASN B 1 295 ? 1.287 -26.859 -14.875 1 94.75 295 ASN B N 1
ATOM 5509 C CA . ASN B 1 295 ? 1.822 -26.938 -13.523 1 94.75 295 ASN B CA 1
ATOM 5510 C C . ASN B 1 295 ? 3.338 -26.75 -13.508 1 94.75 295 ASN B C 1
ATOM 5512 O O . ASN B 1 295 ? 3.875 -26.016 -12.688 1 94.75 295 ASN B O 1
ATOM 5516 N N . VAL B 1 296 ? 4.059 -27.391 -14.375 1 96 296 VAL B N 1
ATOM 5517 C CA . VAL B 1 296 ? 5.508 -27.281 -14.461 1 96 296 VAL B CA 1
ATOM 5518 C C . VAL B 1 296 ? 5.914 -25.828 -14.688 1 96 296 VAL B C 1
ATOM 5520 O O . VAL B 1 296 ? 6.883 -25.359 -14.094 1 96 296 VAL B O 1
ATOM 5523 N N . TYR B 1 297 ? 5.152 -25.125 -15.492 1 97.12 297 TYR B N 1
ATOM 5524 C CA . TYR B 1 297 ? 5.566 -23.797 -15.938 1 97.12 297 TYR B CA 1
ATOM 5525 C C . TYR B 1 297 ? 4.691 -22.719 -15.32 1 97.12 297 TYR B C 1
ATOM 5527 O O . TYR B 1 297 ? 4.516 -21.656 -15.906 1 97.12 297 TYR B O 1
ATOM 5535 N N . LYS B 1 298 ? 4.062 -22.953 -14.219 1 96.81 298 LYS B N 1
ATOM 5536 C CA . LYS B 1 298 ? 3.207 -21.969 -13.57 1 96.81 298 LYS B CA 1
ATOM 5537 C C . LYS B 1 298 ? 4.008 -20.719 -13.188 1 96.81 298 LYS B C 1
ATOM 5539 O O . LYS B 1 298 ? 3.48 -19.609 -13.211 1 96.81 298 LYS B O 1
ATOM 5544 N N . GLY B 1 299 ? 5.242 -20.875 -12.852 1 96.81 299 GLY B N 1
ATOM 5545 C CA . GLY B 1 299 ? 6.098 -19.719 -12.602 1 96.81 299 GLY B CA 1
ATOM 5546 C C . GLY B 1 299 ? 6.344 -18.891 -13.844 1 96.81 299 GLY B C 1
ATOM 5547 O O . GLY B 1 299 ? 6.371 -17.656 -13.773 1 96.81 299 GLY B O 1
ATOM 5548 N N . ASN B 1 300 ? 6.547 -19.547 -14.992 1 98.19 300 ASN B N 1
ATOM 5549 C CA . ASN B 1 300 ? 6.688 -18.844 -16.266 1 98.19 300 ASN B CA 1
ATOM 5550 C C . ASN B 1 300 ? 5.438 -18.031 -16.594 1 98.19 300 ASN B C 1
ATOM 5552 O O . ASN B 1 300 ? 5.539 -16.891 -17.047 1 98.19 300 ASN B O 1
ATOM 5556 N N . LEU B 1 301 ? 4.355 -18.656 -16.359 1 98.06 301 LEU B N 1
ATOM 5557 C CA . LEU B 1 301 ? 3.082 -18 -16.625 1 98.06 301 LEU B CA 1
ATOM 5558 C C . LEU B 1 301 ? 2.9 -16.781 -15.75 1 98.06 301 LEU B C 1
ATOM 5560 O O . LEU B 1 301 ? 2.486 -15.719 -16.219 1 98.06 301 LEU B O 1
ATOM 5564 N N . LEU B 1 302 ? 3.166 -16.922 -14.492 1 97.62 302 LEU B N 1
ATOM 5565 C CA . LEU B 1 302 ? 3.059 -15.797 -13.57 1 97.62 302 LEU B CA 1
ATOM 5566 C C . LEU B 1 302 ? 3.955 -14.648 -14.008 1 97.62 302 LEU B C 1
ATOM 5568 O O . LEU B 1 302 ? 3.523 -13.492 -14.031 1 97.62 302 LEU B O 1
ATOM 5572 N N . PHE B 1 303 ? 5.184 -15.016 -14.312 1 97.44 303 PHE B N 1
ATOM 5573 C CA . PHE B 1 303 ? 6.137 -14.023 -14.805 1 97.44 303 PHE B CA 1
ATOM 5574 C C . PHE B 1 303 ? 5.586 -13.305 -16.031 1 97.44 303 PHE B C 1
ATOM 5576 O O . PHE B 1 303 ? 5.586 -12.078 -16.094 1 97.44 303 PHE B O 1
ATOM 5583 N N . TYR B 1 304 ? 5.121 -14.008 -16.938 1 97.88 304 TYR B N 1
ATOM 5584 C CA . TYR B 1 304 ? 4.617 -13.438 -18.188 1 97.88 304 TYR B CA 1
ATOM 5585 C C . TYR B 1 304 ? 3.451 -12.492 -17.922 1 97.88 304 TYR B C 1
ATOM 5587 O O . TYR B 1 304 ? 3.453 -11.352 -18.391 1 97.88 304 TYR B O 1
ATOM 5595 N N . VAL B 1 305 ? 2.521 -12.914 -17.141 1 97.12 305 VAL B N 1
ATOM 5596 C CA . VAL B 1 305 ? 1.291 -12.164 -16.906 1 97.12 305 VAL B CA 1
ATOM 5597 C C . VAL B 1 305 ? 1.592 -10.922 -16.078 1 97.12 305 VAL B C 1
ATOM 5599 O O . VAL B 1 305 ? 1.181 -9.812 -16.422 1 97.12 305 VAL B O 1
ATOM 5602 N N . SER B 1 306 ? 2.311 -11.031 -15.062 1 95.94 306 SER B N 1
ATOM 5603 C CA . SER B 1 306 ? 2.443 -9.969 -14.062 1 95.94 306 SER B CA 1
ATOM 5604 C C . SER B 1 306 ? 3.52 -8.969 -14.461 1 95.94 306 SER B C 1
ATOM 5606 O O . SER B 1 306 ? 3.383 -7.77 -14.203 1 95.94 306 SER B O 1
ATOM 5608 N N . MET B 1 307 ? 4.582 -9.438 -15.047 1 93.38 307 MET B N 1
ATOM 5609 C CA . MET B 1 307 ? 5.742 -8.57 -15.227 1 93.38 307 MET B CA 1
ATOM 5610 C C . MET B 1 307 ? 5.965 -8.242 -16.703 1 93.38 307 MET B C 1
ATOM 5612 O O . MET B 1 307 ? 6.078 -7.07 -17.062 1 93.38 307 MET B O 1
ATOM 5616 N N . TYR B 1 308 ? 5.977 -9.203 -17.5 1 93.25 308 TYR B N 1
ATOM 5617 C CA . TYR B 1 308 ? 6.324 -8.953 -18.891 1 93.25 308 TYR B CA 1
ATOM 5618 C C . TYR B 1 308 ? 5.152 -8.32 -19.641 1 93.25 308 TYR B C 1
ATOM 5620 O O . TYR B 1 308 ? 5.258 -7.195 -20.125 1 93.25 308 TYR B O 1
ATOM 562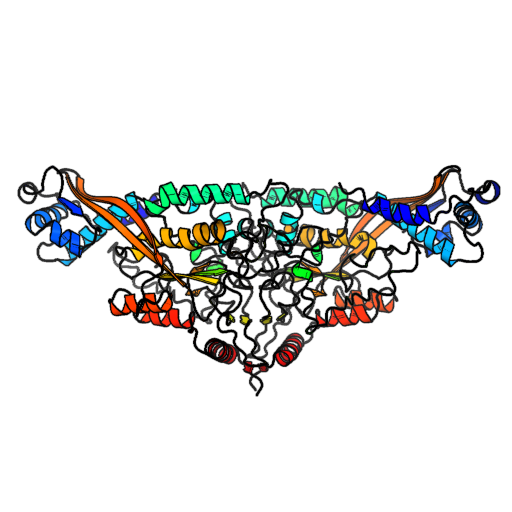8 N N . ASP B 1 309 ? 4.047 -8.977 -19.688 1 93 309 ASP B N 1
ATOM 5629 C CA . ASP B 1 309 ? 2.926 -8.547 -20.531 1 93 309 ASP B CA 1
ATOM 5630 C C . ASP B 1 309 ? 2.268 -7.289 -19.953 1 93 309 ASP B C 1
ATOM 5632 O O . ASP B 1 309 ? 1.989 -6.344 -20.688 1 93 309 ASP B O 1
ATOM 5636 N N . HIS B 1 310 ? 2.039 -7.301 -18.641 1 90 310 HIS B N 1
ATOM 5637 C CA . HIS B 1 310 ? 1.18 -6.246 -18.109 1 90 310 HIS B CA 1
ATOM 5638 C C . HIS B 1 310 ? 2.002 -5.09 -17.562 1 90 310 HIS B C 1
ATOM 5640 O O . HIS B 1 310 ? 1.733 -3.926 -17.859 1 90 310 HIS B O 1
ATOM 5646 N N . MET B 1 311 ? 2.951 -5.379 -16.812 1 86.56 311 MET B N 1
ATOM 5647 C CA . MET B 1 311 ? 3.723 -4.27 -16.266 1 86.56 311 MET B CA 1
ATOM 5648 C C . MET B 1 311 ? 4.535 -3.576 -17.344 1 86.56 311 MET B C 1
ATOM 5650 O O . MET B 1 311 ? 4.508 -2.352 -17.469 1 86.56 311 MET B O 1
ATOM 5654 N N . THR B 1 312 ? 5.301 -4.363 -18.172 1 84.06 312 THR B N 1
ATOM 5655 C CA . THR B 1 312 ? 6.258 -3.77 -19.094 1 84.06 312 THR B CA 1
ATOM 5656 C C . THR B 1 312 ? 5.586 -3.422 -20.422 1 84.06 312 THR B C 1
ATOM 5658 O O . THR B 1 312 ? 5.766 -2.32 -20.938 1 84.06 312 THR B O 1
ATOM 5661 N N . GLN B 1 313 ? 4.82 -4.336 -20.953 1 83.88 313 GLN B N 1
ATOM 5662 C CA . GLN B 1 313 ? 4.285 -4.137 -22.297 1 83.88 313 GLN B CA 1
ATOM 5663 C C . GLN B 1 313 ? 3.061 -3.229 -22.281 1 83.88 313 GLN B C 1
ATOM 5665 O O . GLN B 1 313 ? 2.861 -2.418 -23.188 1 83.88 313 GLN B O 1
ATOM 5670 N N . ARG B 1 314 ? 2.268 -3.314 -21.188 1 82 314 ARG B N 1
ATOM 5671 C CA . ARG B 1 314 ? 0.994 -2.604 -21.188 1 82 314 ARG B CA 1
ATOM 5672 C C . ARG B 1 314 ? 0.994 -1.471 -20.172 1 82 314 ARG B C 1
ATOM 5674 O O . ARG B 1 314 ? 0.204 -0.53 -20.281 1 82 314 ARG B O 1
ATOM 5681 N N . GLY B 1 315 ? 1.747 -1.673 -19.078 1 81.31 315 GLY B N 1
ATOM 5682 C CA . GLY B 1 315 ? 1.833 -0.646 -18.062 1 81.31 315 GLY B CA 1
ATOM 5683 C C . GLY B 1 315 ? 0.771 -0.784 -16.984 1 81.31 315 GLY B C 1
ATOM 5684 O O . GLY B 1 315 ? 0.46 0.181 -16.281 1 81.31 315 GLY B O 1
ATOM 5685 N N . TYR B 1 316 ? 0.148 -1.958 -16.906 1 85.12 316 TYR B N 1
ATOM 5686 C CA . TYR B 1 316 ? -0.886 -2.186 -15.898 1 85.12 316 TYR B CA 1
ATOM 5687 C C . TYR B 1 316 ? -0.271 -2.414 -14.523 1 85.12 316 TYR B C 1
ATOM 5689 O O . TYR B 1 316 ? 0.609 -3.264 -14.359 1 85.12 316 TYR B O 1
ATOM 5697 N N . VAL B 1 317 ? -0.777 -1.556 -13.617 1 82.94 317 VAL B N 1
ATOM 5698 C CA . VAL B 1 317 ? -0.182 -1.627 -12.289 1 82.94 317 VAL B CA 1
ATOM 5699 C C . VAL B 1 317 ? -1.236 -1.303 -11.234 1 82.94 317 VAL B C 1
ATOM 5701 O O . VAL B 1 317 ? -2.416 -1.141 -11.555 1 82.94 317 VAL B O 1
ATOM 5704 N N . ARG B 1 318 ? -0.874 -1.445 -10.031 1 85.81 318 ARG B N 1
ATOM 5705 C CA . ARG B 1 318 ? -1.565 -1.017 -8.82 1 85.81 318 ARG B CA 1
ATOM 5706 C C . ARG B 1 318 ? -2.658 -2.008 -8.438 1 85.81 318 ARG B C 1
ATOM 5708 O O . ARG B 1 318 ? -3.357 -2.539 -9.297 1 85.81 318 ARG B O 1
ATOM 5715 N N . ASN B 1 319 ? -2.752 -2.078 -7.227 1 89.44 319 ASN B N 1
ATOM 5716 C CA . ASN B 1 319 ? -3.727 -2.998 -6.652 1 89.44 319 ASN B CA 1
ATOM 5717 C C . ASN B 1 319 ? -5.078 -2.324 -6.445 1 89.44 319 ASN B C 1
ATOM 5719 O O . ASN B 1 319 ? -5.188 -1.101 -6.543 1 89.44 319 ASN B O 1
ATOM 5723 N N . ILE B 1 320 ? -6.102 -3.135 -6.234 1 88.88 320 ILE B N 1
ATOM 5724 C CA . ILE B 1 320 ? -7.387 -2.711 -5.688 1 88.88 320 ILE B CA 1
ATOM 5725 C C . ILE B 1 320 ? -7.258 -2.488 -4.18 1 88.88 320 ILE B C 1
ATOM 5727 O O . ILE B 1 320 ? -6.625 -3.281 -3.482 1 88.88 320 ILE B O 1
ATOM 5731 N N . PRO B 1 321 ? -7.875 -1.407 -3.689 1 85.75 321 PRO B N 1
ATOM 5732 C CA . PRO B 1 321 ? -7.773 -1.162 -2.25 1 85.75 321 PRO B CA 1
ATOM 5733 C C . PRO B 1 321 ? -8.18 -2.375 -1.415 1 85.75 321 PRO B C 1
ATOM 5735 O O . PRO B 1 321 ? -9.266 -2.924 -1.604 1 85.75 321 PRO B O 1
ATOM 5738 N N . GLY B 1 322 ? -7.219 -2.768 -0.521 1 86.44 322 GLY B N 1
ATOM 5739 C CA . GLY B 1 322 ? -7.484 -3.889 0.366 1 86.44 322 GLY B CA 1
ATOM 5740 C C . GLY B 1 322 ? -7.039 -5.223 -0.209 1 86.44 322 GLY B C 1
ATOM 5741 O O . GLY B 1 322 ? -7.109 -6.25 0.468 1 86.44 322 GLY B O 1
ATOM 5742 N N . ALA B 1 323 ? -6.625 -5.203 -1.39 1 91.06 323 ALA B N 1
ATOM 5743 C CA . ALA B 1 323 ? -6.238 -6.457 -2.035 1 91.06 323 ALA B CA 1
ATOM 5744 C C . ALA B 1 323 ? -4.836 -6.352 -2.635 1 91.06 323 ALA B C 1
ATOM 5746 O O . ALA B 1 323 ? -4.398 -5.266 -3.016 1 91.06 323 ALA B O 1
ATOM 5747 N N . PRO B 1 324 ? -4.141 -7.496 -2.686 1 92.19 324 PRO B N 1
ATOM 5748 C CA . PRO B 1 324 ? -2.908 -7.473 -3.479 1 92.19 324 PRO B CA 1
ATOM 5749 C C . PRO B 1 324 ? -3.172 -7.312 -4.973 1 92.19 324 PRO B C 1
ATOM 5751 O O . PRO B 1 324 ? -4.305 -7.5 -5.426 1 92.19 324 PRO B O 1
ATOM 5754 N N . MET B 1 325 ? -2.152 -6.898 -5.688 1 93.56 325 MET B N 1
ATOM 5755 C CA . MET B 1 325 ? -2.268 -6.789 -7.141 1 93.56 325 MET B CA 1
ATOM 5756 C C . MET B 1 325 ? -2.311 -8.172 -7.785 1 93.56 325 MET B C 1
ATOM 5758 O O . MET B 1 325 ? -3.117 -8.414 -8.688 1 93.56 325 MET B O 1
ATOM 5762 N N . CYS B 1 326 ? -1.403 -9.055 -7.309 1 95.94 326 CYS B N 1
ATOM 5763 C CA . CYS B 1 326 ? -1.353 -10.445 -7.746 1 95.94 326 CYS B CA 1
ATOM 5764 C C . CYS B 1 326 ? -1.211 -11.391 -6.559 1 95.94 326 CYS B C 1
ATOM 5766 O O . CYS B 1 326 ? -0.471 -11.102 -5.617 1 95.94 326 CYS B O 1
ATOM 5768 N N . SER B 1 327 ? -1.899 -12.523 -6.582 1 95.5 327 SER B N 1
ATOM 5769 C CA . SER B 1 327 ? -1.793 -13.547 -5.551 1 95.5 327 SER B CA 1
ATOM 5770 C C . SER B 1 327 ? -2.545 -14.812 -5.949 1 95.5 327 SER B C 1
ATOM 5772 O O . SER B 1 327 ? -3.062 -14.914 -7.062 1 95.5 327 SER B O 1
ATOM 5774 N N . CYS B 1 328 ? -2.385 -15.789 -5.086 1 95.12 328 CYS B N 1
ATOM 5775 C CA . CYS B 1 328 ? -3.26 -16.938 -5.234 1 95.12 328 CYS B CA 1
ATOM 5776 C C . CYS B 1 328 ? -4.723 -16.516 -5.262 1 95.12 328 CYS B C 1
ATOM 5778 O O . CYS B 1 328 ? -5.121 -15.602 -4.543 1 95.12 328 CYS B O 1
ATOM 5780 N N . ALA B 1 329 ? -5.512 -17.188 -6.031 1 95.69 329 ALA B N 1
ATOM 5781 C CA . ALA B 1 329 ? -6.895 -16.797 -6.293 1 95.69 329 ALA B CA 1
ATOM 5782 C C . ALA B 1 329 ? -7.688 -16.672 -4.996 1 95.69 329 ALA B C 1
ATOM 5784 O O . ALA B 1 329 ? -8.539 -15.797 -4.859 1 95.69 329 ALA B O 1
ATOM 5785 N N . GLU B 1 330 ? -7.445 -17.516 -4.043 1 91.88 330 GLU B N 1
ATOM 5786 C CA . GLU B 1 330 ? -8.203 -17.531 -2.795 1 91.88 330 GLU B CA 1
ATOM 5787 C C . GLU B 1 330 ? -7.98 -16.25 -1.999 1 91.88 330 GLU B C 1
ATOM 5789 O O . GLU B 1 330 ? -8.773 -15.914 -1.119 1 91.88 330 GLU B O 1
ATOM 5794 N N . ASN B 1 331 ? -6.941 -15.516 -2.359 1 91.44 331 ASN B N 1
ATOM 5795 C CA . ASN B 1 331 ? -6.602 -14.297 -1.629 1 91.44 331 ASN B CA 1
ATOM 5796 C C . ASN B 1 331 ? -6.961 -13.047 -2.428 1 91.44 331 ASN B C 1
ATOM 5798 O O . ASN B 1 331 ? -6.781 -11.922 -1.948 1 91.44 331 ASN B O 1
ATOM 5802 N N . MET B 1 332 ? -7.406 -13.211 -3.582 1 94.56 332 MET B N 1
ATOM 5803 C CA . MET B 1 332 ? -7.668 -12.109 -4.496 1 94.56 332 MET B CA 1
ATOM 5804 C C . MET B 1 332 ? -9.078 -11.57 -4.309 1 94.56 332 MET B C 1
ATOM 5806 O O . MET B 1 332 ? -9.93 -12.234 -3.711 1 94.56 332 MET B O 1
ATOM 5810 N N . PRO B 1 333 ? -9.391 -10.367 -4.793 1 93.5 333 PRO B N 1
ATOM 5811 C CA . PRO B 1 333 ? -10.766 -9.859 -4.754 1 93.5 333 PRO B CA 1
ATOM 5812 C C . PRO B 1 333 ? -11.742 -10.734 -5.539 1 93.5 333 PRO B C 1
ATOM 5814 O O . PRO B 1 333 ? -11.336 -11.422 -6.477 1 93.5 333 PRO B O 1
ATOM 5817 N N . VAL B 1 334 ? -12.969 -10.695 -5.059 1 94.25 334 VAL B N 1
ATOM 5818 C CA . VAL B 1 334 ? -14.031 -11.312 -5.836 1 94.25 334 VAL B CA 1
ATOM 5819 C C . VAL B 1 334 ? -14.367 -10.445 -7.043 1 94.25 334 VAL B C 1
ATOM 5821 O O . VAL B 1 334 ? -14.711 -9.273 -6.895 1 94.25 334 VAL B O 1
ATOM 5824 N N . VAL B 1 335 ? -14.242 -10.984 -8.18 1 94.5 335 VAL B N 1
ATOM 5825 C CA . VAL B 1 335 ? -14.453 -10.242 -9.422 1 94.5 335 VAL B CA 1
ATOM 5826 C C . VAL B 1 335 ? -15.359 -11.055 -10.352 1 94.5 335 VAL B C 1
ATOM 5828 O O . VAL B 1 335 ? -15.68 -12.211 -10.062 1 94.5 335 VAL B O 1
ATOM 5831 N N . THR B 1 336 ? -15.766 -10.414 -11.422 1 93.12 336 THR B N 1
ATOM 5832 C CA . THR B 1 336 ? -16.672 -11.078 -12.359 1 93.12 336 THR B CA 1
ATOM 5833 C C . THR B 1 336 ? -15.898 -12.055 -13.242 1 93.12 336 THR B C 1
ATOM 5835 O O . THR B 1 336 ? -16.375 -13.156 -13.516 1 93.12 336 THR B O 1
ATOM 5838 N N . ARG B 1 337 ? -14.711 -11.648 -13.688 1 94.31 337 ARG B N 1
ATOM 5839 C CA . ARG B 1 337 ? -13.961 -12.516 -14.594 1 94.31 337 ARG B CA 1
ATOM 5840 C C . ARG B 1 337 ? -12.477 -12.148 -14.586 1 94.31 337 ARG B C 1
ATOM 5842 O O . ARG B 1 337 ? -12.094 -11.102 -14.07 1 94.31 337 ARG B O 1
ATOM 5849 N N . SER B 1 338 ? -11.695 -12.992 -15.117 1 96.12 338 SER B N 1
ATOM 5850 C CA . SER B 1 338 ? -10.273 -12.828 -15.398 1 96.12 338 SER B CA 1
ATOM 5851 C C . SER B 1 338 ? -9.898 -13.484 -16.719 1 96.12 338 SER B C 1
ATOM 5853 O O . SER B 1 338 ? -10.344 -14.594 -17.016 1 96.12 338 SER B O 1
ATOM 5855 N N . ASP B 1 339 ? -9.117 -12.727 -17.516 1 96.56 339 ASP B N 1
ATOM 5856 C CA . ASP B 1 339 ? -8.492 -13.375 -18.656 1 96.56 339 ASP B CA 1
ATOM 5857 C C . ASP B 1 339 ? -7.465 -14.414 -18.203 1 96.56 339 ASP B C 1
ATOM 5859 O O . ASP B 1 339 ? -7.113 -14.469 -17.016 1 96.56 339 ASP B O 1
ATOM 5863 N N . CYS B 1 340 ? -7.066 -15.242 -19.156 1 97.69 340 CYS B N 1
ATOM 5864 C CA . CYS B 1 340 ? -6.199 -16.359 -18.812 1 97.69 340 CYS B CA 1
ATOM 5865 C C . CYS B 1 340 ? -5.145 -16.594 -19.875 1 97.69 340 CYS B C 1
ATOM 5867 O O . CYS B 1 340 ? -5.43 -16.469 -21.078 1 97.69 340 CYS B O 1
ATOM 5869 N N . THR B 1 341 ? -3.928 -16.844 -19.406 1 98 341 THR B N 1
ATOM 5870 C CA . THR B 1 341 ? -2.832 -17.25 -20.281 1 98 341 THR B CA 1
ATOM 5871 C C . THR B 1 341 ? -2.441 -18.703 -20 1 98 341 THR B C 1
ATOM 5873 O O . THR B 1 341 ? -2.385 -19.125 -18.844 1 98 341 THR B O 1
ATOM 5876 N N . GLN B 1 342 ? -2.209 -19.469 -21.047 1 97.25 342 GLN B N 1
ATOM 5877 C CA . GLN B 1 342 ? -1.717 -20.844 -20.953 1 97.25 342 GLN B CA 1
ATOM 5878 C C . GLN B 1 342 ? -0.416 -21.016 -21.734 1 97.25 342 GLN B C 1
ATOM 5880 O O . GLN B 1 342 ? -0.036 -20.141 -22.516 1 97.25 342 GLN B O 1
ATOM 5885 N N . ILE B 1 343 ? 0.273 -22.094 -21.469 1 96 343 ILE B N 1
ATOM 5886 C CA . ILE B 1 343 ? 1.575 -22.312 -22.078 1 96 343 ILE B CA 1
ATOM 5887 C C . ILE B 1 343 ? 1.476 -23.453 -23.094 1 96 343 ILE B C 1
ATOM 5889 O O . ILE B 1 343 ? 0.795 -24.453 -22.844 1 96 343 ILE B O 1
ATOM 5893 N N . ALA B 1 344 ? 2.059 -23.297 -24.234 1 95.75 344 ALA B N 1
ATOM 5894 C CA . ALA B 1 344 ? 2.395 -24.359 -25.172 1 95.75 344 ALA B CA 1
ATOM 5895 C C . ALA B 1 344 ? 3.896 -24.625 -25.188 1 95.75 344 ALA B C 1
ATOM 5897 O O . ALA B 1 344 ? 4.691 -23.75 -25.531 1 95.75 344 ALA B O 1
ATOM 5898 N N . ALA B 1 345 ? 4.191 -25.859 -24.812 1 96.44 345 ALA B N 1
ATOM 5899 C CA . ALA B 1 345 ? 5.605 -26.188 -24.641 1 96.44 345 ALA B CA 1
ATOM 5900 C C . ALA B 1 345 ? 6.074 -27.156 -25.719 1 96.44 345 ALA B C 1
ATOM 5902 O O . ALA B 1 345 ? 5.371 -28.125 -26.062 1 96.44 345 ALA B O 1
ATOM 5903 N N . SER B 1 346 ? 7.184 -26.859 -26.359 1 96.69 346 SER B N 1
ATOM 5904 C CA . SER B 1 346 ? 7.938 -27.781 -27.203 1 96.69 346 SER B CA 1
ATOM 5905 C C . SER B 1 346 ? 9.203 -28.266 -26.516 1 96.69 346 SER B C 1
ATOM 5907 O O . SER B 1 346 ? 10.086 -27.469 -26.188 1 96.69 346 SER B O 1
ATOM 5909 N N . GLU B 1 347 ? 9.211 -29.578 -26.266 1 97.31 347 GLU B N 1
ATOM 5910 C CA . GLU B 1 347 ? 10.297 -30.141 -25.484 1 97.31 347 GLU B CA 1
ATOM 5911 C C . GLU B 1 347 ? 10.766 -31.469 -26.062 1 97.31 347 GLU B C 1
ATOM 5913 O O . GLU B 1 347 ? 10.031 -32.125 -26.812 1 97.31 347 GLU B O 1
ATOM 5918 N N . ASP B 1 348 ? 12.047 -31.828 -25.766 1 97.69 348 ASP B N 1
ATOM 5919 C CA . ASP B 1 348 ? 12.594 -33.156 -26 1 97.69 348 ASP B CA 1
ATOM 5920 C C . ASP B 1 348 ? 13 -33.812 -24.672 1 97.69 348 ASP B C 1
ATOM 5922 O O . ASP B 1 348 ? 13.57 -33.188 -23.797 1 97.69 348 ASP B O 1
ATOM 5926 N N . THR B 1 349 ? 12.562 -35.094 -24.578 1 97.81 349 THR B N 1
ATOM 5927 C CA . THR B 1 349 ? 12.922 -35.844 -23.391 1 97.81 349 THR B CA 1
ATOM 5928 C C . THR B 1 349 ? 13.898 -36.969 -23.75 1 97.81 349 THR B C 1
ATOM 5930 O O . THR B 1 349 ? 13.75 -37.625 -24.766 1 97.81 349 THR B O 1
ATOM 5933 N N . THR B 1 350 ? 14.953 -37.156 -22.875 1 97.56 350 THR B N 1
ATOM 5934 C CA . THR B 1 350 ? 15.93 -38.219 -23.047 1 97.56 350 THR B CA 1
ATOM 5935 C C . THR B 1 350 ? 16.109 -38.969 -21.734 1 97.56 350 THR B C 1
ATOM 5937 O O . THR B 1 350 ? 16.328 -38.375 -20.672 1 97.56 350 THR B O 1
ATOM 5940 N N . PHE B 1 351 ? 15.922 -40.25 -21.844 1 96.31 351 PHE B N 1
ATOM 5941 C CA . PHE B 1 351 ? 16.312 -41.125 -20.734 1 96.31 351 PHE B CA 1
ATOM 5942 C C . PHE B 1 351 ? 17.656 -41.812 -21.031 1 96.31 351 PHE B C 1
ATOM 5944 O O . PHE B 1 351 ? 17.859 -42.344 -22.125 1 96.31 351 PHE B O 1
ATOM 5951 N N . THR B 1 352 ? 18.547 -41.75 -20.062 1 94.75 352 THR B N 1
ATOM 5952 C CA . THR B 1 352 ? 19.844 -42.406 -20.188 1 94.75 352 THR B CA 1
ATOM 5953 C C . THR B 1 352 ? 20.062 -43.406 -19.062 1 94.75 352 THR B C 1
ATOM 5955 O O . THR B 1 352 ? 19.375 -43.375 -18.047 1 94.75 352 THR B O 1
ATOM 5958 N N . TYR B 1 353 ? 20.922 -44.344 -19.297 1 91.94 353 TYR B N 1
ATOM 5959 C CA . TYR B 1 353 ? 21.312 -45.344 -18.312 1 91.94 353 TYR B CA 1
ATOM 5960 C C . TYR B 1 353 ? 22.828 -45.375 -18.125 1 91.94 353 TYR B C 1
ATOM 5962 O O . TYR B 1 353 ? 23.578 -45.375 -19.109 1 91.94 353 TYR B O 1
ATOM 5970 N N . ASP B 1 354 ? 23.172 -45.219 -16.906 1 87.38 354 ASP B N 1
ATOM 5971 C CA . ASP B 1 354 ? 24.547 -45.438 -16.469 1 87.38 354 ASP B CA 1
ATOM 5972 C C . ASP B 1 354 ? 24.609 -46.562 -15.43 1 87.38 354 ASP B C 1
ATOM 5974 O O . ASP B 1 354 ? 23.828 -46.594 -14.477 1 87.38 354 ASP B O 1
ATOM 5978 N N . ALA B 1 355 ? 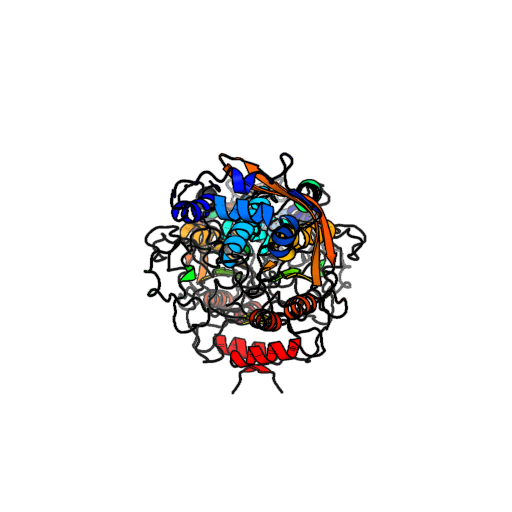25.531 -47.531 -15.672 1 81.88 355 ALA B N 1
ATOM 5979 C CA . ALA B 1 355 ? 25.609 -48.688 -14.82 1 81.88 355 ALA B CA 1
ATOM 5980 C C . ALA B 1 355 ? 25.812 -48.312 -13.359 1 81.88 355 ALA B C 1
ATOM 5982 O O . ALA B 1 355 ? 25.391 -49 -12.445 1 81.88 355 ALA B O 1
ATOM 5983 N N . THR B 1 356 ? 26.438 -47.188 -13.203 1 82 356 THR B N 1
ATOM 5984 C CA . THR B 1 356 ? 26.766 -46.75 -11.859 1 82 356 THR B CA 1
ATOM 5985 C C . THR B 1 356 ? 25.641 -45.875 -11.289 1 82 356 THR B C 1
ATOM 5987 O O . THR B 1 356 ? 25.203 -46.062 -10.156 1 82 356 THR B O 1
ATOM 5990 N N . GLU B 1 357 ? 25.141 -44.906 -12.062 1 80.56 357 GLU B N 1
ATOM 5991 C CA . GLU B 1 357 ? 24.203 -43.906 -11.578 1 80.56 357 GLU B CA 1
ATOM 5992 C C . GLU B 1 357 ? 22.75 -44.344 -11.789 1 80.56 357 GLU B C 1
ATOM 5994 O O . GLU B 1 357 ? 21.844 -43.812 -11.141 1 80.56 357 GLU B O 1
ATOM 5999 N N . GLY B 1 358 ? 22.594 -45.344 -12.688 1 86.69 358 GLY B N 1
ATOM 6000 C CA . GLY B 1 358 ? 21.234 -45.812 -12.977 1 86.69 358 GLY B CA 1
ATOM 6001 C C . GLY B 1 358 ? 20.594 -45.062 -14.133 1 86.69 358 GLY B C 1
ATOM 6002 O O . GLY B 1 358 ? 21.25 -44.75 -15.125 1 86.69 358 GLY B O 1
ATOM 6003 N N . VAL B 1 359 ? 19.312 -44.969 -14.055 1 90.5 359 VAL B N 1
ATOM 6004 C CA . VAL B 1 359 ? 18.547 -44.281 -15.109 1 90.5 359 VAL B CA 1
ATOM 6005 C C . VAL B 1 359 ? 18.312 -42.812 -14.742 1 90.5 359 VAL B C 1
ATOM 6007 O O . VAL B 1 359 ? 18 -42.5 -13.594 1 90.5 359 VAL B O 1
ATOM 6010 N N . ALA B 1 360 ? 18.516 -41.969 -15.711 1 93.19 360 ALA B N 1
ATOM 6011 C CA . ALA B 1 360 ? 18.281 -40.531 -15.539 1 93.19 360 ALA B CA 1
ATOM 6012 C C . ALA B 1 360 ? 17.438 -39.969 -16.688 1 93.19 360 ALA B C 1
ATOM 6014 O O . ALA B 1 360 ? 17.469 -40.469 -17.797 1 93.19 360 ALA B O 1
ATOM 6015 N N . ALA B 1 361 ? 16.672 -39 -16.328 1 96.12 361 ALA B N 1
ATOM 6016 C CA . ALA B 1 361 ? 15.898 -38.281 -17.328 1 96.12 361 ALA B CA 1
ATOM 6017 C C . ALA B 1 361 ? 16.422 -36.844 -17.5 1 96.12 361 ALA B C 1
ATOM 6019 O O . ALA B 1 361 ? 16.906 -36.219 -16.547 1 96.12 361 ALA B O 1
ATOM 6020 N N . SER B 1 362 ? 16.406 -36.375 -18.703 1 97.12 362 SER B N 1
ATOM 6021 C CA . SER B 1 362 ? 16.688 -34.969 -19.016 1 97.12 362 SER B CA 1
ATOM 6022 C C . SER B 1 362 ? 15.664 -34.406 -20 1 97.12 362 SER B C 1
ATOM 6024 O O . SER B 1 362 ? 15.18 -35.125 -20.875 1 97.12 362 SER B O 1
ATOM 6026 N N . VAL B 1 363 ? 15.359 -33.156 -19.766 1 97.88 363 VAL B N 1
ATOM 6027 C CA . VAL B 1 363 ? 14.422 -32.469 -20.641 1 97.88 363 VAL B CA 1
ATOM 6028 C C . VAL B 1 363 ? 15.102 -31.25 -21.281 1 97.88 363 VAL B C 1
ATOM 6030 O O . VAL B 1 363 ? 15.758 -30.469 -20.578 1 97.88 363 VAL B O 1
ATOM 6033 N N . TYR B 1 364 ? 15.055 -31.172 -22.594 1 97.62 364 TYR B N 1
ATOM 6034 C CA . TYR B 1 364 ? 15.469 -29.984 -23.328 1 97.62 364 TYR B CA 1
ATOM 6035 C C . TYR B 1 364 ? 14.258 -29.156 -23.766 1 97.62 364 TYR B C 1
ATOM 6037 O O . TYR B 1 364 ? 13.469 -29.594 -24.609 1 97.62 364 TYR B O 1
ATOM 6045 N N . ILE B 1 365 ? 14.125 -28.016 -23.188 1 97.56 365 ILE B N 1
ATOM 6046 C CA . ILE B 1 365 ? 13.031 -27.109 -23.516 1 97.56 365 ILE B CA 1
ATOM 6047 C C . ILE B 1 365 ? 13.383 -26.297 -24.75 1 97.56 365 ILE B C 1
ATOM 6049 O O . ILE B 1 365 ? 14.25 -25.422 -24.703 1 97.56 365 ILE B O 1
ATOM 6053 N N . LYS B 1 366 ? 12.703 -26.547 -25.828 1 96.19 366 LYS B N 1
ATOM 6054 C CA . LYS B 1 366 ? 12.977 -25.875 -27.109 1 96.19 366 LYS B CA 1
ATOM 6055 C C . LYS B 1 366 ? 12.336 -24.5 -27.156 1 96.19 366 LYS B C 1
ATOM 6057 O O . LYS B 1 366 ? 12.969 -23.531 -27.578 1 96.19 366 LYS B O 1
ATOM 6062 N N . ASP B 1 367 ? 11.086 -24.5 -26.734 1 96.06 367 ASP B N 1
ATOM 6063 C CA . ASP B 1 367 ? 10.32 -23.266 -26.828 1 96.06 367 ASP B CA 1
ATOM 6064 C C . ASP B 1 367 ? 9.094 -23.312 -25.922 1 96.06 367 ASP B C 1
ATOM 6066 O O . ASP B 1 367 ? 8.43 -24.344 -25.812 1 96.06 367 ASP B O 1
ATOM 6070 N N . LEU B 1 368 ? 8.906 -22.234 -25.203 1 97.69 368 LEU B N 1
ATOM 6071 C CA . LEU B 1 368 ? 7.672 -22.016 -24.453 1 97.69 368 LEU B CA 1
ATOM 6072 C C . LEU B 1 368 ? 6.902 -20.828 -25.016 1 97.69 368 LEU B C 1
ATOM 6074 O O . LEU B 1 368 ? 7.406 -19.688 -25.031 1 97.69 368 LEU B O 1
ATOM 6078 N N . ASN B 1 369 ? 5.738 -21.125 -25.5 1 97.19 369 ASN B N 1
ATOM 6079 C CA . ASN B 1 369 ? 4.879 -20.078 -26.031 1 97.19 369 ASN B CA 1
ATOM 6080 C C . ASN B 1 369 ? 3.73 -19.75 -25.078 1 97.19 369 ASN B C 1
ATOM 6082 O O . ASN B 1 369 ? 3.094 -20.656 -24.531 1 97.19 369 ASN B O 1
ATOM 6086 N N . PHE B 1 370 ? 3.512 -18.469 -24.906 1 97.56 370 PHE B N 1
ATOM 6087 C CA . PHE B 1 370 ? 2.434 -17.969 -24.062 1 97.56 370 PHE B CA 1
ATOM 6088 C C . PHE B 1 370 ? 1.229 -17.562 -24.906 1 97.56 370 PHE B C 1
ATOM 6090 O O . PHE B 1 370 ? 1.34 -16.719 -25.797 1 97.56 370 PHE B O 1
ATOM 6097 N N . ASN B 1 371 ? 0.097 -18.203 -24.625 1 96.75 371 ASN B N 1
ATOM 6098 C CA . ASN B 1 371 ? -1.102 -18 -25.438 1 96.75 371 ASN B CA 1
ATOM 6099 C C . ASN B 1 371 ? -2.32 -17.719 -24.562 1 96.75 371 ASN B C 1
ATOM 6101 O O . ASN B 1 371 ? -2.359 -18.109 -23.391 1 96.75 371 ASN B O 1
ATOM 6105 N N . ALA B 1 372 ? -3.268 -17.016 -25.219 1 96.56 372 ALA B N 1
ATOM 6106 C CA . ALA B 1 372 ? -4.566 -16.938 -24.562 1 96.56 372 ALA B CA 1
ATOM 6107 C C . ALA B 1 372 ? -5.133 -18.328 -24.281 1 96.56 372 ALA B C 1
ATOM 6109 O O . ALA B 1 372 ? -5.023 -19.219 -25.109 1 96.56 372 ALA B O 1
ATOM 6110 N N . CYS B 1 373 ? -5.75 -18.484 -23.156 1 97.31 373 CYS B N 1
ATOM 6111 C CA . CYS B 1 373 ? -6.328 -19.766 -22.781 1 97.31 373 CYS B CA 1
ATOM 6112 C C . CYS B 1 373 ? -7.387 -20.203 -23.797 1 97.31 373 CYS B C 1
ATOM 6114 O O . CYS B 1 373 ? -8.07 -19.359 -24.391 1 97.31 373 CYS B O 1
ATOM 6116 N N . GLN B 1 374 ? -7.398 -21.484 -23.984 1 94.06 374 GLN B N 1
ATOM 6117 C CA . GLN B 1 374 ? -8.461 -22.109 -24.766 1 94.06 374 GLN B CA 1
ATOM 6118 C C . GLN B 1 374 ? -9.367 -22.969 -23.875 1 94.06 374 GLN B C 1
ATOM 6120 O O . GLN B 1 374 ? -9.375 -24.188 -23.969 1 94.06 374 GLN B O 1
ATOM 6125 N N . GLY B 1 375 ? -10.188 -22.312 -23.062 1 95.62 375 GLY B N 1
ATOM 6126 C CA . GLY B 1 375 ? -11.133 -23 -22.203 1 95.62 375 GLY B CA 1
ATOM 6127 C C . GLY B 1 375 ? -12.328 -23.562 -22.953 1 95.62 375 GLY B C 1
ATOM 6128 O O . GLY B 1 375 ? -12.266 -23.766 -24.156 1 95.62 375 GLY B O 1
ATOM 6129 N N . VAL B 1 376 ? -13.32 -23.984 -22.219 1 96 376 VAL B N 1
ATOM 6130 C CA . VAL B 1 376 ? -14.555 -24.484 -22.812 1 96 376 VAL B CA 1
ATOM 6131 C C . VAL B 1 376 ? -15.062 -23.5 -23.875 1 96 376 VAL B C 1
ATOM 6133 O O . VAL B 1 376 ? -15.094 -22.297 -23.641 1 96 376 VAL B O 1
ATOM 6136 N N . ASN B 1 377 ? -15.359 -23.984 -25.125 1 93.31 377 ASN B N 1
ATOM 6137 C CA . ASN B 1 377 ? -15.828 -23.203 -26.266 1 93.31 377 ASN B CA 1
ATOM 6138 C C . ASN B 1 377 ? -14.773 -22.203 -26.719 1 93.31 377 ASN B C 1
ATOM 6140 O O . ASN B 1 377 ? -15.117 -21.094 -27.156 1 93.31 377 ASN B O 1
ATOM 6144 N N . ALA B 1 378 ? -13.555 -22.484 -26.5 1 92.81 378 ALA B N 1
ATOM 6145 C CA . ALA B 1 378 ? -12.406 -21.688 -26.906 1 92.81 378 ALA B CA 1
ATOM 6146 C C . ALA B 1 378 ? -12.445 -20.312 -26.234 1 92.81 378 ALA B C 1
ATOM 6148 O O . ALA B 1 378 ? -12.039 -19.312 -26.844 1 92.81 378 ALA B O 1
ATOM 6149 N N . ASN B 1 379 ? -12.992 -20.281 -25.078 1 92.94 379 ASN B N 1
ATOM 6150 C CA . ASN B 1 379 ? -13.086 -19.047 -24.297 1 92.94 379 ASN B CA 1
ATOM 6151 C C . ASN B 1 379 ? -11.797 -18.766 -23.531 1 92.94 379 ASN B C 1
ATOM 6153 O O . ASN B 1 379 ? -11.203 -19.688 -22.953 1 92.94 379 ASN B O 1
ATOM 6157 N N . ASN B 1 380 ? -11.328 -17.516 -23.516 1 95 380 ASN B N 1
ATOM 6158 C CA . ASN B 1 380 ? -10.039 -17.188 -22.906 1 95 380 ASN B CA 1
ATOM 6159 C C . ASN B 1 380 ? -10.188 -16.781 -21.453 1 95 380 ASN B C 1
ATOM 6161 O O . ASN B 1 380 ? -9.242 -16.281 -20.844 1 95 380 ASN B O 1
ATOM 6165 N N . ASN B 1 381 ? -11.352 -17.094 -20.875 1 95.5 381 ASN B N 1
ATOM 6166 C CA . ASN B 1 381 ? -11.586 -16.797 -19.469 1 95.5 381 ASN B CA 1
ATOM 6167 C C . ASN B 1 381 ? -10.945 -17.844 -18.562 1 95.5 381 ASN B C 1
ATOM 6169 O O . ASN B 1 381 ? -10.984 -19.031 -18.859 1 95.5 381 ASN B O 1
ATOM 6173 N N . LEU B 1 382 ? -10.438 -17.344 -17.438 1 97.88 382 LEU B N 1
ATOM 6174 C CA . LEU B 1 382 ? -9.797 -18.219 -16.453 1 97.88 382 LEU B CA 1
ATOM 6175 C C . LEU B 1 382 ? -10.773 -19.281 -15.961 1 97.88 382 LEU B C 1
ATOM 6177 O O . LEU B 1 382 ? -10.414 -20.453 -15.836 1 97.88 382 LEU B O 1
ATOM 6181 N N . GLU B 1 383 ? -11.984 -18.922 -15.766 1 96.31 383 GLU B N 1
ATOM 6182 C CA . GLU B 1 383 ? -12.992 -19.859 -15.289 1 96.31 383 GLU B CA 1
ATOM 6183 C C . GLU B 1 383 ? -13.258 -20.969 -16.312 1 96.31 383 GLU B C 1
ATOM 6185 O O . GLU B 1 383 ? -13.43 -22.125 -15.953 1 96.31 383 GLU B O 1
ATOM 6190 N N . GLU B 1 384 ? -13.312 -20.594 -17.516 1 97.31 384 GLU B N 1
ATOM 6191 C CA . GLU B 1 384 ? -13.578 -21.578 -18.578 1 97.31 384 GLU B CA 1
ATOM 6192 C C . GLU B 1 384 ? -12.383 -22.516 -18.766 1 97.31 384 GLU B C 1
ATOM 6194 O O . GLU B 1 384 ? -12.562 -23.688 -19.078 1 97.31 384 GLU B O 1
ATOM 6199 N N . ARG B 1 385 ? -11.219 -21.984 -18.609 1 97.88 385 ARG B N 1
ATOM 6200 C CA . ARG B 1 385 ? -10.039 -22.844 -18.656 1 97.88 385 ARG B CA 1
ATOM 6201 C C . ARG B 1 385 ? -10.055 -23.844 -17.5 1 97.88 385 ARG B C 1
ATOM 6203 O O . ARG B 1 385 ? -9.75 -25.016 -17.703 1 97.88 385 ARG B O 1
ATOM 6210 N N . ALA B 1 386 ? -10.406 -23.375 -16.344 1 97.88 386 ALA B N 1
ATOM 6211 C CA . ALA B 1 386 ? -10.508 -24.266 -15.188 1 97.88 386 ALA B CA 1
ATOM 6212 C C . ALA B 1 386 ? -11.562 -25.344 -15.422 1 97.88 386 ALA B C 1
ATOM 6214 O O . ALA B 1 386 ? -11.352 -26.516 -15.07 1 97.88 386 ALA B O 1
ATOM 6215 N N . LYS B 1 387 ? -12.578 -24.953 -15.984 1 97.5 387 LYS B N 1
ATOM 6216 C CA . LYS B 1 387 ? -13.625 -25.906 -16.312 1 97.5 387 LYS B CA 1
ATOM 6217 C C . LYS B 1 387 ? -13.117 -26.969 -17.297 1 97.5 387 LYS B C 1
ATOM 6219 O O . LYS B 1 387 ? -13.414 -28.156 -17.141 1 97.5 387 LYS B O 1
ATOM 6224 N N . GLN B 1 388 ? -12.43 -26.516 -18.281 1 97.88 388 GLN B N 1
ATOM 6225 C CA . GLN B 1 388 ? -11.844 -27.453 -19.234 1 97.88 388 GLN B CA 1
ATOM 6226 C C . GLN B 1 388 ? -10.914 -28.438 -18.547 1 97.88 388 GLN B C 1
ATOM 6228 O O . GLN B 1 388 ? -10.945 -29.641 -18.844 1 97.88 388 GLN B O 1
ATOM 6233 N N . LEU B 1 389 ? -10.133 -27.984 -17.641 1 97.19 389 LEU B N 1
ATOM 6234 C CA . LEU B 1 389 ? -9.219 -28.859 -16.906 1 97.19 389 LEU B CA 1
ATOM 6235 C C . LEU B 1 389 ? -10 -29.859 -16.047 1 97.19 389 LEU B C 1
ATOM 6237 O O . LEU B 1 389 ? -9.594 -31.016 -15.93 1 97.19 389 LEU B O 1
ATOM 6241 N N . GLU B 1 390 ? -11.047 -29.391 -15.469 1 97.06 390 GLU B N 1
ATOM 6242 C CA . GLU B 1 390 ? -11.906 -30.297 -14.711 1 97.06 390 GLU B CA 1
ATOM 6243 C C . GLU B 1 390 ? -12.484 -31.375 -15.609 1 97.06 390 GLU B C 1
ATOM 6245 O O . GLU B 1 390 ? -12.445 -32.562 -15.266 1 97.06 390 GLU B O 1
ATOM 6250 N N . GLU B 1 391 ? -13.016 -30.984 -16.719 1 97.25 391 GLU B N 1
ATOM 6251 C CA . GLU B 1 391 ? -13.594 -31.938 -17.672 1 97.25 391 GLU B CA 1
ATOM 6252 C C . GLU B 1 391 ? -12.539 -32.938 -18.156 1 97.25 391 GLU B C 1
ATOM 6254 O O . GLU B 1 391 ? -12.867 -34.094 -18.453 1 97.25 391 GLU B O 1
ATOM 6259 N N . ASP B 1 392 ? -11.367 -32.5 -18.219 1 95.75 392 ASP B N 1
ATOM 6260 C CA . ASP B 1 392 ? -10.258 -33.375 -18.625 1 95.75 392 ASP B CA 1
ATOM 6261 C C . ASP B 1 392 ? -9.727 -34.188 -17.438 1 95.75 392 ASP B C 1
ATOM 6263 O O . ASP B 1 392 ? -8.734 -34.906 -17.578 1 95.75 392 ASP B O 1
ATOM 6267 N N . ASN B 1 393 ? -10.359 -34.031 -16.297 1 96.06 393 ASN B N 1
ATOM 6268 C CA . ASN B 1 393 ? -9.984 -34.719 -15.062 1 96.06 393 ASN B CA 1
ATOM 6269 C C . ASN B 1 393 ? -8.578 -34.312 -14.609 1 96.06 393 ASN B C 1
ATOM 6271 O O . ASN B 1 393 ? -7.832 -35.156 -14.109 1 96.06 393 ASN B O 1
ATOM 6275 N N . LYS B 1 394 ? -8.258 -33.094 -14.836 1 95.56 394 LYS B N 1
ATOM 6276 C CA . LYS B 1 394 ? -6.938 -32.594 -14.469 1 95.56 394 LYS B CA 1
ATOM 6277 C C . LYS B 1 394 ? -7.02 -31.672 -13.266 1 95.56 394 LYS B C 1
ATOM 6279 O O . LYS B 1 394 ? -6 -31.344 -12.648 1 95.56 394 LYS B O 1
ATOM 6284 N N . LEU B 1 395 ? -8.156 -31.234 -12.969 1 96.19 395 LEU B N 1
ATOM 6285 C CA . LEU B 1 395 ? -8.453 -30.391 -11.812 1 96.19 395 LEU B CA 1
ATOM 6286 C C . LEU B 1 395 ? -9.68 -30.891 -11.062 1 96.19 395 LEU B C 1
ATOM 6288 O O . LEU B 1 395 ? -10.688 -31.234 -11.68 1 96.19 395 LEU B O 1
ATOM 6292 N N . SER B 1 396 ? -9.594 -30.906 -9.773 1 95.56 396 SER B N 1
ATOM 6293 C CA . SER B 1 396 ? -10.703 -31.453 -8.992 1 95.56 396 SER B CA 1
ATOM 6294 C C . SER B 1 396 ? -11.906 -30.516 -9.039 1 95.56 396 SER B C 1
ATOM 6296 O O . SER B 1 396 ? -11.758 -29.297 -9.188 1 95.56 396 SER B O 1
ATOM 6298 N N . SER B 1 397 ? -13.039 -31.094 -8.836 1 95.69 397 SER B N 1
ATOM 6299 C CA . SER B 1 397 ? -14.273 -30.328 -8.812 1 95.69 397 SER B CA 1
ATOM 6300 C C . SER B 1 397 ? -14.305 -29.375 -7.625 1 95.69 397 SER B C 1
ATOM 6302 O O . SER B 1 397 ? -14.898 -28.297 -7.699 1 95.69 397 SER B O 1
ATOM 6304 N N . GLU B 1 398 ? -13.68 -29.75 -6.555 1 93.88 398 GLU B N 1
ATOM 6305 C CA . GLU B 1 398 ? -13.617 -28.922 -5.359 1 93.88 398 GLU B CA 1
ATOM 6306 C C . GLU B 1 398 ? -12.844 -27.625 -5.625 1 93.88 398 GLU B C 1
ATOM 6308 O O . GLU B 1 398 ? -13.281 -26.547 -5.238 1 93.88 398 GLU B O 1
ATOM 6313 N N . LYS B 1 399 ? -11.789 -27.75 -6.285 1 94.94 399 LYS B N 1
ATOM 6314 C CA . LYS B 1 399 ? -10.984 -26.578 -6.605 1 94.94 399 LYS B CA 1
ATOM 6315 C C . LYS B 1 399 ? -11.695 -25.672 -7.598 1 94.94 399 LYS B C 1
ATOM 6317 O O . LYS B 1 399 ? -11.68 -24.438 -7.453 1 94.94 399 LYS B O 1
ATOM 6322 N N . ARG B 1 400 ? -12.336 -26.266 -8.531 1 96.44 400 ARG B N 1
ATOM 6323 C CA . ARG B 1 400 ? -13.133 -25.5 -9.484 1 96.44 400 ARG B CA 1
ATOM 6324 C C . ARG B 1 400 ? -14.25 -24.734 -8.781 1 96.44 400 ARG B C 1
ATOM 6326 O O . ARG B 1 400 ? -14.469 -23.562 -9.055 1 96.44 400 ARG B O 1
ATOM 6333 N N . ALA B 1 401 ? -14.891 -25.391 -7.914 1 95.38 401 ALA B N 1
ATOM 6334 C CA . ALA B 1 401 ? -15.969 -24.766 -7.16 1 95.38 401 ALA B CA 1
ATOM 6335 C C . ALA B 1 401 ? -15.445 -23.609 -6.305 1 95.38 401 ALA B C 1
ATOM 6337 O O . ALA B 1 401 ? -16.094 -22.562 -6.188 1 95.38 401 ALA B O 1
ATOM 6338 N N . ALA B 1 402 ? -14.32 -23.828 -5.723 1 94.88 402 ALA B N 1
ATOM 6339 C CA . ALA B 1 402 ? -13.695 -22.781 -4.918 1 94.88 402 ALA B CA 1
ATOM 6340 C C . ALA B 1 402 ? -13.344 -21.562 -5.777 1 94.88 402 ALA B C 1
ATOM 6342 O O . ALA B 1 402 ? -13.531 -20.422 -5.352 1 94.88 402 ALA B O 1
ATOM 6343 N N . LEU B 1 403 ? -12.836 -21.812 -6.938 1 97.12 403 LEU B N 1
ATOM 6344 C CA . LEU B 1 403 ? -12.508 -20.734 -7.859 1 97.12 403 LEU B CA 1
ATOM 6345 C C . LEU B 1 403 ? -13.75 -19.938 -8.227 1 97.12 403 LEU B C 1
ATOM 6347 O O . LEU B 1 403 ? -13.695 -18.703 -8.344 1 97.12 403 LEU B O 1
ATOM 6351 N N . GLN B 1 404 ? -14.859 -20.531 -8.32 1 95.25 404 GLN B N 1
ATOM 6352 C CA . GLN B 1 404 ? -16.109 -19.891 -8.703 1 95.25 404 GLN B CA 1
ATOM 6353 C C . GLN B 1 404 ? -16.625 -18.953 -7.602 1 95.25 404 GLN B C 1
ATOM 6355 O O . GLN B 1 404 ? -17.5 -18.141 -7.836 1 95.25 404 GLN B O 1
ATOM 6360 N N . GLN B 1 405 ? -16.109 -19.172 -6.457 1 93.44 405 GLN B N 1
ATOM 6361 C CA . GLN B 1 405 ? -16.484 -18.281 -5.371 1 93.44 405 GLN B CA 1
ATOM 6362 C C . GLN B 1 405 ? -15.805 -16.922 -5.512 1 93.44 405 GLN B C 1
ATOM 6364 O O . GLN B 1 405 ? -16.297 -15.914 -4.98 1 93.44 405 GLN B O 1
ATOM 6369 N N . VAL B 1 406 ? -14.648 -16.906 -6.195 1 95.62 406 VAL B N 1
ATOM 6370 C CA . VAL B 1 406 ? -13.914 -15.648 -6.32 1 95.62 406 VAL B CA 1
ATOM 6371 C C . VAL B 1 406 ? -14.109 -15.07 -7.719 1 95.62 406 VAL B C 1
ATOM 6373 O O . VAL B 1 406 ? -14.008 -13.859 -7.918 1 95.62 406 VAL B O 1
ATOM 6376 N N . LEU B 1 407 ? -14.281 -15.875 -8.68 1 96.5 407 LEU B N 1
ATOM 6377 C CA . LEU B 1 407 ? -14.711 -15.484 -10.023 1 96.5 407 LEU B CA 1
ATOM 6378 C C . LEU B 1 407 ? -16.203 -15.758 -10.219 1 96.5 407 LEU B C 1
ATOM 6380 O O . LEU B 1 407 ? -16.578 -16.875 -10.586 1 96.5 407 LEU B O 1
ATOM 6384 N N . VAL B 1 408 ? -17.016 -14.75 -10.133 1 94.19 408 VAL B N 1
ATOM 6385 C CA . VAL B 1 408 ? -18.438 -14.992 -9.93 1 94.19 408 VAL B CA 1
ATOM 6386 C C . VAL B 1 408 ? -19.172 -15 -11.273 1 94.19 408 VAL B C 1
ATOM 6388 O O . VAL B 1 408 ? -20.344 -15.336 -11.352 1 94.19 408 VAL B O 1
ATOM 6391 N N . GLY B 1 409 ? -18.547 -14.648 -12.328 1 91.31 409 GLY B N 1
ATOM 6392 C CA . GLY B 1 409 ? -19.141 -14.672 -13.656 1 91.31 409 GLY B CA 1
ATOM 6393 C C . GLY B 1 409 ? -19.5 -13.297 -14.18 1 91.31 409 GLY B C 1
ATOM 6394 O O . GLY B 1 409 ? -19.844 -12.406 -13.406 1 91.31 409 GLY B O 1
ATOM 6395 N N . SER B 1 410 ? -19.469 -13.109 -15.484 1 85.31 410 SER B N 1
ATOM 6396 C CA . SER B 1 410 ? -19.656 -11.812 -16.125 1 85.31 410 SER B CA 1
ATOM 6397 C C . SER B 1 410 ? -21.125 -11.555 -16.438 1 85.31 410 SER B C 1
ATOM 6399 O O . SER B 1 410 ? -21.469 -10.539 -17.047 1 85.31 410 SER B O 1
ATOM 6401 N N . GLY B 1 411 ? -21.969 -12.383 -16.141 1 83.06 411 GLY B N 1
ATOM 6402 C CA . GLY B 1 411 ? -23.391 -12.164 -16.391 1 83.06 411 GLY B CA 1
ATOM 6403 C C . GLY B 1 411 ? -23.969 -11 -15.617 1 83.06 411 GLY B C 1
ATOM 6404 O O . GLY B 1 411 ? -23.469 -10.656 -14.547 1 83.06 411 GLY B O 1
ATOM 6405 N N . ALA B 1 412 ? -25.016 -10.414 -16.172 1 85.31 412 ALA B N 1
ATOM 6406 C CA . ALA B 1 412 ? -25.688 -9.289 -15.531 1 85.31 412 ALA B CA 1
ATOM 6407 C C . ALA B 1 412 ? -26.125 -9.648 -14.117 1 85.31 412 ALA B C 1
ATOM 6409 O O . ALA B 1 412 ? -26.703 -10.711 -13.891 1 85.31 412 ALA B O 1
ATOM 6410 N N . GLY B 1 413 ? -25.719 -8.781 -13.188 1 87.38 413 GLY B N 1
ATOM 6411 C CA . GLY B 1 413 ? -26.188 -8.906 -11.82 1 87.38 413 GLY B CA 1
ATOM 6412 C C . GLY B 1 413 ? -25.344 -9.836 -10.977 1 87.38 413 GLY B C 1
ATOM 6413 O O . GLY B 1 413 ? -25.562 -9.969 -9.773 1 87.38 413 GLY B O 1
ATOM 6414 N N . LYS B 1 414 ? -24.453 -10.516 -11.547 1 89.75 414 LYS B N 1
ATOM 6415 C CA . LYS B 1 414 ? -23.672 -11.508 -10.82 1 89.75 414 LYS B CA 1
ATOM 6416 C C . LYS B 1 414 ? -22.812 -10.852 -9.734 1 89.75 414 LYS B C 1
ATOM 6418 O O . LYS B 1 414 ? -22.734 -11.359 -8.617 1 89.75 414 LYS B O 1
ATOM 6423 N N . CYS B 1 415 ? -22.203 -9.852 -10.078 1 91.69 415 CYS B N 1
ATOM 6424 C CA . CYS B 1 415 ? -21.406 -9.133 -9.102 1 91.69 415 CYS B CA 1
ATOM 6425 C C . CYS B 1 415 ? -22.266 -8.625 -7.949 1 91.69 415 CYS B C 1
ATOM 6427 O O . CYS B 1 415 ? -21.938 -8.844 -6.781 1 91.69 415 CYS B O 1
ATOM 6429 N N . ASN B 1 416 ? -23.375 -8.023 -8.273 1 89.5 416 ASN B N 1
ATOM 6430 C CA . ASN B 1 416 ? -24.281 -7.527 -7.25 1 89.5 416 ASN B CA 1
ATOM 6431 C C . ASN B 1 416 ? -24.781 -8.664 -6.359 1 89.5 416 ASN B C 1
ATOM 6433 O O . ASN B 1 416 ? -24.891 -8.508 -5.141 1 89.5 416 ASN B O 1
ATOM 6437 N N . ALA B 1 417 ? -25.109 -9.695 -6.977 1 90.75 417 ALA B N 1
ATOM 6438 C CA . ALA B 1 417 ? -25.578 -10.859 -6.219 1 90.75 417 ALA B CA 1
ATOM 6439 C C . ALA B 1 417 ? -24.5 -11.352 -5.254 1 90.75 417 ALA B C 1
ATOM 6441 O O . ALA B 1 417 ? -24.797 -11.727 -4.117 1 90.75 417 ALA B O 1
ATOM 6442 N N . ALA B 1 418 ? -23.297 -11.406 -5.727 1 92.75 418 ALA B N 1
ATOM 6443 C CA . ALA B 1 418 ? -22.188 -11.812 -4.879 1 92.75 418 ALA B CA 1
ATOM 6444 C C . ALA B 1 418 ? -22.016 -10.867 -3.693 1 92.75 418 ALA B C 1
ATOM 6446 O O . ALA B 1 418 ? -21.812 -11.312 -2.561 1 92.75 418 ALA B O 1
ATOM 6447 N N . ILE B 1 419 ? -22.078 -9.586 -3.941 1 90.88 419 ILE B N 1
ATOM 6448 C CA . ILE B 1 419 ? -21.953 -8.57 -2.9 1 90.88 419 ILE B CA 1
ATOM 6449 C C . ILE B 1 419 ? -23.062 -8.75 -1.871 1 90.88 419 ILE B C 1
ATOM 6451 O O . ILE B 1 419 ? -22.812 -8.773 -0.666 1 90.88 419 ILE B O 1
ATOM 6455 N N . GLU B 1 420 ? -24.281 -8.883 -2.352 1 89.44 420 GLU B N 1
ATOM 6456 C CA . GLU B 1 420 ? -25.422 -9.023 -1.457 1 89.44 420 GLU B CA 1
ATOM 6457 C C . GLU B 1 420 ? -25.281 -10.266 -0.582 1 89.44 420 GLU B C 1
ATOM 6459 O O . GLU B 1 420 ? -25.578 -10.227 0.617 1 89.44 420 GLU B O 1
ATOM 6464 N N . LYS B 1 421 ? -24.906 -11.281 -1.198 1 90.88 421 LYS B N 1
ATOM 6465 C CA . LYS B 1 421 ? -24.703 -12.508 -0.443 1 90.88 421 LYS B CA 1
ATOM 6466 C C . LYS B 1 421 ? -23.641 -12.32 0.637 1 90.88 421 LYS B C 1
ATOM 6468 O O . LYS B 1 421 ? -23.828 -12.742 1.781 1 90.88 421 LYS B O 1
ATOM 6473 N N . PHE B 1 422 ? -22.609 -11.773 0.33 1 91.31 422 PHE B N 1
ATOM 6474 C CA . PHE B 1 422 ? -21.516 -11.531 1.263 1 91.31 422 PHE B CA 1
ATOM 6475 C C . PHE B 1 422 ? -21.953 -10.602 2.387 1 91.31 422 PHE B C 1
ATOM 6477 O O . PHE B 1 422 ? -21.719 -10.883 3.562 1 91.31 422 PHE B O 1
ATOM 6484 N N . LEU B 1 423 ? -22.531 -9.477 1.991 1 89.12 423 LEU B N 1
ATOM 6485 C CA . LEU B 1 423 ? -23.031 -8.523 2.982 1 89.12 423 LEU B CA 1
ATOM 6486 C C . LEU B 1 423 ? -24 -9.203 3.938 1 89.12 423 LEU B C 1
ATOM 6488 O O . LEU B 1 423 ? -24.016 -8.898 5.133 1 89.12 423 LEU B O 1
ATOM 6492 N N . GLY B 1 424 ? -24.781 -10.078 3.416 1 86.56 424 GLY B N 1
ATOM 6493 C CA . GLY B 1 424 ? -25.672 -10.852 4.262 1 86.56 424 GLY B CA 1
ATOM 6494 C C . GLY B 1 424 ? -24.953 -11.617 5.355 1 86.56 424 GLY B C 1
ATOM 6495 O O . GLY B 1 424 ? -25.438 -11.711 6.484 1 86.56 424 GLY B O 1
ATOM 6496 N N . THR B 1 425 ? -23.797 -12.109 5.035 1 86.44 425 THR B N 1
ATOM 6497 C CA . THR B 1 425 ? -23.016 -12.828 6.027 1 86.44 425 THR B CA 1
ATOM 6498 C C . THR B 1 425 ? -22.469 -11.875 7.082 1 86.44 425 THR B C 1
ATOM 6500 O O . THR B 1 425 ? -22.078 -12.297 8.172 1 86.44 425 THR B O 1
ATOM 6503 N N . GLN B 1 426 ? -22.391 -10.586 6.715 1 82.62 426 GLN B N 1
ATOM 6504 C CA . GLN B 1 426 ? -21.859 -9.57 7.621 1 82.62 426 GLN B CA 1
ATOM 6505 C C . GLN B 1 426 ? -23 -8.898 8.398 1 82.62 426 GLN B C 1
ATOM 6507 O O . GLN B 1 426 ? -22.766 -7.949 9.148 1 82.62 426 GLN B O 1
ATOM 6512 N N . GLY B 1 427 ? -24.188 -9.273 8.141 1 79.88 427 GLY B N 1
ATOM 6513 C CA . GLY B 1 427 ? -25.328 -8.711 8.844 1 79.88 427 GLY B CA 1
ATOM 6514 C C . GLY B 1 427 ? -25.844 -7.426 8.227 1 79.88 427 GLY B C 1
ATOM 6515 O O . GLY B 1 427 ? -26.406 -6.578 8.914 1 79.88 427 GLY B O 1
ATOM 6516 N N . ILE B 1 428 ? -25.531 -7.227 6.957 1 83.19 428 ILE B N 1
ATOM 6517 C CA . ILE B 1 428 ? -25.891 -6.023 6.219 1 83.19 428 ILE B CA 1
ATOM 6518 C C . ILE B 1 428 ? -26.766 -6.398 5.031 1 83.19 428 ILE B C 1
ATOM 6520 O O . ILE B 1 428 ? -26.672 -7.504 4.496 1 83.19 428 ILE B O 1
ATOM 6524 N N . GLN B 1 429 ? -27.688 -5.531 4.75 1 77.62 429 GLN B N 1
ATOM 6525 C CA . GLN B 1 429 ? -28.547 -5.766 3.596 1 77.62 429 GLN B CA 1
ATOM 6526 C C . GLN B 1 429 ? -28.766 -4.48 2.803 1 77.62 429 GLN B C 1
ATOM 6528 O O . GLN B 1 429 ? -28.641 -3.383 3.344 1 77.62 429 GLN B O 1
ATOM 6533 N N . ARG B 1 430 ? -28.984 -4.695 1.517 1 76.69 430 ARG B N 1
ATOM 6534 C CA . ARG B 1 430 ? -29.375 -3.566 0.676 1 76.69 430 ARG B CA 1
ATOM 6535 C C . ARG B 1 430 ? -30.75 -3.035 1.064 1 76.69 430 ARG B C 1
ATOM 6537 O O . ARG B 1 430 ? -31.641 -3.811 1.399 1 76.69 430 ARG B O 1
ATOM 6544 N N . THR B 1 431 ? -30.688 -1.654 0.994 1 71 431 THR B N 1
ATOM 6545 C CA . THR B 1 431 ? -31.984 -1.052 1.291 1 71 431 THR B CA 1
ATOM 6546 C C . THR B 1 431 ? -32.969 -1.305 0.156 1 71 431 THR B C 1
ATOM 6548 O O . THR B 1 431 ? -32.594 -1.344 -1.014 1 71 431 THR B O 1
ATOM 6551 N N . SER B 1 432 ? -34.219 -1.821 0.466 1 57.75 432 SER B N 1
ATOM 6552 C CA . SER B 1 432 ? -35.25 -2.049 -0.516 1 57.75 432 SER B CA 1
ATOM 6553 C C . SER B 1 432 ? -35.625 -0.762 -1.249 1 57.75 432 SER B C 1
ATOM 6555 O O . SER B 1 432 ? -35.562 0.324 -0.667 1 57.75 432 SER B O 1
#

pLDDT: mean 76.46, std 24.11, range [20.31, 98.25]

Solvent-accessible surface area (backbone atoms only — not comparable to full-atom values): 44487 Å² total; per-residue (Å²): 136,82,66,57,65,68,45,46,60,48,41,34,59,43,57,71,42,55,82,57,73,62,60,89,42,60,74,46,37,61,75,51,50,93,88,28,53,70,50,85,34,71,58,34,53,68,54,47,52,64,71,51,30,73,61,42,44,42,21,52,28,46,58,66,68,41,56,84,82,40,63,66,53,54,44,52,49,45,43,50,34,34,50,49,19,51,58,74,40,56,39,65,52,56,61,62,80,63,66,42,64,51,53,51,26,26,40,32,35,20,54,22,67,80,40,48,59,58,64,43,91,82,63,79,27,67,53,60,60,51,39,50,42,43,49,48,43,46,76,70,36,49,28,50,37,29,27,42,62,63,66,54,39,62,46,30,28,52,69,54,58,58,93,56,83,46,45,78,70,50,73,62,56,66,75,74,47,73,68,77,76,72,78,79,69,73,91,66,68,80,83,74,63,74,73,77,65,72,79,63,78,60,35,96,56,36,27,33,36,30,37,21,27,24,25,62,29,7,38,32,90,77,26,72,9,87,45,56,41,36,72,60,28,76,38,42,43,26,77,52,54,10,22,63,22,35,32,56,13,72,50,6,49,56,16,46,71,40,84,51,36,35,30,43,40,60,46,60,57,78,63,55,70,62,66,52,23,59,21,27,28,43,27,40,64,35,45,74,49,67,66,38,65,43,37,54,34,40,20,31,50,48,46,40,54,60,45,42,52,25,36,57,65,50,18,39,23,28,31,46,63,35,25,33,14,35,28,21,44,84,30,40,54,28,23,16,40,32,38,21,51,38,72,50,76,43,33,35,26,35,37,38,76,37,96,84,81,36,74,47,42,42,59,47,55,73,38,50,44,84,38,71,24,69,10,56,92,65,29,38,35,37,68,33,33,46,49,39,34,31,76,67,70,35,29,58,67,68,33,49,54,55,48,45,71,29,40,55,34,64,55,90,59,31,42,59,50,52,41,50,55,51,34,46,76,47,30,29,35,71,54,130,136,82,67,57,65,68,46,48,61,48,39,35,59,43,56,71,42,55,82,57,73,64,61,90,43,60,73,46,37,61,74,50,50,95,87,27,56,71,47,83,35,71,59,33,54,69,53,46,51,64,72,51,31,74,61,41,44,42,22,52,27,47,58,67,67,41,56,83,84,40,64,65,52,53,44,51,50,45,44,50,34,35,50,48,19,50,59,75,40,54,39,64,49,55,61,62,80,64,67,43,65,54,54,51,26,25,40,31,37,21,54,22,66,81,40,47,56,58,59,46,91,83,61,84,23,67,50,60,58,53,38,52,44,45,50,47,43,46,75,69,35,50,29,51,37,31,26,42,64,63,67,55,39,62,47,31,25,55,68,56,62,60,90,57,83,50,44,78,71,52,74,63,54,67,76,76,46,70,72,75,77,70,77,76,65,72,90,61,65,78,83,70,62,72,71,56,73,64,83,71,74,63,33,95,54,36,28,32,36,31,37,20,25,25,24,62,33,4,39,31,85,78,35,76,11,86,46,47,38,34,72,61,30,74,38,44,45,26,79,52,55,11,22,63,22,35,30,55,13,72,52,6,48,56,16,45,72,39,83,51,37,35,28,44,40,60,46,58,58,78,62,56,68,63,67,53,23,59,20,28,29,44,26,40,63,35,44,74,50,66,67,37,66,45,37,53,34,43,20,31,49,49,45,40,53,60,46,42,51,26,35,56,65,51,17,37,24,29,31,45,64,32,23,32,14,34,27,20,44,82,30,40,54,28,25,17,40,32,38,21,50,38,72,49,76,43,35,35,25,36,37,38,72,37,97,84,81,35,72,46,44,41,58,48,54,72,37,49,43,83,35,71,24,72,10,55,93,64,30,38,36,38,68,33,32,46,49,38,33,32,77,68,70,33,31,58,68,66,36,50,54,55,47,43,69,29,40,55,35,64,54,89,58,32,42,59,51,51,43,50,53,51,34,46,76,48,30,30,36,71,55,130

Sequence (864 aa):
MPTMKSAALFAIVQSSLVSHALGDCTTECATFPATGVKYSGRCTVDKATAELGTENLACLVCKYNLDSTDTKDAEGVLRALCGDAYAANEFSFSKISGRGDQFDNEHYSGGGEWNYEIETATGEDALDVDAARVDEVFYYEAQRKVIEFPDYLKSVNPFTNSAENGPFSDTNDPANGHGLYSDSTEERANGAADKFFPDLDGCDINAAYCCFAQDRQAGDNNGNCAEPYEYNCVDKDPADNANICYVDHKRSTKANHVSGGFSVFGDLKTGKEDIEGPIHCHGLVWGDDELQADNVYKGNLLFYVSMYDHMTQRGYVRNIPGAPMCSCAENMPVVTRSDCTQIAASEDTTFTYDATEGVAASVYIKDLNFNACQGVNANNNLEERAKQLEEDNKLSSEKRAALQQVLVGSGAGKCNAAIEKFLGTQGIQRTSMPTMKSAALFAIVQSSLVSHALGDCTTECATFPATGVKYSGRCTVDKATAELGTENLACLVCKYNLDSTDTKDAEGVLRALCGDAYAANEFSFSKISGRGDQFDNEHYSGGGEWNYEIETATGEDALDVDAARVDEVFYYEAQRKVIEFPDYLKSVNPFTNSAENGPFSDTNDPANGHGLYSDSTEERANGAADKFFPDLDGCDINAAYCCFAQDRQAGDNNGNCAEPYEYNCVDKDPADNANICYVDHKRSTKANHVSGGFSVFGDLKTGKEDIEGPIHCHGLVWGDDELQADNVYKGNLLFYVSMYDHMTQRGYVRNIPGAPMCSCAENMPVVTRSDCTQIAASEDTTFTYDATEGVAASVYIKDLNFNACQGVNANNNLEERAKQLEEDNKLSSEKRAALQQVLVGSGAGKCNAAIEKFLGTQGIQRTS

Secondary structure (DSSP, 8-state):
--THHHHHHHHHHHHSS--------TTTTTTS-TT-EEEES---HHHHHHHHHHHHHHHHHHHTT--TT-HHHHHHHHHHHHHHHHHTTEE-GGGTTSS-HHHHHHHHHT-SHHHH----TTS--HHHHHHHHHHHHIIIIITTSEEPPPGGGGG--GGG-SSS--GGGG---SSS--S------STT-S--TT----S-SS-TTSEEEEEE-EE--SSSTTS--SSTT-TT-S--S----B-EEEEETTT-TTTTTSSS-EEE-S-TTT----SS-BBEEEEEE--S-TTSHHHHTHHHHHHIIIIIIIIIII-EE-PPTTS-SEEEGGGSPEES--EEEEEEEEEEEEEEEETTTEEEEEEEEEEEEEEE---GGG--BHHHHHHHHHHTTSS-HHHHHHHHHHB--SSTTHHHHHHHHHHHHTTEEE--/--THHHHHHHHHHHHSS--------TTTTTTS-TT-EEEES---HHHHHHHHHHHHHHHHHHHTT--TT-HHHHHHHHHHHHHHHHHTTEE-GGGTTSS-HHHHHHHHHT-SHHHH----TTS--HHHHHHHHHHHHIIIIITTSEEPPPGGGGG--TT--SSS--GGGG---SSS--S------STT-S--S-----S-SS-TTSEEEEEE-EE--SS-SSSS-SSTT-TT----S-S--B-EEEEETTT-TTTTTSSS-EEE-S-TTT----TT-BBEEEEEE--S-TTSHHHHTHHHHHHIIIIIIIIIII-EE-PPTTS-SEEEGGGSPEES--EEEEEEEEEEEEEEEETTTEEEEEEEEEEEEEEE---GGG--BHHHHHHHHHHTTSS-HHHHHHHHHHB--SSTTHHHHHHHHHHHHTTEEE--